Protein AF-A0A6P5A2D4-F1 (afdb_monomer)

Sequence (807 aa):
MSGSVPGTPRRVLPPIATDSDRAALDELENSIQVELARLRASSRGPNELSYTVFKDAFDQLIQHASAYTNLLTAIKAEYEAVIEDLQEGQREAFYLEGRLKATAAEPTTVVNYRRRAEELQQKMSVIQRDNARLAAELERVRAAREAMLKKDEDDKSTQKPRRTDFRPLPGLTLEESTDVKTLTRYHNKLEHQLRELHISRNTKYAPKVRKQELKDTLTKQVNMRHHLADRTARLKNRCQKLKVAVEVAGIYKEDPPENHSLSEVITMALTTQSMGFAFRGVSGQRDTPFSFEDDDPNKEKEAEMLLEYIDKFHELFDDECYQDAAIHAANSPKGILRTPETMAKFKDVGSEALLAYCEALMSSVSALSHLPSPEVCLECVRCALSQHRLDLVTHWIAQNSLQLTEEIANALCEYADQNPLSGPVCLALAQAVFTAIQAHREAAVCMCRQGKVYNMVEYAYGTGAFHTADWSHVLQTCPSLELARSLIQPYNDQPPALQLGQAVSTLLQTEDYLIGLQLLQETHDKFPTEGDTKYQSPLRSARTKKPGQPSSNSVSTIAENVTPKKLVIGTHVRNKICQTRNYNEGCGNPVPPHKCPANISEDTVIGDERQAGRDMGKKLLSGPVKTLVSETTTDGDGDFAAGLQEVMMEEAGQKSRATWSKQMFPGNDQQERNRNRDRFGNDLSKRLNAEHKAARKKIGDNKRKMEKKMKRLMQALPYCYEGDHSRCYEGSLICRHPRKWTFPDLPEKVKGNIHPNDTDLKVLAGIMEVRLGKKALKRTRKSRTTNRVESVNRQLAKTCPKNVVVL

Mean predicted aligned error: 23.92 Å

Foldseek 3Di:
DDDDDDDDDPPPDPDDDDVVVVVVVVVLVVVLVVVLVVLVVDPPDNPPVNLVSVLVSLVVVLVVPVVCNVVSVVVSVVSVVVVVVVVVVVVVVVVVVVVVVVVVCVVVVVVVVVVVVVVVVVVVVVVVVVVVVVVVVVVVVVVVVVVVVVVVVVVVVDDDDDDDDPDQDPPDDPVLSPDPVSVVVVVVVVVVVVVVVVVCCPVVDDDPVVVVVVVVVVVVVVVVVVVVVVVVVVVVLVVVLVVLLVVLVVVCVVPPDPPDDSVRSSVVSSVCVVDDDDDDDDDDDDDDDDDDDPDDVVVVVVVVVLVVLVVVLVVCVVVVVLLVSLLSCLQRVVSPSLDVVVLVSQVVVHLVSSQSNLLNNLVCCVVPVDARDQVSLLVNLLSCLVVVNVVSVVVSVVVVNHPQDLSSLVSLCVSLVVDVVCNLVSLVSSLVSCVVVVVLLVNLLSCVVNVNLVVSVVSQVVVVPDALVSLLVSCLSRPDLVNLVQQCDDDPPHHRSDHLVSSLVSCCPHPNNVSSVVSVVVVVLAFAKEKDKDALAPLPPPPDDDNPAGHQKMKMWMFTDPDPVRHTPDIDMAGADFPQVVVCVVVVHDRDDDDGPHPDHPPDRNPQLLVVLQVGLVCCCPDPDRRAYNFYDYLLLGNSRVSVVVSNVVVVPDDDDDDFDQQQADDPDPVNSVLQVVLVVVLLSVQLSVQLVLCCVVPPLPLVSLLVLLVLLLVQVVQQQLVHCVSCCRNGRQDHPPGHDPSVSHDPVRRNRGDGDPSRSVVSSVVSCCCSNSVNCVVCSPVDDPVVVVVVVVVVSVPDDPDDPPD

Radius of gyration: 50.77 Å; Cα contacts (8 Å, |Δi|>4): 695; chains: 1; bounding box: 153×67×151 Å

Nearest PDB structures (foldseek):
  8c7g-assembly1_A  TM=6.753E-01  e=4.047E-02  Drosophila melanogaster

Structure (mmCIF, N/CA/C/O backbone):
data_AF-A0A6P5A2D4-F1
#
_entry.id   AF-A0A6P5A2D4-F1
#
loop_
_atom_site.group_PDB
_atom_site.id
_atom_site.type_symbol
_atom_site.label_atom_id
_atom_site.label_alt_id
_atom_site.label_comp_id
_atom_site.label_asym_id
_atom_site.label_entity_id
_atom_site.label_seq_id
_atom_site.pdbx_PDB_ins_code
_atom_site.Cartn_x
_atom_site.Cartn_y
_atom_site.Cartn_z
_atom_site.occupancy
_atom_site.B_iso_or_equiv
_atom_site.auth_seq_id
_atom_site.auth_comp_id
_atom_site.auth_asym_id
_atom_site.auth_atom_id
_atom_site.pdbx_PDB_model_num
ATOM 1 N N . MET A 1 1 ? 105.550 -22.060 -10.108 1.00 36.25 1 MET A N 1
ATOM 2 C CA . MET A 1 1 ? 106.212 -20.933 -9.424 1.00 36.25 1 MET A CA 1
ATOM 3 C C . MET A 1 1 ? 105.272 -20.394 -8.366 1.00 36.25 1 MET A C 1
ATOM 5 O O . MET A 1 1 ? 104.082 -20.274 -8.611 1.00 36.25 1 MET A O 1
ATOM 9 N N . SER A 1 2 ? 105.831 -20.210 -7.181 1.00 35.12 2 SER A N 1
ATOM 10 C CA . SER A 1 2 ? 105.242 -19.803 -5.906 1.00 35.12 2 SER A CA 1
ATOM 11 C C . SER A 1 2 ? 104.634 -18.397 -5.907 1.00 35.12 2 SER A C 1
ATOM 13 O O . SER A 1 2 ? 105.204 -17.486 -6.499 1.00 35.12 2 SER A O 1
ATOM 15 N N . GLY A 1 3 ? 103.546 -18.217 -5.153 1.00 31.55 3 GLY A N 1
ATOM 16 C CA . GLY A 1 3 ? 102.967 -16.911 -4.829 1.00 31.55 3 GLY A CA 1
ATOM 17 C C . GLY A 1 3 ? 101.712 -17.039 -3.966 1.00 31.55 3 GLY A C 1
ATOM 18 O O . GLY A 1 3 ? 100.600 -17.040 -4.474 1.00 31.55 3 GLY A O 1
ATOM 19 N N . SER A 1 4 ? 101.914 -17.205 -2.663 1.00 32.53 4 SER A N 1
ATOM 20 C CA . SER A 1 4 ? 100.918 -17.296 -1.589 1.00 32.53 4 SER A CA 1
ATOM 21 C C . SER A 1 4 ? 99.994 -16.071 -1.494 1.00 32.53 4 SER A C 1
ATOM 23 O O . SER A 1 4 ? 100.476 -14.949 -1.343 1.00 32.53 4 SER A O 1
ATOM 25 N N . VAL A 1 5 ? 98.676 -16.302 -1.497 1.00 36.66 5 VAL A N 1
ATOM 26 C CA . VAL A 1 5 ? 97.627 -15.299 -1.229 1.00 36.66 5 VAL A CA 1
ATOM 27 C C . VAL A 1 5 ? 97.384 -15.206 0.288 1.00 36.66 5 VAL A C 1
ATOM 29 O O . VAL A 1 5 ? 97.122 -16.240 0.908 1.00 36.66 5 VAL A O 1
ATOM 32 N N . PRO A 1 6 ? 97.438 -14.015 0.916 1.00 39.44 6 PRO A N 1
ATOM 33 C CA . PRO A 1 6 ? 97.024 -13.836 2.305 1.00 39.44 6 PRO A CA 1
ATOM 34 C C . PRO A 1 6 ? 95.497 -13.911 2.422 1.00 39.44 6 PRO A C 1
ATOM 36 O O . PRO A 1 6 ? 94.771 -13.286 1.650 1.00 39.44 6 PRO A O 1
ATOM 39 N N . GLY A 1 7 ? 95.017 -14.685 3.395 1.00 41.28 7 GLY A N 1
ATOM 40 C CA . GLY A 1 7 ? 93.599 -14.931 3.629 1.00 41.28 7 GLY A CA 1
ATOM 41 C C . GLY A 1 7 ? 92.805 -13.669 3.967 1.00 41.28 7 GLY A C 1
ATOM 42 O O . GLY A 1 7 ? 93.124 -12.942 4.905 1.00 41.28 7 GLY A O 1
ATOM 43 N N . THR A 1 8 ? 91.713 -13.460 3.236 1.00 38.88 8 THR A N 1
ATOM 44 C CA . THR A 1 8 ? 90.594 -12.631 3.678 1.00 38.88 8 THR A CA 1
ATOM 45 C C . THR A 1 8 ? 89.816 -13.380 4.769 1.00 38.88 8 THR A C 1
ATOM 47 O O . THR A 1 8 ? 89.564 -14.581 4.632 1.00 38.88 8 THR A O 1
ATOM 50 N N . PRO A 1 9 ? 89.424 -12.723 5.874 1.00 41.38 9 PRO A N 1
ATOM 51 C CA . PRO A 1 9 ? 88.630 -13.376 6.904 1.00 41.38 9 PRO A CA 1
ATOM 52 C C . PRO A 1 9 ? 87.260 -13.734 6.319 1.00 41.38 9 PRO A C 1
ATOM 54 O O . PRO A 1 9 ? 86.537 -12.862 5.832 1.00 41.38 9 PRO A O 1
ATOM 57 N N . ARG A 1 10 ? 86.889 -15.022 6.368 1.00 40.75 10 ARG A N 1
ATOM 58 C CA . ARG A 1 10 ? 85.506 -15.463 6.135 1.00 40.75 10 ARG A CA 1
ATOM 59 C C . ARG A 1 10 ? 84.607 -14.671 7.087 1.00 40.75 10 ARG A C 1
ATOM 61 O O . ARG A 1 10 ? 84.651 -14.902 8.294 1.00 40.75 10 ARG A O 1
ATOM 68 N N . ARG A 1 11 ? 83.791 -13.753 6.556 1.00 41.00 11 ARG A N 1
ATOM 69 C CA . ARG A 1 11 ? 82.643 -13.210 7.292 1.00 41.00 11 ARG A CA 1
ATOM 70 C C . ARG A 1 11 ? 81.697 -14.378 7.540 1.00 41.00 11 ARG A C 1
ATOM 72 O O . ARG A 1 11 ? 80.980 -14.804 6.642 1.00 41.00 11 ARG A O 1
ATOM 79 N N . VAL A 1 12 ? 81.770 -14.944 8.738 1.00 47.59 12 VAL A N 1
ATOM 80 C CA . VAL A 1 12 ? 80.751 -15.859 9.242 1.00 47.59 12 VAL A CA 1
ATOM 81 C C . VAL A 1 12 ? 79.470 -15.034 9.331 1.00 47.59 12 VAL A C 1
ATOM 83 O O . VAL A 1 12 ? 79.423 -14.050 10.068 1.00 47.59 12 VAL A O 1
ATOM 86 N N . LEU A 1 13 ? 78.480 -15.374 8.503 1.00 50.22 13 LEU A N 1
ATOM 87 C CA . LEU A 1 13 ? 77.145 -14.790 8.589 1.00 50.22 13 LEU A CA 1
ATOM 88 C C . LEU A 1 13 ? 76.593 -15.064 10.000 1.00 50.22 13 LEU A C 1
ATOM 90 O O . LEU A 1 13 ? 76.760 -16.184 10.494 1.00 50.22 13 LEU A O 1
ATOM 94 N N . PRO A 1 14 ? 75.986 -14.071 10.674 1.00 55.38 14 PRO A N 1
ATOM 95 C CA . PRO A 1 14 ? 75.370 -14.292 11.977 1.00 55.38 14 PRO A CA 1
ATOM 96 C C . PRO A 1 14 ? 74.231 -15.325 11.862 1.00 55.38 14 PRO A C 1
ATOM 98 O O . PRO A 1 14 ? 73.688 -15.509 10.767 1.00 55.38 14 PRO A O 1
ATOM 101 N N . PRO A 1 15 ? 73.871 -16.019 12.961 1.00 56.50 15 PRO A N 1
ATOM 102 C CA . PRO A 1 15 ? 72.855 -17.067 12.944 1.00 56.50 15 PRO A CA 1
ATOM 103 C C . PRO A 1 15 ? 71.540 -16.563 12.349 1.00 56.50 15 PRO A C 1
ATOM 105 O O . PRO A 1 15 ? 71.095 -15.454 12.640 1.00 56.50 15 PRO A O 1
ATOM 108 N N . ILE A 1 16 ? 70.931 -17.397 11.511 1.00 56.59 16 ILE A N 1
ATOM 109 C CA . ILE A 1 16 ? 69.660 -17.118 10.848 1.00 56.59 16 ILE A CA 1
ATOM 110 C C . ILE A 1 16 ? 68.556 -17.190 11.914 1.00 56.59 16 ILE A C 1
ATOM 112 O O . ILE A 1 16 ? 68.272 -18.267 12.433 1.00 56.59 16 ILE A O 1
ATOM 116 N N . ALA A 1 17 ? 67.955 -16.032 12.191 1.00 57.72 17 ALA A N 1
ATOM 117 C CA . ALA A 1 17 ? 66.828 -15.760 13.086 1.00 57.72 17 ALA A CA 1
ATOM 118 C C . ALA A 1 17 ? 67.144 -15.665 14.591 1.00 57.72 17 ALA A C 1
ATOM 120 O O . ALA A 1 17 ? 67.256 -16.666 15.300 1.00 57.72 17 ALA A O 1
ATOM 121 N N . THR A 1 18 ? 67.165 -14.429 15.098 1.00 65.88 18 THR A N 1
ATOM 122 C CA . THR A 1 18 ? 66.797 -14.153 16.494 1.00 65.88 18 THR A CA 1
ATOM 123 C C . THR A 1 18 ? 65.267 -14.182 16.639 1.00 65.88 18 THR A C 1
ATOM 125 O O . THR A 1 18 ? 64.551 -13.979 15.657 1.00 65.88 18 THR A O 1
ATOM 128 N N . ASP A 1 19 ? 64.731 -14.408 17.845 1.00 65.75 19 ASP A N 1
ATOM 129 C CA . ASP A 1 19 ? 63.270 -14.374 18.075 1.00 65.75 19 ASP A CA 1
ATOM 130 C C . ASP A 1 19 ? 62.647 -13.021 17.677 1.00 65.75 19 ASP A C 1
ATOM 132 O O . ASP A 1 19 ? 61.492 -12.960 17.257 1.00 65.75 19 ASP A O 1
ATOM 136 N N . SER A 1 20 ? 63.440 -11.944 17.730 1.00 69.38 20 SER A N 1
ATOM 137 C CA . SER A 1 20 ? 63.055 -10.612 17.258 1.00 69.38 20 SER A CA 1
ATOM 138 C C . SER A 1 20 ? 62.895 -10.545 15.737 1.00 69.38 20 SER A C 1
ATOM 140 O O . SER A 1 20 ? 61.960 -9.911 15.258 1.00 69.38 20 SER A O 1
ATOM 142 N N . ASP A 1 21 ? 63.775 -11.200 14.973 1.00 70.81 21 ASP A N 1
ATOM 143 C CA . ASP A 1 21 ? 63.685 -11.222 13.506 1.00 70.81 21 ASP A CA 1
ATOM 144 C C . ASP A 1 21 ? 62.480 -12.041 13.040 1.00 70.81 21 ASP A C 1
ATOM 146 O O . ASP A 1 21 ? 61.828 -11.690 12.060 1.00 70.81 21 ASP A O 1
ATOM 150 N N . ARG A 1 22 ? 62.156 -13.123 13.760 1.00 73.12 22 ARG A N 1
ATOM 151 C CA . ARG A 1 22 ? 60.990 -13.960 13.455 1.00 73.12 22 ARG A CA 1
ATOM 152 C C . ARG A 1 22 ? 59.681 -13.206 13.719 1.00 73.12 22 ARG A C 1
ATOM 154 O O . ARG A 1 22 ? 58.810 -13.212 12.861 1.00 73.12 22 ARG A O 1
ATOM 161 N N . ALA A 1 23 ? 59.594 -12.477 14.833 1.00 76.62 23 ALA A N 1
ATOM 162 C CA . ALA A 1 23 ? 58.445 -11.622 15.129 1.00 76.62 23 ALA A CA 1
ATOM 163 C C . ALA A 1 23 ? 58.266 -10.484 14.102 1.00 76.62 23 ALA A C 1
ATOM 165 O O . ALA A 1 23 ? 57.141 -10.206 13.694 1.00 76.62 23 ALA A O 1
ATOM 166 N N . ALA A 1 24 ? 59.359 -9.858 13.647 1.00 76.69 24 ALA A N 1
ATOM 167 C CA . ALA A 1 24 ? 59.307 -8.803 12.631 1.00 76.69 24 ALA A CA 1
ATOM 168 C C . ALA A 1 24 ? 58.861 -9.325 11.252 1.00 76.69 24 ALA A C 1
ATOM 170 O O . ALA A 1 24 ? 58.122 -8.647 10.539 1.00 76.69 24 ALA A O 1
ATOM 171 N N . LEU A 1 25 ? 59.275 -10.541 10.878 1.00 78.81 25 LEU A N 1
ATOM 172 C CA . LEU A 1 25 ? 58.812 -11.200 9.654 1.00 78.81 25 LEU A CA 1
ATOM 173 C C . LEU A 1 25 ? 57.328 -11.579 9.732 1.00 78.81 25 LEU A C 1
ATOM 175 O O . LEU A 1 25 ? 56.606 -11.341 8.767 1.00 78.81 25 LEU A O 1
ATOM 179 N N . ASP A 1 26 ? 56.866 -12.091 10.877 1.00 80.12 26 ASP A N 1
ATOM 180 C CA . ASP A 1 26 ? 55.448 -12.400 11.098 1.00 80.12 26 ASP A CA 1
ATOM 181 C C . ASP A 1 26 ? 54.582 -11.123 11.037 1.00 80.12 26 ASP A C 1
ATOM 183 O O . ASP A 1 26 ? 53.473 -11.131 10.499 1.00 80.12 26 ASP A O 1
ATOM 187 N N . GLU A 1 27 ? 55.074 -9.991 11.554 1.00 82.25 27 GLU A N 1
ATOM 188 C CA . GLU A 1 27 ? 54.386 -8.695 11.462 1.00 82.25 27 GLU A CA 1
ATOM 189 C C . GLU A 1 27 ? 54.335 -8.170 10.017 1.00 82.25 27 GLU A C 1
ATOM 191 O O . GLU A 1 27 ? 53.281 -7.716 9.558 1.00 82.25 27 GLU A O 1
ATOM 196 N N . LEU A 1 28 ? 55.434 -8.304 9.267 1.00 84.38 28 LEU A N 1
ATOM 197 C CA . LEU A 1 28 ? 55.495 -7.942 7.851 1.00 84.38 28 LEU A CA 1
ATOM 198 C C . LEU A 1 28 ? 54.552 -8.809 7.002 1.00 84.38 28 LEU A C 1
ATOM 200 O O . LEU A 1 28 ? 53.820 -8.281 6.165 1.00 84.38 28 LEU A O 1
ATOM 204 N N . GLU A 1 29 ? 54.513 -10.122 7.239 1.00 83.31 29 GLU A N 1
ATOM 205 C CA . GLU A 1 29 ? 53.613 -11.043 6.538 1.00 83.31 29 GLU A CA 1
ATOM 206 C C . GLU A 1 29 ? 52.140 -10.709 6.815 1.00 83.31 29 GLU A C 1
ATOM 208 O O . GLU A 1 29 ? 51.331 -10.637 5.884 1.00 83.31 29 GLU A O 1
ATOM 213 N N . ASN A 1 30 ? 51.797 -10.406 8.070 1.00 84.12 30 ASN A N 1
ATOM 214 C CA . ASN A 1 30 ? 50.454 -9.952 8.429 1.00 84.12 30 ASN A CA 1
ATOM 215 C C . ASN A 1 30 ? 50.089 -8.626 7.738 1.00 84.12 30 ASN A C 1
ATOM 217 O O . ASN A 1 30 ? 48.971 -8.484 7.240 1.00 84.12 30 ASN A O 1
ATOM 221 N N . SER A 1 31 ? 51.025 -7.675 7.652 1.00 82.69 31 SER A N 1
ATOM 222 C CA . SER A 1 31 ? 50.825 -6.397 6.953 1.00 82.69 31 SER A CA 1
ATOM 223 C C . SER A 1 31 ? 50.536 -6.598 5.458 1.00 82.69 31 SER A C 1
ATOM 225 O O . SER A 1 31 ? 49.550 -6.070 4.935 1.00 82.69 31 SER A O 1
ATOM 227 N N . ILE A 1 32 ? 51.318 -7.453 4.786 1.00 84.06 32 ILE A N 1
ATOM 228 C CA . ILE A 1 32 ? 51.104 -7.811 3.375 1.00 84.06 32 ILE A CA 1
ATOM 229 C C . ILE A 1 32 ? 49.725 -8.455 3.184 1.00 84.06 32 ILE A C 1
ATOM 231 O O . ILE A 1 32 ? 48.992 -8.081 2.267 1.00 84.06 32 ILE A O 1
ATOM 235 N N . GLN A 1 33 ? 49.332 -9.401 4.046 1.00 83.19 33 GLN A N 1
ATOM 236 C CA . GLN A 1 33 ? 48.028 -10.061 3.929 1.00 83.19 33 GLN A CA 1
ATOM 237 C C . GLN A 1 33 ? 46.855 -9.088 4.112 1.00 83.19 33 GLN A C 1
ATOM 239 O O . GLN A 1 33 ? 45.862 -9.187 3.385 1.00 83.19 33 GLN A O 1
ATOM 244 N N . VAL A 1 34 ? 46.967 -8.129 5.036 1.00 82.69 34 VAL A N 1
ATOM 245 C CA . VAL A 1 34 ? 45.941 -7.100 5.263 1.00 82.69 34 VAL A CA 1
ATOM 246 C C . VAL A 1 34 ? 45.812 -6.166 4.058 1.00 82.69 34 VAL A C 1
ATOM 248 O O . VAL A 1 34 ? 44.691 -5.896 3.620 1.00 82.69 34 VAL A O 1
ATOM 251 N N . GLU A 1 35 ? 46.923 -5.703 3.484 1.00 78.50 35 GLU A N 1
ATOM 252 C CA . GLU A 1 35 ? 46.893 -4.816 2.314 1.00 78.50 35 GLU A CA 1
ATOM 253 C C . GLU A 1 35 ? 46.401 -5.537 1.048 1.00 78.50 35 GLU A C 1
ATOM 255 O O . GLU A 1 35 ? 45.547 -5.016 0.326 1.00 78.50 35 GLU A O 1
ATOM 260 N N . LEU A 1 36 ? 46.803 -6.793 0.824 1.00 77.81 36 LEU A N 1
ATOM 261 C CA . LEU A 1 36 ? 46.256 -7.606 -0.269 1.00 77.81 36 LEU A CA 1
ATOM 262 C C . LEU A 1 36 ? 44.752 -7.882 -0.094 1.00 77.81 36 LEU A C 1
ATOM 264 O O . LEU A 1 36 ? 44.007 -7.905 -1.078 1.00 77.81 36 LEU A O 1
ATOM 268 N N . ALA A 1 37 ? 44.271 -8.062 1.141 1.00 77.56 37 ALA A N 1
ATOM 269 C CA . ALA A 1 37 ? 42.843 -8.207 1.422 1.00 77.56 37 ALA A CA 1
ATOM 270 C C . ALA A 1 37 ? 42.058 -6.908 1.156 1.00 77.56 37 ALA A C 1
ATOM 272 O O . ALA A 1 37 ? 40.949 -6.969 0.621 1.00 77.56 37 ALA A O 1
ATOM 273 N N . ARG A 1 38 ? 42.635 -5.735 1.461 1.00 73.81 38 ARG A N 1
ATOM 274 C CA . ARG A 1 38 ? 42.049 -4.419 1.135 1.00 73.81 38 ARG A CA 1
ATOM 275 C C . ARG A 1 38 ? 41.946 -4.191 -0.371 1.00 73.81 38 ARG A C 1
ATOM 277 O O . ARG A 1 38 ? 40.905 -3.737 -0.846 1.00 73.81 38 ARG A O 1
ATOM 284 N N . LEU A 1 39 ? 42.986 -4.546 -1.124 1.00 69.38 39 LEU A N 1
ATOM 285 C CA . LEU A 1 39 ? 43.000 -4.405 -2.582 1.00 69.38 39 LEU A CA 1
ATOM 286 C C . LEU A 1 39 ? 41.969 -5.317 -3.265 1.00 69.38 39 LEU A C 1
ATOM 288 O O . LEU A 1 39 ? 41.306 -4.880 -4.201 1.00 69.38 39 LEU A O 1
ATOM 292 N N . ARG A 1 40 ? 41.732 -6.532 -2.746 1.00 61.91 40 ARG A N 1
ATOM 293 C CA . ARG A 1 40 ? 40.678 -7.444 -3.243 1.00 61.91 40 ARG A CA 1
ATOM 294 C C . ARG A 1 40 ? 39.248 -6.920 -3.052 1.00 61.91 40 ARG A C 1
ATOM 296 O O . ARG A 1 40 ? 38.349 -7.377 -3.752 1.00 61.91 40 ARG A O 1
ATOM 303 N N . ALA A 1 41 ? 39.025 -5.986 -2.126 1.00 57.09 41 ALA A N 1
ATOM 304 C CA . ALA A 1 41 ? 37.712 -5.388 -1.873 1.00 57.09 41 ALA A CA 1
ATOM 305 C C . ALA A 1 41 ? 37.384 -4.200 -2.802 1.00 57.09 41 ALA A C 1
ATOM 307 O O . ALA A 1 41 ? 36.226 -3.793 -2.887 1.00 57.09 41 ALA A O 1
ATOM 308 N N . SER A 1 42 ? 38.378 -3.642 -3.504 1.00 54.44 42 SER A N 1
ATOM 309 C CA . SER A 1 42 ? 38.184 -2.549 -4.463 1.00 54.44 42 SER A CA 1
ATOM 310 C C . SER A 1 42 ? 38.038 -3.104 -5.882 1.00 54.44 42 SER A C 1
ATOM 312 O O . SER A 1 42 ? 38.849 -3.899 -6.337 1.00 54.44 42 SER A O 1
ATOM 314 N N . SER A 1 43 ? 37.020 -2.666 -6.624 1.00 47.19 43 SER A N 1
ATOM 315 C CA . SER A 1 43 ? 36.659 -3.168 -7.963 1.00 47.19 43 SER A CA 1
ATOM 316 C C . SER A 1 43 ? 37.623 -2.773 -9.102 1.00 47.19 43 SER A C 1
ATOM 318 O O . SER A 1 43 ? 37.216 -2.715 -10.263 1.00 47.19 43 SER A O 1
ATOM 320 N N . ARG A 1 44 ? 38.893 -2.475 -8.804 1.00 43.88 44 ARG A N 1
ATOM 321 C CA . ARG A 1 44 ? 39.956 -2.248 -9.796 1.00 43.88 44 ARG A CA 1
ATOM 322 C C . ARG A 1 44 ? 40.942 -3.411 -9.728 1.00 43.88 44 ARG A C 1
ATOM 324 O O . ARG A 1 44 ? 41.536 -3.633 -8.686 1.00 43.88 44 ARG A O 1
ATOM 331 N N . GLY A 1 45 ? 41.051 -4.120 -10.852 1.00 49.22 45 GLY A N 1
ATOM 332 C CA . GLY A 1 45 ? 41.960 -5.223 -11.199 1.00 49.22 45 GLY A CA 1
ATOM 333 C C . GLY A 1 45 ? 43.006 -5.694 -10.161 1.00 49.22 45 GLY A C 1
ATOM 334 O O . GLY A 1 45 ? 43.815 -4.891 -9.709 1.00 49.22 45 GLY A O 1
ATOM 335 N N . PRO A 1 46 ? 43.096 -7.008 -9.869 1.00 52.25 46 PRO A N 1
ATOM 336 C CA . PRO A 1 46 ? 43.933 -7.553 -8.790 1.00 52.25 46 PRO A CA 1
ATOM 337 C C . PRO A 1 46 ? 45.463 -7.490 -8.981 1.00 52.25 46 PRO A C 1
ATOM 339 O O . PRO A 1 46 ? 46.179 -7.782 -8.026 1.00 52.25 46 PRO A O 1
ATOM 342 N N . ASN A 1 47 ? 45.998 -7.133 -10.154 1.00 58.59 47 ASN A N 1
ATOM 343 C CA . ASN A 1 47 ? 47.419 -7.386 -10.443 1.00 58.59 47 ASN A CA 1
ATOM 344 C C . ASN A 1 47 ? 48.349 -6.179 -10.227 1.00 58.59 47 ASN A C 1
ATOM 346 O O . ASN A 1 47 ? 49.344 -6.327 -9.529 1.00 58.59 47 ASN A O 1
ATOM 350 N N . GLU A 1 48 ? 48.043 -4.984 -10.742 1.00 61.50 48 GLU A N 1
ATOM 351 C CA . GLU A 1 48 ? 49.020 -3.874 -10.743 1.00 61.50 48 GLU A CA 1
ATOM 352 C C . GLU A 1 48 ? 49.385 -3.357 -9.342 1.00 61.50 48 GLU A C 1
ATOM 354 O O . GLU A 1 48 ? 50.562 -3.177 -9.039 1.00 61.50 48 GLU A O 1
ATOM 359 N N . LEU A 1 49 ? 48.391 -3.176 -8.465 1.00 65.81 49 LEU A N 1
ATOM 360 C CA . LEU A 1 49 ? 48.604 -2.665 -7.102 1.00 65.81 49 LEU A CA 1
ATOM 361 C C . LEU A 1 49 ? 49.146 -3.732 -6.136 1.00 65.81 49 LEU A C 1
ATOM 363 O O . LEU A 1 49 ? 49.668 -3.403 -5.073 1.00 65.81 49 LEU A O 1
ATOM 367 N N . SER A 1 50 ? 49.055 -5.014 -6.495 1.00 69.75 50 SER A N 1
ATOM 368 C CA . SER A 1 50 ? 49.615 -6.099 -5.682 1.00 69.75 50 SER A CA 1
ATOM 369 C C . SER A 1 50 ? 51.144 -6.107 -5.748 1.00 69.75 50 SER A C 1
ATOM 371 O O . SER A 1 50 ? 51.798 -6.339 -4.736 1.00 69.75 50 SER A O 1
ATOM 373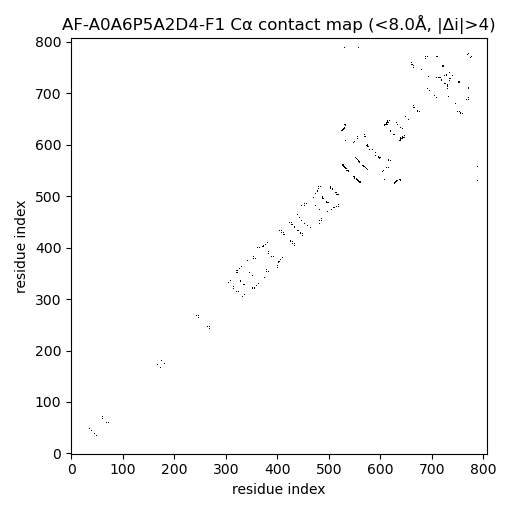 N N . TYR A 1 51 ? 51.728 -5.787 -6.908 1.00 79.25 51 TYR A N 1
ATOM 374 C CA . TYR A 1 51 ? 53.183 -5.711 -7.077 1.00 79.25 51 TYR A CA 1
ATOM 375 C C . TYR A 1 51 ? 53.811 -4.581 -6.253 1.00 79.25 51 TYR A C 1
ATOM 377 O O . TYR A 1 51 ? 54.897 -4.748 -5.698 1.00 79.25 51 TYR A O 1
ATOM 385 N N . THR A 1 52 ? 53.105 -3.457 -6.102 1.00 79.00 52 THR A N 1
ATOM 386 C CA . THR A 1 52 ? 53.558 -2.340 -5.262 1.00 79.00 52 THR A CA 1
ATOM 387 C C . THR A 1 52 ? 53.583 -2.699 -3.775 1.00 79.00 52 THR A C 1
ATOM 389 O O . THR A 1 52 ? 54.523 -2.321 -3.089 1.00 79.00 52 THR A O 1
ATOM 392 N N . VAL A 1 53 ? 52.639 -3.518 -3.290 1.00 83.88 53 VAL A N 1
ATOM 393 C CA . VAL A 1 53 ? 52.642 -3.994 -1.889 1.00 83.88 53 VAL A CA 1
ATOM 394 C C . VAL A 1 53 ? 53.887 -4.833 -1.593 1.00 83.88 53 VAL A C 1
ATOM 396 O O . VAL A 1 53 ? 54.534 -4.653 -0.563 1.00 83.88 53 VAL A O 1
ATOM 399 N N . PHE A 1 54 ? 54.263 -5.732 -2.506 1.00 82.69 54 PHE A N 1
ATOM 400 C CA . PHE A 1 54 ? 55.474 -6.539 -2.344 1.00 82.69 54 PHE A CA 1
ATOM 401 C C . PHE A 1 54 ? 56.755 -5.710 -2.495 1.00 82.69 54 PHE A C 1
ATOM 403 O O . PHE A 1 54 ? 57.720 -5.957 -1.773 1.00 82.69 54 PHE A O 1
ATOM 410 N N . LYS A 1 55 ? 56.762 -4.697 -3.369 1.00 83.62 55 LYS A N 1
ATOM 411 C CA . LYS A 1 55 ? 57.871 -3.738 -3.488 1.00 83.62 55 LYS A CA 1
ATOM 412 C C . LYS A 1 55 ? 58.126 -3.002 -2.168 1.00 83.62 55 LYS A C 1
ATOM 414 O O . LYS A 1 55 ? 59.267 -2.977 -1.704 1.00 83.62 55 LYS A O 1
ATOM 419 N N . ASP A 1 56 ? 57.069 -2.493 -1.538 1.00 82.75 56 ASP A N 1
ATOM 420 C CA . ASP A 1 56 ? 57.149 -1.797 -0.249 1.00 82.75 56 ASP A CA 1
ATOM 421 C C . ASP A 1 56 ? 57.586 -2.743 0.883 1.00 82.75 56 ASP A C 1
ATOM 423 O O . ASP A 1 56 ? 58.347 -2.356 1.774 1.00 82.75 56 ASP A O 1
ATOM 427 N N . ALA A 1 57 ? 57.164 -4.011 0.831 1.00 84.81 57 ALA A N 1
ATOM 428 C CA . ALA A 1 57 ? 57.609 -5.031 1.775 1.00 84.81 57 ALA A CA 1
ATOM 429 C C . ALA A 1 57 ? 59.107 -5.354 1.643 1.00 84.81 57 ALA A C 1
ATOM 431 O O . ALA A 1 57 ? 59.786 -5.522 2.658 1.00 84.81 57 ALA A O 1
ATOM 432 N N . PHE A 1 58 ? 59.652 -5.396 0.420 1.00 84.94 58 PHE A N 1
ATOM 433 C CA . PHE A 1 58 ? 61.095 -5.548 0.214 1.00 84.94 58 PHE A CA 1
ATOM 434 C C . PHE A 1 58 ? 61.879 -4.371 0.801 1.00 84.94 58 PHE A C 1
ATOM 436 O O . PHE A 1 58 ? 62.917 -4.596 1.420 1.00 84.94 58 PHE A O 1
ATOM 443 N N . ASP A 1 59 ? 61.381 -3.137 0.676 1.00 84.00 59 ASP A N 1
ATOM 444 C CA . ASP A 1 59 ? 62.031 -1.966 1.277 1.00 84.00 59 ASP A CA 1
ATOM 445 C C . ASP A 1 59 ? 62.062 -2.041 2.810 1.00 84.00 59 ASP A C 1
ATOM 447 O O . ASP A 1 59 ? 63.093 -1.755 3.423 1.00 84.00 59 ASP A O 1
ATOM 451 N N . GLN A 1 60 ? 60.975 -2.501 3.434 1.00 81.81 60 GLN A N 1
ATOM 452 C CA . GLN A 1 60 ? 60.918 -2.728 4.884 1.00 81.81 60 GLN A CA 1
ATOM 453 C C . GLN A 1 60 ? 61.868 -3.854 5.326 1.00 81.81 60 GLN A C 1
ATOM 455 O O . GLN A 1 60 ? 62.581 -3.717 6.324 1.00 81.81 60 GLN A O 1
ATOM 460 N N . LEU A 1 61 ? 61.951 -4.939 4.549 1.00 83.06 61 LEU A N 1
ATOM 461 C CA . LEU A 1 61 ? 62.849 -6.061 4.826 1.00 83.06 61 LEU A CA 1
ATOM 462 C C . LEU A 1 61 ? 64.329 -5.663 4.702 1.00 83.06 61 LEU A C 1
ATOM 464 O O . LEU A 1 61 ? 65.148 -6.051 5.537 1.00 83.06 61 LEU A O 1
ATOM 468 N N . ILE A 1 62 ? 64.674 -4.857 3.693 1.00 82.88 62 ILE A N 1
ATOM 469 C CA . ILE A 1 62 ? 66.032 -4.335 3.483 1.00 82.88 62 ILE A CA 1
ATOM 470 C C . ILE A 1 62 ? 66.449 -3.413 4.639 1.00 82.88 62 ILE A C 1
ATOM 472 O O . ILE A 1 62 ? 67.602 -3.463 5.075 1.00 82.88 62 ILE A O 1
ATOM 476 N N . GLN A 1 63 ? 65.525 -2.601 5.164 1.00 80.75 63 GLN A N 1
ATOM 477 C CA . GLN A 1 63 ? 65.785 -1.732 6.317 1.00 80.75 63 GLN A CA 1
ATOM 478 C C . GLN A 1 63 ? 66.045 -2.528 7.604 1.00 80.75 63 GLN A C 1
ATOM 480 O O . GLN A 1 63 ? 66.937 -2.165 8.373 1.00 80.75 63 GLN A O 1
ATOM 485 N N . HIS A 1 64 ? 65.310 -3.621 7.830 1.00 76.25 64 HIS A N 1
ATOM 486 C CA . HIS A 1 64 ? 65.447 -4.436 9.040 1.00 76.25 64 HIS A CA 1
ATOM 487 C C . HIS A 1 64 ? 66.677 -5.364 8.989 1.00 76.25 64 HIS A C 1
ATOM 489 O O . HIS A 1 64 ? 67.436 -5.468 9.953 1.00 76.25 64 HIS A O 1
ATOM 495 N N . ALA A 1 65 ? 66.935 -6.012 7.847 1.00 74.75 65 ALA A N 1
ATOM 496 C CA . ALA A 1 65 ? 68.004 -6.998 7.675 1.00 74.75 65 ALA A CA 1
ATOM 497 C C . ALA A 1 65 ? 69.276 -6.394 7.045 1.00 74.75 65 ALA A C 1
ATOM 499 O O . ALA A 1 65 ? 69.770 -6.865 6.018 1.00 74.75 65 ALA A O 1
ATOM 500 N N . SER A 1 66 ? 69.852 -5.380 7.700 1.00 70.44 66 SER A N 1
ATOM 501 C CA . SER A 1 66 ? 71.009 -4.609 7.195 1.00 70.44 66 SER A CA 1
ATOM 502 C C . SER A 1 66 ? 72.280 -5.429 6.890 1.00 70.44 66 SER A C 1
ATOM 504 O O . SER A 1 66 ? 73.161 -4.989 6.152 1.00 70.44 66 SER A O 1
ATOM 506 N N . ALA A 1 67 ? 72.395 -6.647 7.429 1.00 72.62 67 ALA A N 1
ATOM 507 C CA . ALA A 1 67 ? 73.490 -7.569 7.117 1.00 72.62 67 ALA A CA 1
ATOM 508 C C . ALA A 1 67 ? 73.372 -8.201 5.714 1.00 72.62 67 ALA A C 1
ATOM 510 O O . ALA A 1 67 ? 74.380 -8.628 5.148 1.00 72.62 67 ALA A O 1
ATOM 511 N N . TYR A 1 68 ? 72.158 -8.246 5.155 1.00 74.88 68 TYR A N 1
ATOM 512 C CA . TYR A 1 68 ? 71.825 -8.879 3.876 1.00 74.88 68 TYR A CA 1
ATOM 513 C C . TYR A 1 68 ? 71.393 -7.870 2.802 1.00 74.88 68 TYR A C 1
ATOM 515 O O . TYR A 1 68 ? 70.975 -8.284 1.721 1.00 74.88 68 TYR A O 1
ATOM 523 N N . THR A 1 69 ? 71.541 -6.564 3.060 1.00 80.12 69 THR A N 1
ATOM 524 C CA . THR A 1 69 ? 71.120 -5.460 2.178 1.00 80.12 69 THR A CA 1
ATOM 525 C C . THR A 1 69 ? 71.503 -5.694 0.723 1.00 80.12 69 THR A C 1
ATOM 527 O O . THR A 1 69 ? 70.643 -5.663 -0.142 1.00 80.12 69 THR A O 1
ATOM 530 N N . ASN A 1 70 ? 72.768 -6.012 0.436 1.00 79.25 70 ASN A N 1
ATOM 531 C CA . ASN A 1 70 ? 73.225 -6.178 -0.948 1.00 79.25 70 ASN A CA 1
ATOM 532 C C . ASN A 1 70 ? 72.512 -7.325 -1.683 1.00 79.25 70 ASN A C 1
ATOM 534 O O . ASN A 1 70 ? 72.253 -7.215 -2.877 1.00 79.25 70 ASN A O 1
ATOM 538 N N . LEU A 1 71 ? 72.191 -8.416 -0.979 1.00 83.69 71 LEU A N 1
ATOM 539 C CA . LEU A 1 71 ? 71.492 -9.562 -1.559 1.00 83.69 71 LEU A CA 1
ATOM 540 C C . LEU A 1 71 ? 70.003 -9.255 -1.756 1.00 83.69 71 LEU A C 1
ATOM 542 O O . LEU A 1 71 ? 69.455 -9.539 -2.815 1.00 83.69 71 LEU A O 1
ATOM 546 N N . LEU A 1 72 ? 69.360 -8.645 -0.759 1.00 83.50 72 LEU A N 1
ATOM 547 C CA . LEU A 1 72 ? 67.940 -8.297 -0.820 1.00 83.50 72 LEU A CA 1
ATOM 548 C C . LEU A 1 72 ? 67.658 -7.188 -1.842 1.00 83.50 72 LEU A C 1
ATOM 550 O O . LEU A 1 72 ? 66.669 -7.276 -2.561 1.00 83.50 72 LEU A O 1
ATOM 554 N N . THR A 1 73 ? 68.546 -6.200 -1.980 1.00 84.62 73 THR A N 1
ATOM 555 C CA . THR A 1 73 ? 68.446 -5.170 -3.024 1.00 84.62 73 THR A CA 1
ATOM 556 C C . THR A 1 73 ? 68.602 -5.770 -4.421 1.00 84.62 73 THR A C 1
ATOM 558 O O . THR A 1 73 ? 67.874 -5.375 -5.325 1.00 84.62 73 THR A O 1
ATOM 561 N N . ALA A 1 74 ? 69.497 -6.749 -4.606 1.00 87.12 74 ALA A N 1
ATOM 562 C CA . ALA A 1 74 ? 69.627 -7.451 -5.883 1.00 87.12 74 ALA A CA 1
ATOM 563 C C . ALA A 1 74 ? 68.361 -8.259 -6.218 1.00 87.12 74 ALA A C 1
ATOM 565 O O . ALA A 1 74 ? 67.852 -8.165 -7.328 1.00 87.12 74 ALA A O 1
ATOM 566 N N . ILE A 1 75 ? 67.799 -8.983 -5.243 1.00 86.25 75 ILE A N 1
ATOM 567 C CA . ILE A 1 75 ? 66.536 -9.721 -5.420 1.00 86.25 75 ILE A CA 1
ATOM 568 C C . ILE A 1 75 ? 65.377 -8.765 -5.729 1.00 86.25 75 ILE A C 1
ATOM 570 O O . ILE A 1 75 ? 64.564 -9.055 -6.604 1.00 86.25 75 ILE A O 1
ATOM 574 N N . LYS A 1 76 ? 65.309 -7.614 -5.049 1.00 87.00 76 LYS A N 1
ATOM 575 C CA . LYS A 1 76 ? 64.302 -6.583 -5.319 1.00 87.00 76 LYS A CA 1
ATOM 576 C C . LYS A 1 76 ? 64.438 -6.024 -6.737 1.00 87.00 76 LYS A C 1
ATOM 578 O O . LYS A 1 76 ? 63.429 -5.868 -7.410 1.00 87.00 76 LYS A O 1
ATOM 583 N N . ALA A 1 77 ? 65.659 -5.755 -7.199 1.00 87.44 77 ALA A N 1
ATOM 584 C CA . ALA A 1 77 ? 65.903 -5.252 -8.549 1.00 87.44 77 ALA A CA 1
ATOM 585 C C . ALA A 1 77 ? 65.466 -6.256 -9.631 1.00 87.44 77 ALA A C 1
ATOM 587 O O . ALA A 1 77 ? 64.803 -5.864 -10.584 1.00 87.44 77 ALA A O 1
ATOM 588 N N . GLU A 1 78 ? 65.759 -7.547 -9.450 1.00 88.88 78 GLU A N 1
ATOM 589 C CA . GLU A 1 78 ? 65.281 -8.613 -10.347 1.00 88.88 78 GLU A CA 1
ATOM 590 C C . GLU A 1 78 ? 63.748 -8.732 -10.324 1.00 88.88 78 GLU A C 1
ATOM 592 O O . GLU A 1 78 ? 63.111 -8.880 -11.364 1.00 88.88 78 GLU A O 1
ATOM 597 N N . TYR A 1 79 ? 63.129 -8.620 -9.143 1.00 87.00 79 TYR A N 1
ATOM 598 C CA . TYR A 1 79 ? 61.671 -8.615 -9.006 1.00 87.00 79 TYR A CA 1
ATOM 599 C C . TYR A 1 79 ? 61.027 -7.430 -9.744 1.00 87.00 79 TYR A C 1
ATOM 601 O O . TYR A 1 79 ? 60.051 -7.617 -10.468 1.00 87.00 79 TYR A O 1
ATOM 609 N N . GLU A 1 80 ? 61.583 -6.224 -9.590 1.00 85.00 80 GLU A N 1
ATOM 610 C CA . GLU A 1 80 ? 61.113 -5.016 -10.276 1.00 85.00 80 GLU A CA 1
ATOM 611 C C . GLU A 1 80 ? 61.275 -5.126 -11.800 1.00 85.00 80 GLU A C 1
ATOM 613 O O . GLU A 1 80 ? 60.317 -4.844 -12.518 1.00 85.00 80 GLU A O 1
ATOM 618 N N . ALA A 1 81 ? 62.413 -5.633 -12.287 1.00 86.31 81 ALA A N 1
ATOM 619 C CA . ALA A 1 81 ? 62.652 -5.852 -13.715 1.00 86.31 81 ALA A CA 1
ATOM 620 C C . ALA A 1 81 ? 61.650 -6.848 -14.330 1.00 86.31 81 ALA A C 1
ATOM 622 O O . ALA A 1 81 ? 61.048 -6.568 -15.363 1.00 86.31 81 ALA A O 1
ATOM 623 N N . VAL A 1 82 ? 61.384 -7.977 -13.660 1.00 84.94 82 VAL A N 1
ATOM 624 C CA . VAL A 1 82 ? 60.403 -8.971 -14.135 1.00 84.94 82 VAL A CA 1
ATOM 625 C C . VAL A 1 82 ? 58.982 -8.399 -14.173 1.00 84.94 82 VAL A C 1
ATOM 627 O O . VAL A 1 82 ? 58.202 -8.738 -15.063 1.00 84.94 82 VAL A O 1
ATOM 630 N N . ILE A 1 83 ? 58.612 -7.539 -13.219 1.00 83.19 83 ILE A N 1
ATOM 631 C CA . ILE A 1 83 ? 57.301 -6.877 -13.243 1.00 83.19 83 ILE A CA 1
ATOM 632 C C . ILE A 1 83 ? 57.211 -5.890 -14.403 1.00 83.19 83 ILE A C 1
ATOM 634 O O . ILE A 1 83 ? 56.179 -5.859 -15.072 1.00 83.19 83 ILE A O 1
ATOM 638 N N . GLU A 1 84 ? 58.255 -5.097 -14.641 1.00 83.69 84 GLU A N 1
ATOM 639 C CA . GLU A 1 84 ? 58.300 -4.158 -15.765 1.00 83.69 84 GLU A CA 1
ATOM 640 C C . GLU A 1 84 ? 58.157 -4.895 -17.102 1.00 83.69 84 GLU A C 1
ATOM 642 O O . GLU A 1 84 ? 57.282 -4.528 -17.891 1.00 83.69 84 GLU A O 1
ATOM 647 N N . ASP A 1 85 ? 58.883 -6.000 -17.290 1.00 82.88 85 ASP A N 1
ATOM 648 C CA . ASP A 1 85 ? 58.781 -6.865 -18.473 1.00 82.88 85 ASP A CA 1
ATOM 649 C C . ASP A 1 85 ? 57.372 -7.463 -18.636 1.00 82.88 85 ASP A C 1
ATOM 651 O O . ASP A 1 85 ? 56.817 -7.505 -19.736 1.00 82.88 85 ASP A O 1
ATOM 655 N N . LEU A 1 86 ? 56.739 -7.908 -17.543 1.00 79.81 86 LEU A N 1
ATOM 656 C CA . LEU A 1 86 ? 55.368 -8.434 -17.577 1.00 79.81 86 LEU A CA 1
ATOM 657 C C . LEU A 1 86 ? 54.341 -7.350 -17.919 1.00 79.81 86 LEU A C 1
ATOM 659 O O . LEU A 1 86 ? 53.393 -7.610 -18.664 1.00 79.81 86 LEU A O 1
ATOM 663 N N . GLN A 1 87 ? 54.504 -6.144 -17.378 1.00 78.62 87 GLN A N 1
ATOM 664 C CA . GLN A 1 87 ? 53.629 -5.012 -17.674 1.00 78.62 87 GLN A CA 1
ATOM 665 C C . GLN A 1 87 ? 53.809 -4.533 -19.117 1.00 78.62 87 GLN A C 1
ATOM 667 O O . GLN A 1 87 ? 52.825 -4.207 -19.781 1.00 78.62 87 GLN A O 1
ATOM 672 N N . GLU A 1 88 ? 55.042 -4.506 -19.621 1.00 78.00 88 GLU A N 1
ATOM 673 C CA . GLU A 1 88 ? 55.336 -4.193 -21.018 1.00 78.00 88 GLU A CA 1
ATOM 674 C C . GLU A 1 88 ? 54.755 -5.252 -21.955 1.00 78.00 88 GLU A C 1
ATOM 676 O O . GLU A 1 88 ? 53.992 -4.903 -22.855 1.00 78.00 88 GLU A O 1
ATOM 681 N N . GLY A 1 89 ? 54.953 -6.537 -21.654 1.00 73.44 89 GLY A N 1
ATOM 682 C CA . GLY A 1 89 ? 54.348 -7.639 -22.401 1.00 73.44 89 GLY A CA 1
ATOM 683 C C . GLY A 1 89 ? 52.815 -7.598 -22.419 1.00 73.44 89 GLY A C 1
ATOM 684 O O . GLY A 1 89 ? 52.203 -7.879 -23.448 1.00 73.44 89 GLY A O 1
ATOM 685 N N . GLN A 1 90 ? 52.162 -7.188 -21.325 1.00 73.19 90 GLN A N 1
ATOM 686 C CA . GLN A 1 90 ? 50.704 -6.991 -21.294 1.00 73.19 90 GLN A CA 1
ATOM 687 C C . GLN A 1 90 ? 50.252 -5.812 -22.166 1.00 73.19 90 GLN A C 1
ATOM 689 O O . GLN A 1 90 ? 49.251 -5.928 -22.880 1.00 73.19 90 GLN A O 1
ATOM 694 N N . ARG A 1 91 ? 50.987 -4.690 -22.145 1.00 72.25 91 ARG A N 1
ATOM 695 C CA . ARG A 1 91 ? 50.709 -3.526 -23.004 1.00 72.25 91 ARG A CA 1
ATOM 696 C C . ARG A 1 91 ? 50.884 -3.872 -24.482 1.00 72.25 91 ARG A C 1
ATOM 698 O O . ARG A 1 91 ? 50.026 -3.527 -25.296 1.00 72.25 91 ARG A O 1
ATOM 705 N N . GLU A 1 92 ? 51.955 -4.582 -24.822 1.00 72.62 92 GLU A N 1
ATOM 706 C CA . GLU A 1 92 ? 52.231 -5.030 -26.186 1.00 72.62 92 GLU A CA 1
ATOM 707 C C . GLU A 1 92 ? 51.205 -6.056 -26.672 1.00 72.62 92 GLU A C 1
ATOM 709 O O . GLU A 1 92 ? 50.694 -5.921 -27.783 1.00 72.62 92 GLU A O 1
ATOM 714 N N . ALA A 1 93 ? 50.831 -7.032 -25.839 1.00 67.69 93 ALA A N 1
ATOM 715 C CA . ALA A 1 93 ? 49.802 -8.015 -26.172 1.00 67.69 93 ALA A CA 1
ATOM 716 C C . ALA A 1 93 ? 48.445 -7.350 -26.438 1.00 67.69 93 ALA A C 1
ATOM 718 O O . ALA A 1 93 ? 47.804 -7.655 -27.441 1.00 67.69 93 ALA A O 1
ATOM 719 N N . PHE A 1 94 ? 48.038 -6.389 -25.602 1.00 62.62 94 PHE A N 1
ATOM 720 C CA . PHE A 1 94 ? 46.804 -5.627 -25.806 1.00 62.62 94 PHE A CA 1
ATOM 721 C C . PHE A 1 94 ? 46.835 -4.815 -27.111 1.00 62.62 94 PHE A C 1
ATOM 723 O O . PHE A 1 94 ? 45.868 -4.802 -27.876 1.00 62.62 94 PHE A O 1
ATOM 730 N N . TYR A 1 95 ? 47.964 -4.165 -27.405 1.00 69.06 95 TYR A N 1
ATOM 731 C CA . TYR A 1 95 ? 48.153 -3.406 -28.642 1.00 69.06 95 TYR A CA 1
ATOM 732 C C . TYR A 1 95 ? 48.130 -4.305 -29.889 1.00 69.06 95 TYR A C 1
ATOM 734 O O . TYR A 1 95 ? 47.490 -3.972 -30.892 1.00 69.06 95 TYR A O 1
ATOM 742 N N . LEU A 1 96 ? 48.790 -5.464 -29.827 1.00 63.34 96 LEU A N 1
ATOM 743 C CA . LEU A 1 96 ? 48.814 -6.448 -30.907 1.00 63.34 96 LEU A CA 1
ATOM 744 C C . LEU A 1 96 ? 47.442 -7.095 -31.110 1.00 63.34 96 LEU A C 1
ATOM 746 O O . LEU A 1 96 ? 47.013 -7.231 -32.253 1.00 63.34 96 LEU A O 1
ATOM 750 N N . GLU A 1 97 ? 46.715 -7.412 -30.040 1.00 52.38 97 GLU A N 1
ATOM 751 C CA . GLU A 1 97 ? 45.347 -7.930 -30.107 1.00 52.38 97 GLU A CA 1
ATOM 752 C C . GLU A 1 97 ? 44.392 -6.906 -30.740 1.00 52.38 97 GLU A C 1
ATOM 754 O O . GLU A 1 97 ? 43.600 -7.253 -31.619 1.00 52.38 97 GLU A O 1
ATOM 759 N N . GLY A 1 98 ? 44.510 -5.627 -30.366 1.00 55.25 98 GLY A N 1
ATOM 760 C CA . GLY A 1 98 ? 43.747 -4.534 -30.972 1.00 55.25 98 GLY A CA 1
ATOM 761 C C . GLY A 1 98 ? 44.039 -4.364 -32.466 1.00 55.25 98 GLY A C 1
ATOM 762 O O . GLY A 1 98 ? 43.117 -4.240 -33.274 1.00 55.25 98 GLY A O 1
ATOM 763 N N . ARG A 1 99 ? 45.316 -4.432 -32.864 1.00 59.59 99 ARG A N 1
ATOM 764 C CA . ARG A 1 99 ? 45.720 -4.377 -34.280 1.00 59.59 99 ARG A CA 1
ATOM 765 C C . ARG A 1 99 ? 45.269 -5.595 -35.076 1.00 59.59 99 ARG A C 1
ATOM 767 O O . ARG A 1 99 ? 44.856 -5.433 -36.223 1.00 59.59 99 ARG A O 1
ATOM 774 N N . LEU A 1 100 ? 45.333 -6.788 -34.492 1.00 52.28 100 LEU A N 1
ATOM 775 C CA . LEU A 1 100 ? 44.939 -8.041 -35.136 1.00 52.28 100 LEU A CA 1
ATOM 776 C C . LEU A 1 100 ? 43.418 -8.104 -35.328 1.00 52.28 100 LEU A C 1
ATOM 778 O O . LEU A 1 100 ? 42.952 -8.487 -36.395 1.00 52.28 100 LEU A O 1
ATOM 782 N N . LYS A 1 101 ? 42.639 -7.608 -34.357 1.00 54.62 101 LYS A N 1
ATOM 783 C CA . LYS A 1 101 ? 41.186 -7.418 -34.495 1.00 54.62 101 LYS A CA 1
ATOM 784 C C . LYS A 1 101 ? 40.832 -6.393 -35.579 1.00 54.62 101 LYS A C 1
ATOM 786 O O . LYS A 1 101 ? 39.921 -6.638 -36.365 1.00 54.62 101 LYS A O 1
ATOM 791 N N . ALA A 1 102 ? 41.565 -5.281 -35.665 1.00 52.94 102 ALA A N 1
ATOM 792 C CA . ALA A 1 102 ? 41.338 -4.257 -36.689 1.00 52.94 102 ALA A CA 1
ATOM 793 C C . ALA A 1 102 ? 41.665 -4.751 -38.111 1.00 52.94 102 ALA A C 1
ATOM 795 O O . ALA A 1 102 ? 40.896 -4.508 -39.037 1.00 52.94 102 ALA A O 1
ATOM 796 N N . THR A 1 103 ? 42.766 -5.489 -38.279 1.00 53.78 103 THR A N 1
ATOM 797 C CA . THR A 1 103 ? 43.170 -6.057 -39.580 1.00 53.78 103 THR A CA 1
ATOM 798 C C . THR A 1 103 ? 42.327 -7.266 -39.991 1.00 53.78 103 THR A C 1
ATOM 800 O O . THR A 1 103 ? 42.053 -7.443 -41.175 1.00 53.78 103 THR A O 1
ATOM 803 N N . ALA A 1 104 ? 41.827 -8.064 -39.042 1.00 51.31 104 ALA A N 1
ATOM 804 C CA . ALA A 1 104 ? 40.899 -9.160 -39.334 1.00 51.31 104 ALA A CA 1
ATOM 805 C C . ALA A 1 104 ? 39.500 -8.678 -39.774 1.00 51.31 104 ALA A C 1
ATOM 807 O O . ALA A 1 104 ? 38.817 -9.393 -40.504 1.00 51.31 104 ALA A O 1
ATOM 808 N N . ALA A 1 105 ? 39.077 -7.473 -39.369 1.00 47.78 105 ALA A N 1
ATOM 809 C CA . ALA A 1 105 ? 37.774 -6.888 -39.714 1.00 47.78 105 ALA A CA 1
ATOM 810 C C . ALA A 1 105 ? 37.756 -6.116 -41.055 1.00 47.78 105 ALA A C 1
ATOM 812 O O . ALA A 1 105 ? 36.691 -5.732 -41.552 1.00 47.78 105 ALA A O 1
ATOM 813 N N . GLU A 1 106 ? 38.923 -5.873 -41.653 1.00 49.12 106 GLU A N 1
ATOM 814 C CA . GLU A 1 106 ? 39.075 -5.111 -42.897 1.00 49.12 106 GLU A CA 1
ATOM 815 C C . GLU A 1 106 ? 38.432 -5.807 -44.123 1.00 49.12 106 GLU A C 1
ATOM 817 O O . GLU A 1 106 ? 37.690 -5.145 -44.858 1.00 49.12 106 GLU A O 1
ATOM 822 N N . PRO A 1 107 ? 38.575 -7.136 -44.329 1.00 56.97 107 PRO A N 1
ATOM 823 C CA . PRO A 1 107 ? 37.979 -7.826 -45.476 1.00 56.97 107 PRO A CA 1
ATOM 824 C C . PRO A 1 107 ? 36.445 -7.870 -45.428 1.00 56.97 107 PRO A C 1
ATOM 826 O O . PRO A 1 107 ? 35.789 -7.657 -46.447 1.00 56.97 107 PRO A O 1
ATOM 829 N N . THR A 1 108 ? 35.857 -8.096 -44.250 1.00 56.09 108 THR A N 1
ATOM 830 C CA . THR A 1 108 ? 34.396 -8.131 -44.054 1.00 56.09 108 THR A CA 1
ATOM 831 C C . THR A 1 108 ? 33.761 -6.760 -44.265 1.00 56.09 108 THR A C 1
ATOM 833 O O . THR A 1 108 ? 32.710 -6.653 -44.892 1.00 56.09 108 THR A O 1
ATOM 836 N N . THR A 1 109 ? 34.444 -5.695 -43.840 1.00 65.56 109 THR A N 1
ATOM 837 C CA . THR A 1 109 ? 33.986 -4.313 -44.039 1.00 65.56 109 THR A CA 1
ATOM 838 C C . THR A 1 109 ? 33.933 -3.945 -45.529 1.00 65.56 109 THR A C 1
ATOM 840 O O . THR A 1 109 ? 32.956 -3.363 -46.000 1.00 65.56 109 THR A O 1
ATOM 843 N N . VAL A 1 110 ? 34.943 -4.337 -46.314 1.00 68.88 110 VAL A N 1
ATOM 844 C CA . VAL A 1 110 ? 34.975 -4.084 -47.768 1.00 68.88 110 VAL A CA 1
ATOM 845 C C . VAL A 1 110 ? 33.900 -4.883 -48.513 1.00 68.88 110 VAL A C 1
ATOM 847 O O . VAL A 1 110 ? 33.301 -4.368 -49.460 1.00 68.88 110 VAL A O 1
ATOM 850 N N . VAL A 1 111 ? 33.625 -6.121 -48.092 1.00 70.00 111 VAL A N 1
ATOM 851 C CA . VAL A 1 111 ? 32.549 -6.945 -48.669 1.00 70.00 111 VAL A CA 1
ATOM 852 C C . VAL A 1 111 ? 31.179 -6.311 -48.417 1.00 70.00 111 VAL A C 1
ATOM 854 O O . VAL A 1 111 ? 30.388 -6.197 -49.354 1.00 70.00 111 VAL A O 1
ATOM 857 N N . ASN A 1 112 ? 30.928 -5.812 -47.204 1.00 69.50 112 ASN A N 1
ATOM 858 C CA . ASN A 1 112 ? 29.667 -5.149 -46.865 1.00 69.50 112 ASN A CA 1
ATOM 859 C C . ASN A 1 112 ? 29.451 -3.868 -47.683 1.00 69.50 112 ASN A C 1
ATOM 861 O O . ASN A 1 112 ? 28.372 -3.679 -48.246 1.00 69.50 112 ASN A O 1
ATOM 865 N N . TYR A 1 113 ? 30.483 -3.034 -47.854 1.00 75.19 113 TYR A N 1
ATOM 866 C CA . TYR A 1 113 ? 30.369 -1.832 -48.689 1.00 75.19 113 TYR A CA 1
ATOM 867 C C . TYR A 1 113 ? 30.122 -2.146 -50.167 1.00 75.19 113 TYR A C 1
ATOM 869 O O . TYR A 1 113 ? 29.364 -1.432 -50.826 1.00 75.19 113 TYR A O 1
ATOM 877 N N . ARG A 1 114 ? 30.713 -3.222 -50.702 1.00 75.69 114 ARG A N 1
ATOM 878 C CA . ARG A 1 114 ? 30.427 -3.664 -52.077 1.00 75.69 114 ARG A CA 1
ATOM 879 C C . ARG A 1 114 ? 28.984 -4.139 -52.225 1.00 75.69 114 ARG A C 1
ATOM 881 O O . ARG A 1 114 ? 28.307 -3.692 -53.147 1.00 75.69 114 ARG A O 1
ATOM 888 N N . ARG A 1 115 ? 28.488 -4.946 -51.281 1.00 76.38 115 ARG A N 1
ATOM 889 C CA . ARG A 1 115 ? 27.088 -5.402 -51.268 1.00 76.38 115 ARG A CA 1
ATOM 890 C C . ARG A 1 115 ? 26.117 -4.219 -51.200 1.00 76.38 115 ARG A C 1
ATOM 892 O O . ARG A 1 115 ? 25.184 -4.131 -51.992 1.00 76.38 115 ARG A O 1
ATOM 899 N N . ARG A 1 116 ? 26.397 -3.247 -50.328 1.00 80.69 116 ARG A N 1
ATOM 900 C CA . ARG A 1 116 ? 25.618 -2.006 -50.198 1.00 80.69 116 ARG A CA 1
ATOM 901 C C . ARG A 1 116 ? 25.610 -1.190 -51.495 1.00 80.69 116 ARG A C 1
ATOM 903 O O . ARG A 1 116 ? 24.569 -0.658 -51.876 1.00 80.69 116 ARG A O 1
ATOM 910 N N . ALA A 1 117 ? 26.744 -1.094 -52.189 1.00 79.06 117 ALA A N 1
ATOM 911 C CA . ALA A 1 117 ? 26.833 -0.391 -53.468 1.00 79.06 117 ALA A CA 1
ATOM 912 C C . ALA A 1 117 ? 25.976 -1.061 -54.559 1.00 79.06 117 ALA A C 1
ATOM 914 O O . ALA A 1 117 ? 25.289 -0.366 -55.310 1.00 79.06 117 ALA A O 1
ATOM 915 N N . GLU A 1 118 ? 25.964 -2.394 -54.613 1.00 85.69 118 GLU A N 1
ATOM 916 C CA . GLU A 1 118 ? 25.133 -3.166 -55.545 1.00 85.69 118 GLU A CA 1
ATOM 917 C C . GLU A 1 118 ? 23.634 -3.013 -55.240 1.00 85.69 118 GLU A C 1
ATOM 919 O O . GLU A 1 118 ? 22.838 -2.736 -56.141 1.00 85.69 118 GLU A O 1
ATOM 924 N N . GLU A 1 119 ? 23.241 -3.094 -53.966 1.00 86.50 119 GLU A N 1
ATOM 925 C CA . GLU A 1 119 ? 21.862 -2.846 -53.526 1.00 86.50 119 GLU A CA 1
ATOM 926 C C . GLU A 1 119 ? 21.391 -1.430 -53.886 1.00 86.50 119 GLU A C 1
ATOM 928 O O . GLU A 1 119 ? 20.267 -1.233 -54.361 1.00 86.50 119 GLU A O 1
ATOM 933 N N . LEU A 1 120 ? 22.249 -0.423 -53.690 1.00 84.94 120 LEU A N 1
ATOM 934 C CA . LEU A 1 120 ? 21.943 0.960 -54.050 1.00 84.94 120 LEU A CA 1
ATOM 935 C C . LEU A 1 120 ? 21.788 1.127 -55.562 1.00 84.94 120 LEU A C 1
ATOM 937 O O . LEU A 1 120 ? 20.845 1.789 -56.000 1.00 84.94 120 LEU A O 1
ATOM 941 N N . GLN A 1 121 ? 22.634 0.487 -56.371 1.00 88.81 121 GLN A N 1
ATOM 942 C CA . GLN A 1 121 ? 22.469 0.479 -57.826 1.00 88.81 121 GLN A CA 1
ATOM 943 C C . GLN A 1 121 ? 21.143 -0.165 -58.250 1.00 88.81 121 GLN A C 1
ATOM 945 O O . GLN A 1 121 ? 20.437 0.378 -59.107 1.00 88.81 121 GLN A O 1
ATOM 950 N N . GLN A 1 122 ? 20.747 -1.273 -57.619 1.00 90.50 122 GLN A N 1
ATOM 951 C CA . GLN A 1 122 ? 19.453 -1.901 -57.884 1.00 90.50 122 GLN A CA 1
ATOM 952 C C . GLN A 1 122 ? 18.291 -0.974 -57.515 1.00 90.50 122 GLN A C 1
ATOM 954 O O . GLN A 1 122 ? 17.391 -0.769 -58.335 1.00 90.50 122 GLN A O 1
ATOM 959 N N . LYS A 1 123 ? 18.327 -0.338 -56.338 1.00 89.25 123 LYS A N 1
ATOM 960 C CA . LYS A 1 123 ? 17.300 0.628 -55.910 1.00 89.25 123 LYS A CA 1
ATOM 961 C C . LYS A 1 123 ? 17.227 1.836 -56.844 1.00 89.25 123 LYS A C 1
ATOM 963 O O . LYS A 1 123 ? 16.129 2.243 -57.225 1.00 89.25 123 LYS A O 1
ATOM 968 N N . MET A 1 124 ? 18.367 2.362 -57.296 1.00 86.62 124 MET A N 1
ATOM 969 C CA . MET A 1 124 ? 18.408 3.428 -58.302 1.00 86.62 124 MET A CA 1
ATOM 970 C C . MET A 1 124 ? 17.723 3.004 -59.606 1.00 86.62 124 MET A C 1
ATOM 972 O O . MET A 1 124 ? 16.959 3.788 -60.169 1.00 86.62 124 MET A O 1
ATOM 976 N N . SER A 1 125 ? 17.921 1.761 -60.058 1.00 92.69 125 SER A N 1
ATOM 977 C CA . SER A 1 125 ? 17.269 1.245 -61.271 1.00 92.69 125 SER A CA 1
ATOM 978 C C . SER A 1 125 ? 15.742 1.144 -61.136 1.00 92.69 125 SER A C 1
ATOM 980 O O . SER A 1 125 ? 15.008 1.405 -62.092 1.00 92.69 125 SER A O 1
ATOM 982 N N . VAL A 1 126 ? 15.242 0.784 -59.947 1.00 90.62 126 VAL A N 1
ATOM 983 C CA . VAL A 1 126 ? 13.802 0.724 -59.651 1.00 90.62 126 VAL A CA 1
ATOM 984 C C . VAL A 1 126 ? 13.219 2.133 -59.669 1.00 90.62 126 VAL A C 1
ATOM 986 O O . VAL A 1 126 ? 12.262 2.388 -60.396 1.00 90.62 126 VAL A O 1
ATOM 989 N N . ILE A 1 127 ? 13.858 3.071 -58.965 1.00 88.31 127 ILE A N 1
ATOM 990 C CA . ILE A 1 127 ? 13.423 4.471 -58.902 1.00 88.31 127 ILE A CA 1
ATOM 991 C C . ILE A 1 127 ? 13.414 5.107 -60.294 1.00 88.31 127 ILE A C 1
ATOM 993 O O . ILE A 1 127 ? 12.485 5.832 -60.636 1.00 88.31 127 ILE A O 1
ATOM 997 N N . GLN A 1 128 ? 14.411 4.826 -61.134 1.00 91.19 128 GLN A N 1
ATOM 998 C CA . GLN A 1 128 ? 14.435 5.327 -62.509 1.00 91.19 128 GLN A CA 1
ATOM 999 C C . GLN A 1 128 ? 13.265 4.788 -63.343 1.00 91.19 128 GLN A C 1
ATOM 1001 O O . GLN A 1 128 ? 12.635 5.558 -64.071 1.00 91.19 128 GLN A O 1
ATOM 1006 N N . ARG A 1 129 ? 12.927 3.498 -63.206 1.00 93.31 129 ARG A N 1
ATOM 1007 C CA . ARG A 1 129 ? 11.754 2.906 -63.871 1.00 93.31 129 ARG A CA 1
ATOM 1008 C C . ARG A 1 129 ? 10.448 3.522 -63.380 1.00 93.31 129 ARG A C 1
ATOM 1010 O O . ARG A 1 129 ? 9.590 3.856 -64.196 1.00 93.31 129 ARG A O 1
ATOM 1017 N N . ASP A 1 130 ? 10.312 3.719 -62.075 1.00 90.38 130 ASP A N 1
ATOM 1018 C CA . ASP A 1 130 ? 9.124 4.336 -61.489 1.00 90.38 130 ASP A CA 1
ATOM 1019 C C . ASP A 1 130 ? 8.980 5.801 -61.892 1.00 90.38 130 ASP A C 1
ATOM 1021 O O . ASP A 1 130 ? 7.890 6.225 -62.273 1.00 90.38 130 ASP A O 1
ATOM 1025 N N . ASN A 1 131 ? 10.078 6.555 -61.917 1.00 90.31 131 ASN A N 1
ATOM 1026 C CA . ASN A 1 131 ? 10.090 7.929 -62.406 1.00 90.31 131 ASN A CA 1
ATOM 1027 C C . ASN A 1 131 ? 9.665 8.005 -63.877 1.00 90.31 131 ASN A C 1
ATOM 1029 O O . ASN A 1 131 ? 8.877 8.879 -64.236 1.00 90.31 131 ASN A O 1
ATOM 1033 N N . ALA A 1 132 ? 10.130 7.079 -64.721 1.00 92.50 132 ALA A N 1
ATOM 1034 C CA . ALA A 1 132 ? 9.710 7.011 -66.119 1.00 92.50 132 ALA A CA 1
ATOM 1035 C C . ALA A 1 132 ? 8.212 6.685 -66.252 1.00 92.50 132 ALA A C 1
ATOM 1037 O O . ALA A 1 132 ? 7.503 7.326 -67.031 1.00 92.50 132 ALA A O 1
ATOM 1038 N N . ARG A 1 133 ? 7.707 5.738 -65.450 1.00 93.50 133 ARG A N 1
ATOM 1039 C CA . ARG A 1 133 ? 6.280 5.388 -65.407 1.00 93.50 133 ARG A CA 1
ATOM 1040 C C . ARG A 1 133 ? 5.424 6.579 -64.976 1.00 93.50 133 ARG A C 1
ATOM 1042 O O . ARG A 1 133 ? 4.462 6.913 -65.663 1.00 93.50 133 ARG A O 1
ATOM 1049 N N . LEU A 1 134 ? 5.798 7.242 -63.884 1.00 88.62 134 LEU A N 1
ATOM 1050 C CA . LEU A 1 134 ? 5.085 8.402 -63.350 1.00 88.62 134 LEU A CA 1
ATOM 1051 C C . LEU A 1 134 ? 5.125 9.592 -64.313 1.00 88.62 134 LEU A C 1
ATOM 1053 O O . LEU A 1 134 ? 4.127 10.293 -64.456 1.00 88.62 134 LEU A O 1
ATOM 1057 N N . ALA A 1 135 ? 6.243 9.809 -65.011 1.00 90.19 135 ALA A N 1
ATOM 1058 C CA . ALA A 1 135 ? 6.335 10.833 -66.047 1.00 90.19 135 ALA A CA 1
ATOM 1059 C C . ALA A 1 135 ? 5.356 10.558 -67.200 1.00 90.19 135 ALA A C 1
ATOM 1061 O O . ALA A 1 135 ? 4.629 11.460 -67.617 1.00 90.19 135 ALA A O 1
ATOM 1062 N N . ALA A 1 136 ? 5.270 9.309 -67.669 1.00 91.25 136 ALA A N 1
ATOM 1063 C CA . ALA A 1 136 ? 4.314 8.923 -68.705 1.00 91.25 136 ALA A CA 1
ATOM 1064 C C . ALA A 1 136 ? 2.854 9.081 -68.241 1.00 91.25 136 ALA A C 1
ATOM 1066 O O . ALA A 1 136 ? 1.990 9.514 -69.004 1.00 91.25 136 ALA A O 1
ATOM 1067 N N . GLU A 1 137 ? 2.569 8.756 -66.982 1.00 88.12 137 GLU A N 1
ATOM 1068 C CA . GLU A 1 137 ? 1.238 8.902 -66.395 1.00 88.12 137 GLU A CA 1
ATOM 1069 C C . GLU A 1 137 ? 0.844 10.378 -66.228 1.00 88.12 137 GLU A C 1
ATOM 1071 O O . GLU A 1 137 ? -0.279 10.767 -66.556 1.00 88.12 137 GLU A O 1
ATOM 1076 N N . LEU A 1 138 ? 1.790 11.231 -65.825 1.00 85.19 138 LEU A N 1
ATOM 1077 C CA . LEU A 1 138 ? 1.613 12.682 -65.777 1.00 85.19 138 LEU A CA 1
ATOM 1078 C C . LEU A 1 138 ? 1.281 13.266 -67.150 1.00 85.19 138 LEU A C 1
ATOM 1080 O O . LEU A 1 138 ? 0.386 14.108 -67.240 1.00 85.19 138 LEU A O 1
ATOM 1084 N N . GLU A 1 139 ? 1.948 12.812 -68.210 1.00 89.62 139 GLU A N 1
ATOM 1085 C CA . GLU A 1 139 ? 1.635 13.244 -69.575 1.00 89.62 139 GLU A CA 1
ATOM 1086 C C . GLU A 1 139 ? 0.247 12.777 -70.024 1.00 89.62 139 GLU A C 1
ATOM 1088 O O . GLU A 1 139 ? -0.514 13.565 -70.585 1.00 89.62 139 GLU A O 1
ATOM 1093 N N . ARG A 1 140 ? -0.167 11.549 -69.678 1.00 89.56 140 ARG A N 1
ATOM 1094 C CA . ARG A 1 140 ? -1.545 11.086 -69.933 1.00 89.56 140 ARG A CA 1
ATOM 1095 C C . ARG A 1 140 ? -2.583 11.952 -69.224 1.00 89.56 140 ARG A C 1
ATOM 1097 O O . ARG A 1 140 ? -3.592 12.318 -69.824 1.00 89.56 140 ARG A O 1
ATOM 1104 N N . VAL A 1 141 ? -2.340 12.309 -67.964 1.00 85.38 141 VAL A N 1
ATOM 1105 C CA . VAL A 1 141 ? -3.243 13.170 -67.185 1.00 85.38 141 VAL A CA 1
ATOM 1106 C C . VAL A 1 141 ? -3.287 14.593 -67.751 1.00 85.38 141 VAL A C 1
ATOM 1108 O O . VAL A 1 141 ? -4.357 15.205 -67.783 1.00 85.38 141 VAL A O 1
ATOM 1111 N N . ARG A 1 142 ? -2.151 15.131 -68.213 1.00 84.25 142 ARG A N 1
ATOM 1112 C CA . ARG A 1 142 ? -2.089 16.438 -68.887 1.00 84.25 142 ARG A CA 1
ATOM 1113 C C . ARG A 1 142 ? -2.879 16.426 -70.192 1.00 84.25 142 ARG A C 1
ATOM 1115 O O . ARG A 1 142 ? -3.761 17.266 -70.348 1.00 84.25 142 ARG A O 1
ATOM 1122 N N . ALA A 1 143 ? -2.658 15.430 -71.046 1.00 86.12 143 ALA A N 1
ATOM 1123 C CA . ALA A 1 143 ? -3.385 15.270 -72.303 1.00 86.12 143 ALA A CA 1
ATOM 1124 C C . ALA A 1 143 ? -4.901 15.106 -72.082 1.00 86.12 143 ALA A C 1
ATOM 1126 O O . ALA A 1 143 ? -5.703 15.737 -72.769 1.00 86.12 143 ALA A O 1
ATOM 1127 N N . ALA A 1 144 ? -5.314 14.325 -71.077 1.00 81.75 144 ALA A N 1
ATOM 1128 C CA . ALA A 1 144 ? -6.725 14.175 -70.718 1.00 81.75 144 ALA A CA 1
ATOM 1129 C C . ALA A 1 144 ? -7.352 15.501 -70.249 1.00 81.75 144 ALA A C 1
ATOM 1131 O O . ALA A 1 144 ? -8.488 15.813 -70.610 1.00 81.75 144 ALA A O 1
ATOM 1132 N N . ARG A 1 145 ? -6.611 16.313 -69.483 1.00 78.56 145 ARG A N 1
ATOM 1133 C CA . ARG A 1 145 ? -7.058 17.653 -69.071 1.00 78.56 145 ARG A CA 1
ATOM 1134 C C . ARG A 1 145 ? -7.157 18.627 -70.238 1.00 78.56 145 ARG A C 1
ATOM 1136 O O . ARG A 1 145 ? -8.118 19.385 -70.286 1.00 78.56 145 ARG A O 1
ATOM 1143 N N . GLU A 1 146 ? -6.210 18.611 -71.169 1.00 80.75 146 GLU A N 1
ATOM 1144 C CA . GLU A 1 146 ? -6.272 19.447 -72.374 1.00 80.75 146 GLU A CA 1
ATOM 1145 C C . GLU A 1 146 ? -7.449 19.061 -73.275 1.00 80.75 146 GLU A C 1
ATOM 1147 O O . GLU A 1 146 ? -8.145 19.937 -73.787 1.00 80.75 146 GLU A O 1
ATOM 1152 N N . ALA A 1 147 ? -7.736 17.764 -73.406 1.00 79.06 147 ALA A N 1
ATOM 1153 C CA . ALA A 1 147 ? -8.911 17.281 -74.126 1.00 79.06 147 ALA A CA 1
ATOM 1154 C C . ALA A 1 147 ? -10.226 17.717 -73.453 1.00 79.06 147 ALA A C 1
ATOM 1156 O O . ALA A 1 147 ? -11.159 18.125 -74.143 1.00 79.06 147 ALA A O 1
ATOM 1157 N N . MET A 1 148 ? -10.298 17.683 -72.116 1.00 72.69 148 MET A N 1
ATOM 1158 C CA . MET A 1 148 ? -11.452 18.201 -71.367 1.00 72.69 148 MET A CA 1
ATOM 1159 C C . MET A 1 148 ? -11.623 19.713 -71.537 1.00 72.69 148 MET A C 1
ATOM 1161 O O . MET A 1 148 ? -12.739 20.170 -71.746 1.00 72.69 148 MET A O 1
ATOM 1165 N N . LEU A 1 149 ? -10.531 20.482 -71.498 1.00 72.25 149 LEU A N 1
ATOM 1166 C CA . LEU A 1 149 ? -10.570 21.935 -71.689 1.00 72.25 149 LEU A CA 1
ATOM 1167 C C . LEU A 1 149 ? -11.036 22.322 -73.097 1.00 72.25 149 LEU A C 1
ATOM 1169 O O . LEU A 1 149 ? -11.820 23.255 -73.229 1.00 72.25 149 LEU A O 1
ATOM 1173 N N . LYS A 1 150 ? -10.613 21.585 -74.133 1.00 73.62 150 LYS A N 1
ATOM 1174 C CA . LYS A 1 150 ? -11.134 21.767 -75.498 1.00 73.62 150 LYS A CA 1
ATOM 1175 C C . LYS A 1 150 ? -12.629 21.470 -75.586 1.00 73.62 150 LYS A C 1
ATOM 1177 O O . LYS A 1 150 ? -13.366 22.252 -76.170 1.00 73.62 150 LYS A O 1
ATOM 1182 N N . LYS A 1 151 ? -13.086 20.394 -74.939 1.00 66.75 151 LYS A N 1
ATOM 1183 C CA . LYS A 1 151 ? -14.508 20.029 -74.895 1.00 66.75 151 LYS A CA 1
ATOM 1184 C C . LYS A 1 151 ? -15.365 21.094 -74.189 1.00 66.75 151 LYS A C 1
ATOM 1186 O O . LYS A 1 151 ? -16.454 21.407 -74.654 1.00 66.75 151 LYS A O 1
ATOM 1191 N N . ASP A 1 152 ? -14.838 21.695 -73.121 1.00 59.47 152 ASP A N 1
ATOM 1192 C CA . ASP A 1 152 ? -15.463 22.816 -72.403 1.00 59.47 152 ASP A CA 1
ATOM 1193 C C . ASP A 1 152 ? -15.499 24.123 -73.224 1.00 59.47 152 ASP A C 1
ATOM 1195 O O . ASP A 1 152 ? -16.371 24.965 -72.993 1.00 59.47 152 ASP A O 1
ATOM 1199 N N . GLU A 1 153 ? -14.560 24.340 -74.154 1.00 59.56 153 GLU A N 1
ATOM 1200 C CA . GLU A 1 153 ? -14.620 25.469 -75.095 1.00 59.56 153 GLU A CA 1
ATOM 1201 C C . GLU A 1 153 ? -15.637 25.232 -76.217 1.00 59.56 153 GLU A C 1
ATOM 1203 O O . GLU A 1 153 ? -16.410 26.143 -76.526 1.00 59.56 153 GLU A O 1
ATOM 1208 N N . ASP A 1 154 ? -15.714 24.010 -76.749 1.00 57.38 154 ASP A N 1
ATOM 1209 C CA . ASP A 1 154 ? -16.707 23.631 -77.760 1.00 57.38 154 ASP A CA 1
ATOM 1210 C C . ASP A 1 154 ? -18.148 23.748 -77.207 1.00 57.38 154 ASP A C 1
ATOM 1212 O O . ASP A 1 154 ? -19.030 24.297 -77.871 1.00 57.38 154 ASP A O 1
ATOM 1216 N N . ASP A 1 155 ? -18.383 23.359 -75.945 1.00 54.25 155 ASP A N 1
ATOM 1217 C CA . ASP A 1 155 ? -19.691 23.479 -75.274 1.00 54.25 155 ASP A CA 1
ATOM 1218 C C . ASP A 1 155 ? -20.091 24.938 -74.943 1.00 54.25 155 ASP A C 1
ATOM 1220 O O . ASP A 1 155 ? -21.281 25.254 -74.793 1.00 54.25 155 ASP A O 1
ATOM 1224 N N . LYS A 1 156 ? -19.130 25.872 -74.865 1.00 49.25 156 LYS A N 1
ATOM 1225 C CA . LYS A 1 156 ? -19.401 27.309 -74.648 1.00 49.25 156 LYS A CA 1
ATOM 1226 C C . LYS A 1 156 ? -19.901 28.029 -75.901 1.00 49.25 156 LYS A C 1
ATOM 1228 O O . LYS A 1 156 ? -20.533 29.077 -75.767 1.00 49.25 156 LYS A O 1
ATOM 1233 N N . SER A 1 157 ? -19.692 27.472 -77.095 1.00 50.28 157 SER A N 1
ATOM 1234 C CA . SER A 1 157 ? -20.139 28.071 -78.362 1.00 50.28 157 SER A CA 1
ATOM 1235 C C . SER A 1 157 ? -21.658 27.966 -78.601 1.00 50.28 157 SER A C 1
ATOM 1237 O O . SER A 1 157 ? -22.173 28.601 -79.523 1.00 50.28 157 SER A O 1
ATOM 1239 N N . THR A 1 158 ? -22.403 27.202 -77.791 1.00 55.38 158 THR A N 1
ATOM 1240 C CA . THR A 1 158 ? -23.833 26.890 -78.024 1.00 55.38 158 THR A CA 1
ATOM 1241 C C . THR A 1 158 ? -24.788 27.271 -76.882 1.00 55.38 158 THR A C 1
ATOM 1243 O O . THR A 1 158 ? -25.835 26.647 -76.706 1.00 55.38 158 THR A O 1
ATOM 1246 N N . GLN A 1 159 ? -24.510 28.327 -76.110 1.00 46.91 159 GLN A N 1
ATOM 1247 C CA . GLN A 1 159 ? -25.446 28.777 -75.063 1.00 46.91 159 GLN A CA 1
ATOM 1248 C C . GLN A 1 159 ? -26.462 29.828 -75.550 1.00 46.91 159 GLN A C 1
ATOM 1250 O O . GLN A 1 159 ? -26.167 31.014 -75.678 1.00 46.91 159 GLN A O 1
ATOM 1255 N N . LYS A 1 160 ? -27.710 29.375 -75.749 1.00 45.69 160 LYS A N 1
ATOM 1256 C CA . LYS A 1 160 ? -28.934 30.205 -75.752 1.00 45.69 160 LYS A CA 1
ATOM 1257 C C . LYS A 1 160 ? -29.166 30.856 -74.367 1.00 45.69 160 LYS A C 1
ATOM 1259 O O . LYS A 1 160 ? -28.722 30.297 -73.362 1.00 45.69 160 LYS A O 1
ATOM 1264 N N . PRO A 1 161 ? -29.897 31.989 -74.275 1.00 45.25 161 PRO A N 1
ATOM 1265 C CA . PRO A 1 161 ? -30.085 32.704 -73.014 1.00 45.25 161 PRO A CA 1
ATOM 1266 C C . PRO A 1 161 ? -30.847 31.864 -71.981 1.00 45.25 161 PRO A C 1
ATOM 1268 O O . PRO A 1 161 ? -31.845 31.212 -72.295 1.00 45.25 161 PRO A O 1
ATOM 1271 N N . ARG A 1 162 ? -30.361 31.894 -70.734 1.00 47.53 162 ARG A N 1
ATOM 1272 C CA . ARG A 1 162 ? -30.903 31.149 -69.589 1.00 47.53 162 ARG A CA 1
ATOM 1273 C C . ARG A 1 162 ? -32.348 31.569 -69.297 1.00 47.53 162 ARG A C 1
ATOM 1275 O O . ARG A 1 162 ? -32.601 32.722 -68.959 1.00 47.53 162 ARG A O 1
ATOM 1282 N N . ARG A 1 163 ? -33.285 30.620 -69.379 1.00 46.47 163 ARG A N 1
ATOM 1283 C CA . ARG A 1 163 ? -34.634 30.758 -68.810 1.00 46.47 163 ARG A CA 1
ATOM 1284 C C . ARG A 1 163 ? -34.544 30.683 -67.285 1.00 46.47 163 ARG A C 1
ATOM 1286 O O . ARG A 1 163 ? -33.839 29.828 -66.756 1.00 46.47 163 ARG A O 1
ATOM 1293 N N . THR A 1 164 ? -35.258 31.560 -66.590 1.00 50.62 164 THR A N 1
ATOM 1294 C CA . THR A 1 164 ? -35.461 31.469 -65.142 1.00 50.62 164 THR A CA 1
ATOM 1295 C C . THR A 1 164 ? -36.307 30.236 -64.830 1.00 50.62 164 THR A C 1
ATOM 1297 O O . THR A 1 164 ? -37.457 30.136 -65.256 1.00 50.62 164 THR A O 1
ATOM 1300 N N . ASP A 1 165 ? -35.716 29.275 -64.126 1.00 52.59 165 ASP A N 1
ATOM 1301 C CA . ASP A 1 165 ? -36.381 28.052 -63.680 1.00 52.59 165 ASP A CA 1
ATOM 1302 C C . ASP A 1 165 ? -37.307 28.356 -62.491 1.00 52.59 165 ASP A C 1
ATOM 1304 O O . ASP A 1 165 ? -36.837 28.680 -61.405 1.00 52.59 165 ASP A O 1
ATOM 1308 N N . PHE A 1 166 ? -38.623 28.212 -62.677 1.00 51.47 166 PHE A N 1
ATOM 1309 C CA . PHE A 1 166 ? -39.641 28.302 -61.614 1.00 51.47 166 PHE A CA 1
ATOM 1310 C C . PHE A 1 166 ? -39.893 26.948 -60.922 1.00 51.47 166 PHE A C 1
ATOM 1312 O O . PHE A 1 166 ? -41.013 26.638 -60.519 1.00 51.47 166 PHE A O 1
ATOM 1319 N N . ARG A 1 167 ? -38.874 26.088 -60.830 1.00 64.00 167 ARG A N 1
ATOM 1320 C CA . ARG A 1 167 ? -39.036 24.763 -60.216 1.00 64.0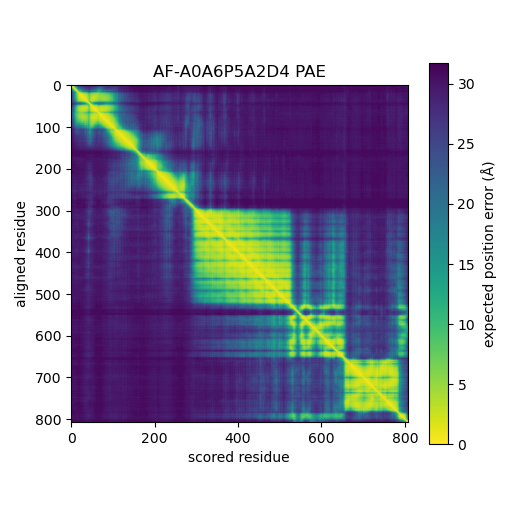0 167 ARG A CA 1
ATOM 1321 C C . ARG A 1 167 ? -39.115 24.883 -58.684 1.00 64.00 167 ARG A C 1
ATOM 1323 O O . ARG A 1 167 ? -38.366 25.680 -58.118 1.00 64.00 167 ARG A O 1
ATOM 1330 N N . PRO A 1 168 ? -39.983 24.099 -58.010 1.00 59.00 168 PRO A N 1
ATOM 1331 C CA . PRO A 1 168 ? -40.027 24.063 -56.551 1.00 59.00 168 PRO A CA 1
ATOM 1332 C C . PRO A 1 168 ? -38.658 23.672 -55.980 1.00 59.00 168 PRO A C 1
ATOM 1334 O O . PRO A 1 168 ? -37.943 22.864 -56.580 1.00 59.00 168 PRO A O 1
ATOM 1337 N N . LEU A 1 169 ? -38.292 24.255 -54.832 1.00 60.34 169 LEU A N 1
ATOM 1338 C CA . LEU A 1 169 ? -37.026 23.978 -54.148 1.00 60.34 169 LEU A CA 1
ATOM 1339 C C . LEU A 1 169 ? -36.880 22.459 -53.922 1.00 60.34 169 LEU A C 1
ATOM 1341 O O . LEU A 1 169 ? -37.744 21.866 -53.271 1.00 60.34 169 LEU A O 1
ATOM 1345 N N . PRO A 1 170 ? -35.824 21.813 -54.459 1.00 60.19 170 PRO A N 1
ATOM 1346 C CA . PRO A 1 170 ? -35.673 20.364 -54.387 1.00 60.19 170 PRO A CA 1
ATOM 1347 C C . PRO A 1 170 ? -35.704 19.861 -52.939 1.00 60.19 170 PRO A C 1
ATOM 1349 O O . PRO A 1 170 ? -34.869 20.249 -52.123 1.00 60.19 170 PRO A O 1
ATOM 1352 N N . GLY A 1 171 ? -36.658 18.980 -52.630 1.00 65.69 171 GLY A N 1
ATOM 1353 C CA . GLY A 1 171 ? -36.778 18.335 -51.320 1.00 65.69 171 GLY A CA 1
ATOM 1354 C C . GLY A 1 171 ? -37.709 19.015 -50.310 1.00 65.69 171 GLY A C 1
ATOM 1355 O O . GLY A 1 171 ? -37.771 18.531 -49.185 1.00 65.69 171 GLY A O 1
ATOM 1356 N N . LEU A 1 172 ? -38.435 20.080 -50.679 1.00 68.69 172 LEU A N 1
ATOM 1357 C CA . LEU A 1 172 ? -39.573 20.587 -49.895 1.00 68.69 172 LEU A CA 1
ATOM 1358 C C . LEU A 1 172 ? -40.901 20.236 -50.574 1.00 68.69 172 LEU A C 1
ATOM 1360 O O . LEU A 1 172 ? -41.012 20.265 -51.802 1.00 68.69 172 LEU A O 1
ATOM 1364 N N . THR A 1 173 ? -41.920 19.936 -49.771 1.00 72.75 173 THR A N 1
ATOM 1365 C CA . THR A 1 173 ? -43.296 19.785 -50.264 1.00 72.75 173 THR A CA 1
ATOM 1366 C C . THR A 1 173 ? -43.924 21.151 -50.582 1.00 72.75 173 THR A C 1
ATOM 1368 O O . THR A 1 173 ? -43.447 22.196 -50.136 1.00 72.75 173 THR A O 1
ATOM 1371 N N . LEU A 1 174 ? -45.002 21.169 -51.377 1.00 66.94 174 LEU A N 1
ATOM 1372 C CA . LEU A 1 174 ? -45.671 22.410 -51.804 1.00 66.94 174 LEU A CA 1
ATOM 1373 C C . LEU A 1 174 ? -46.179 23.243 -50.610 1.00 66.94 174 LEU A C 1
ATOM 1375 O O . LEU A 1 174 ? -46.054 24.464 -50.624 1.00 66.94 174 LEU A O 1
ATOM 1379 N N . GLU A 1 175 ? -46.650 22.590 -49.547 1.00 67.12 175 GLU A N 1
ATOM 1380 C CA . GLU A 1 175 ? -47.117 23.238 -48.313 1.00 67.12 175 GLU A CA 1
ATOM 1381 C C . GLU A 1 175 ? -45.957 23.877 -47.529 1.00 67.12 175 GLU A C 1
ATOM 1383 O O . GLU A 1 175 ? -46.013 25.051 -47.157 1.00 67.12 175 GLU A O 1
ATOM 1388 N N . GLU A 1 176 ? -44.842 23.159 -47.381 1.00 62.47 176 GLU A N 1
ATOM 1389 C CA . GLU A 1 176 ? -43.623 23.656 -46.724 1.00 62.47 176 GLU A CA 1
ATOM 1390 C C . GLU A 1 176 ? -42.937 24.779 -47.516 1.00 62.47 176 GLU A C 1
ATOM 1392 O O . GLU A 1 176 ? -42.274 25.637 -46.934 1.00 62.47 176 GLU A O 1
ATOM 1397 N N . SER A 1 177 ? -43.127 24.808 -48.840 1.00 66.00 177 SER A N 1
ATOM 1398 C CA . SER A 1 177 ? -42.645 25.878 -49.722 1.00 66.00 177 SER A CA 1
ATOM 1399 C C . SER A 1 177 ? -43.466 27.172 -49.639 1.00 66.00 177 SER A C 1
ATOM 1401 O O . SER A 1 177 ? -43.067 28.186 -50.208 1.00 66.00 177 SER A O 1
ATOM 1403 N N . THR A 1 178 ? -44.590 27.150 -48.915 1.00 68.81 178 THR A N 1
ATOM 1404 C CA . THR A 1 178 ? -45.436 28.324 -48.639 1.00 68.81 178 THR A CA 1
ATOM 1405 C C . THR A 1 178 ? -45.420 28.758 -47.169 1.00 68.81 178 THR A C 1
ATOM 1407 O O . THR A 1 178 ? -45.847 29.869 -46.856 1.00 68.81 178 THR A O 1
ATOM 1410 N N . ASP A 1 179 ? -44.868 27.940 -46.264 1.00 77.25 179 ASP A N 1
ATOM 1411 C CA . ASP A 1 179 ? -44.674 28.308 -44.860 1.00 77.25 179 ASP A CA 1
ATOM 1412 C C . ASP A 1 179 ? -43.394 29.140 -44.660 1.00 77.25 179 ASP A C 1
ATOM 1414 O O . ASP A 1 179 ? -42.260 28.656 -44.728 1.00 77.25 179 ASP A O 1
ATOM 1418 N N . VAL A 1 180 ? -43.590 30.417 -44.325 1.00 78.94 180 VAL A N 1
ATOM 1419 C CA . VAL A 1 180 ? -42.525 31.399 -44.073 1.00 78.94 180 VAL A CA 1
ATOM 1420 C C . VAL A 1 180 ? -41.564 30.941 -42.970 1.00 78.94 180 VAL A C 1
ATOM 1422 O O . VAL A 1 180 ? -40.364 31.223 -43.047 1.00 78.94 180 VAL A O 1
ATOM 1425 N N . LYS A 1 181 ? -42.040 30.204 -41.956 1.00 80.00 181 LYS A N 1
ATOM 1426 C CA . LYS A 1 181 ? -41.172 29.722 -40.867 1.00 80.00 181 LYS A CA 1
ATOM 1427 C C . LYS A 1 181 ? -40.248 28.606 -41.345 1.00 80.00 181 LYS A C 1
ATOM 1429 O O . LYS A 1 181 ? -39.065 28.609 -40.993 1.00 80.00 181 LYS A O 1
ATOM 1434 N N . THR A 1 182 ? -40.760 27.687 -42.156 1.00 78.50 182 THR A N 1
ATOM 1435 C CA . THR A 1 182 ? -39.982 26.580 -42.726 1.00 78.50 182 THR A CA 1
ATOM 1436 C C . THR A 1 182 ? -38.977 27.081 -43.765 1.00 78.50 182 THR A C 1
ATOM 1438 O O . THR A 1 182 ? -37.799 26.722 -43.694 1.00 78.50 182 THR A O 1
ATOM 1441 N N . LEU A 1 183 ? -39.374 28.024 -44.625 1.00 77.81 183 LEU A N 1
ATOM 1442 C CA . LEU A 1 183 ? -38.468 28.675 -45.576 1.00 77.81 183 LEU A CA 1
ATOM 1443 C C . LEU A 1 183 ? -37.344 29.459 -44.889 1.00 77.81 183 LEU A C 1
ATOM 1445 O O . LEU A 1 183 ? -36.188 29.344 -45.291 1.00 77.81 183 LEU A O 1
ATOM 1449 N N . THR A 1 184 ? -37.642 30.198 -43.815 1.00 82.12 184 THR A N 1
ATOM 1450 C CA . THR A 1 184 ? -36.614 30.929 -43.050 1.00 82.12 184 THR A CA 1
ATOM 1451 C C . THR A 1 184 ? -35.593 29.970 -42.428 1.00 82.12 184 THR A C 1
ATOM 1453 O O . THR A 1 184 ? -34.389 30.226 -42.470 1.00 82.12 184 THR A O 1
ATOM 1456 N N . ARG A 1 185 ? -36.036 28.822 -41.893 1.00 82.44 185 ARG A N 1
ATOM 1457 C CA . ARG A 1 185 ? -35.113 27.794 -41.375 1.00 82.44 185 ARG A CA 1
ATOM 1458 C C . ARG A 1 185 ? -34.256 27.188 -42.481 1.00 82.44 185 ARG A C 1
ATOM 1460 O O . ARG A 1 185 ? -33.061 26.991 -42.272 1.00 82.44 185 ARG A O 1
ATOM 1467 N N . TYR A 1 186 ? -34.843 26.908 -43.642 1.00 82.06 186 TYR A N 1
ATOM 1468 C CA . TYR A 1 186 ? -34.110 26.338 -44.770 1.00 82.06 186 TYR A CA 1
ATOM 1469 C C . TYR A 1 186 ? -33.094 27.333 -45.350 1.00 82.06 186 TYR A C 1
ATOM 1471 O O . TYR A 1 186 ? -31.953 26.960 -45.611 1.00 82.06 186 TYR A O 1
ATOM 1479 N N . HIS A 1 187 ? -33.457 28.615 -45.443 1.00 82.56 187 HIS A N 1
ATOM 1480 C CA . HIS A 1 187 ? -32.547 29.694 -45.823 1.00 82.56 187 HIS A CA 1
ATOM 1481 C C . HIS A 1 187 ? -31.367 29.806 -44.851 1.00 82.56 187 HIS A C 1
ATOM 1483 O O . HIS A 1 187 ? -30.218 29.769 -45.283 1.00 82.56 187 HIS A O 1
ATOM 1489 N N . ASN A 1 188 ? -31.629 29.820 -43.541 1.00 86.56 188 ASN A N 1
ATOM 1490 C CA . ASN A 1 188 ? -30.573 29.859 -42.526 1.00 86.56 188 ASN A CA 1
ATOM 1491 C C . ASN A 1 188 ? -29.662 28.623 -42.583 1.00 86.56 188 ASN A C 1
ATOM 1493 O O . ASN A 1 188 ? -28.452 28.735 -42.380 1.00 86.56 188 ASN A O 1
ATOM 1497 N N . LYS A 1 189 ? -30.219 27.444 -42.891 1.00 85.62 189 LYS A N 1
ATOM 1498 C CA . LYS A 1 189 ? -29.445 26.212 -43.090 1.00 85.62 189 LYS A CA 1
ATOM 1499 C C . LYS A 1 189 ? -28.536 26.315 -44.316 1.00 85.62 189 LYS A C 1
ATOM 1501 O O . LYS A 1 189 ? -27.356 25.991 -44.212 1.00 85.62 189 LYS A O 1
ATOM 1506 N N . LEU A 1 190 ? -29.054 26.800 -45.444 1.00 85.06 190 LEU A N 1
ATOM 1507 C CA . LEU A 1 190 ? -28.270 27.005 -46.663 1.00 85.06 190 LEU A CA 1
ATOM 1508 C C . LEU A 1 190 ? -27.197 28.081 -46.477 1.00 85.06 190 LEU A C 1
ATOM 1510 O O . LEU A 1 190 ? -26.064 27.880 -46.903 1.00 85.06 190 LEU A O 1
ATOM 1514 N N . GLU A 1 191 ? -27.506 29.185 -45.794 1.00 89.12 191 GLU A N 1
ATOM 1515 C CA . GLU A 1 191 ? -26.502 30.186 -45.432 1.00 89.12 191 GLU A CA 1
ATOM 1516 C C . GLU A 1 191 ? -25.405 29.587 -44.558 1.00 89.12 191 GLU A C 1
ATOM 1518 O O . GLU A 1 191 ? -24.224 29.862 -44.767 1.00 89.12 191 GLU A O 1
ATOM 1523 N N . HIS A 1 192 ? -25.774 28.759 -43.578 1.00 85.88 192 HIS A N 1
ATOM 1524 C CA . HIS A 1 192 ? -24.796 28.111 -42.720 1.00 85.88 192 HIS A CA 1
ATOM 1525 C C . HIS A 1 192 ? -23.908 27.147 -43.513 1.00 85.88 192 HIS A C 1
ATOM 1527 O O . HIS A 1 192 ? -22.688 27.205 -43.364 1.00 85.88 192 HIS A O 1
ATOM 1533 N N . GLN A 1 193 ? -24.487 26.336 -44.402 1.00 86.25 193 GLN A N 1
ATOM 1534 C CA . GLN A 1 193 ? -23.736 25.443 -45.288 1.00 86.25 193 GLN A CA 1
ATOM 1535 C C . GLN A 1 193 ? -22.823 26.220 -46.241 1.00 86.25 193 GLN A C 1
ATOM 1537 O O . GLN A 1 193 ? -21.679 25.830 -46.465 1.00 86.25 193 GLN A O 1
ATOM 1542 N N . LEU A 1 194 ? -23.285 27.353 -46.767 1.00 85.69 194 LEU A N 1
ATOM 1543 C CA . LEU A 1 194 ? -22.484 28.205 -47.636 1.00 85.69 194 LEU A CA 1
ATOM 1544 C C . LEU A 1 194 ? -21.330 28.853 -46.864 1.00 85.69 194 LEU A C 1
ATOM 1546 O O . LEU A 1 194 ? -20.212 28.892 -47.377 1.00 85.69 194 LEU A O 1
ATOM 1550 N N . ARG A 1 195 ? -21.562 29.298 -45.620 1.00 87.31 195 ARG A N 1
ATOM 1551 C CA . ARG A 1 195 ? -20.509 29.790 -44.717 1.00 87.31 195 ARG A CA 1
ATOM 1552 C C . ARG A 1 195 ? -19.484 28.699 -44.412 1.00 87.31 195 ARG A C 1
ATOM 1554 O O . ARG A 1 195 ? -18.291 28.959 -44.537 1.00 87.31 195 ARG A O 1
ATOM 1561 N N . GLU A 1 196 ? -19.919 27.483 -44.093 1.00 84.12 196 GLU A N 1
ATOM 1562 C CA . GLU A 1 196 ? -19.012 26.354 -43.848 1.00 84.12 196 GLU A CA 1
ATOM 1563 C C . GLU A 1 196 ? -18.200 25.976 -45.083 1.00 84.12 196 GLU A C 1
ATOM 1565 O O . GLU A 1 196 ? -16.995 25.760 -44.977 1.00 84.12 196 GLU A O 1
ATOM 1570 N N . LEU A 1 197 ? -18.811 25.958 -46.268 1.00 82.50 197 LEU A N 1
ATOM 1571 C CA . LEU A 1 197 ? -18.095 25.709 -47.518 1.00 82.50 197 LEU A CA 1
ATOM 1572 C C . LEU A 1 197 ? -17.104 26.832 -47.834 1.00 82.50 197 LEU A C 1
ATOM 1574 O O . LEU A 1 197 ? -16.000 26.554 -48.298 1.00 82.50 197 LEU A O 1
ATOM 1578 N N . HIS A 1 198 ? -17.448 28.089 -47.544 1.00 81.75 198 HIS A N 1
ATOM 1579 C CA . HIS A 1 198 ? -16.532 29.219 -47.697 1.00 81.75 198 HIS A CA 1
ATOM 1580 C C . HIS A 1 198 ? -15.335 29.116 -46.751 1.00 81.75 198 HIS A C 1
ATOM 1582 O O . HIS A 1 198 ? -14.195 29.303 -47.182 1.00 81.75 198 HIS A O 1
ATOM 1588 N N . ILE A 1 199 ? -15.589 28.785 -45.482 1.00 79.88 199 ILE A N 1
ATOM 1589 C CA . ILE A 1 199 ? -14.547 28.540 -44.485 1.00 79.88 199 ILE A CA 1
ATOM 1590 C C . ILE A 1 199 ? -13.694 27.360 -44.943 1.00 79.88 199 ILE A C 1
ATOM 1592 O O . ILE A 1 199 ? -12.489 27.521 -45.070 1.00 79.88 199 ILE A O 1
ATOM 1596 N N . SER A 1 200 ? -14.296 26.225 -45.306 1.00 78.88 200 SER A N 1
ATOM 1597 C CA . SER A 1 200 ? -13.591 25.037 -45.799 1.00 78.88 200 SER A CA 1
ATOM 1598 C C . SER A 1 200 ? -12.764 25.328 -47.051 1.00 78.88 200 SER A C 1
ATOM 1600 O O . SER A 1 200 ? -11.668 24.794 -47.189 1.00 78.88 200 SER A O 1
ATOM 1602 N N . ARG A 1 201 ? -13.246 26.165 -47.976 1.00 78.00 201 ARG A N 1
ATOM 1603 C CA . ARG A 1 201 ? -12.472 26.567 -49.155 1.00 78.00 201 ARG A CA 1
ATOM 1604 C C . ARG A 1 201 ? -11.248 27.377 -48.741 1.00 78.00 201 ARG A C 1
ATOM 1606 O O . ARG A 1 201 ? -10.154 27.101 -49.214 1.00 78.00 201 ARG A O 1
ATOM 1613 N N . ASN A 1 202 ? -11.434 28.350 -47.855 1.00 68.44 202 ASN A N 1
ATOM 1614 C CA . ASN A 1 202 ? -10.371 29.256 -47.433 1.00 68.44 202 ASN A CA 1
ATOM 1615 C C . ASN A 1 202 ? -9.378 28.601 -46.449 1.00 68.44 202 ASN A C 1
ATOM 1617 O O . ASN A 1 202 ? -8.232 29.034 -46.382 1.00 68.44 202 ASN A O 1
ATOM 1621 N N . THR A 1 203 ? -9.786 27.566 -45.706 1.00 72.19 203 THR A N 1
ATOM 1622 C CA . THR A 1 203 ? -8.915 26.815 -44.785 1.00 72.19 203 THR A CA 1
ATOM 1623 C C . THR A 1 203 ? -8.201 25.652 -45.466 1.00 72.19 203 THR A C 1
ATOM 1625 O O . THR A 1 203 ? -7.043 25.396 -45.149 1.00 72.19 203 THR A O 1
ATOM 1628 N N . LYS A 1 204 ? -8.846 24.955 -46.414 1.00 66.06 204 LYS A N 1
ATOM 1629 C CA . LYS A 1 204 ? -8.254 23.784 -47.089 1.00 66.06 204 LYS A CA 1
ATOM 1630 C C . LYS A 1 204 ? -7.502 24.125 -48.372 1.00 66.06 204 LYS A C 1
ATOM 1632 O O . LYS A 1 204 ? -6.650 23.345 -48.790 1.00 66.06 204 LYS A O 1
ATOM 1637 N N . TYR A 1 205 ? -7.783 25.267 -49.003 1.00 64.06 205 TYR A N 1
ATOM 1638 C CA . TYR A 1 205 ? -7.164 25.641 -50.274 1.00 64.06 205 TYR A CA 1
ATOM 1639 C C . TYR A 1 205 ? -6.528 27.030 -50.197 1.00 64.06 205 TYR A C 1
ATOM 1641 O O . TYR A 1 205 ? -7.191 28.033 -49.948 1.00 64.06 205 TYR A O 1
ATOM 1649 N N . ALA A 1 206 ? -5.224 27.093 -50.469 1.00 65.44 206 ALA A N 1
ATOM 1650 C CA . ALA A 1 206 ? -4.480 28.342 -50.586 1.00 65.44 206 ALA A CA 1
ATOM 1651 C C . ALA A 1 206 ? -4.247 28.706 -52.067 1.00 65.44 206 ALA A C 1
ATOM 1653 O O . ALA A 1 206 ? -4.010 27.810 -52.887 1.00 65.44 206 ALA A O 1
ATOM 1654 N N . PRO A 1 207 ? -4.255 30.003 -52.435 1.00 70.31 207 PRO A N 1
ATOM 1655 C CA . PRO A 1 207 ? -3.917 30.441 -53.786 1.00 70.31 207 PRO A CA 1
ATOM 1656 C C . PRO A 1 207 ? -2.516 29.969 -54.198 1.00 70.31 207 PRO A C 1
ATOM 1658 O O . PRO A 1 207 ? -1.567 30.062 -53.418 1.00 70.31 207 PRO A O 1
ATOM 1661 N N . LYS A 1 208 ? -2.357 29.509 -55.448 1.00 68.75 208 LYS A N 1
ATOM 1662 C CA . LYS A 1 208 ? -1.066 29.014 -55.970 1.00 68.75 208 LYS A CA 1
ATOM 1663 C C . LYS A 1 208 ? 0.070 30.039 -55.851 1.00 68.75 208 LYS A C 1
ATOM 1665 O O . LYS A 1 208 ? 1.208 29.639 -55.629 1.00 68.75 208 LYS A O 1
ATOM 1670 N N . VAL A 1 209 ? -0.243 31.333 -55.938 1.00 78.06 209 VAL A N 1
ATOM 1671 C CA . VAL A 1 209 ? 0.724 32.436 -55.797 1.00 78.06 209 VAL A CA 1
ATOM 1672 C C . VAL A 1 209 ? 1.392 32.410 -54.417 1.00 78.06 209 VAL A C 1
ATOM 1674 O O . VAL A 1 209 ? 2.615 32.405 -54.326 1.00 78.06 209 VAL A O 1
ATOM 1677 N N . ARG A 1 210 ? 0.607 32.217 -53.349 1.00 77.88 210 ARG A N 1
ATOM 1678 C CA . ARG A 1 210 ? 1.113 32.140 -51.970 1.00 77.88 210 ARG A CA 1
ATOM 1679 C C . ARG A 1 210 ? 2.023 30.930 -51.738 1.00 77.88 210 ARG A C 1
ATOM 1681 O O . ARG A 1 210 ? 2.963 30.997 -50.953 1.00 77.88 210 ARG A O 1
ATOM 1688 N N . LYS A 1 211 ? 1.782 29.816 -52.441 1.00 76.44 211 LYS A N 1
ATOM 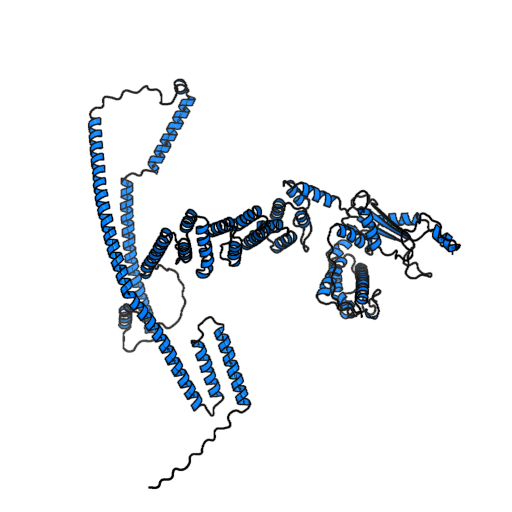1689 C CA . LYS A 1 211 ? 2.680 28.646 -52.418 1.00 76.44 211 LYS A CA 1
ATOM 1690 C C . LYS A 1 211 ? 4.037 28.972 -53.047 1.00 76.44 211 LYS A C 1
ATOM 1692 O O . LYS A 1 211 ? 5.051 28.487 -52.551 1.00 76.44 211 LYS A O 1
ATOM 1697 N N . GLN A 1 212 ? 4.055 29.761 -54.120 1.00 80.19 212 GLN A N 1
ATOM 1698 C CA . GLN A 1 212 ? 5.298 30.161 -54.775 1.00 80.19 212 GLN A CA 1
ATOM 1699 C C . GLN A 1 212 ? 6.089 31.151 -53.908 1.00 80.19 212 GLN A C 1
ATOM 1701 O O . GLN A 1 212 ? 7.264 30.918 -53.659 1.00 80.19 212 GLN A O 1
ATOM 1706 N N . GLU A 1 213 ? 5.427 32.151 -53.324 1.00 86.88 213 GLU A N 1
ATOM 1707 C CA . GLU A 1 213 ? 6.052 33.099 -52.386 1.00 86.88 213 GLU A CA 1
ATOM 1708 C C . GLU A 1 213 ? 6.682 32.399 -51.170 1.00 86.88 213 GLU A C 1
ATOM 1710 O O . GLU A 1 213 ? 7.793 32.734 -50.750 1.00 86.88 213 GLU A O 1
ATOM 1715 N N . LEU A 1 214 ? 6.002 31.389 -50.614 1.00 81.94 214 LEU A N 1
ATOM 1716 C CA . LEU A 1 214 ? 6.532 30.587 -49.509 1.00 81.94 214 LEU A CA 1
ATOM 1717 C C . LEU A 1 214 ? 7.736 29.741 -49.931 1.00 81.94 214 LEU A C 1
ATOM 1719 O O . LEU A 1 214 ? 8.692 29.637 -49.166 1.00 81.94 214 LEU A O 1
ATOM 1723 N N . LYS A 1 215 ? 7.725 29.169 -51.142 1.00 81.88 215 LYS A N 1
ATOM 1724 C CA . LYS A 1 215 ? 8.888 28.453 -51.687 1.00 81.88 215 LYS A CA 1
ATOM 1725 C C . LYS A 1 215 ? 10.081 29.382 -51.861 1.00 81.88 215 LYS A C 1
ATOM 1727 O O . LYS A 1 215 ? 11.181 29.040 -51.435 1.00 81.88 215 LYS A O 1
ATOM 1732 N N . ASP A 1 216 ? 9.868 30.563 -52.423 1.00 90.50 216 ASP A N 1
ATOM 1733 C CA . ASP A 1 216 ? 10.942 31.531 -52.642 1.00 90.50 216 ASP A CA 1
ATOM 1734 C C . ASP A 1 216 ? 11.502 32.029 -51.299 1.00 90.50 216 ASP A C 1
ATOM 1736 O O . ASP A 1 216 ? 12.717 32.140 -51.122 1.00 90.50 216 ASP A O 1
ATOM 1740 N N . THR A 1 217 ? 10.630 32.241 -50.308 1.00 90.44 217 THR A N 1
ATOM 1741 C CA . THR A 1 217 ? 11.021 32.591 -48.934 1.00 90.44 217 THR A CA 1
ATOM 1742 C C . THR A 1 217 ? 11.818 31.469 -48.270 1.00 90.44 217 THR A C 1
ATOM 1744 O O . THR A 1 217 ? 12.866 31.732 -47.683 1.00 90.44 217 THR A O 1
ATOM 1747 N N . LEU A 1 218 ? 11.374 30.216 -48.398 1.00 86.88 218 LEU A N 1
ATOM 1748 C CA . LEU A 1 218 ? 12.080 29.055 -47.860 1.00 86.88 218 LEU A CA 1
ATOM 1749 C C . LEU A 1 218 ? 13.473 28.925 -48.480 1.00 86.88 218 LEU A C 1
ATOM 1751 O O . LEU A 1 218 ? 14.453 28.760 -47.762 1.00 86.88 218 LEU A O 1
ATOM 1755 N N . THR A 1 219 ? 13.573 29.083 -49.798 1.00 88.81 219 THR A N 1
ATOM 1756 C CA . THR A 1 219 ? 14.850 29.003 -50.520 1.00 88.81 219 THR A CA 1
ATOM 1757 C C . THR A 1 219 ? 15.814 30.098 -50.051 1.00 88.81 219 THR A C 1
ATOM 1759 O O . THR A 1 219 ? 16.986 29.830 -49.791 1.00 88.81 219 THR A O 1
ATOM 1762 N N . LYS A 1 220 ? 15.315 31.326 -49.843 1.00 91.88 220 LYS A N 1
ATOM 1763 C CA . LYS A 1 220 ? 16.101 32.425 -49.257 1.00 91.88 220 LYS A CA 1
ATOM 1764 C C . LYS A 1 220 ? 16.590 32.102 -47.842 1.00 91.88 220 LYS A C 1
ATOM 1766 O O . LYS A 1 220 ? 17.756 32.347 -47.541 1.00 91.88 220 LYS A O 1
ATOM 1771 N N . GLN A 1 221 ? 15.731 31.545 -46.988 1.00 86.94 221 GLN A N 1
ATOM 1772 C CA . GLN A 1 221 ? 16.089 31.191 -45.609 1.00 86.94 221 GLN A CA 1
ATOM 1773 C C . GLN A 1 221 ? 17.110 30.049 -45.546 1.00 86.94 221 GLN A C 1
ATOM 1775 O O . GLN A 1 221 ? 18.066 30.121 -44.777 1.00 86.94 221 GLN A O 1
ATOM 1780 N N . VAL A 1 222 ? 16.962 29.028 -46.394 1.00 86.81 222 VAL A N 1
ATOM 1781 C CA . VAL A 1 222 ? 17.923 27.918 -46.502 1.00 86.81 222 VAL A CA 1
ATOM 1782 C C . VAL A 1 222 ? 19.293 28.433 -46.945 1.00 86.81 222 VAL A C 1
ATOM 1784 O O . VAL A 1 222 ? 20.297 28.137 -46.299 1.00 86.81 222 VAL A O 1
ATOM 1787 N N . ASN A 1 223 ? 19.343 29.291 -47.966 1.00 89.31 223 ASN A N 1
ATOM 1788 C CA . ASN A 1 223 ? 20.600 29.888 -48.423 1.00 89.31 223 ASN A CA 1
ATOM 1789 C C . ASN A 1 223 ? 21.250 30.774 -47.348 1.00 89.31 223 ASN A C 1
ATOM 1791 O O . ASN A 1 223 ? 22.464 30.719 -47.153 1.00 89.31 223 ASN A O 1
ATOM 1795 N N . MET A 1 224 ? 20.453 31.551 -46.607 1.00 87.88 224 MET A N 1
ATOM 1796 C CA . MET A 1 224 ? 20.954 32.339 -45.477 1.00 87.88 224 MET A CA 1
ATOM 1797 C C . MET A 1 224 ? 21.533 31.438 -44.382 1.00 87.88 224 MET A C 1
ATOM 1799 O O . MET A 1 224 ? 22.618 31.708 -43.868 1.00 87.88 224 MET A O 1
ATOM 1803 N N . ARG A 1 225 ? 20.855 30.332 -44.057 1.00 84.06 225 ARG A N 1
ATOM 1804 C CA . ARG A 1 225 ? 21.349 29.334 -43.104 1.00 84.06 225 ARG A CA 1
ATOM 1805 C C . ARG A 1 225 ? 22.679 28.733 -43.563 1.00 84.06 225 ARG A C 1
ATOM 1807 O O . ARG A 1 225 ? 23.589 28.637 -42.746 1.00 84.06 225 ARG A O 1
ATOM 1814 N N . HIS A 1 226 ? 22.820 28.377 -44.840 1.00 82.81 226 HIS A N 1
ATOM 1815 C CA . HIS A 1 226 ? 24.077 27.846 -45.385 1.00 82.81 226 HIS A CA 1
ATOM 1816 C C . HIS A 1 226 ? 25.214 28.869 -45.264 1.00 82.81 226 HIS A C 1
ATOM 1818 O O . HIS A 1 226 ? 26.299 28.542 -44.790 1.00 82.81 226 HIS A O 1
ATOM 1824 N N . HIS A 1 227 ? 24.946 30.131 -45.605 1.00 88.19 227 HIS A N 1
ATOM 1825 C CA . HIS A 1 227 ? 25.919 31.211 -45.463 1.00 88.19 227 HIS A CA 1
ATOM 1826 C C . HIS A 1 227 ? 26.326 31.449 -43.996 1.00 88.19 227 HIS A C 1
ATOM 1828 O O . HIS A 1 227 ? 27.505 31.635 -43.689 1.00 88.19 227 HIS A O 1
ATOM 1834 N N . LEU A 1 228 ? 25.369 31.427 -43.063 1.00 84.44 228 LEU A N 1
ATOM 1835 C CA . LEU A 1 228 ? 25.648 31.555 -41.630 1.00 84.44 228 LEU A CA 1
ATOM 1836 C C . LEU A 1 228 ? 26.441 30.361 -41.087 1.00 84.44 228 LEU A C 1
ATOM 1838 O O . LEU A 1 228 ? 27.328 30.563 -40.256 1.00 84.44 228 LEU A O 1
ATOM 1842 N N . ALA A 1 229 ? 26.166 29.147 -41.568 1.00 72.38 229 ALA A N 1
ATOM 1843 C CA . ALA A 1 229 ? 26.912 27.947 -41.203 1.00 72.38 229 ALA A CA 1
ATOM 1844 C C . ALA A 1 229 ? 28.376 28.046 -41.661 1.00 72.38 229 ALA A C 1
ATOM 1846 O O . ALA A 1 229 ? 29.277 27.873 -40.841 1.00 72.38 229 ALA A O 1
ATOM 1847 N N . ASP A 1 230 ? 28.618 28.443 -42.914 1.00 84.19 230 ASP A N 1
ATOM 1848 C CA . ASP A 1 230 ? 29.974 28.640 -43.444 1.00 84.19 230 ASP A CA 1
ATOM 1849 C C . ASP A 1 230 ? 30.727 29.744 -42.683 1.00 84.19 230 ASP A C 1
ATOM 1851 O O . ASP A 1 230 ? 31.862 29.567 -42.234 1.00 84.19 230 ASP A O 1
ATOM 1855 N N . ARG A 1 231 ? 30.062 30.876 -42.417 1.00 87.88 231 ARG A N 1
ATOM 1856 C CA . ARG A 1 231 ? 30.633 31.947 -41.590 1.00 87.88 231 ARG A CA 1
ATOM 1857 C C . ARG A 1 231 ? 30.965 31.460 -40.177 1.00 87.88 231 ARG A C 1
ATOM 1859 O O . ARG A 1 231 ? 32.012 31.823 -39.641 1.00 87.88 231 ARG A O 1
ATOM 1866 N N . THR A 1 232 ? 30.104 30.646 -39.575 1.00 75.81 232 THR A N 1
ATOM 1867 C CA . THR A 1 232 ? 30.333 30.075 -38.241 1.00 75.81 232 THR A CA 1
ATOM 1868 C C . THR A 1 232 ? 31.526 29.127 -38.246 1.00 75.81 232 THR A C 1
ATOM 1870 O O . THR A 1 232 ? 32.367 29.222 -37.356 1.00 75.81 232 THR A O 1
ATOM 1873 N N . ALA A 1 233 ? 31.661 28.276 -39.265 1.00 75.31 233 ALA A N 1
ATOM 1874 C CA . ALA A 1 233 ? 32.807 27.384 -39.423 1.00 75.31 233 ALA A CA 1
ATOM 1875 C C . ALA A 1 233 ? 34.125 28.168 -39.550 1.00 75.31 233 ALA A C 1
ATOM 1877 O O . ALA A 1 233 ? 35.094 27.885 -38.839 1.00 75.31 233 ALA A O 1
ATOM 1878 N N . ARG A 1 234 ? 34.145 29.230 -40.370 1.00 85.88 234 ARG A N 1
ATOM 1879 C CA . ARG A 1 234 ? 35.312 30.121 -40.510 1.00 85.88 234 ARG A CA 1
ATOM 1880 C C . ARG A 1 234 ? 35.672 30.816 -39.196 1.00 85.88 234 ARG A C 1
ATOM 1882 O O . ARG A 1 234 ? 36.849 30.889 -38.842 1.00 85.88 234 ARG A O 1
ATOM 1889 N N . LEU A 1 235 ? 34.676 31.317 -38.462 1.00 83.62 235 LEU A N 1
ATOM 1890 C CA . LEU A 1 235 ? 34.891 31.963 -37.165 1.00 83.62 235 LEU A CA 1
ATOM 1891 C C . LEU A 1 235 ? 35.395 30.969 -36.113 1.00 83.62 235 LEU A C 1
ATOM 1893 O O . LEU A 1 235 ? 36.339 31.296 -35.401 1.00 83.62 235 LEU A O 1
ATOM 1897 N N . LYS A 1 236 ? 34.850 29.747 -36.066 1.00 71.25 236 LYS A N 1
ATOM 1898 C CA . LYS A 1 236 ? 35.337 28.671 -35.189 1.00 71.25 236 LYS A CA 1
ATOM 1899 C C . LYS A 1 236 ? 36.803 28.342 -35.467 1.00 71.25 236 LYS A C 1
ATOM 1901 O O . LYS A 1 236 ? 37.603 28.346 -34.536 1.00 71.25 236 LYS A O 1
ATOM 1906 N N . ASN A 1 237 ? 37.176 28.159 -36.737 1.00 76.31 237 ASN A N 1
ATOM 1907 C CA . ASN A 1 237 ? 38.566 27.907 -37.129 1.00 76.31 237 ASN A CA 1
ATOM 1908 C C . ASN A 1 237 ? 39.492 29.051 -36.681 1.00 76.31 237 ASN A C 1
ATOM 1910 O O . ASN A 1 237 ? 40.568 28.817 -36.136 1.00 76.31 237 ASN A O 1
ATOM 1914 N N . ARG A 1 238 ? 39.046 30.304 -36.837 1.00 81.81 238 ARG A N 1
ATOM 1915 C CA . ARG A 1 238 ? 39.806 31.479 -36.394 1.00 81.81 238 ARG A CA 1
ATOM 1916 C C . ARG A 1 238 ? 39.946 31.548 -34.872 1.00 81.81 238 ARG A C 1
ATOM 1918 O O . ARG A 1 238 ? 41.040 31.822 -34.390 1.00 81.81 238 ARG A O 1
ATOM 1925 N N . CYS A 1 239 ? 38.879 31.284 -34.120 1.00 75.75 239 CYS A N 1
ATOM 1926 C CA . CYS A 1 239 ? 38.918 31.232 -32.658 1.00 75.75 239 CYS A CA 1
ATOM 1927 C C . CYS A 1 239 ? 39.849 30.126 -32.154 1.00 75.75 239 CYS A C 1
ATOM 1929 O O . CYS A 1 239 ? 40.607 30.364 -31.220 1.00 75.75 239 CYS A O 1
ATOM 1931 N N . GLN A 1 240 ? 39.839 28.952 -32.789 1.00 74.12 240 GLN A N 1
ATOM 1932 C CA . GLN A 1 240 ? 40.731 27.849 -32.438 1.00 74.12 240 GLN A CA 1
ATOM 1933 C C . GLN A 1 240 ? 42.197 28.225 -32.677 1.00 74.12 240 GLN A C 1
ATOM 1935 O O . GLN A 1 240 ? 43.004 28.113 -31.760 1.00 74.12 240 GLN A O 1
ATOM 1940 N N . LYS A 1 241 ? 42.524 28.790 -33.847 1.00 80.75 241 LYS A N 1
ATOM 1941 C CA . LYS A 1 241 ? 43.876 29.296 -34.143 1.00 80.75 241 LYS A CA 1
ATOM 1942 C C . LYS A 1 241 ? 44.329 30.369 -33.150 1.00 80.75 241 LYS A C 1
ATOM 1944 O O . LYS A 1 241 ? 45.459 30.337 -32.679 1.00 80.75 241 LYS A O 1
ATOM 1949 N N . LEU A 1 242 ? 43.449 31.305 -32.795 1.00 81.69 242 LEU A N 1
ATOM 1950 C CA . LEU A 1 242 ? 43.761 32.343 -31.808 1.00 81.69 242 LEU A CA 1
ATOM 1951 C C . LEU A 1 242 ? 43.975 31.766 -30.407 1.00 81.69 242 LEU A C 1
ATOM 1953 O O . LEU A 1 242 ? 44.887 32.203 -29.717 1.00 81.69 242 LEU A O 1
ATOM 1957 N N . LYS A 1 243 ? 43.173 30.780 -29.994 1.00 79.19 243 LYS A N 1
ATOM 1958 C CA . LYS A 1 243 ? 43.315 30.129 -28.687 1.00 79.19 243 LYS A CA 1
ATOM 1959 C C . LYS A 1 243 ? 44.682 29.461 -28.553 1.00 79.19 243 LYS A C 1
ATOM 1961 O O . LYS A 1 243 ? 45.360 29.669 -27.559 1.00 79.19 243 LYS A O 1
ATOM 1966 N N . VAL A 1 244 ? 45.101 28.756 -29.599 1.00 78.62 244 VAL A N 1
ATOM 1967 C CA . VAL A 1 244 ? 46.407 28.090 -29.676 1.00 78.62 244 VAL A CA 1
ATOM 1968 C C . VAL A 1 244 ? 47.538 29.108 -29.662 1.00 78.62 244 VAL A C 1
ATOM 1970 O O . VAL A 1 244 ? 48.483 28.958 -28.900 1.00 78.62 244 VAL A O 1
ATOM 1973 N N . ALA A 1 245 ? 47.417 30.193 -30.431 1.00 80.00 245 ALA A N 1
ATOM 1974 C CA . ALA A 1 245 ? 48.406 31.266 -30.417 1.00 80.00 245 ALA A CA 1
ATOM 1975 C C . ALA A 1 245 ? 48.539 31.931 -29.033 1.00 80.00 245 ALA A C 1
ATOM 1977 O O . ALA A 1 245 ? 49.650 32.242 -28.615 1.00 80.00 245 ALA A O 1
ATOM 1978 N N . VAL A 1 246 ? 47.429 32.130 -28.311 1.00 80.56 246 VAL A N 1
ATOM 1979 C CA . VAL A 1 246 ? 47.427 32.701 -26.951 1.00 80.56 246 VAL A CA 1
ATOM 1980 C C . VAL A 1 246 ? 48.032 31.736 -25.934 1.00 80.56 246 VAL A C 1
ATOM 1982 O O . VAL A 1 246 ? 48.803 32.166 -25.084 1.00 80.56 246 VAL A O 1
ATOM 1985 N N . GLU A 1 247 ? 47.707 30.449 -26.022 1.00 76.19 247 GLU A N 1
ATOM 1986 C CA . GLU A 1 247 ? 48.236 29.412 -25.132 1.00 76.19 247 GLU A CA 1
ATOM 1987 C C . GLU A 1 247 ? 49.753 29.259 -25.308 1.00 76.19 247 GLU A C 1
ATOM 1989 O O . GLU A 1 247 ? 50.500 29.325 -24.335 1.00 76.19 247 GLU A O 1
ATOM 1994 N N . VAL A 1 248 ? 50.224 29.208 -26.557 1.00 77.88 248 VAL A N 1
ATOM 1995 C CA . VAL A 1 248 ? 51.654 29.179 -26.901 1.00 77.88 248 VAL A CA 1
ATOM 1996 C C . VAL A 1 248 ? 52.370 30.457 -26.463 1.00 77.88 248 VAL A C 1
ATOM 1998 O O . VAL A 1 248 ? 53.471 30.387 -25.925 1.00 77.88 248 VAL A O 1
ATOM 2001 N N . ALA A 1 249 ? 51.753 31.629 -26.642 1.00 77.69 249 ALA A N 1
ATOM 2002 C CA . ALA A 1 249 ? 52.320 32.889 -26.160 1.00 77.69 249 ALA A CA 1
ATOM 2003 C C . ALA A 1 249 ? 52.379 32.966 -24.626 1.00 77.69 249 ALA A C 1
ATOM 2005 O O . ALA A 1 249 ? 53.288 33.593 -24.083 1.00 77.69 249 ALA A O 1
ATOM 2006 N N . GLY A 1 250 ? 51.431 32.327 -23.933 1.00 77.44 250 GLY A N 1
ATOM 2007 C CA . GLY A 1 250 ? 51.454 32.155 -22.482 1.00 77.44 250 GLY A CA 1
ATOM 2008 C C . GLY A 1 250 ? 52.646 31.314 -22.036 1.00 77.44 250 GLY A C 1
ATOM 2009 O O . GLY A 1 250 ? 53.422 31.772 -21.205 1.00 77.44 250 GLY A O 1
ATOM 2010 N N . ILE A 1 251 ? 52.844 30.149 -22.662 1.00 74.44 251 ILE A N 1
ATOM 2011 C CA . ILE A 1 251 ? 53.974 29.251 -22.376 1.00 74.44 251 ILE A CA 1
ATOM 2012 C C . ILE A 1 251 ? 55.312 29.947 -22.669 1.00 74.44 251 ILE A C 1
ATOM 2014 O O . ILE A 1 251 ? 56.198 29.950 -21.824 1.00 74.44 251 ILE A O 1
ATOM 2018 N N . TYR A 1 252 ? 55.436 30.629 -23.813 1.00 79.00 252 TYR A N 1
ATOM 2019 C CA . TYR A 1 252 ? 56.649 31.374 -24.181 1.00 79.00 252 TYR A CA 1
ATOM 2020 C C . TYR A 1 252 ? 56.990 32.498 -23.185 1.00 79.00 252 TYR A C 1
ATOM 2022 O O . TYR A 1 252 ? 58.155 32.841 -23.006 1.00 79.00 252 TYR A O 1
ATOM 2030 N N . LYS A 1 253 ? 55.980 33.109 -22.549 1.00 75.75 253 LYS A N 1
ATOM 2031 C CA . LYS A 1 253 ? 56.185 34.143 -21.524 1.00 75.75 253 LYS A CA 1
ATOM 2032 C C . LYS A 1 253 ? 56.724 33.558 -20.216 1.00 75.75 253 LYS A C 1
ATOM 2034 O O . LYS A 1 253 ? 57.429 34.268 -19.502 1.00 75.75 253 LYS A O 1
ATOM 2039 N N . GLU A 1 254 ? 56.354 32.322 -19.891 1.00 75.69 254 GLU A N 1
ATOM 2040 C CA . GLU A 1 254 ? 56.812 31.634 -18.682 1.00 75.69 254 GLU A CA 1
ATOM 2041 C C . GLU A 1 254 ? 58.192 30.987 -18.872 1.00 75.69 254 GLU A C 1
ATOM 2043 O O . GLU A 1 254 ? 59.004 31.074 -17.954 1.00 75.69 254 GLU A O 1
ATOM 2048 N N . ASP A 1 255 ? 58.484 30.423 -20.052 1.00 71.00 255 ASP A N 1
ATOM 2049 C CA . ASP A 1 255 ? 59.770 29.779 -20.363 1.00 71.00 255 ASP A CA 1
ATOM 2050 C C . ASP A 1 255 ? 60.174 29.981 -21.848 1.00 71.00 255 ASP A C 1
ATOM 2052 O O . ASP A 1 255 ? 59.724 29.239 -22.731 1.00 71.00 255 ASP A O 1
ATOM 2056 N N . PRO A 1 256 ? 60.956 31.030 -22.181 1.00 72.00 256 PRO A N 1
ATOM 2057 C CA . PRO A 1 256 ? 61.309 31.345 -23.562 1.00 72.00 256 PRO A CA 1
ATOM 2058 C C . PRO A 1 256 ? 62.471 30.465 -24.073 1.00 72.00 256 PRO A C 1
ATOM 2060 O O . PRO A 1 256 ? 63.575 30.533 -23.529 1.00 72.00 256 PRO A O 1
ATOM 2063 N N . PRO A 1 257 ? 62.291 29.693 -25.161 1.00 68.00 257 PRO A N 1
ATOM 2064 C CA . PRO A 1 257 ? 63.372 28.918 -25.764 1.00 68.00 257 PRO A CA 1
ATOM 2065 C C . PRO A 1 257 ? 64.433 29.832 -26.401 1.00 68.00 257 PRO A C 1
ATOM 2067 O O . PRO A 1 257 ? 64.102 30.757 -27.139 1.00 68.00 257 PRO A O 1
ATOM 2070 N N . GLU A 1 258 ? 65.718 29.533 -26.186 1.00 66.81 258 GLU A N 1
ATOM 2071 C CA . GLU A 1 258 ? 66.848 30.424 -26.523 1.00 66.81 258 GLU A CA 1
ATOM 2072 C C . GLU A 1 258 ? 66.994 30.776 -28.021 1.00 66.81 258 GLU A C 1
ATOM 2074 O O . GLU A 1 258 ? 67.607 31.789 -28.348 1.00 66.81 258 GLU A O 1
ATOM 2079 N N . ASN A 1 259 ? 66.417 29.982 -28.936 1.00 65.56 259 ASN A N 1
ATOM 2080 C CA . ASN A 1 259 ? 66.695 30.066 -30.381 1.00 65.56 259 ASN A CA 1
ATOM 2081 C C . ASN A 1 259 ? 65.468 30.237 -31.295 1.00 65.56 259 ASN A C 1
ATOM 2083 O O . ASN A 1 259 ? 65.619 30.157 -32.511 1.00 65.56 259 ASN A O 1
ATOM 2087 N N . HIS A 1 260 ? 64.263 30.447 -30.757 1.00 73.50 260 HIS A N 1
ATOM 2088 C CA . HIS A 1 260 ? 63.056 30.595 -31.584 1.00 73.50 260 HIS A CA 1
ATOM 2089 C C . HIS A 1 260 ? 62.290 31.853 -31.207 1.00 73.50 260 HIS A C 1
ATOM 2091 O O . HIS A 1 260 ? 61.998 32.084 -30.038 1.00 73.50 260 HIS A O 1
ATOM 2097 N N . SER A 1 261 ? 61.915 32.653 -32.203 1.00 80.75 261 SER A N 1
ATOM 2098 C CA . SER A 1 261 ? 61.062 33.816 -31.972 1.00 80.75 261 SER A CA 1
ATOM 2099 C C . SER A 1 261 ? 59.624 33.392 -31.653 1.00 80.75 261 SER A C 1
ATOM 2101 O O . SER A 1 261 ? 59.125 32.389 -32.165 1.00 80.75 261 SER A O 1
ATOM 2103 N N . LEU A 1 262 ? 58.900 34.196 -30.866 1.00 77.50 262 LEU A N 1
ATOM 2104 C CA . LEU A 1 262 ? 57.482 33.955 -30.552 1.00 77.50 262 LEU A CA 1
ATOM 2105 C C . LEU A 1 262 ? 56.630 33.711 -31.816 1.00 77.50 262 LEU A C 1
ATOM 2107 O O . LEU A 1 262 ? 55.741 32.859 -31.822 1.00 77.50 262 LEU A O 1
ATOM 2111 N N . SER A 1 263 ? 56.915 34.436 -32.902 1.00 76.81 263 SER A N 1
ATOM 2112 C CA . SER A 1 263 ? 56.237 34.250 -34.188 1.00 76.81 263 SER A CA 1
ATOM 2113 C C . SER A 1 263 ? 56.503 32.882 -34.814 1.00 76.81 263 SER A C 1
ATOM 2115 O O . SER A 1 263 ? 55.585 32.293 -35.385 1.00 76.81 263 SER A O 1
ATOM 2117 N N . GLU A 1 264 ? 57.721 32.353 -34.698 1.00 77.31 264 GLU A N 1
ATOM 2118 C CA . GLU A 1 264 ? 58.079 31.031 -35.222 1.00 77.31 264 GLU A CA 1
ATOM 2119 C C . GLU A 1 264 ? 57.430 29.923 -34.396 1.00 77.31 264 GLU A C 1
ATOM 2121 O O . GLU A 1 264 ? 56.832 29.022 -34.976 1.00 77.31 264 GLU A O 1
ATOM 2126 N N . VAL A 1 265 ? 57.421 30.038 -33.063 1.00 74.62 265 VAL A N 1
ATOM 2127 C CA . VAL A 1 265 ? 56.790 29.043 -32.176 1.00 74.62 265 VAL A CA 1
ATOM 2128 C C . VAL A 1 265 ? 55.272 28.978 -32.393 1.00 74.62 265 VAL A C 1
ATOM 2130 O O . VAL A 1 265 ? 54.709 27.889 -32.512 1.00 74.62 265 VAL A O 1
ATOM 2133 N N . ILE A 1 266 ? 54.594 30.125 -32.535 1.00 78.56 266 ILE A N 1
ATOM 2134 C CA . ILE A 1 266 ? 53.158 30.163 -32.868 1.00 78.56 266 ILE A CA 1
ATOM 2135 C C . ILE A 1 266 ? 52.905 29.551 -34.253 1.00 78.56 266 ILE A C 1
ATOM 2137 O O . ILE A 1 266 ? 51.957 28.786 -34.429 1.00 78.56 266 ILE A O 1
ATOM 2141 N N . THR A 1 267 ? 53.752 29.854 -35.239 1.00 79.94 267 THR A N 1
ATOM 2142 C CA . THR A 1 267 ? 53.606 29.313 -36.599 1.00 79.94 267 THR A CA 1
ATOM 2143 C C . THR A 1 267 ? 53.833 27.799 -36.626 1.00 79.94 267 THR A C 1
ATOM 2145 O O . THR A 1 267 ? 53.072 27.075 -37.272 1.00 79.94 267 THR A O 1
ATOM 2148 N N . MET A 1 268 ? 54.810 27.295 -35.872 1.00 71.94 268 MET A N 1
ATOM 2149 C CA . MET A 1 268 ? 55.062 25.862 -35.706 1.00 71.94 268 MET A CA 1
ATOM 2150 C C . MET A 1 268 ? 53.888 25.161 -35.016 1.00 71.94 268 MET A C 1
ATOM 2152 O O . MET A 1 268 ? 53.439 24.127 -35.502 1.00 71.94 268 MET A O 1
ATOM 2156 N N . ALA A 1 269 ? 53.311 25.739 -33.958 1.00 69.50 269 ALA A N 1
ATOM 2157 C CA . ALA A 1 269 ? 52.150 25.171 -33.263 1.00 69.50 269 ALA A CA 1
ATOM 2158 C C . ALA A 1 269 ? 50.872 25.148 -34.129 1.00 69.50 269 ALA A C 1
ATOM 2160 O O . ALA A 1 269 ? 50.094 24.194 -34.091 1.00 69.50 269 ALA A O 1
ATOM 2161 N N . LEU A 1 270 ? 50.659 26.181 -34.951 1.00 73.94 270 LEU A N 1
ATOM 2162 C CA . LEU A 1 270 ? 49.512 26.260 -35.862 1.00 73.94 270 LEU A CA 1
ATOM 2163 C C . LEU A 1 270 ? 49.627 25.322 -37.073 1.00 73.94 270 LEU A C 1
ATOM 2165 O O . LEU A 1 270 ? 48.604 24.954 -37.648 1.00 73.94 270 LEU A O 1
ATOM 2169 N N . THR A 1 271 ? 50.846 24.950 -37.471 1.00 70.50 271 THR A N 1
ATOM 2170 C CA . THR A 1 271 ? 51.102 24.030 -38.594 1.00 70.50 271 THR A CA 1
ATOM 2171 C C . THR A 1 271 ? 51.165 22.567 -38.148 1.00 70.50 271 THR A C 1
ATOM 2173 O O . THR A 1 271 ? 50.666 21.696 -38.859 1.00 70.50 271 THR A O 1
ATOM 2176 N N . THR A 1 272 ? 51.678 22.286 -36.945 1.00 59.16 272 THR A N 1
ATOM 2177 C CA . THR A 1 272 ? 51.728 20.926 -36.369 1.00 59.16 272 THR A CA 1
ATOM 2178 C C . THR A 1 272 ? 50.368 20.401 -35.910 1.00 59.16 272 THR A C 1
ATOM 2180 O O . THR A 1 272 ? 50.163 19.193 -35.912 1.00 59.16 272 THR A O 1
ATOM 2183 N N . GLN A 1 273 ? 49.383 21.266 -35.640 1.00 49.94 273 GLN A N 1
ATOM 2184 C CA . GLN A 1 273 ? 48.015 20.858 -35.282 1.00 49.94 273 GLN A CA 1
ATOM 2185 C C . GLN A 1 273 ? 47.245 20.056 -36.346 1.00 49.94 273 GLN A C 1
ATOM 2187 O O . GLN A 1 273 ? 46.148 19.578 -36.061 1.00 49.94 273 GLN A O 1
ATOM 2192 N N . SER A 1 274 ? 47.795 19.882 -37.553 1.00 43.88 274 SER A N 1
ATOM 2193 C CA . SER A 1 274 ? 47.225 18.983 -38.563 1.00 43.88 274 SER A CA 1
ATOM 2194 C C . SER A 1 274 ? 47.595 17.502 -38.356 1.00 43.88 274 SER A C 1
ATOM 2196 O O . SER A 1 274 ? 47.061 16.660 -39.073 1.00 43.88 274 SER A O 1
ATOM 2198 N N . MET A 1 275 ? 48.467 17.167 -37.395 1.00 35.44 275 MET A N 1
ATOM 2199 C CA . MET A 1 275 ? 48.827 15.795 -37.004 1.00 35.44 275 MET A CA 1
ATOM 2200 C C . MET A 1 275 ? 48.797 15.690 -35.470 1.00 35.44 275 MET A C 1
ATOM 2202 O O . MET A 1 275 ? 49.374 16.513 -34.768 1.00 35.44 275 MET A O 1
ATOM 2206 N N . GLY A 1 276 ? 48.048 14.725 -34.937 1.00 37.44 276 GLY A N 1
ATOM 2207 C CA . GLY A 1 276 ? 47.642 14.685 -33.530 1.00 37.44 276 GLY A CA 1
ATOM 2208 C C . GLY A 1 276 ? 48.767 14.582 -32.483 1.00 37.44 276 GLY A C 1
ATOM 2209 O O . GLY A 1 276 ? 49.665 13.762 -32.613 1.00 37.44 276 GLY A O 1
ATOM 2210 N N . PHE A 1 277 ? 48.566 15.346 -31.397 1.00 33.94 277 PHE A N 1
ATOM 2211 C CA . PHE A 1 277 ? 49.078 15.215 -30.016 1.00 33.94 277 PHE A CA 1
ATOM 2212 C C . PHE A 1 277 ? 50.579 15.401 -29.709 1.00 33.94 277 PHE A C 1
ATOM 2214 O O . PHE A 1 277 ? 51.402 14.609 -30.143 1.00 33.94 277 PHE A O 1
ATOM 2221 N N . ALA A 1 278 ? 50.887 16.349 -28.797 1.00 34.03 278 ALA A N 1
ATOM 2222 C CA . ALA A 1 278 ? 51.632 16.114 -27.538 1.00 34.03 278 ALA A CA 1
ATOM 2223 C C . ALA A 1 278 ? 51.991 17.428 -26.795 1.00 34.03 278 ALA A C 1
ATOM 2225 O O . ALA A 1 278 ? 53.093 17.942 -26.934 1.00 34.03 278 ALA A O 1
ATOM 2226 N N . PHE A 1 279 ? 51.091 17.948 -25.952 1.00 29.14 279 PHE A N 1
ATOM 2227 C CA . PHE A 1 279 ? 51.484 18.655 -24.720 1.00 29.14 279 PHE A CA 1
ATOM 2228 C C . PHE A 1 279 ? 50.279 18.688 -23.775 1.00 29.14 279 PHE A C 1
ATOM 2230 O O . PHE A 1 279 ? 49.307 19.404 -24.008 1.00 29.14 279 PHE A O 1
ATOM 2237 N N . ARG A 1 280 ? 50.285 17.850 -22.735 1.00 33.97 280 ARG A N 1
ATOM 2238 C CA . ARG A 1 280 ? 49.304 17.922 -21.649 1.00 33.97 280 ARG A CA 1
ATOM 2239 C C . ARG A 1 280 ? 50.056 17.864 -20.332 1.00 33.97 280 ARG A C 1
ATOM 2241 O O . ARG A 1 280 ? 50.553 16.814 -19.946 1.00 33.97 280 ARG A O 1
ATOM 2248 N N . GLY A 1 281 ? 50.089 18.994 -19.647 1.00 32.66 281 GLY A N 1
ATOM 2249 C CA . GLY A 1 281 ? 50.514 19.106 -18.266 1.00 32.66 281 GLY A CA 1
ATOM 2250 C C . GLY A 1 281 ? 49.894 20.359 -17.670 1.00 32.66 281 GLY A C 1
ATOM 2251 O O . GLY A 1 281 ? 50.105 21.444 -18.191 1.00 32.66 281 GLY A O 1
ATOM 2252 N N . VAL A 1 282 ? 49.176 20.174 -16.562 1.00 30.50 282 VAL A N 1
ATOM 2253 C CA . VAL A 1 282 ? 48.638 21.192 -15.641 1.00 30.50 282 VAL A CA 1
ATOM 2254 C C . VAL A 1 282 ? 47.161 21.595 -15.834 1.00 30.50 282 VAL A C 1
ATOM 2256 O O . VAL A 1 282 ? 46.586 21.647 -16.914 1.00 30.50 282 VAL A O 1
ATOM 2259 N N . SER A 1 283 ? 46.544 21.720 -14.664 1.00 35.88 283 SER A N 1
ATOM 2260 C CA . SER A 1 283 ? 45.159 21.643 -14.214 1.00 35.88 283 SER A CA 1
ATOM 2261 C C . SER A 1 283 ? 44.269 22.858 -14.506 1.00 35.88 283 SER A C 1
ATOM 2263 O O . SER A 1 283 ? 44.738 23.982 -14.645 1.00 35.88 283 SER A O 1
ATOM 2265 N N . GLY A 1 284 ? 42.946 22.642 -14.453 1.00 29.25 284 GLY A N 1
ATOM 2266 C CA . GLY A 1 284 ? 41.976 23.719 -14.222 1.00 29.25 284 GLY A CA 1
ATOM 2267 C C . GLY A 1 284 ? 40.605 23.498 -14.858 1.00 29.25 284 GLY A C 1
ATOM 2268 O O . GLY A 1 284 ? 40.403 23.804 -16.028 1.00 29.25 284 GLY A O 1
ATOM 2269 N N . GLN A 1 285 ? 39.641 23.025 -14.065 1.00 40.28 285 GLN A N 1
ATOM 2270 C CA . GLN A 1 285 ? 38.205 23.101 -14.361 1.00 40.28 285 GLN A CA 1
ATOM 2271 C C . GLN A 1 285 ? 37.787 24.521 -14.780 1.00 40.28 285 GLN A C 1
ATOM 2273 O O . GLN A 1 285 ? 37.987 25.470 -14.022 1.00 40.28 285 GLN A O 1
ATOM 2278 N N . ARG A 1 286 ? 37.099 24.643 -15.922 1.00 33.12 286 ARG A N 1
ATOM 2279 C CA . ARG A 1 286 ? 36.040 25.640 -16.138 1.00 33.12 286 ARG A CA 1
ATOM 2280 C C . ARG A 1 286 ? 34.948 25.034 -17.011 1.00 33.12 286 ARG A C 1
ATOM 2282 O O . ARG A 1 286 ? 35.156 24.800 -18.198 1.00 33.12 286 ARG A O 1
ATOM 2289 N N . ASP A 1 287 ? 33.791 24.817 -16.399 1.00 35.56 287 ASP A N 1
ATOM 2290 C CA . ASP A 1 287 ? 32.534 24.553 -17.086 1.00 35.56 287 ASP A CA 1
ATOM 2291 C C . ASP A 1 287 ? 32.157 25.728 -17.998 1.00 35.56 287 ASP A C 1
ATOM 2293 O O . ASP A 1 287 ? 32.254 26.891 -17.607 1.00 35.56 287 ASP A O 1
ATOM 2297 N N . THR A 1 288 ? 31.690 25.435 -19.211 1.00 30.95 288 THR A N 1
ATOM 2298 C CA . THR A 1 288 ? 30.538 26.114 -19.833 1.00 30.95 288 THR A CA 1
ATOM 2299 C C . THR A 1 288 ? 30.028 25.298 -21.031 1.00 30.95 288 THR A C 1
ATOM 2301 O O . THR A 1 288 ? 30.816 24.633 -21.705 1.00 30.95 288 THR A O 1
ATOM 2304 N N . PRO A 1 289 ? 28.706 25.309 -21.288 1.00 44.41 289 PRO A N 1
ATOM 2305 C CA . PRO A 1 289 ? 27.999 24.237 -21.977 1.00 44.41 289 PRO A CA 1
ATOM 2306 C C . PRO A 1 289 ? 27.682 24.623 -23.419 1.00 44.41 289 PRO A C 1
ATOM 2308 O O . PRO A 1 289 ? 27.011 25.619 -23.621 1.00 44.41 289 PRO A O 1
ATOM 2311 N N . PHE A 1 290 ? 28.112 23.847 -24.411 1.00 27.98 290 PHE A N 1
ATOM 2312 C CA . PHE A 1 290 ? 27.508 23.808 -25.753 1.00 27.98 290 PHE A CA 1
ATOM 2313 C C . PHE A 1 290 ? 28.119 22.606 -26.492 1.00 27.98 290 PHE A C 1
ATOM 2315 O O . PHE A 1 290 ? 29.076 22.744 -27.251 1.00 27.98 290 PHE A O 1
ATOM 2322 N N . SER A 1 291 ? 27.595 21.408 -26.220 1.00 34.03 291 SER A N 1
ATOM 2323 C CA . SER A 1 291 ? 27.858 20.240 -27.062 1.00 34.03 291 SER A CA 1
ATOM 2324 C C . SER A 1 291 ? 26.909 20.293 -28.257 1.00 34.03 291 SER A C 1
ATOM 2326 O O . SER A 1 291 ? 25.694 20.285 -28.084 1.00 34.03 291 SER A O 1
ATOM 2328 N N . PHE A 1 292 ? 27.471 20.410 -29.456 1.00 37.03 292 PHE A N 1
ATOM 2329 C CA . PHE A 1 292 ? 26.792 20.105 -30.713 1.00 37.03 292 PHE A CA 1
ATOM 2330 C C . PHE A 1 292 ? 27.740 19.203 -31.496 1.00 37.03 292 PHE A C 1
ATOM 2332 O O . PHE A 1 292 ? 28.548 19.669 -32.300 1.00 37.03 292 PHE A O 1
ATOM 2339 N N . GLU A 1 293 ? 27.682 17.919 -31.164 1.00 43.69 293 GLU A N 1
ATOM 2340 C CA . GLU A 1 293 ? 28.273 16.827 -31.927 1.00 43.69 293 GLU A CA 1
ATOM 2341 C C . GLU A 1 293 ? 27.306 16.420 -33.040 1.00 43.69 293 GLU A C 1
ATOM 2343 O O . GLU A 1 293 ? 26.356 15.693 -32.774 1.00 43.69 293 GLU A O 1
ATOM 2348 N N . ASP A 1 294 ? 27.554 16.828 -34.281 1.00 45.66 294 ASP A N 1
ATOM 2349 C CA . ASP A 1 294 ? 26.967 16.185 -35.464 1.00 45.66 294 ASP A CA 1
ATOM 2350 C C . ASP A 1 294 ? 27.963 16.259 -36.625 1.00 45.66 294 ASP A C 1
ATOM 2352 O O . ASP A 1 294 ? 28.082 17.282 -37.296 1.00 45.66 294 ASP A O 1
ATOM 2356 N N . ASP A 1 295 ? 28.789 15.215 -36.717 1.00 46.38 295 ASP A N 1
ATOM 2357 C CA . ASP A 1 295 ? 29.034 14.376 -37.903 1.00 46.38 295 ASP A CA 1
ATOM 2358 C C . ASP A 1 295 ? 30.264 13.504 -37.601 1.00 46.38 295 ASP A C 1
ATOM 2360 O O . ASP A 1 295 ? 31.402 13.841 -37.925 1.00 46.38 295 ASP A O 1
ATOM 2364 N N . ASP A 1 296 ? 30.023 12.398 -36.890 1.00 50.03 296 ASP A N 1
ATOM 2365 C CA . ASP A 1 296 ? 31.033 11.391 -36.560 1.00 50.03 296 ASP A CA 1
ATOM 2366 C C . ASP A 1 296 ? 30.746 10.127 -37.400 1.00 50.03 296 ASP A C 1
ATOM 2368 O O . ASP A 1 296 ? 29.640 9.587 -37.285 1.00 50.03 296 ASP A O 1
ATOM 2372 N N . PRO A 1 297 ? 31.678 9.625 -38.236 1.00 55.22 297 PRO A N 1
ATOM 2373 C CA . PRO A 1 297 ? 31.510 8.390 -39.021 1.00 55.22 297 PRO A CA 1
ATOM 2374 C C . PRO A 1 297 ? 31.189 7.147 -38.171 1.00 55.22 297 PRO A C 1
ATOM 2376 O O . PRO A 1 297 ? 30.730 6.130 -38.693 1.00 55.22 297 PRO A O 1
ATOM 2379 N N . ASN A 1 298 ? 31.380 7.220 -36.852 1.00 54.38 298 ASN A N 1
ATOM 2380 C CA . ASN A 1 298 ? 30.933 6.191 -35.921 1.00 54.38 298 ASN A CA 1
ATOM 2381 C C . ASN A 1 298 ? 29.394 6.106 -35.801 1.00 54.38 298 ASN A C 1
ATOM 2383 O O . ASN A 1 298 ? 28.868 5.015 -35.587 1.00 54.38 298 ASN A O 1
ATOM 2387 N N . LYS A 1 299 ? 28.661 7.216 -35.998 1.00 56.12 299 LYS A N 1
ATOM 2388 C CA . LYS A 1 299 ? 27.182 7.248 -35.987 1.00 56.12 299 LYS A CA 1
ATOM 2389 C C . LYS A 1 299 ? 26.575 6.541 -37.209 1.00 56.12 299 LYS A C 1
ATOM 2391 O O . LYS A 1 299 ? 25.505 5.949 -37.099 1.00 56.12 299 LYS A O 1
ATOM 2396 N N . GLU A 1 300 ? 27.252 6.568 -38.360 1.00 55.75 300 GLU A N 1
ATOM 2397 C CA . GLU A 1 300 ? 26.796 5.891 -39.586 1.00 55.75 300 GLU A CA 1
ATOM 2398 C C . GLU A 1 300 ? 26.946 4.366 -39.475 1.00 55.75 300 GLU A C 1
ATOM 2400 O O . GLU A 1 300 ? 25.988 3.637 -39.719 1.00 55.75 300 GLU A O 1
ATOM 2405 N N . LYS A 1 301 ? 28.095 3.883 -38.981 1.00 63.78 301 LYS A N 1
ATOM 2406 C CA . LYS A 1 301 ? 28.293 2.453 -38.671 1.00 63.78 301 LYS A CA 1
ATOM 2407 C C . LYS A 1 301 ? 27.350 1.953 -37.585 1.00 63.78 301 LYS A C 1
ATOM 2409 O O . LYS A 1 301 ? 26.867 0.828 -37.644 1.00 63.78 301 LYS A O 1
ATOM 2414 N N . GLU A 1 302 ? 27.079 2.788 -36.588 1.00 68.25 302 GLU A N 1
ATOM 2415 C CA . GLU A 1 302 ? 26.088 2.475 -35.569 1.00 68.25 302 GLU A CA 1
ATOM 2416 C C . GLU A 1 302 ? 24.690 2.327 -36.182 1.00 68.25 302 GLU A C 1
ATOM 2418 O O . GLU A 1 302 ? 24.004 1.354 -35.886 1.00 68.25 302 GLU A O 1
ATOM 2423 N N . ALA A 1 303 ? 24.287 3.221 -37.090 1.00 66.50 303 ALA A N 1
ATOM 2424 C CA . ALA A 1 303 ? 23.017 3.098 -37.802 1.00 66.50 303 ALA A CA 1
ATOM 2425 C C . ALA A 1 303 ? 22.945 1.828 -38.672 1.00 66.50 303 ALA A C 1
ATOM 2427 O O . ALA A 1 303 ? 21.898 1.184 -38.708 1.00 66.50 303 ALA A O 1
ATOM 2428 N N . GLU A 1 304 ? 24.041 1.432 -39.327 1.00 72.25 304 GLU A N 1
ATOM 2429 C CA . GLU A 1 304 ? 24.115 0.166 -40.071 1.00 72.25 304 GLU A CA 1
ATOM 2430 C C . GLU A 1 304 ? 23.933 -1.050 -39.155 1.00 72.25 304 GLU A C 1
ATOM 2432 O O . GLU A 1 304 ? 23.083 -1.892 -39.441 1.00 72.25 304 GLU A O 1
ATOM 2437 N N . MET A 1 305 ? 24.631 -1.102 -38.015 1.00 73.62 305 MET A N 1
ATOM 2438 C CA . MET A 1 305 ? 24.459 -2.186 -37.037 1.00 73.62 305 MET A CA 1
ATOM 2439 C C . MET A 1 305 ? 23.027 -2.259 -36.490 1.00 73.62 305 MET A C 1
ATOM 2441 O O . MET A 1 305 ? 22.501 -3.351 -36.286 1.00 73.62 305 MET A O 1
ATOM 2445 N N . LEU A 1 306 ? 22.378 -1.114 -36.247 1.00 79.00 306 LEU A N 1
ATOM 2446 C CA . LEU A 1 306 ? 20.988 -1.086 -35.781 1.00 79.00 306 LEU A CA 1
ATOM 2447 C C . LEU A 1 306 ? 20.016 -1.599 -36.853 1.00 79.00 306 LEU A C 1
ATOM 2449 O O . LEU A 1 306 ? 19.072 -2.307 -36.511 1.00 79.00 306 LEU A O 1
ATOM 2453 N N . LEU A 1 307 ? 20.245 -1.283 -38.132 1.00 77.44 307 LEU A N 1
ATOM 2454 C CA . LEU A 1 307 ? 19.431 -1.798 -39.238 1.00 77.44 307 LEU A CA 1
ATOM 2455 C C . LEU A 1 307 ? 19.604 -3.310 -39.414 1.00 77.44 307 LEU A C 1
ATOM 2457 O O . LEU A 1 307 ? 18.602 -4.014 -39.486 1.00 77.44 307 LEU A O 1
ATOM 2461 N N . GLU A 1 308 ? 20.840 -3.820 -39.383 1.00 80.12 308 GLU A N 1
ATOM 2462 C CA . GLU A 1 308 ? 21.102 -5.269 -39.427 1.00 80.12 308 GLU A CA 1
ATOM 2463 C C . GLU A 1 308 ? 20.424 -6.003 -38.258 1.00 80.12 308 GLU A C 1
ATOM 2465 O O . GLU A 1 308 ? 19.895 -7.103 -38.422 1.00 80.12 308 GLU A O 1
ATOM 2470 N N . TYR A 1 309 ? 20.374 -5.377 -37.077 1.00 85.06 309 TYR A N 1
ATOM 2471 C CA . TYR A 1 309 ? 19.688 -5.938 -35.915 1.00 85.06 309 TYR A CA 1
ATOM 2472 C C . TYR A 1 309 ? 18.164 -6.036 -36.112 1.00 85.06 309 TYR A C 1
ATOM 2474 O O . TYR A 1 309 ? 17.561 -7.029 -35.693 1.00 85.06 309 TYR A O 1
ATOM 2482 N N . ILE A 1 310 ? 17.547 -5.028 -36.748 1.00 84.94 310 ILE A N 1
ATOM 2483 C CA . ILE A 1 310 ? 16.113 -5.018 -37.100 1.00 84.94 310 ILE A CA 1
ATOM 2484 C C . ILE A 1 310 ? 15.817 -6.063 -38.177 1.00 84.94 310 ILE A C 1
ATOM 2486 O O . ILE A 1 310 ? 14.838 -6.796 -38.055 1.00 84.94 310 ILE A O 1
ATOM 2490 N N . ASP A 1 311 ? 16.656 -6.157 -39.208 1.00 83.75 311 ASP A N 1
ATOM 2491 C CA . ASP A 1 311 ? 16.471 -7.130 -40.286 1.00 83.75 311 ASP A CA 1
ATOM 2492 C C . ASP A 1 311 ? 16.538 -8.558 -39.733 1.00 83.75 311 ASP A C 1
ATOM 2494 O O . ASP A 1 311 ? 15.654 -9.367 -40.009 1.00 83.75 311 ASP A O 1
ATOM 2498 N N . LYS A 1 312 ? 17.489 -8.838 -38.829 1.00 87.12 312 LYS A N 1
ATOM 2499 C CA . LYS A 1 312 ? 17.568 -10.137 -38.148 1.00 87.12 312 LYS A CA 1
ATOM 2500 C C . LYS A 1 312 ? 16.330 -10.447 -37.303 1.00 87.12 312 LYS A C 1
ATOM 2502 O O . LYS A 1 312 ? 15.924 -11.604 -37.221 1.00 87.12 312 LYS A O 1
ATOM 2507 N N . PHE A 1 313 ? 15.724 -9.436 -36.679 1.00 90.88 313 PHE A N 1
ATOM 2508 C CA . PHE A 1 313 ? 14.456 -9.612 -35.973 1.00 90.88 313 PHE A CA 1
ATOM 2509 C C . PHE A 1 313 ? 13.327 -10.004 -36.929 1.00 90.88 313 PHE A C 1
ATOM 2511 O O . PHE A 1 313 ? 12.579 -10.926 -36.619 1.00 90.88 313 PHE A O 1
ATOM 2518 N N . HIS A 1 314 ? 13.211 -9.337 -38.080 1.00 87.19 314 HIS A N 1
ATOM 2519 C CA . HIS A 1 314 ? 12.195 -9.677 -39.075 1.00 87.19 314 HIS A CA 1
ATOM 2520 C C . HIS A 1 314 ? 12.405 -11.078 -39.659 1.00 87.19 314 HIS A C 1
ATOM 2522 O O . HIS A 1 314 ? 11.435 -11.817 -39.738 1.00 87.19 314 HIS A O 1
ATOM 2528 N N . GLU A 1 315 ? 13.646 -11.488 -39.945 1.00 89.62 315 GLU A N 1
ATOM 2529 C CA . GLU A 1 315 ? 13.952 -12.866 -40.367 1.00 89.62 315 GLU A CA 1
ATOM 2530 C C . GLU A 1 315 ? 13.467 -13.901 -39.342 1.00 89.62 315 GLU A C 1
ATOM 2532 O O . GLU A 1 315 ? 12.734 -14.818 -39.689 1.00 89.62 315 GLU A O 1
ATOM 2537 N N . LEU A 1 316 ? 13.821 -13.732 -38.060 1.00 90.81 316 LEU A N 1
ATOM 2538 C CA . LEU A 1 316 ? 13.402 -14.659 -36.999 1.00 90.81 316 LEU A CA 1
ATOM 2539 C C . LEU A 1 316 ? 11.879 -14.692 -36.810 1.00 90.81 316 LEU A C 1
ATOM 2541 O O . LEU A 1 316 ? 11.334 -15.708 -36.384 1.00 90.81 316 LEU A O 1
ATOM 2545 N N . PHE A 1 317 ? 11.207 -13.574 -37.082 1.00 88.69 317 PHE A N 1
ATOM 2546 C CA . PHE A 1 317 ? 9.758 -13.462 -36.974 1.00 88.69 317 PHE A CA 1
ATOM 2547 C C . PHE A 1 317 ? 9.041 -14.113 -38.168 1.00 88.69 317 PHE A C 1
ATOM 2549 O O . PHE A 1 317 ? 8.023 -14.774 -37.967 1.00 88.69 317 PHE A O 1
ATOM 2556 N N . ASP A 1 318 ? 9.582 -13.958 -39.380 1.00 89.88 318 ASP A N 1
ATOM 2557 C CA . ASP A 1 318 ? 9.084 -14.588 -40.610 1.00 89.88 318 ASP A CA 1
ATOM 2558 C C . ASP A 1 318 ? 9.330 -16.110 -40.609 1.00 89.88 318 ASP A C 1
ATOM 2560 O O . ASP A 1 318 ? 8.501 -16.863 -41.116 1.00 89.88 318 ASP A O 1
ATOM 2564 N N . ASP A 1 319 ? 10.416 -16.567 -39.974 1.00 90.94 319 ASP A N 1
ATOM 2565 C CA . ASP A 1 319 ? 10.744 -17.986 -39.763 1.00 90.94 319 ASP A CA 1
ATOM 2566 C C . ASP A 1 319 ? 9.894 -18.659 -38.656 1.00 90.94 319 ASP A C 1
ATOM 2568 O O . ASP A 1 319 ? 10.134 -19.814 -38.305 1.00 90.94 319 ASP A O 1
ATOM 2572 N N . GLU A 1 320 ? 8.919 -17.949 -38.070 1.00 89.94 320 GLU A N 1
ATOM 2573 C CA . GLU A 1 320 ? 8.057 -18.403 -36.958 1.00 89.94 320 GLU A CA 1
ATOM 2574 C C . GLU A 1 320 ? 8.820 -18.796 -35.668 1.00 89.94 320 GLU A C 1
ATOM 2576 O O . GLU A 1 320 ? 8.255 -19.360 -34.724 1.00 89.94 320 GLU A O 1
ATOM 2581 N N . CYS A 1 321 ? 10.101 -18.433 -35.558 1.00 91.75 321 CYS A N 1
ATOM 2582 C CA . CYS A 1 321 ? 10.944 -18.647 -34.379 1.00 91.75 321 CYS A CA 1
ATOM 2583 C C . CYS A 1 321 ? 10.682 -17.576 -33.302 1.00 91.75 321 CYS A C 1
ATOM 2585 O O . CYS A 1 321 ? 11.577 -16.830 -32.893 1.00 91.75 321 CYS A O 1
ATOM 2587 N N . TYR A 1 322 ? 9.441 -17.492 -32.812 1.00 91.88 322 TYR A N 1
ATOM 2588 C CA . TYR A 1 322 ? 8.988 -16.400 -31.939 1.00 91.88 322 TYR A CA 1
ATOM 2589 C C . TYR A 1 322 ? 9.745 -16.295 -30.609 1.00 91.88 322 TYR A C 1
ATOM 2591 O O . TYR A 1 322 ? 9.923 -15.191 -30.096 1.00 91.88 322 TYR A O 1
ATOM 2599 N N . GLN A 1 323 ? 10.220 -17.410 -30.049 1.00 89.94 323 GLN A N 1
ATOM 2600 C CA . GLN A 1 323 ? 10.980 -17.404 -28.795 1.00 89.94 323 GLN A CA 1
ATOM 2601 C C . GLN A 1 323 ? 12.367 -16.765 -28.968 1.00 89.94 323 GLN A C 1
ATOM 2603 O O . GLN A 1 323 ? 12.777 -15.937 -28.152 1.00 89.94 323 GLN A O 1
ATOM 2608 N N . ASP A 1 324 ? 13.060 -17.079 -30.061 1.00 90.56 324 ASP A N 1
ATOM 2609 C CA . ASP A 1 324 ? 14.359 -16.482 -30.379 1.00 90.56 324 ASP A CA 1
ATOM 2610 C C . ASP A 1 324 ? 14.200 -15.025 -30.825 1.00 90.56 324 ASP A C 1
ATOM 2612 O O . ASP A 1 324 ? 14.965 -14.158 -30.399 1.00 90.56 324 ASP A O 1
ATOM 2616 N N . ALA A 1 325 ? 13.149 -14.722 -31.597 1.00 91.94 325 ALA A N 1
ATOM 2617 C CA . ALA A 1 325 ? 12.784 -13.353 -31.955 1.00 91.94 325 ALA A CA 1
ATOM 2618 C C . ALA A 1 325 ? 12.507 -12.495 -30.707 1.00 91.94 325 ALA A C 1
ATOM 2620 O O . ALA A 1 325 ? 12.908 -11.330 -30.653 1.00 91.94 325 ALA A O 1
ATOM 2621 N N . ALA A 1 326 ? 11.859 -13.066 -29.687 1.00 92.88 326 ALA A N 1
ATOM 2622 C CA . ALA A 1 326 ? 11.585 -12.413 -28.412 1.00 92.88 326 ALA A CA 1
ATOM 2623 C C . ALA A 1 326 ? 12.872 -12.081 -27.641 1.00 92.88 326 ALA A C 1
ATOM 2625 O O . ALA A 1 326 ? 13.050 -10.941 -27.205 1.00 92.88 326 ALA A O 1
ATOM 2626 N N . ILE A 1 327 ? 13.791 -13.045 -27.513 1.00 91.81 327 ILE A N 1
ATOM 2627 C CA . ILE A 1 327 ? 15.092 -12.844 -26.856 1.00 91.81 327 ILE A CA 1
ATOM 2628 C C . ILE A 1 327 ? 15.927 -11.805 -27.612 1.00 91.81 327 ILE A C 1
ATOM 2630 O O . ILE A 1 327 ? 16.541 -10.933 -26.991 1.00 91.81 327 ILE A O 1
ATOM 2634 N N . HIS A 1 328 ? 15.928 -11.864 -28.944 1.00 90.88 328 HIS A N 1
ATOM 2635 C CA . HIS A 1 328 ? 16.637 -10.912 -29.797 1.00 90.88 328 HIS A CA 1
ATOM 2636 C C . HIS A 1 328 ? 16.064 -9.495 -29.651 1.00 90.88 328 HIS A C 1
ATOM 2638 O O . HIS A 1 328 ? 16.796 -8.553 -29.361 1.00 90.88 328 HIS A O 1
ATOM 2644 N N . ALA A 1 329 ? 14.740 -9.323 -29.718 1.00 89.81 329 ALA A N 1
ATOM 2645 C CA . ALA A 1 329 ? 14.103 -8.019 -29.514 1.00 89.81 329 ALA A CA 1
ATOM 2646 C C . ALA A 1 329 ? 14.359 -7.441 -28.110 1.00 89.81 329 ALA A C 1
ATOM 2648 O O . ALA A 1 329 ? 14.664 -6.250 -27.961 1.00 89.81 329 ALA A O 1
ATOM 2649 N N . ALA A 1 330 ? 14.280 -8.284 -27.077 1.00 89.19 330 ALA A N 1
ATOM 2650 C CA . ALA A 1 330 ? 14.487 -7.894 -25.687 1.00 89.19 330 ALA A CA 1
ATOM 2651 C C . ALA A 1 330 ? 15.917 -7.402 -25.406 1.00 89.19 330 ALA A C 1
ATOM 2653 O O . ALA A 1 330 ? 16.089 -6.444 -24.648 1.00 89.19 330 ALA A O 1
ATOM 2654 N N . ASN A 1 331 ? 16.919 -8.003 -26.055 1.00 87.81 331 ASN A N 1
ATOM 2655 C CA . ASN A 1 331 ? 18.335 -7.642 -25.939 1.00 87.81 331 ASN A CA 1
ATOM 2656 C C . ASN A 1 331 ? 18.787 -6.586 -26.960 1.00 87.81 331 ASN A C 1
ATOM 2658 O O . ASN A 1 331 ? 19.989 -6.369 -27.133 1.00 87.81 331 ASN A O 1
ATOM 2662 N N . SER A 1 332 ? 17.841 -5.921 -27.628 1.00 85.31 332 SER A N 1
ATOM 2663 C CA . SER A 1 332 ? 18.174 -4.967 -28.678 1.00 85.31 332 SER A CA 1
ATOM 2664 C C . SER A 1 332 ? 19.047 -3.808 -28.177 1.00 85.31 332 SER A C 1
ATOM 2666 O O . SER A 1 332 ? 18.761 -3.205 -27.132 1.00 85.31 332 SER A O 1
ATOM 2668 N N . PRO A 1 333 ? 20.112 -3.449 -28.922 1.00 79.31 333 PRO A N 1
ATOM 2669 C CA . PRO A 1 333 ? 20.973 -2.322 -28.581 1.00 79.31 333 PRO A CA 1
ATOM 2670 C C . PRO A 1 333 ? 20.139 -1.044 -28.513 1.00 79.31 333 PRO A C 1
ATOM 2672 O O . PRO A 1 333 ? 19.233 -0.853 -29.316 1.00 79.31 333 PRO A O 1
ATOM 2675 N N . LYS A 1 334 ? 20.399 -0.178 -27.526 1.00 75.25 334 LYS A N 1
ATOM 2676 C CA . LYS A 1 334 ? 19.605 1.043 -27.258 1.00 75.25 334 LYS A CA 1
ATOM 2677 C C . LYS A 1 334 ? 18.089 0.814 -27.089 1.00 75.25 334 LYS A C 1
ATOM 2679 O O . LYS A 1 334 ? 17.335 1.781 -27.064 1.00 75.25 334 LYS A O 1
ATOM 2684 N N . GLY A 1 335 ? 17.636 -0.436 -26.972 1.00 77.19 335 GLY A N 1
ATOM 2685 C CA . GLY A 1 335 ? 16.224 -0.787 -26.895 1.00 77.19 335 GLY A CA 1
ATOM 2686 C C . GLY A 1 335 ? 15.413 -0.472 -28.155 1.00 77.19 335 GLY A C 1
ATOM 2687 O O . GLY A 1 335 ? 14.216 -0.235 -28.023 1.00 77.19 335 GLY A O 1
ATOM 2688 N N . ILE A 1 336 ? 16.008 -0.463 -29.360 1.00 82.94 336 ILE A N 1
ATOM 2689 C CA . ILE A 1 336 ? 15.280 -0.066 -30.590 1.00 82.94 336 ILE A CA 1
ATOM 2690 C C . ILE A 1 336 ? 14.051 -0.940 -30.876 1.00 82.94 336 ILE A C 1
ATOM 2692 O O . ILE A 1 336 ? 13.098 -0.468 -31.487 1.00 82.94 336 ILE A O 1
ATOM 2696 N N . LEU A 1 337 ? 14.081 -2.209 -30.453 1.00 85.25 337 LEU A N 1
ATOM 2697 C CA . LEU A 1 337 ? 12.981 -3.157 -30.636 1.00 85.25 337 LEU A CA 1
ATOM 2698 C C . LEU A 1 337 ? 12.108 -3.279 -29.383 1.00 85.25 337 LEU A C 1
ATOM 2700 O O . LEU A 1 337 ? 11.102 -3.978 -29.422 1.00 85.25 337 LEU A O 1
ATOM 2704 N N . ARG A 1 338 ? 12.428 -2.576 -28.289 1.00 84.62 338 ARG A N 1
ATOM 2705 C CA . ARG A 1 338 ? 11.626 -2.542 -27.055 1.00 84.62 338 ARG A CA 1
ATOM 2706 C C . ARG A 1 338 ? 10.487 -1.520 -27.163 1.00 84.62 338 ARG A C 1
ATOM 2708 O O . ARG A 1 338 ? 10.310 -0.672 -26.289 1.00 84.62 338 ARG A O 1
ATOM 2715 N N . THR A 1 339 ? 9.737 -1.569 -28.259 1.00 83.69 339 THR A N 1
ATOM 2716 C CA . THR A 1 339 ? 8.670 -0.612 -28.576 1.00 83.69 339 THR A CA 1
ATOM 2717 C C . THR A 1 339 ? 7.282 -1.243 -28.415 1.00 83.69 339 THR A C 1
ATOM 2719 O O . THR A 1 339 ? 7.140 -2.468 -28.505 1.00 83.69 339 THR A O 1
ATOM 2722 N N . PRO A 1 340 ? 6.228 -0.426 -28.217 1.00 82.94 340 PRO A N 1
ATOM 2723 C CA . PRO A 1 340 ? 4.848 -0.911 -28.236 1.00 82.94 340 PRO A CA 1
ATOM 2724 C C . PRO A 1 340 ? 4.474 -1.595 -29.559 1.00 82.94 340 PRO A C 1
ATOM 2726 O O . PRO A 1 340 ? 3.667 -2.518 -29.562 1.00 82.94 340 PRO A O 1
ATOM 2729 N N . GLU A 1 341 ? 5.088 -1.186 -30.674 1.00 84.75 341 GLU A N 1
ATOM 2730 C CA . GLU A 1 341 ? 4.876 -1.785 -31.997 1.00 84.75 341 GLU A CA 1
ATOM 2731 C C . GLU A 1 341 ? 5.403 -3.223 -32.069 1.00 84.75 341 GLU A C 1
ATOM 2733 O O . GLU A 1 341 ? 4.688 -4.113 -32.524 1.00 84.75 341 GLU A O 1
ATOM 2738 N N . THR A 1 342 ? 6.617 -3.484 -31.572 1.00 87.12 342 THR A N 1
ATOM 2739 C CA . THR A 1 342 ? 7.162 -4.850 -31.497 1.00 87.12 342 THR A CA 1
ATOM 2740 C C . THR A 1 342 ? 6.297 -5.738 -30.608 1.00 87.12 342 THR A C 1
ATOM 2742 O O . THR A 1 342 ? 5.996 -6.872 -30.968 1.00 87.12 342 THR A O 1
ATOM 2745 N N . MET A 1 343 ? 5.837 -5.208 -29.471 1.00 87.56 343 MET A N 1
ATOM 2746 C CA . MET A 1 343 ? 4.918 -5.919 -28.581 1.00 87.56 343 MET A CA 1
ATOM 2747 C C . MET A 1 343 ? 3.579 -6.234 -29.267 1.00 87.56 343 MET A C 1
ATOM 2749 O O . MET A 1 343 ? 3.055 -7.332 -29.096 1.00 87.56 343 MET A O 1
ATOM 2753 N N . ALA A 1 344 ? 3.042 -5.306 -30.068 1.00 88.31 344 ALA A N 1
ATOM 2754 C CA . ALA A 1 344 ? 1.824 -5.532 -30.844 1.00 88.31 344 ALA A CA 1
ATOM 2755 C C . ALA A 1 344 ? 1.997 -6.672 -31.860 1.00 88.31 344 ALA A C 1
ATOM 2757 O O . ALA A 1 344 ? 1.120 -7.525 -31.947 1.00 88.31 344 ALA A O 1
ATOM 2758 N N . LYS A 1 345 ? 3.158 -6.771 -32.530 1.00 89.31 345 LYS A N 1
ATOM 2759 C CA . LYS A 1 345 ? 3.458 -7.903 -33.428 1.00 89.31 345 LYS A CA 1
ATOM 2760 C C . LYS A 1 345 ? 3.382 -9.249 -32.699 1.00 89.31 345 LYS A C 1
ATOM 2762 O O . LYS A 1 345 ? 2.739 -10.169 -33.188 1.00 89.31 345 LYS A O 1
ATOM 2767 N N . PHE A 1 346 ? 3.983 -9.366 -31.511 1.00 91.81 346 PHE A N 1
ATOM 2768 C CA . PHE A 1 346 ? 3.886 -10.594 -30.706 1.00 91.81 346 PHE A CA 1
ATOM 2769 C C . PHE A 1 346 ? 2.460 -10.870 -30.210 1.00 91.81 346 PHE A C 1
ATOM 2771 O O . PHE A 1 346 ? 2.045 -12.025 -30.132 1.00 91.81 346 PHE A O 1
ATOM 2778 N N . LYS A 1 347 ? 1.697 -9.817 -29.901 1.00 90.25 347 LYS A N 1
ATOM 2779 C CA . LYS A 1 347 ? 0.295 -9.926 -29.488 1.00 90.25 347 LYS A CA 1
ATOM 2780 C C . LYS A 1 347 ? -0.608 -10.445 -30.611 1.00 90.25 347 LYS A C 1
ATOM 2782 O O . LYS A 1 347 ? -1.498 -11.241 -30.324 1.00 90.25 347 LYS A O 1
ATOM 2787 N N . ASP A 1 348 ? -0.364 -10.030 -31.853 1.00 90.25 348 ASP A N 1
ATOM 2788 C CA . ASP A 1 348 ? -1.121 -10.478 -33.029 1.00 90.25 348 ASP A CA 1
ATOM 2789 C C . ASP A 1 348 ? -0.891 -11.967 -33.345 1.00 90.25 348 ASP A C 1
ATOM 2791 O O . ASP A 1 348 ? -1.790 -12.629 -33.861 1.00 90.25 348 ASP A O 1
ATOM 2795 N N . VAL A 1 349 ? 0.284 -12.507 -32.998 1.00 91.19 349 VAL A N 1
ATOM 2796 C CA . VAL A 1 349 ? 0.604 -13.939 -33.145 1.00 91.19 349 VAL A CA 1
ATOM 2797 C C . VAL A 1 349 ? -0.147 -14.781 -32.113 1.00 91.19 349 VAL A C 1
ATOM 2799 O O . VAL A 1 349 ? -0.747 -15.798 -32.455 1.00 91.19 349 VAL A O 1
ATOM 2802 N N . GLY A 1 350 ? -0.126 -14.370 -30.842 1.00 88.81 350 GLY A N 1
ATOM 2803 C CA . GLY A 1 350 ? -0.861 -15.054 -29.782 1.00 88.81 350 GLY A CA 1
ATOM 2804 C C . GLY A 1 350 ? -0.290 -14.847 -28.380 1.00 88.81 350 GLY A C 1
ATOM 2805 O O . GLY A 1 350 ? 0.819 -14.350 -28.181 1.00 88.81 350 GLY A O 1
ATOM 2806 N N . SER A 1 351 ? -1.058 -15.272 -27.376 1.00 86.94 351 SER A N 1
ATOM 2807 C CA . SER A 1 351 ? -0.743 -15.052 -25.958 1.00 86.94 351 SER A CA 1
ATOM 2808 C C . SER A 1 351 ? 0.511 -15.788 -25.465 1.00 86.94 351 SER A C 1
ATOM 2810 O O . SER A 1 351 ? 1.096 -15.372 -24.469 1.00 86.94 351 SER A O 1
ATOM 2812 N N . GLU A 1 352 ? 0.934 -16.873 -26.118 1.00 87.81 352 GLU A N 1
ATOM 2813 C CA . GLU A 1 352 ? 2.176 -17.592 -25.780 1.00 87.81 352 GLU A CA 1
ATOM 2814 C C . GLU A 1 352 ? 3.418 -16.845 -26.288 1.00 87.81 352 GLU A C 1
ATOM 2816 O O . GLU A 1 352 ? 4.370 -16.643 -25.534 1.00 87.81 352 GLU A O 1
ATOM 2821 N N . ALA A 1 353 ? 3.378 -16.352 -27.530 1.00 89.56 353 ALA A N 1
ATOM 2822 C CA . ALA A 1 353 ? 4.452 -15.552 -28.117 1.00 89.56 353 ALA A CA 1
ATOM 2823 C C . ALA A 1 353 ? 4.634 -14.216 -27.372 1.00 89.56 353 ALA A C 1
ATOM 2825 O O . ALA A 1 353 ? 5.759 -13.801 -27.088 1.00 89.56 353 ALA A O 1
ATOM 2826 N N . LEU A 1 354 ? 3.525 -13.578 -26.974 1.00 92.19 354 LEU A N 1
ATOM 2827 C CA . LEU A 1 354 ? 3.549 -12.379 -26.135 1.00 92.19 354 LEU A CA 1
ATOM 2828 C C . LEU A 1 354 ? 4.163 -12.646 -24.751 1.00 92.19 354 LEU A C 1
ATOM 2830 O O . LEU A 1 354 ? 4.954 -11.834 -24.270 1.00 92.19 354 LEU A O 1
ATOM 2834 N N . LEU A 1 355 ? 3.843 -13.783 -24.122 1.00 93.00 355 LEU A N 1
ATOM 2835 C CA . LEU A 1 355 ? 4.421 -14.150 -22.829 1.00 93.00 355 LEU A CA 1
ATOM 2836 C C . LEU A 1 355 ? 5.937 -14.366 -22.935 1.00 93.00 355 LEU A C 1
ATOM 2838 O O . LEU A 1 355 ? 6.673 -13.840 -22.102 1.00 93.00 355 LEU A O 1
ATOM 2842 N N . ALA A 1 356 ? 6.405 -15.064 -23.975 1.00 91.50 356 ALA A N 1
ATOM 2843 C CA . ALA A 1 356 ? 7.832 -15.280 -24.222 1.00 91.50 356 ALA A CA 1
ATOM 2844 C C . ALA A 1 356 ? 8.595 -13.955 -24.403 1.00 91.50 356 ALA A C 1
ATOM 2846 O O . ALA A 1 356 ? 9.663 -13.762 -23.818 1.00 91.50 356 ALA A O 1
ATOM 2847 N N . TYR A 1 357 ? 8.017 -13.004 -25.149 1.00 93.19 357 TYR A N 1
ATOM 2848 C CA . TYR A 1 357 ? 8.564 -11.651 -25.271 1.00 93.19 357 TYR A CA 1
ATOM 2849 C C . TYR A 1 357 ? 8.616 -10.919 -23.927 1.00 93.19 357 TYR A C 1
ATOM 2851 O O . TYR A 1 357 ? 9.651 -10.350 -23.580 1.00 93.19 357 TYR A O 1
ATOM 2859 N N . CYS A 1 358 ? 7.543 -10.967 -23.137 1.00 92.38 358 CYS A N 1
ATOM 2860 C CA . CYS A 1 358 ? 7.498 -10.333 -21.823 1.00 92.38 358 CYS A CA 1
ATOM 2861 C C . CYS A 1 358 ? 8.505 -10.932 -20.830 1.00 92.38 358 CYS A C 1
ATOM 2863 O O . CYS A 1 358 ? 9.180 -10.179 -20.131 1.00 92.38 358 CYS A O 1
ATOM 2865 N N . GLU A 1 359 ? 8.663 -12.258 -20.787 1.00 92.69 359 GLU A N 1
ATOM 2866 C CA . GLU A 1 359 ? 9.687 -12.917 -19.967 1.00 92.69 359 GLU A CA 1
ATOM 2867 C C . GLU A 1 359 ? 11.097 -12.447 -20.360 1.00 92.69 359 GLU A C 1
ATOM 2869 O O . GLU A 1 359 ? 11.843 -11.954 -19.509 1.00 92.69 359 GLU A O 1
ATOM 2874 N N . ALA A 1 360 ? 11.435 -12.501 -21.653 1.00 91.12 360 ALA A N 1
ATOM 2875 C CA . ALA A 1 360 ? 12.734 -12.059 -22.156 1.00 91.12 360 ALA A CA 1
ATOM 2876 C C . ALA A 1 360 ? 12.993 -10.565 -21.885 1.00 91.12 360 ALA A C 1
ATOM 2878 O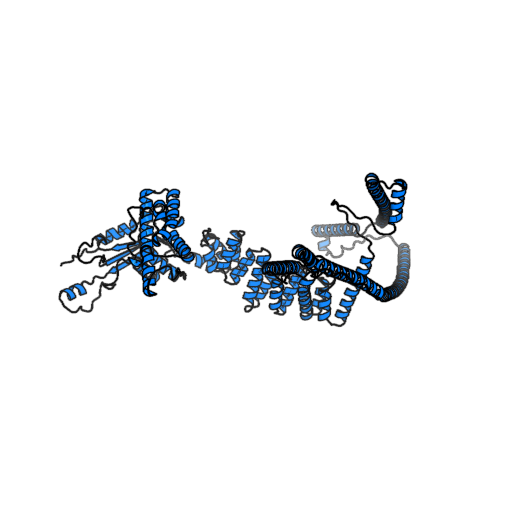 O . ALA A 1 360 ? 14.103 -10.168 -21.506 1.00 91.12 360 ALA A O 1
ATOM 2879 N N . LEU A 1 361 ? 11.965 -9.724 -22.038 1.00 90.12 361 LEU A N 1
ATOM 2880 C CA . LEU A 1 361 ? 12.041 -8.288 -21.785 1.00 90.12 361 LEU A CA 1
ATOM 2881 C C . LEU A 1 361 ? 12.342 -7.992 -20.313 1.00 90.12 361 LEU A C 1
ATOM 2883 O O . LEU A 1 361 ? 13.238 -7.197 -20.029 1.00 90.12 361 LEU A O 1
ATOM 2887 N N . MET A 1 362 ? 11.643 -8.651 -19.385 1.00 89.31 362 MET A N 1
ATOM 2888 C CA . MET A 1 362 ? 11.836 -8.446 -17.945 1.00 89.31 362 MET A CA 1
ATOM 2889 C C . MET A 1 362 ? 13.187 -8.982 -17.460 1.00 89.31 362 MET A C 1
ATOM 2891 O O . MET A 1 362 ? 13.827 -8.349 -16.619 1.00 89.31 362 MET A O 1
ATOM 2895 N N . SER A 1 363 ? 13.671 -10.093 -18.025 1.00 86.88 363 SER A N 1
ATOM 2896 C CA . SER A 1 363 ? 14.999 -10.641 -17.715 1.00 86.88 363 SER A CA 1
ATOM 2897 C C . SER A 1 363 ? 16.153 -9.774 -18.224 1.00 86.88 363 SER A C 1
ATOM 2899 O O . SER A 1 363 ? 17.222 -9.758 -17.621 1.00 86.88 363 SER A O 1
ATOM 2901 N N . SER A 1 364 ? 15.959 -9.021 -19.308 1.00 84.94 364 SER A N 1
ATOM 2902 C CA . SER A 1 364 ? 17.004 -8.160 -19.882 1.00 84.94 364 SER A CA 1
ATOM 2903 C C . SER A 1 364 ? 17.106 -6.781 -19.209 1.00 84.94 364 SER A C 1
ATOM 2905 O O . SER A 1 364 ? 18.079 -6.057 -19.431 1.00 84.94 364 SER A O 1
ATOM 2907 N N . VAL A 1 365 ? 16.158 -6.406 -18.334 1.00 83.38 365 VAL A N 1
ATOM 2908 C CA . VAL A 1 365 ? 16.200 -5.139 -17.567 1.00 83.38 365 VAL A CA 1
ATOM 2909 C C . VAL A 1 365 ? 17.448 -5.042 -16.686 1.00 83.38 365 VAL A C 1
ATOM 2911 O O . VAL A 1 365 ? 18.086 -3.989 -16.658 1.00 83.38 365 VAL A O 1
ATOM 2914 N N . SER A 1 366 ? 17.849 -6.132 -16.024 1.00 71.75 366 SER A N 1
ATOM 2915 C CA . SER A 1 366 ? 19.038 -6.144 -15.159 1.00 71.75 366 SER A CA 1
ATOM 2916 C C . SER A 1 366 ? 20.342 -5.917 -15.927 1.00 71.75 366 SER A C 1
ATOM 2918 O O . SER A 1 366 ? 21.286 -5.365 -15.373 1.00 71.75 366 SER A O 1
ATOM 2920 N N . ALA A 1 367 ? 20.399 -6.322 -17.199 1.00 70.38 367 ALA A N 1
ATOM 2921 C CA . ALA A 1 367 ? 21.577 -6.153 -18.047 1.00 70.38 367 ALA A CA 1
ATOM 2922 C C . ALA A 1 367 ? 21.660 -4.747 -18.667 1.00 70.38 367 ALA A C 1
ATOM 2924 O O . ALA A 1 367 ? 22.744 -4.178 -18.768 1.00 70.38 367 ALA A O 1
ATOM 2925 N N . LEU A 1 368 ? 20.519 -4.174 -19.068 1.00 67.00 368 LEU A N 1
ATOM 2926 C CA . LEU A 1 368 ? 20.456 -2.913 -19.820 1.00 67.00 368 LEU A CA 1
ATOM 2927 C C . LEU A 1 368 ? 20.230 -1.671 -18.942 1.00 67.00 368 LEU A C 1
ATOM 2929 O O . LEU A 1 368 ? 20.354 -0.555 -19.438 1.00 67.00 368 LEU A O 1
ATOM 2933 N N . SER A 1 369 ? 19.894 -1.839 -17.655 1.00 66.31 369 SER A N 1
ATOM 2934 C CA . SER A 1 369 ? 19.620 -0.746 -16.695 1.00 66.31 369 SER A CA 1
ATOM 2935 C C . SER A 1 369 ? 18.562 0.272 -17.158 1.00 66.31 369 SER A C 1
ATOM 2937 O O . SER A 1 369 ? 18.513 1.396 -16.663 1.00 66.31 369 SER A O 1
ATOM 2939 N N . HIS A 1 370 ? 17.698 -0.115 -18.100 1.00 74.19 370 HIS A N 1
ATOM 2940 C CA . HIS A 1 370 ? 16.602 0.699 -18.616 1.00 74.19 370 HIS A CA 1
ATOM 2941 C C . HIS A 1 370 ? 15.284 -0.057 -18.445 1.00 74.19 370 HIS A C 1
ATOM 2943 O O . HIS A 1 370 ? 15.096 -1.139 -19.017 1.00 74.19 370 HIS A O 1
ATOM 2949 N N . LEU A 1 371 ? 14.374 0.527 -17.665 1.00 79.69 371 LEU A N 1
ATOM 2950 C CA . LEU A 1 371 ? 13.040 -0.018 -17.426 1.00 79.69 371 LEU A CA 1
ATOM 2951 C C . LEU A 1 371 ? 12.166 0.117 -18.684 1.00 79.69 371 LEU A C 1
ATOM 2953 O O . LEU A 1 371 ? 12.283 1.117 -19.399 1.00 79.69 371 LEU A O 1
ATOM 2957 N N . PRO A 1 372 ? 11.302 -0.865 -18.993 1.00 82.69 372 PRO A N 1
ATOM 2958 C CA . PRO A 1 372 ? 10.313 -0.714 -20.053 1.00 82.69 372 PRO A CA 1
ATOM 2959 C C . PRO A 1 372 ? 9.322 0.409 -19.722 1.00 82.69 372 PRO A C 1
ATOM 2961 O O . PRO A 1 372 ? 9.152 0.775 -18.559 1.00 82.69 372 PRO A O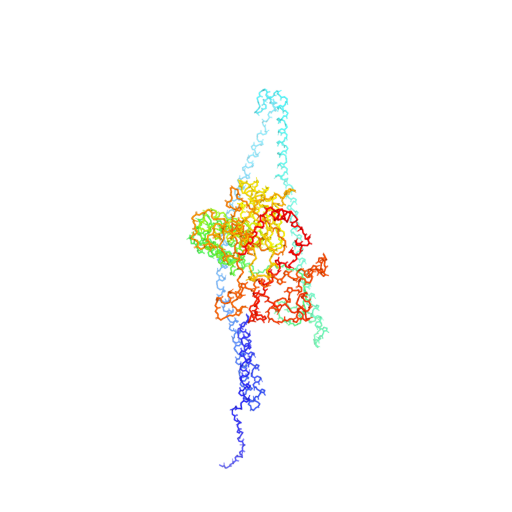 1
ATOM 2964 N N . SER A 1 373 ? 8.643 0.939 -20.741 1.00 83.75 373 SER A N 1
ATOM 2965 C CA . SER A 1 373 ? 7.587 1.934 -20.537 1.00 83.75 373 SER A CA 1
ATOM 2966 C C . SER A 1 373 ? 6.449 1.367 -19.664 1.00 83.75 373 SER A C 1
ATOM 2968 O O . SER A 1 373 ? 6.239 0.146 -19.637 1.00 83.75 373 SER A O 1
ATOM 2970 N N . PRO A 1 374 ? 5.682 2.220 -18.960 1.00 85.00 374 PRO A N 1
ATOM 2971 C CA . PRO A 1 374 ? 4.632 1.753 -18.053 1.00 85.00 374 PRO A CA 1
ATOM 2972 C C . PRO A 1 374 ? 3.519 0.994 -18.793 1.00 85.00 374 PRO A C 1
ATOM 2974 O O . PRO A 1 374 ? 2.995 0.011 -18.277 1.00 85.00 374 PRO A O 1
ATOM 2977 N N . GLU A 1 375 ? 3.217 1.386 -20.034 1.00 86.25 375 GLU A N 1
ATOM 2978 C CA . GLU A 1 375 ? 2.240 0.716 -20.904 1.00 86.25 375 GLU A CA 1
ATOM 2979 C C . GLU A 1 375 ? 2.656 -0.723 -21.238 1.00 86.25 375 GLU A C 1
ATOM 2981 O O . GLU A 1 375 ? 1.842 -1.642 -21.158 1.00 86.25 375 GLU A O 1
ATOM 2986 N N . VAL A 1 376 ? 3.938 -0.935 -21.556 1.00 87.25 376 VAL A N 1
ATOM 2987 C CA . VAL A 1 376 ? 4.492 -2.266 -21.848 1.00 87.25 376 VAL A CA 1
ATOM 2988 C C . VAL A 1 376 ? 4.535 -3.121 -20.579 1.00 87.25 376 VAL A C 1
ATOM 2990 O O . VAL A 1 376 ? 4.179 -4.297 -20.618 1.00 87.25 376 VAL A O 1
ATOM 2993 N N . CYS A 1 377 ? 4.904 -2.536 -19.433 1.00 90.50 377 CYS A N 1
ATOM 2994 C CA . CYS A 1 377 ? 4.878 -3.233 -18.144 1.00 90.50 377 CYS A CA 1
ATOM 2995 C C . CYS A 1 377 ? 3.465 -3.718 -17.787 1.00 90.50 377 CYS A C 1
ATOM 2997 O O . CYS A 1 377 ? 3.293 -4.874 -17.398 1.00 90.50 377 CYS A O 1
ATOM 2999 N N . LEU A 1 378 ? 2.455 -2.857 -17.948 1.00 91.62 378 LEU A N 1
ATOM 3000 C CA . LEU A 1 378 ? 1.057 -3.190 -17.683 1.00 91.62 378 LEU A CA 1
ATOM 3001 C C . LEU A 1 378 ? 0.566 -4.333 -18.576 1.00 91.62 378 LEU A C 1
ATOM 3003 O O . LEU A 1 378 ? -0.070 -5.268 -18.085 1.00 91.62 378 LEU A O 1
ATOM 3007 N N . GLU A 1 379 ? 0.878 -4.283 -19.869 1.00 90.75 379 GLU A N 1
ATOM 3008 C CA . GLU A 1 379 ? 0.455 -5.318 -20.810 1.00 90.75 379 GLU A CA 1
ATOM 3009 C C . GLU A 1 379 ? 1.139 -6.661 -20.528 1.00 90.75 379 GLU A C 1
ATOM 3011 O O . GLU A 1 379 ? 0.484 -7.703 -20.551 1.00 90.75 379 GLU A O 1
ATOM 3016 N N . CYS A 1 380 ? 2.421 -6.649 -20.152 1.00 91.44 380 CYS A N 1
ATOM 3017 C CA . CYS A 1 380 ? 3.122 -7.862 -19.741 1.00 91.44 380 CYS A CA 1
ATOM 3018 C C . CYS A 1 380 ? 2.547 -8.483 -18.467 1.00 91.44 380 CYS A C 1
ATOM 3020 O O . CYS A 1 380 ? 2.388 -9.704 -18.398 1.00 91.44 380 CYS A O 1
ATOM 3022 N N . VAL A 1 381 ? 2.177 -7.666 -17.476 1.00 93.12 381 VAL A N 1
ATOM 3023 C CA . VAL A 1 381 ? 1.496 -8.158 -16.270 1.00 93.12 381 VAL A CA 1
ATOM 3024 C C . VAL A 1 381 ? 0.135 -8.757 -16.630 1.00 93.12 381 VAL A C 1
ATOM 3026 O O . VAL A 1 381 ? -0.162 -9.870 -16.204 1.00 93.12 381 VAL A O 1
ATOM 3029 N N . ARG A 1 382 ? -0.674 -8.085 -17.460 1.00 93.12 382 ARG A N 1
ATOM 3030 C CA . ARG A 1 382 ? -1.970 -8.619 -17.919 1.00 93.12 382 ARG A CA 1
ATOM 3031 C C . ARG A 1 382 ? -1.819 -9.936 -18.673 1.00 93.12 382 ARG A C 1
ATOM 3033 O O . ARG A 1 382 ? -2.573 -10.869 -18.407 1.00 93.12 382 ARG A O 1
ATOM 3040 N N . CYS A 1 383 ? -0.830 -10.033 -19.559 1.00 92.62 383 CYS A N 1
ATOM 3041 C CA . CYS A 1 383 ? -0.529 -11.259 -20.290 1.00 92.62 383 CYS A CA 1
ATOM 3042 C C . CYS A 1 383 ? -0.171 -12.401 -19.327 1.00 92.62 383 CYS A C 1
ATOM 3044 O O . CYS A 1 383 ? -0.787 -13.465 -19.385 1.00 92.62 383 CYS A O 1
ATOM 3046 N N . ALA A 1 384 ? 0.753 -12.172 -18.389 1.00 92.88 384 ALA A N 1
ATOM 3047 C CA . ALA A 1 384 ? 1.146 -13.177 -17.401 1.00 92.88 384 ALA A CA 1
ATOM 3048 C C . ALA A 1 384 ? -0.029 -13.622 -16.512 1.00 92.88 384 ALA A C 1
ATOM 3050 O O . ALA A 1 384 ? -0.197 -14.817 -16.268 1.00 92.88 384 ALA A O 1
ATOM 3051 N N . LEU A 1 385 ? -0.883 -12.687 -16.081 1.00 92.06 385 LEU A N 1
ATOM 3052 C CA . LEU A 1 385 ? -2.085 -12.997 -15.302 1.00 92.06 385 LEU A CA 1
ATOM 3053 C C . LEU A 1 385 ? -3.110 -13.798 -16.118 1.00 92.06 385 LEU A C 1
ATOM 3055 O O . LEU A 1 385 ? -3.656 -14.770 -15.603 1.00 92.06 385 LEU A O 1
ATOM 3059 N N . SER A 1 386 ? -3.328 -13.457 -17.394 1.00 89.94 386 SER A N 1
ATOM 3060 C CA . SER A 1 386 ? -4.234 -14.206 -18.282 1.00 89.94 386 SER A CA 1
ATOM 3061 C C . SER A 1 386 ? -3.783 -15.652 -18.523 1.00 89.94 386 SER A C 1
ATOM 3063 O O . SER A 1 386 ? -4.616 -16.530 -18.713 1.00 89.94 386 SER A O 1
ATOM 3065 N N . GLN A 1 387 ? -2.473 -15.901 -18.441 1.00 89.44 387 GLN A N 1
ATOM 3066 C CA . GLN A 1 387 ? -1.852 -17.223 -18.554 1.00 89.44 387 GLN A CA 1
ATOM 3067 C C . GLN A 1 387 ? -1.691 -17.927 -17.193 1.00 89.44 387 GLN A C 1
ATOM 3069 O O . GLN A 1 387 ? -0.992 -18.932 -17.087 1.00 89.44 387 GLN A O 1
ATOM 3074 N N . HIS A 1 388 ? -2.294 -17.390 -16.125 1.00 89.31 388 HIS A N 1
ATOM 3075 C CA . HIS A 1 388 ? -2.203 -17.900 -14.751 1.00 89.31 388 HIS A CA 1
ATOM 3076 C C . HIS A 1 388 ? -0.770 -18.004 -14.186 1.00 89.31 388 HIS A C 1
ATOM 3078 O O . HIS A 1 388 ? -0.521 -18.735 -13.224 1.00 89.31 388 HIS A O 1
ATOM 3084 N N . ARG A 1 389 ? 0.179 -17.229 -14.727 1.00 90.75 389 ARG A N 1
ATOM 3085 C CA . ARG A 1 389 ? 1.587 -17.177 -14.299 1.00 90.75 389 ARG A CA 1
ATOM 3086 C C . ARG A 1 389 ? 1.831 -16.070 -13.270 1.00 90.75 389 ARG A C 1
ATOM 3088 O O . ARG A 1 389 ? 2.554 -15.100 -13.505 1.00 90.75 389 ARG A O 1
ATOM 3095 N N . LEU A 1 390 ? 1.206 -16.202 -12.097 1.00 91.69 390 LEU A N 1
ATOM 3096 C CA . LEU A 1 390 ? 1.404 -15.269 -10.973 1.00 91.69 390 LEU A CA 1
ATOM 3097 C C . LEU A 1 390 ? 2.839 -15.316 -10.414 1.00 91.69 390 LEU A C 1
ATOM 3099 O O . LEU A 1 390 ? 3.335 -14.326 -9.872 1.00 91.69 390 LEU A O 1
ATOM 3103 N N . ASP A 1 391 ? 3.509 -16.457 -10.557 1.00 91.62 391 ASP A N 1
ATOM 3104 C CA . ASP A 1 391 ? 4.915 -16.671 -10.212 1.00 91.62 391 ASP A CA 1
ATOM 3105 C C . ASP A 1 391 ? 5.835 -15.662 -10.913 1.00 91.62 391 ASP A C 1
ATOM 3107 O O . ASP A 1 391 ? 6.668 -15.035 -10.256 1.00 91.62 391 ASP A O 1
ATOM 3111 N N . LEU A 1 392 ? 5.622 -15.432 -12.213 1.00 92.12 392 LEU A N 1
ATOM 3112 C CA . LEU A 1 392 ? 6.392 -14.465 -12.996 1.00 92.12 392 LEU A CA 1
ATOM 3113 C C . LEU A 1 392 ? 6.183 -13.041 -12.498 1.00 92.12 392 LEU A C 1
ATOM 3115 O O . LEU A 1 392 ? 7.152 -12.328 -12.262 1.00 92.12 392 LEU A O 1
ATOM 3119 N N . VAL A 1 393 ? 4.931 -12.635 -12.280 1.00 92.81 393 VAL A N 1
ATOM 3120 C CA . VAL A 1 393 ? 4.619 -11.280 -11.800 1.00 92.81 393 VAL A CA 1
ATOM 3121 C C . VAL A 1 393 ? 5.224 -11.043 -10.416 1.00 92.81 393 VAL A C 1
ATOM 3123 O O . VAL A 1 393 ? 5.820 -9.997 -10.166 1.00 92.81 393 VAL A O 1
ATOM 3126 N N . THR A 1 394 ? 5.141 -12.041 -9.533 1.00 92.00 394 THR A N 1
ATOM 3127 C CA . THR A 1 394 ? 5.774 -12.004 -8.206 1.00 92.00 394 THR A CA 1
ATOM 3128 C C . THR A 1 394 ? 7.284 -11.808 -8.328 1.00 92.00 394 THR A C 1
ATOM 3130 O O . THR A 1 394 ? 7.865 -10.965 -7.643 1.00 92.00 394 THR A O 1
ATOM 3133 N N . HIS A 1 395 ? 7.916 -12.561 -9.227 1.00 92.12 395 HIS A N 1
ATOM 3134 C CA . HIS A 1 395 ? 9.345 -12.486 -9.488 1.00 92.12 395 HIS A CA 1
ATOM 3135 C C . HIS A 1 395 ? 9.761 -11.130 -10.078 1.00 92.12 395 HIS A C 1
ATOM 3137 O O . HIS A 1 395 ? 10.713 -10.521 -9.593 1.00 92.12 395 HIS A O 1
ATOM 3143 N N . TRP A 1 396 ? 9.026 -10.606 -11.061 1.00 92.62 396 TRP A N 1
ATOM 3144 C CA . TRP A 1 396 ? 9.316 -9.314 -11.688 1.00 92.62 396 TRP A CA 1
ATOM 3145 C C . TRP A 1 396 ? 9.177 -8.139 -10.713 1.00 92.62 396 TRP A C 1
ATOM 3147 O O . TRP A 1 396 ? 10.000 -7.222 -10.744 1.00 92.62 396 TRP A O 1
ATOM 3157 N N . ILE A 1 397 ? 8.187 -8.179 -9.812 1.00 90.81 397 ILE A N 1
ATOM 3158 C CA . ILE A 1 397 ? 8.049 -7.189 -8.732 1.00 90.81 397 ILE A CA 1
ATOM 3159 C C . ILE A 1 397 ? 9.226 -7.306 -7.754 1.00 90.81 397 ILE A C 1
ATOM 3161 O O . ILE A 1 397 ? 9.824 -6.294 -7.397 1.00 90.81 397 ILE A O 1
ATOM 3165 N N . ALA A 1 398 ? 9.599 -8.524 -7.348 1.00 89.56 398 ALA A N 1
ATOM 3166 C CA . ALA A 1 398 ? 10.705 -8.746 -6.414 1.00 89.56 398 ALA A CA 1
ATOM 3167 C C . ALA A 1 398 ? 12.069 -8.299 -6.972 1.00 89.56 398 ALA A C 1
ATOM 3169 O O . ALA A 1 398 ? 12.907 -7.806 -6.220 1.00 89.56 398 ALA A O 1
ATOM 3170 N N . GLN A 1 399 ? 12.283 -8.443 -8.283 1.00 87.94 399 GLN A N 1
ATOM 3171 C CA . GLN A 1 399 ? 13.500 -8.000 -8.972 1.00 87.94 399 GLN A CA 1
ATOM 3172 C C . GLN A 1 399 ? 13.502 -6.511 -9.340 1.00 87.94 399 GLN A C 1
ATOM 3174 O O . GLN A 1 399 ? 14.502 -6.020 -9.858 1.00 87.94 399 GLN A O 1
ATOM 3179 N N . ASN A 1 400 ? 12.411 -5.787 -9.066 1.00 87.31 400 ASN A N 1
ATOM 3180 C CA . ASN A 1 400 ? 12.232 -4.394 -9.471 1.00 87.31 400 ASN A CA 1
ATOM 3181 C C . ASN A 1 400 ? 12.410 -4.188 -10.993 1.00 87.31 400 ASN A C 1
ATOM 3183 O O . ASN A 1 400 ? 12.913 -3.156 -11.437 1.00 87.31 400 ASN A O 1
ATOM 3187 N N . SER A 1 401 ? 12.006 -5.186 -11.790 1.00 86.38 401 SER A N 1
ATOM 3188 C CA . SER A 1 401 ? 12.096 -5.163 -13.260 1.00 86.38 401 SER A CA 1
ATOM 3189 C C . SER A 1 401 ? 10.933 -4.412 -13.917 1.00 86.38 401 SER A C 1
ATOM 3191 O O . SER A 1 401 ? 10.971 -4.143 -15.115 1.00 86.38 401 SER A O 1
ATOM 3193 N N . LEU A 1 402 ? 9.895 -4.082 -13.143 1.00 88.25 402 LEU A N 1
ATOM 3194 C CA . LEU A 1 402 ? 8.700 -3.372 -13.593 1.00 88.25 402 LEU A CA 1
ATOM 3195 C C . LEU A 1 402 ? 8.737 -1.917 -13.136 1.00 88.25 402 LEU A C 1
ATOM 3197 O O . LEU A 1 402 ? 9.019 -1.630 -11.972 1.00 88.25 402 LEU A O 1
ATOM 3201 N N . GLN A 1 403 ? 8.339 -1.003 -14.018 1.00 88.81 403 GLN A N 1
ATOM 3202 C CA . GLN A 1 403 ? 7.930 0.323 -13.578 1.00 88.81 403 GLN A CA 1
ATOM 3203 C C . GLN A 1 403 ? 6.562 0.202 -12.897 1.00 88.81 403 GLN A C 1
ATOM 3205 O O . GLN A 1 403 ? 5.551 -0.037 -13.552 1.00 88.81 403 GLN A O 1
ATOM 3210 N N . LEU A 1 404 ? 6.543 0.323 -11.570 1.00 91.12 404 LEU A N 1
ATOM 3211 C CA . LEU A 1 404 ? 5.340 0.167 -10.756 1.00 91.12 404 LEU A CA 1
ATOM 3212 C C . LEU A 1 404 ? 4.362 1.331 -10.979 1.00 91.12 404 LEU A C 1
ATOM 3214 O O . LEU A 1 404 ? 4.731 2.490 -10.791 1.00 91.12 404 LEU A O 1
ATOM 3218 N N . THR A 1 405 ? 3.115 1.020 -11.344 1.00 93.00 405 THR A N 1
ATOM 3219 C CA . THR A 1 405 ? 2.033 2.001 -11.537 1.00 93.00 405 THR A CA 1
ATOM 3220 C C . THR A 1 405 ? 0.744 1.577 -10.831 1.00 93.00 405 THR A C 1
ATOM 3222 O O . THR A 1 405 ? 0.604 0.430 -10.393 1.00 93.00 405 THR A O 1
ATOM 3225 N N . GLU A 1 406 ? -0.209 2.506 -10.718 1.00 93.00 406 GLU A N 1
ATOM 3226 C CA . GLU A 1 406 ? -1.519 2.254 -10.108 1.00 93.00 406 GLU A CA 1
ATOM 3227 C C . GLU A 1 406 ? -2.314 1.197 -10.894 1.00 93.00 406 GLU A C 1
ATOM 3229 O O . GLU A 1 406 ? -2.930 0.306 -10.314 1.00 93.00 406 GLU A O 1
ATOM 3234 N N . GLU A 1 407 ? -2.231 1.225 -12.224 1.00 92.69 407 GLU A N 1
ATOM 3235 C CA . GLU A 1 407 ? -2.929 0.299 -13.117 1.00 92.69 407 GLU A CA 1
ATOM 3236 C C . GLU A 1 407 ? -2.451 -1.147 -12.948 1.00 92.69 407 GLU A C 1
ATOM 3238 O O . GLU A 1 407 ? -3.259 -2.072 -13.039 1.00 92.69 407 GLU A O 1
ATOM 3243 N N . ILE A 1 408 ? -1.160 -1.357 -12.661 1.00 93.06 408 ILE A N 1
ATOM 3244 C CA . ILE A 1 408 ? -0.605 -2.687 -12.366 1.00 93.06 408 ILE A CA 1
ATOM 3245 C C . ILE A 1 408 ? -1.202 -3.231 -11.064 1.00 93.06 408 ILE A C 1
ATOM 3247 O O . ILE A 1 408 ? -1.592 -4.398 -10.992 1.00 93.06 408 ILE A O 1
ATOM 3251 N N . ALA A 1 409 ? -1.305 -2.388 -10.034 1.00 93.44 409 ALA A N 1
ATOM 3252 C CA . ALA A 1 409 ? -1.900 -2.777 -8.761 1.00 93.44 409 ALA A CA 1
ATOM 3253 C C . ALA A 1 409 ? -3.410 -3.050 -8.891 1.00 93.44 409 ALA A C 1
ATOM 3255 O O . ALA A 1 409 ? -3.909 -4.025 -8.322 1.00 93.44 409 ALA A O 1
ATOM 3256 N N . ASN A 1 410 ? -4.121 -2.252 -9.691 1.00 93.25 410 ASN A N 1
ATOM 3257 C CA . ASN A 1 410 ? -5.532 -2.470 -10.008 1.00 93.25 410 ASN A CA 1
ATOM 3258 C C . ASN A 1 410 ? -5.745 -3.792 -10.764 1.00 93.25 410 ASN A C 1
ATOM 3260 O O . ASN A 1 410 ? -6.607 -4.574 -10.369 1.00 93.25 410 ASN A O 1
ATOM 3264 N N . ALA A 1 411 ? -4.905 -4.114 -11.755 1.00 92.62 411 ALA A N 1
ATOM 3265 C CA . ALA A 1 411 ? -4.967 -5.394 -12.468 1.00 92.62 411 ALA A CA 1
ATOM 3266 C C . ALA A 1 411 ? -4.749 -6.603 -11.533 1.00 92.62 411 ALA A C 1
ATOM 3268 O O . ALA A 1 411 ? -5.423 -7.626 -11.658 1.00 92.62 411 ALA A O 1
ATOM 3269 N N . LEU A 1 412 ? -3.847 -6.483 -10.551 1.00 93.75 412 LEU A N 1
ATOM 3270 C CA . LEU A 1 412 ? -3.657 -7.505 -9.515 1.00 93.75 412 LEU A CA 1
ATOM 3271 C C . LEU A 1 412 ? -4.886 -7.653 -8.606 1.00 93.75 412 LEU A C 1
ATOM 3273 O O . LEU A 1 412 ? -5.221 -8.772 -8.217 1.00 93.75 412 LEU A O 1
ATOM 3277 N N . CYS A 1 413 ? -5.563 -6.550 -8.274 1.00 92.31 413 CYS A N 1
ATOM 3278 C CA . CYS A 1 413 ? -6.799 -6.577 -7.491 1.00 92.31 413 CYS A CA 1
ATOM 3279 C C . CYS A 1 413 ? -7.950 -7.236 -8.263 1.00 92.31 413 CYS A C 1
ATOM 3281 O O . CYS A 1 413 ? -8.636 -8.087 -7.704 1.00 92.31 413 CYS A O 1
ATOM 3283 N N . GLU A 1 414 ? -8.123 -6.900 -9.543 1.00 92.31 414 GLU A N 1
ATOM 3284 C CA . GLU A 1 414 ? -9.128 -7.523 -10.415 1.00 92.31 414 GLU A CA 1
ATOM 3285 C C . GLU A 1 414 ? -8.895 -9.033 -10.551 1.00 92.31 414 GLU A C 1
ATOM 3287 O O . GLU A 1 414 ? -9.828 -9.829 -10.438 1.00 92.31 414 GLU A O 1
ATOM 3292 N N . TYR A 1 415 ? -7.637 -9.451 -10.726 1.00 91.62 415 TYR A N 1
ATOM 3293 C CA . TYR A 1 415 ? -7.290 -10.870 -10.778 1.00 91.62 415 TYR A CA 1
ATOM 3294 C C . TYR A 1 415 ? -7.557 -11.584 -9.444 1.00 91.62 415 TYR A C 1
ATOM 3296 O O . TYR A 1 415 ? -7.977 -12.745 -9.441 1.00 91.62 415 TYR A O 1
ATOM 3304 N N . ALA A 1 416 ? -7.348 -10.898 -8.314 1.00 90.81 416 ALA A N 1
ATOM 3305 C CA . ALA A 1 416 ? -7.655 -11.425 -6.986 1.00 90.81 416 ALA A CA 1
ATOM 3306 C C . ALA A 1 416 ? -9.156 -11.701 -6.799 1.00 90.81 416 ALA A C 1
ATOM 3308 O O . ALA A 1 416 ? -9.509 -12.715 -6.199 1.00 90.81 416 ALA A O 1
ATOM 3309 N N . ASP A 1 417 ? -10.019 -10.831 -7.333 1.00 88.56 417 ASP A N 1
ATOM 3310 C CA . ASP A 1 417 ? -11.477 -11.002 -7.288 1.00 88.56 417 ASP A CA 1
ATOM 3311 C C . ASP A 1 417 ? -11.950 -12.183 -8.139 1.00 88.56 417 ASP A C 1
ATOM 3313 O O . ASP A 1 417 ? -12.849 -12.925 -7.743 1.00 88.56 417 ASP A O 1
ATOM 3317 N N . GLN A 1 418 ? -11.311 -12.398 -9.289 1.00 88.81 418 GLN A N 1
ATOM 3318 C CA . GLN A 1 418 ? -11.635 -13.502 -10.193 1.00 88.81 418 GLN A CA 1
ATOM 3319 C C . GLN A 1 418 ? -11.114 -14.858 -9.688 1.00 88.81 418 GLN A C 1
ATOM 3321 O O . GLN A 1 418 ? -11.698 -15.894 -10.004 1.00 88.81 418 GLN A O 1
ATOM 3326 N N . ASN A 1 419 ? -10.034 -14.872 -8.894 1.00 87.38 419 ASN A N 1
ATOM 3327 C CA . ASN A 1 419 ? -9.346 -16.093 -8.465 1.00 87.38 419 ASN A CA 1
ATOM 3328 C C . ASN A 1 419 ? -9.168 -16.151 -6.934 1.00 87.38 419 ASN A C 1
ATOM 3330 O O . ASN A 1 419 ? -8.097 -15.808 -6.418 1.00 87.38 419 ASN A O 1
ATOM 3334 N N . PRO A 1 420 ? -10.162 -16.672 -6.184 1.00 82.31 420 PRO A N 1
ATOM 3335 C CA . PRO A 1 420 ? -10.140 -16.674 -4.718 1.00 82.31 420 PRO A CA 1
ATOM 3336 C C . PRO A 1 420 ? -8.948 -17.409 -4.080 1.00 82.31 420 PRO A C 1
ATOM 3338 O O . PRO A 1 420 ? -8.493 -17.019 -3.007 1.00 82.31 420 PRO A O 1
ATOM 3341 N N . LEU A 1 421 ? -8.415 -18.454 -4.729 1.00 82.81 421 LEU A N 1
ATOM 3342 C CA . LEU A 1 421 ? -7.279 -19.238 -4.215 1.00 82.81 421 LEU A CA 1
ATOM 3343 C C . LEU A 1 421 ? -5.965 -18.439 -4.204 1.00 82.81 421 LEU A C 1
ATOM 3345 O O . LEU A 1 421 ? -5.186 -18.542 -3.259 1.00 82.81 421 LEU A O 1
ATOM 3349 N N . SER A 1 422 ? -5.728 -17.624 -5.234 1.00 84.56 422 SER A N 1
ATOM 3350 C CA . SER A 1 422 ? -4.559 -16.739 -5.345 1.00 84.56 422 SER A CA 1
ATOM 3351 C C . SER A 1 422 ? -4.808 -15.331 -4.796 1.00 84.56 422 SER A C 1
ATOM 3353 O O . SER A 1 422 ? -3.862 -14.561 -4.632 1.00 84.56 422 SER A O 1
ATOM 3355 N N . GLY A 1 423 ? -6.061 -15.000 -4.474 1.00 85.81 423 GLY A N 1
ATOM 3356 C CA . GLY A 1 423 ? -6.494 -13.677 -4.029 1.00 85.81 423 GLY A CA 1
ATOM 3357 C C . GLY A 1 423 ? -5.644 -13.062 -2.909 1.00 85.81 423 GLY A C 1
ATOM 3358 O O . GLY A 1 423 ? -5.187 -11.930 -3.071 1.00 85.81 423 GLY A O 1
ATOM 3359 N N . PRO A 1 424 ? -5.336 -13.779 -1.808 1.00 88.00 424 PRO A N 1
ATOM 3360 C CA . PRO A 1 424 ? -4.519 -13.228 -0.726 1.00 88.00 424 PRO A CA 1
ATOM 3361 C C . PRO A 1 424 ? -3.105 -12.816 -1.159 1.00 88.00 424 PRO A C 1
ATOM 3363 O O . PRO A 1 424 ? -2.585 -11.809 -0.676 1.00 88.00 424 PRO A O 1
ATOM 3366 N N . VAL A 1 425 ? -2.485 -13.569 -2.075 1.00 89.75 425 VAL A N 1
ATOM 3367 C CA . VAL A 1 425 ? -1.142 -13.273 -2.600 1.00 89.75 425 VAL A CA 1
ATOM 3368 C C . VAL A 1 425 ? -1.201 -12.063 -3.529 1.00 89.75 425 VAL A C 1
ATOM 3370 O O . VAL A 1 425 ? -0.407 -11.137 -3.378 1.00 89.75 425 VAL A O 1
ATOM 3373 N N . CYS A 1 426 ? -2.182 -12.019 -4.431 1.00 91.88 426 CYS A N 1
ATOM 3374 C CA . CYS A 1 426 ? -2.388 -10.894 -5.343 1.00 91.88 426 CYS A CA 1
ATOM 3375 C C . CYS A 1 426 ? -2.677 -9.587 -4.596 1.00 91.88 426 CYS A C 1
ATOM 3377 O O . CYS A 1 426 ? -2.077 -8.564 -4.913 1.00 91.88 426 CYS A O 1
ATOM 3379 N N . LEU A 1 427 ? -3.514 -9.620 -3.553 1.00 92.94 427 LEU A N 1
ATOM 3380 C CA . LEU A 1 427 ? -3.784 -8.450 -2.711 1.00 92.94 427 LEU A CA 1
ATOM 3381 C C . LEU A 1 427 ? -2.546 -7.996 -1.928 1.00 92.94 427 LEU A C 1
ATOM 3383 O O . LEU A 1 427 ? -2.368 -6.797 -1.715 1.00 92.94 427 LEU A O 1
ATOM 3387 N N . ALA A 1 428 ? -1.682 -8.925 -1.503 1.00 92.50 428 ALA A N 1
ATOM 3388 C CA . ALA A 1 428 ? -0.422 -8.585 -0.844 1.00 92.50 428 ALA A CA 1
ATOM 3389 C C . ALA A 1 428 ? 0.579 -7.939 -1.817 1.00 92.50 428 ALA A C 1
ATOM 3391 O O . ALA A 1 428 ? 1.250 -6.973 -1.452 1.00 92.50 428 ALA A O 1
ATOM 3392 N N . LEU A 1 429 ? 0.643 -8.422 -3.062 1.00 93.44 429 LEU A N 1
ATOM 3393 C CA . LEU A 1 429 ? 1.444 -7.804 -4.120 1.00 93.44 429 LEU A CA 1
ATOM 3394 C C . LEU A 1 429 ? 0.902 -6.420 -4.487 1.00 93.44 429 LEU A C 1
ATOM 3396 O O . LEU A 1 429 ? 1.667 -5.461 -4.493 1.00 93.44 429 LEU A O 1
ATOM 3400 N N . ALA A 1 430 ? -0.410 -6.281 -4.696 1.00 94.69 430 ALA A N 1
ATOM 3401 C CA . ALA A 1 430 ? -1.046 -4.991 -4.964 1.00 94.69 430 ALA A CA 1
ATOM 3402 C C . ALA A 1 430 ? -0.782 -3.986 -3.831 1.00 94.69 430 ALA A C 1
ATOM 3404 O O . ALA A 1 430 ? -0.389 -2.852 -4.089 1.00 94.69 430 ALA A O 1
ATOM 3405 N N . GLN A 1 431 ? -0.889 -4.416 -2.568 1.00 94.50 431 GLN A N 1
ATOM 3406 C CA . GLN A 1 431 ? -0.528 -3.599 -1.406 1.00 94.50 431 GLN A CA 1
ATOM 3407 C C . GLN A 1 431 ? 0.931 -3.116 -1.466 1.00 94.50 431 GLN A C 1
ATOM 3409 O O . GLN A 1 431 ? 1.203 -1.953 -1.154 1.00 94.50 431 GLN A O 1
ATOM 3414 N N . ALA A 1 432 ? 1.874 -3.990 -1.832 1.00 93.06 432 ALA A N 1
ATOM 3415 C CA . ALA A 1 432 ? 3.284 -3.627 -1.960 1.00 93.06 432 ALA A CA 1
ATOM 3416 C C . ALA A 1 432 ? 3.495 -2.588 -3.074 1.00 93.06 432 ALA A C 1
ATOM 3418 O O . ALA A 1 432 ? 4.184 -1.592 -2.849 1.00 93.06 432 ALA A O 1
ATOM 3419 N N . VAL A 1 433 ? 2.836 -2.767 -4.224 1.00 94.06 433 VAL A N 1
ATOM 3420 C CA . VAL A 1 433 ? 2.880 -1.824 -5.351 1.00 94.06 433 VAL A CA 1
ATOM 3421 C C . VAL A 1 433 ? 2.292 -0.464 -4.957 1.00 94.06 433 VAL A C 1
ATOM 3423 O O . VAL A 1 433 ? 2.980 0.545 -5.099 1.00 94.06 433 VAL A O 1
ATOM 3426 N N . PHE A 1 434 ? 1.088 -0.420 -4.372 1.00 94.88 434 PHE A N 1
ATOM 3427 C CA . PHE A 1 434 ? 0.463 0.826 -3.899 1.00 94.88 434 PHE A CA 1
ATOM 3428 C C . PHE A 1 434 ? 1.320 1.558 -2.857 1.00 94.88 434 PHE A C 1
ATOM 3430 O O . PHE A 1 434 ? 1.432 2.783 -2.875 1.00 94.88 434 PHE A O 1
ATOM 3437 N N . THR A 1 435 ? 1.980 0.809 -1.969 1.00 92.62 435 THR A N 1
ATOM 3438 C CA . THR A 1 435 ? 2.899 1.383 -0.977 1.00 92.62 435 THR A CA 1
ATOM 3439 C C . THR A 1 435 ? 4.133 1.997 -1.641 1.00 92.62 435 THR A C 1
ATOM 3441 O O . THR A 1 435 ? 4.560 3.075 -1.231 1.00 92.62 435 THR A O 1
ATOM 3444 N N . ALA A 1 436 ? 4.694 1.346 -2.665 1.00 90.88 436 ALA A N 1
ATOM 3445 C CA . ALA A 1 436 ? 5.861 1.841 -3.392 1.00 90.88 436 ALA A CA 1
ATOM 3446 C C . ALA A 1 436 ? 5.565 3.138 -4.166 1.00 90.88 436 ALA A C 1
ATOM 3448 O O . ALA A 1 436 ? 6.400 4.041 -4.174 1.00 90.88 436 ALA A O 1
ATOM 3449 N N . ILE A 1 437 ? 4.366 3.265 -4.748 1.00 92.50 437 ILE A N 1
ATOM 3450 C CA . ILE A 1 437 ? 3.930 4.473 -5.475 1.00 92.50 437 ILE A CA 1
ATOM 3451 C C . ILE A 1 437 ? 3.346 5.572 -4.566 1.00 92.50 437 ILE A C 1
ATOM 3453 O O . ILE A 1 437 ? 2.888 6.594 -5.064 1.00 92.50 437 ILE A O 1
ATOM 3457 N N . GLN A 1 438 ? 3.354 5.379 -3.240 1.00 90.12 438 GLN A N 1
ATOM 3458 C CA . GLN A 1 438 ? 2.764 6.290 -2.241 1.00 90.12 438 GLN A CA 1
ATOM 3459 C C . GLN A 1 438 ? 1.237 6.497 -2.356 1.00 90.12 438 GLN A C 1
ATOM 3461 O O . GLN A 1 438 ? 0.686 7.452 -1.809 1.00 90.12 438 GLN A O 1
ATOM 3466 N N . ALA A 1 439 ? 0.523 5.562 -2.985 1.00 91.94 439 ALA A N 1
ATOM 3467 C CA . ALA A 1 439 ? -0.940 5.504 -3.010 1.00 91.94 439 ALA A CA 1
ATOM 3468 C C . ALA A 1 439 ? -1.467 4.872 -1.705 1.00 91.94 439 ALA A C 1
ATOM 3470 O O . ALA A 1 439 ? -1.884 3.712 -1.635 1.00 91.94 439 ALA A O 1
ATOM 3471 N N . HIS A 1 440 ? -1.352 5.623 -0.606 1.00 91.88 440 HIS A N 1
ATOM 3472 C CA . HIS A 1 440 ? -1.582 5.108 0.748 1.00 91.88 440 HIS A CA 1
ATOM 3473 C C . HIS A 1 440 ? -3.039 4.696 1.020 1.00 91.88 440 HIS A C 1
ATOM 3475 O O . HIS A 1 440 ? -3.285 3.793 1.825 1.00 91.88 440 HIS A O 1
ATOM 3481 N N . ARG A 1 441 ? -4.002 5.340 0.354 1.00 91.88 441 ARG A N 1
ATOM 3482 C CA . ARG A 1 441 ? -5.440 5.083 0.508 1.00 91.88 441 ARG A CA 1
ATOM 3483 C C . ARG A 1 441 ? -5.807 3.709 -0.052 1.00 91.88 441 ARG A C 1
ATOM 3485 O O . ARG A 1 441 ? -6.458 2.915 0.623 1.00 91.88 441 ARG A O 1
ATOM 3492 N N . GLU A 1 442 ? -5.312 3.395 -1.238 1.00 93.06 442 GLU A N 1
ATOM 3493 C CA . GLU A 1 442 ? -5.526 2.147 -1.966 1.00 93.06 442 GLU A CA 1
ATOM 3494 C C . GLU A 1 442 ? -4.756 0.990 -1.308 1.00 93.06 442 GLU A C 1
ATOM 3496 O O . GLU A 1 442 ? -5.285 -0.116 -1.153 1.00 93.06 442 GLU A O 1
ATOM 3501 N N . ALA A 1 443 ? -3.548 1.259 -0.794 1.00 93.81 443 ALA A N 1
ATOM 3502 C CA . ALA A 1 443 ? -2.802 0.306 0.029 1.00 93.81 443 ALA A CA 1
ATOM 3503 C C . ALA A 1 443 ? -3.593 -0.111 1.285 1.00 93.81 443 ALA A C 1
ATOM 3505 O O . ALA A 1 443 ? -3.648 -1.298 1.623 1.00 93.81 443 ALA A O 1
ATOM 3506 N N . ALA A 1 444 ? -4.248 0.842 1.957 1.00 93.12 444 ALA A N 1
ATOM 3507 C CA . ALA A 1 444 ? -5.084 0.567 3.124 1.00 93.12 444 ALA A CA 1
ATOM 3508 C C . ALA A 1 444 ? -6.332 -0.261 2.774 1.00 93.12 444 ALA A C 1
ATOM 3510 O O . ALA A 1 444 ? -6.682 -1.185 3.515 1.00 93.12 444 ALA A O 1
ATOM 3511 N N . VAL A 1 445 ? -6.965 0.008 1.627 1.00 94.12 445 VAL A N 1
ATOM 3512 C CA . VAL A 1 445 ? -8.067 -0.815 1.099 1.00 94.12 445 VAL A CA 1
ATOM 3513 C C . VAL A 1 445 ? -7.599 -2.258 0.875 1.00 94.12 445 VAL A C 1
ATOM 3515 O O . VAL A 1 445 ? -8.258 -3.191 1.335 1.00 94.12 445 VAL A O 1
ATOM 3518 N N . CYS A 1 446 ? -6.424 -2.467 0.271 1.00 94.00 446 CYS A N 1
ATOM 3519 C CA . CYS A 1 446 ? -5.861 -3.808 0.073 1.00 94.00 446 CYS A CA 1
ATOM 3520 C C . CYS A 1 446 ? -5.616 -4.547 1.397 1.00 94.00 446 CYS A C 1
ATOM 3522 O O . CYS A 1 446 ? -5.926 -5.734 1.507 1.00 94.00 446 CYS A O 1
ATOM 3524 N N . MET A 1 447 ? -5.105 -3.861 2.425 1.00 93.38 447 MET A N 1
ATOM 3525 C CA . MET A 1 447 ? -4.920 -4.455 3.756 1.00 93.38 447 MET A CA 1
ATOM 3526 C C . MET A 1 447 ? -6.256 -4.842 4.408 1.00 93.38 447 MET A C 1
ATOM 3528 O O . MET A 1 447 ? -6.342 -5.895 5.045 1.00 93.38 447 MET A O 1
ATOM 3532 N N . CYS A 1 448 ? -7.306 -4.034 4.225 1.00 93.06 448 CYS A N 1
ATOM 3533 C CA . CYS A 1 448 ? -8.650 -4.346 4.719 1.00 93.06 448 CYS A CA 1
ATOM 3534 C C . CYS A 1 448 ? -9.248 -5.563 4.007 1.00 93.06 448 CYS A C 1
ATOM 3536 O O . CYS A 1 448 ? -9.767 -6.454 4.675 1.00 93.06 448 CYS A O 1
ATOM 3538 N N . ARG A 1 449 ? -9.103 -5.654 2.678 1.00 90.88 449 ARG A N 1
ATOM 3539 C CA . ARG A 1 449 ? -9.548 -6.815 1.881 1.00 90.88 449 ARG A CA 1
ATOM 3540 C C . ARG A 1 449 ? -8.822 -8.110 2.256 1.00 90.88 449 ARG A C 1
ATOM 3542 O O . ARG A 1 449 ? -9.406 -9.181 2.170 1.00 90.88 449 ARG A O 1
ATOM 3549 N N . GLN A 1 450 ? -7.579 -8.020 2.734 1.00 90.31 450 GLN A N 1
ATOM 3550 C CA . GLN A 1 450 ? -6.836 -9.155 3.301 1.00 90.31 450 GLN A CA 1
ATOM 3551 C C . GLN A 1 450 ? -7.267 -9.533 4.735 1.00 90.31 450 GLN A C 1
ATOM 3553 O O . GLN A 1 450 ? -6.720 -10.482 5.296 1.00 90.31 450 GLN A O 1
ATOM 3558 N N . GLY A 1 451 ? -8.169 -8.778 5.372 1.00 88.50 451 GLY A N 1
ATOM 3559 C CA . GLY A 1 451 ? -8.557 -8.969 6.776 1.00 88.50 451 GLY A CA 1
ATOM 3560 C C . GLY A 1 451 ? -7.531 -8.456 7.797 1.00 88.50 451 GLY A C 1
ATOM 3561 O O . GLY A 1 451 ? -7.627 -8.758 8.982 1.00 88.50 451 GLY A O 1
ATOM 3562 N N . LYS A 1 452 ? -6.535 -7.665 7.376 1.00 90.38 452 LYS A N 1
ATOM 3563 C CA . LYS A 1 452 ? -5.460 -7.142 8.240 1.00 90.38 452 LYS A CA 1
ATOM 3564 C C . LYS A 1 452 ? -5.784 -5.735 8.754 1.00 90.38 452 LYS A C 1
ATOM 3566 O O . LYS A 1 452 ? -5.000 -4.802 8.583 1.00 90.38 452 LYS A O 1
ATOM 3571 N N . VAL A 1 453 ? -6.942 -5.582 9.399 1.00 91.25 453 VAL A N 1
ATOM 3572 C CA . VAL A 1 453 ? -7.475 -4.282 9.857 1.00 91.25 453 VAL A CA 1
ATOM 3573 C C . VAL A 1 453 ? -6.515 -3.563 10.811 1.00 91.25 453 VAL A C 1
ATOM 3575 O O . VAL A 1 453 ? -6.246 -2.377 10.640 1.00 91.25 453 VAL A O 1
ATOM 3578 N N . TYR A 1 454 ? -5.946 -4.272 11.789 1.00 89.44 454 TYR A N 1
ATOM 3579 C CA . TYR A 1 454 ? -5.020 -3.671 12.756 1.00 89.44 454 TYR A CA 1
ATOM 3580 C C . TYR A 1 454 ? -3.741 -3.138 12.102 1.00 89.44 454 TYR A C 1
ATOM 3582 O O . TYR A 1 454 ? -3.333 -2.013 12.389 1.00 89.44 454 TYR A O 1
ATOM 3590 N N . ASN A 1 455 ? -3.151 -3.905 11.180 1.00 89.56 455 ASN A N 1
ATOM 3591 C CA . ASN A 1 455 ? -1.948 -3.490 10.455 1.00 89.56 455 ASN A CA 1
ATOM 3592 C C . ASN A 1 455 ? -2.231 -2.281 9.557 1.00 89.56 455 ASN A C 1
ATOM 3594 O O . ASN A 1 455 ? -1.380 -1.407 9.429 1.00 89.56 455 ASN A O 1
ATOM 3598 N N . MET A 1 456 ? -3.429 -2.211 8.965 1.00 92.44 456 MET A N 1
ATOM 3599 C CA . MET A 1 456 ? -3.867 -1.044 8.198 1.00 92.44 456 MET A CA 1
ATOM 3600 C C . MET A 1 456 ? -3.904 0.211 9.068 1.00 92.44 456 MET A C 1
ATOM 3602 O O . MET A 1 456 ? -3.329 1.233 8.696 1.00 92.44 456 MET A O 1
ATOM 3606 N N . VAL A 1 457 ? -4.529 0.126 10.247 1.00 90.44 457 VAL A N 1
ATOM 3607 C CA . VAL A 1 457 ? -4.606 1.254 11.185 1.00 90.44 457 VAL A CA 1
ATOM 3608 C C . VAL A 1 457 ? -3.204 1.682 11.624 1.00 90.44 457 VAL A C 1
ATOM 3610 O O . VAL A 1 457 ? -2.892 2.872 11.600 1.00 90.44 457 VAL A O 1
ATOM 3613 N N . GLU A 1 458 ? -2.332 0.730 11.962 1.00 90.31 458 GLU A N 1
ATOM 3614 C CA . GLU A 1 458 ? -0.934 1.008 12.307 1.00 90.31 458 GLU A CA 1
ATOM 3615 C C . GLU A 1 458 ? -0.183 1.717 11.169 1.00 90.31 458 GLU A C 1
ATOM 3617 O O . GLU A 1 458 ? 0.467 2.737 11.404 1.00 90.31 458 GLU A O 1
ATOM 3622 N N . TYR A 1 459 ? -0.319 1.223 9.938 1.00 91.00 459 TYR A N 1
ATOM 3623 C CA . TYR A 1 459 ? 0.301 1.795 8.744 1.00 91.00 459 TYR A CA 1
ATOM 3624 C C . TYR A 1 459 ? -0.166 3.231 8.469 1.00 91.00 459 TYR A C 1
ATOM 3626 O O . TYR A 1 459 ? 0.650 4.131 8.255 1.00 91.00 459 TYR A O 1
ATOM 3634 N N . ALA A 1 460 ? -1.474 3.473 8.512 1.00 90.50 460 ALA A N 1
ATOM 3635 C CA . ALA A 1 460 ? -2.051 4.780 8.219 1.00 90.50 460 ALA A CA 1
ATOM 3636 C C . ALA A 1 460 ? -1.709 5.831 9.297 1.00 90.50 460 ALA A C 1
ATOM 3638 O O . ALA A 1 460 ? -1.429 6.984 8.969 1.00 90.50 460 ALA A O 1
ATOM 3639 N N . TYR A 1 461 ? -1.621 5.441 10.576 1.00 87.75 461 TYR A N 1
ATOM 3640 C CA . TYR A 1 461 ? -1.083 6.330 11.616 1.00 87.75 461 TYR A CA 1
ATOM 3641 C C . TYR A 1 461 ? 0.438 6.531 11.507 1.00 87.75 461 TYR A C 1
ATOM 3643 O O . TYR A 1 461 ? 0.925 7.613 11.834 1.00 87.75 461 TYR A O 1
ATOM 3651 N N . GLY A 1 462 ? 1.190 5.518 11.066 1.00 86.12 462 GLY A N 1
ATOM 3652 C CA . GLY A 1 462 ? 2.649 5.578 10.926 1.00 86.12 462 GLY A CA 1
ATOM 3653 C C . GLY A 1 462 ? 3.137 6.438 9.756 1.00 86.12 462 GLY A C 1
ATOM 3654 O O . GLY A 1 462 ? 4.195 7.055 9.853 1.00 86.12 462 GLY A O 1
ATOM 3655 N N . THR A 1 463 ? 2.362 6.517 8.673 1.00 82.75 463 THR A N 1
ATOM 3656 C CA . THR A 1 463 ? 2.686 7.317 7.475 1.00 82.75 463 THR A CA 1
ATOM 3657 C C . THR A 1 463 ? 2.411 8.813 7.652 1.00 82.75 463 THR A C 1
ATOM 3659 O O . THR A 1 463 ? 3.048 9.631 6.996 1.00 82.75 463 THR A O 1
ATOM 3662 N N . GLY A 1 464 ? 1.485 9.199 8.540 1.00 73.25 464 GLY A N 1
ATOM 3663 C CA . GLY A 1 464 ? 1.167 10.603 8.838 1.00 73.25 464 GLY A CA 1
ATOM 3664 C C . GLY A 1 464 ? 0.431 11.369 7.725 1.00 73.25 464 GLY A C 1
ATOM 3665 O O . GLY A 1 464 ? 0.164 12.556 7.897 1.00 73.25 464 GLY A O 1
ATOM 3666 N N . ALA A 1 465 ? 0.085 10.708 6.614 1.00 74.44 465 ALA A N 1
ATOM 3667 C CA . ALA A 1 465 ? -0.558 11.306 5.438 1.00 74.44 465 ALA A CA 1
ATOM 3668 C C . ALA A 1 465 ? -2.097 11.162 5.412 1.00 74.44 465 ALA A C 1
ATOM 3670 O O . ALA A 1 465 ? -2.755 11.743 4.552 1.00 74.44 465 ALA A O 1
ATOM 3671 N N . PHE A 1 466 ? -2.678 10.395 6.340 1.00 86.88 466 PHE A N 1
ATOM 3672 C CA . PHE A 1 466 ? -4.105 10.065 6.349 1.00 86.88 466 PHE A CA 1
ATOM 3673 C C . PHE A 1 466 ? -4.978 11.155 6.985 1.00 86.88 466 PHE A C 1
ATOM 3675 O O . PHE A 1 466 ? -4.841 11.477 8.170 1.00 86.88 466 PHE A O 1
ATOM 3682 N N . HIS A 1 467 ? -5.952 11.652 6.226 1.00 87.12 467 HIS A N 1
ATOM 3683 C CA . HIS A 1 467 ? -6.962 12.606 6.677 1.00 87.12 467 HIS A CA 1
ATOM 3684 C C . HIS A 1 467 ? -8.304 11.914 6.950 1.00 87.12 467 HIS A C 1
ATOM 3686 O O . HIS A 1 467 ? -8.551 10.779 6.551 1.00 87.12 467 HIS A O 1
ATOM 3692 N N . THR A 1 468 ? -9.233 12.619 7.606 1.00 87.00 468 THR A N 1
ATOM 3693 C CA . THR A 1 468 ? -10.590 12.114 7.911 1.00 87.00 468 THR A CA 1
ATOM 3694 C C . THR A 1 468 ? -11.339 11.607 6.668 1.00 87.00 468 THR A C 1
ATOM 3696 O O . THR A 1 468 ? -12.098 10.639 6.758 1.00 87.00 468 THR A O 1
ATOM 3699 N N . ALA A 1 469 ? -11.118 12.230 5.506 1.00 89.06 469 ALA A N 1
ATOM 3700 C CA . ALA A 1 469 ? -11.716 11.809 4.238 1.00 89.06 469 ALA A CA 1
ATOM 3701 C C . ALA A 1 469 ? -11.184 10.446 3.761 1.00 89.06 469 ALA A C 1
ATOM 3703 O O . ALA A 1 469 ? -11.961 9.627 3.274 1.00 89.06 469 ALA A O 1
ATOM 3704 N N . ASP A 1 470 ? -9.896 10.172 3.972 1.00 91.50 470 ASP A N 1
ATOM 3705 C CA . ASP A 1 470 ? -9.259 8.911 3.581 1.00 91.50 470 ASP A CA 1
ATOM 3706 C C . ASP A 1 470 ? -9.792 7.754 4.426 1.00 91.50 470 ASP A C 1
ATOM 3708 O O . ASP A 1 470 ? -10.202 6.729 3.889 1.00 91.50 470 ASP A O 1
ATOM 3712 N N . TRP A 1 471 ? -9.910 7.956 5.742 1.00 91.88 471 TRP A N 1
ATOM 3713 C CA . TRP A 1 471 ? -10.534 6.987 6.650 1.00 91.88 471 TRP A CA 1
ATOM 3714 C C . TRP A 1 471 ? -11.989 6.692 6.286 1.00 91.88 471 TRP A C 1
ATOM 3716 O O . TRP A 1 471 ? -12.423 5.541 6.326 1.00 91.88 471 TRP A O 1
ATOM 3726 N N . SER A 1 472 ? -12.740 7.734 5.918 1.00 91.88 472 SER A N 1
ATOM 3727 C CA . SER A 1 472 ? -14.128 7.588 5.474 1.00 91.88 472 SER A CA 1
ATOM 3728 C C . SER A 1 472 ? -14.196 6.794 4.173 1.00 91.88 472 SER A C 1
ATOM 3730 O O . SER A 1 472 ? -15.029 5.904 4.048 1.00 91.88 472 SER A O 1
ATOM 3732 N N . HIS A 1 473 ? -13.283 7.048 3.235 1.00 92.25 473 HIS A N 1
ATOM 3733 C CA . HIS A 1 473 ? -13.230 6.273 2.007 1.00 92.25 473 HIS A CA 1
ATOM 3734 C C . HIS A 1 473 ? -12.879 4.811 2.245 1.00 92.25 473 HIS A C 1
ATOM 3736 O O . HIS A 1 473 ? -13.551 3.958 1.695 1.00 92.25 473 HIS A O 1
ATOM 3742 N N . VAL A 1 474 ? -11.876 4.497 3.068 1.00 93.88 474 VAL A N 1
ATOM 3743 C CA . VAL A 1 474 ? -11.521 3.094 3.348 1.00 93.88 474 VAL A CA 1
ATOM 3744 C C . VAL A 1 474 ? -12.705 2.351 3.980 1.00 93.88 474 VAL A C 1
ATOM 3746 O O . VAL A 1 474 ? -12.959 1.199 3.639 1.00 93.88 474 VAL A O 1
ATOM 3749 N N . LEU A 1 475 ? -13.469 3.019 4.853 1.00 93.62 475 LEU A N 1
ATOM 3750 C CA . LEU A 1 475 ? -14.673 2.449 5.462 1.00 93.62 475 LEU A CA 1
ATOM 3751 C C . LEU A 1 475 ? -15.829 2.264 4.463 1.00 93.62 475 LEU A C 1
ATOM 3753 O O . LEU A 1 475 ? -16.586 1.308 4.597 1.00 93.62 475 LEU A O 1
ATOM 3757 N N . GLN A 1 476 ? -15.958 3.155 3.478 1.00 92.56 476 GLN A N 1
ATOM 3758 C CA . GLN A 1 476 ? -16.941 3.053 2.393 1.00 92.56 476 GLN A CA 1
ATOM 3759 C C . GLN A 1 476 ? -16.561 1.937 1.399 1.00 92.56 476 GLN A C 1
ATOM 3761 O O . GLN A 1 476 ? -17.367 1.064 1.106 1.00 92.56 476 GLN A O 1
ATOM 3766 N N . THR A 1 477 ? -15.297 1.969 0.980 1.00 91.69 477 THR A N 1
ATOM 3767 C CA . THR A 1 477 ? -14.376 0.916 0.533 1.00 91.69 477 THR A CA 1
ATOM 3768 C C . THR A 1 477 ? -14.729 -0.524 0.889 1.00 91.69 477 THR A C 1
ATOM 3770 O O . THR A 1 477 ? -15.084 -1.380 0.083 1.00 91.69 477 THR A O 1
ATOM 3773 N N . CYS A 1 478 ? -14.520 -0.797 2.174 1.00 91.56 478 CYS A N 1
ATOM 3774 C CA . CYS A 1 478 ? -14.567 -2.120 2.765 1.00 91.56 478 CYS A CA 1
ATOM 3775 C C . CYS A 1 478 ? -15.390 -2.056 4.054 1.00 91.56 478 CYS A C 1
ATOM 3777 O O . CYS A 1 478 ? -14.809 -2.026 5.147 1.00 91.56 478 CYS A O 1
ATOM 3779 N N . PRO A 1 479 ? -16.731 -2.023 3.954 1.00 92.31 479 PRO A N 1
ATOM 3780 C CA . PRO A 1 479 ? -17.598 -1.958 5.119 1.00 92.31 479 PRO A CA 1
ATOM 3781 C C . PRO A 1 479 ? -17.387 -3.191 5.999 1.00 92.31 479 PRO A C 1
ATOM 3783 O O . PRO A 1 479 ? -17.662 -4.325 5.622 1.00 92.31 479 PRO A O 1
ATOM 3786 N N . SER A 1 480 ? -16.856 -2.975 7.198 1.00 91.25 480 SER A N 1
ATOM 3787 C CA . SER A 1 480 ? -16.612 -4.037 8.170 1.00 91.25 480 SER A CA 1
ATOM 3788 C C . SER A 1 480 ? -16.839 -3.504 9.573 1.00 91.25 480 SER A C 1
ATOM 3790 O O . SER A 1 480 ? -16.385 -2.412 9.924 1.00 91.25 480 SER A O 1
ATOM 3792 N N . LEU A 1 481 ? -17.516 -4.297 10.405 1.00 87.38 481 LEU A N 1
ATOM 3793 C CA . LEU A 1 481 ? -17.737 -3.961 11.808 1.00 87.38 481 LEU A CA 1
ATOM 3794 C C . LEU A 1 481 ? -16.412 -3.862 12.580 1.00 87.38 481 LEU A C 1
ATOM 3796 O O . LEU A 1 481 ? -16.254 -2.992 13.435 1.00 87.38 481 LEU A O 1
ATOM 3800 N N . GLU A 1 482 ? -15.446 -4.730 12.272 1.00 88.31 482 GLU A N 1
ATOM 3801 C CA . GLU A 1 482 ? -14.117 -4.727 12.894 1.00 88.31 482 GLU A CA 1
ATOM 3802 C C . GLU A 1 482 ? -13.323 -3.468 12.524 1.00 88.31 482 GLU A C 1
ATOM 3804 O O . GLU A 1 482 ? -12.712 -2.835 13.395 1.00 88.31 482 GLU A O 1
ATOM 3809 N N . LEU A 1 483 ? -13.405 -3.057 11.255 1.00 91.50 483 LEU A N 1
ATOM 3810 C CA . LEU A 1 483 ? -12.826 -1.804 10.780 1.00 91.50 483 LEU A CA 1
ATOM 3811 C C . LEU A 1 483 ? -13.481 -0.608 11.472 1.00 91.50 483 LEU A C 1
ATOM 3813 O O . LEU A 1 483 ? -12.789 0.204 12.083 1.00 91.50 483 LEU A O 1
ATOM 3817 N N . ALA A 1 484 ? -14.812 -0.533 11.454 1.00 90.06 484 ALA A N 1
ATOM 3818 C CA . ALA A 1 484 ? -15.550 0.564 12.065 1.00 90.06 484 ALA A CA 1
ATOM 3819 C C . ALA A 1 484 ? -15.223 0.714 13.562 1.00 90.06 484 ALA A C 1
ATOM 3821 O O . ALA A 1 484 ? -14.960 1.823 14.029 1.00 90.06 484 ALA A O 1
ATOM 3822 N N . ARG A 1 485 ? -15.152 -0.403 14.305 1.00 86.44 485 ARG A N 1
ATOM 3823 C CA . ARG A 1 485 ? -14.739 -0.429 15.720 1.00 86.44 485 ARG A CA 1
ATOM 3824 C C . ARG A 1 485 ? -13.319 0.093 15.918 1.00 86.44 485 ARG A C 1
ATOM 3826 O O . ARG A 1 485 ? -13.088 0.851 16.859 1.00 86.44 485 ARG A O 1
ATOM 3833 N N . SER A 1 486 ? -12.389 -0.304 15.055 1.00 87.06 486 SER A N 1
ATOM 3834 C CA . SER A 1 486 ? -10.991 0.124 15.138 1.00 87.06 486 SER A CA 1
ATOM 3835 C C . SER A 1 486 ? -10.831 1.625 14.874 1.00 87.06 486 SER A C 1
ATOM 3837 O O . SER A 1 486 ? -10.043 2.276 15.553 1.00 87.06 486 SER A O 1
ATOM 3839 N N . LEU A 1 487 ? -11.625 2.203 13.964 1.00 89.75 487 LEU A N 1
ATOM 3840 C CA . LEU A 1 487 ? -11.546 3.627 13.608 1.00 89.75 487 LEU A CA 1
ATOM 3841 C C . LEU A 1 487 ? -12.149 4.573 14.662 1.00 89.75 487 LEU A C 1
ATOM 3843 O O . LEU A 1 487 ? -11.686 5.707 14.797 1.00 89.75 487 LEU A O 1
ATOM 3847 N N . ILE A 1 488 ? -13.164 4.131 15.415 1.00 87.38 488 ILE A N 1
ATOM 3848 C CA . ILE A 1 488 ? -13.794 4.941 16.479 1.00 87.38 488 ILE A CA 1
ATOM 3849 C C . ILE A 1 488 ? -13.064 4.852 17.828 1.00 87.38 488 ILE A C 1
ATOM 3851 O O . ILE A 1 488 ? -13.384 5.595 18.761 1.00 87.38 488 ILE A O 1
ATOM 3855 N N . GLN A 1 489 ? -12.097 3.941 17.956 1.00 81.75 489 GLN A N 1
ATOM 3856 C CA . GLN A 1 489 ? -11.290 3.773 19.160 1.00 81.75 489 GLN A CA 1
ATOM 3857 C C . GLN A 1 489 ? -9.946 4.508 19.034 1.00 81.75 489 GLN A C 1
ATOM 3859 O O . GLN A 1 489 ? -9.399 4.634 17.943 1.00 81.75 489 GLN A O 1
ATOM 3864 N N . PRO A 1 490 ? -9.389 5.026 20.143 1.00 78.94 490 PRO A N 1
ATOM 3865 C CA . PRO A 1 490 ? -8.067 5.642 20.124 1.00 78.94 490 PRO A CA 1
ATOM 3866 C C . PRO A 1 490 ? -6.968 4.584 19.940 1.00 78.94 490 PRO A C 1
ATOM 3868 O O . PRO A 1 490 ? -6.955 3.577 20.649 1.00 78.94 490 PRO A O 1
ATOM 3871 N N . TYR A 1 491 ? -6.001 4.860 19.064 1.00 78.94 491 TYR A N 1
ATOM 3872 C CA . TYR A 1 491 ? -4.839 4.005 18.801 1.00 78.94 491 TYR A CA 1
ATOM 3873 C C . TYR A 1 491 ? -3.553 4.653 19.340 1.00 78.94 491 TYR A C 1
ATOM 3875 O O . TYR A 1 491 ? -3.307 5.818 19.058 1.00 78.94 491 TYR A O 1
ATOM 3883 N N . ASN A 1 492 ? -2.739 3.944 20.138 1.00 74.94 492 ASN A N 1
ATOM 3884 C CA . ASN A 1 492 ? -1.429 4.408 20.652 1.00 74.94 492 ASN A CA 1
ATOM 3885 C C . ASN A 1 492 ? -1.362 5.901 21.052 1.00 74.94 492 ASN A C 1
ATOM 3887 O O . ASN A 1 492 ? -0.539 6.668 20.561 1.00 74.94 492 ASN A O 1
ATOM 3891 N N . ASP A 1 493 ? -2.252 6.322 21.957 1.00 70.31 493 ASP A N 1
ATOM 3892 C CA . ASP A 1 493 ? -2.381 7.704 22.452 1.00 70.31 493 ASP A CA 1
ATOM 3893 C C . ASP A 1 493 ? -2.854 8.768 21.437 1.00 70.31 493 ASP A C 1
ATOM 3895 O O . ASP A 1 493 ? -3.099 9.906 21.853 1.00 70.31 493 ASP A O 1
ATOM 3899 N N . GLN A 1 494 ? -3.078 8.403 20.173 1.00 74.19 494 GLN A N 1
ATOM 3900 C CA . GLN A 1 494 ? -3.699 9.247 19.150 1.00 74.19 494 GLN A CA 1
ATOM 3901 C C . GLN A 1 494 ? -5.228 9.302 19.316 1.00 74.19 494 GLN A C 1
ATOM 3903 O O . GLN A 1 494 ? -5.839 8.373 19.864 1.00 74.19 494 GLN A O 1
ATOM 3908 N N . PRO A 1 495 ? -5.876 10.405 18.894 1.00 79.31 495 PRO A N 1
ATOM 3909 C CA . PRO A 1 495 ? -7.331 10.472 18.850 1.00 79.31 495 PRO A CA 1
ATOM 3910 C C . PRO A 1 495 ? -7.900 9.439 17.859 1.00 79.31 495 PRO A C 1
ATOM 3912 O O . PRO A 1 495 ? -7.197 9.060 16.920 1.00 79.31 495 PRO A O 1
ATOM 3915 N N . PRO A 1 496 ? -9.163 9.007 18.043 1.00 85.31 496 PRO A N 1
ATOM 3916 C CA . PRO A 1 496 ? -9.860 8.161 17.076 1.00 85.31 496 PRO A CA 1
ATOM 3917 C C . PRO A 1 496 ? -9.798 8.739 15.662 1.00 85.31 496 PRO A C 1
ATOM 3919 O O . PRO A 1 496 ? -9.920 9.956 15.494 1.00 85.31 496 PRO A O 1
ATOM 3922 N N . ALA A 1 497 ? -9.637 7.869 14.666 1.00 87.25 497 ALA A N 1
ATOM 3923 C CA . ALA A 1 497 ? -9.565 8.252 13.259 1.00 87.25 497 ALA A CA 1
ATOM 3924 C C . ALA A 1 497 ? -10.884 8.873 12.770 1.00 87.25 497 ALA A C 1
ATOM 3926 O O . ALA A 1 497 ? -10.872 9.853 12.024 1.00 87.25 497 ALA A O 1
ATOM 3927 N N . LEU A 1 498 ? -12.018 8.337 13.237 1.00 89.62 498 LEU A N 1
ATOM 3928 C CA . LEU A 1 498 ? -13.360 8.841 12.948 1.00 89.62 498 LEU A CA 1
ATOM 3929 C C . LEU A 1 498 ? -14.175 9.017 14.229 1.00 89.62 498 LEU A C 1
ATOM 3931 O O . LEU A 1 498 ? -14.049 8.263 15.195 1.00 89.62 498 LEU A O 1
ATOM 3935 N N . GLN A 1 499 ? -15.072 10.003 14.229 1.00 88.75 499 GLN A N 1
ATOM 3936 C CA . GLN A 1 499 ? -16.111 10.089 15.255 1.00 88.75 499 GLN A CA 1
ATOM 3937 C C . GLN A 1 499 ? -17.219 9.067 14.976 1.00 88.75 499 GLN A C 1
ATOM 3939 O O . GLN A 1 499 ? -17.501 8.765 13.818 1.00 88.75 499 GLN A O 1
ATOM 3944 N N . LEU A 1 500 ? -17.913 8.598 16.022 1.00 86.25 500 LEU A N 1
ATOM 3945 C CA . LEU A 1 500 ? -19.016 7.635 15.882 1.00 86.25 500 LEU A CA 1
ATOM 3946 C C . LEU A 1 500 ? -20.061 8.096 14.854 1.00 86.25 500 LEU A C 1
ATOM 3948 O O . LEU A 1 500 ? -20.426 7.331 13.970 1.00 86.25 500 LEU A O 1
ATOM 3952 N N . GLY A 1 501 ? -20.490 9.361 14.924 1.00 83.50 501 GLY A N 1
ATOM 3953 C CA . GLY A 1 501 ? -21.466 9.909 13.977 1.00 83.50 501 GLY A CA 1
ATOM 3954 C C . GLY A 1 501 ? -20.972 9.916 12.527 1.00 83.50 501 GLY A C 1
ATOM 3955 O O . GLY A 1 501 ? -21.756 9.655 11.623 1.00 83.50 501 GLY A O 1
ATOM 3956 N N . GLN A 1 502 ? -19.674 10.151 12.305 1.00 89.12 502 GLN A N 1
ATOM 3957 C CA . GLN A 1 502 ? -19.073 10.118 10.968 1.00 89.12 502 GLN A CA 1
ATOM 3958 C C . GLN A 1 502 ? -18.989 8.686 10.441 1.00 89.12 502 GLN A C 1
ATOM 3960 O O . GLN A 1 502 ? -19.452 8.430 9.340 1.00 89.12 502 GLN A O 1
ATOM 3965 N N . ALA A 1 503 ? -18.481 7.745 11.244 1.00 89.44 503 ALA A N 1
ATOM 3966 C CA . ALA A 1 503 ? -18.382 6.339 10.854 1.00 89.44 503 ALA A CA 1
ATOM 3967 C C . ALA A 1 503 ? -19.756 5.747 10.501 1.00 89.44 503 ALA A C 1
ATOM 3969 O O . ALA A 1 503 ? -19.907 5.092 9.474 1.00 89.44 503 ALA A O 1
ATOM 3970 N N . VAL A 1 504 ? -20.774 6.035 11.316 1.00 90.38 504 VAL A N 1
ATOM 3971 C CA . VAL A 1 504 ? -22.153 5.609 11.055 1.00 90.38 504 VAL A CA 1
ATOM 3972 C C . VAL A 1 504 ? -22.706 6.289 9.808 1.00 90.38 504 VAL A C 1
ATOM 3974 O O . VAL A 1 504 ? -23.271 5.609 8.965 1.00 90.38 504 VAL A O 1
ATOM 3977 N N . SER A 1 505 ? -22.521 7.603 9.649 1.00 90.12 505 SER A N 1
ATOM 3978 C CA . SER A 1 505 ? -22.986 8.314 8.453 1.00 90.12 505 SER A CA 1
ATOM 3979 C C . SER A 1 505 ? -22.368 7.756 7.171 1.00 90.12 505 SER A C 1
ATOM 3981 O O . SER A 1 505 ? -23.074 7.656 6.174 1.00 90.12 505 SER A O 1
ATOM 3983 N N . THR A 1 506 ? -21.085 7.393 7.187 1.00 91.88 506 THR A N 1
ATOM 3984 C CA . THR A 1 506 ? -20.403 6.772 6.045 1.00 91.88 506 THR A CA 1
ATOM 3985 C C . THR A 1 506 ? -20.974 5.386 5.748 1.00 91.88 506 THR A C 1
ATOM 3987 O O . THR A 1 506 ? -21.267 5.084 4.598 1.00 91.88 506 THR A O 1
ATOM 3990 N N . LEU A 1 507 ? -21.199 4.560 6.774 1.00 91.88 507 LEU A N 1
ATOM 3991 C CA . LEU A 1 507 ? -21.790 3.225 6.613 1.00 91.88 507 LEU A CA 1
ATOM 3992 C C . LEU A 1 507 ? -23.257 3.273 6.166 1.00 91.88 507 LEU A C 1
ATOM 3994 O O . LEU A 1 507 ? -23.705 2.405 5.436 1.00 91.88 507 LEU A O 1
ATOM 3998 N N . LEU A 1 508 ? -24.022 4.292 6.560 1.00 89.31 508 LEU A N 1
ATOM 3999 C CA . LEU A 1 508 ? -25.399 4.472 6.084 1.00 89.31 508 LEU A CA 1
ATOM 4000 C C . LEU A 1 508 ? -25.473 4.838 4.591 1.00 89.31 508 LEU A C 1
ATOM 4002 O O . LEU A 1 508 ? -26.547 4.751 4.004 1.00 89.31 508 LEU A O 1
ATOM 4006 N N . GLN A 1 509 ? -24.360 5.273 3.991 1.00 88.38 509 GLN A N 1
ATOM 4007 C CA . GLN A 1 509 ? -24.258 5.561 2.559 1.00 88.38 509 GLN A CA 1
ATOM 4008 C C . GLN A 1 509 ? -23.846 4.334 1.733 1.00 88.38 509 GLN A C 1
ATOM 4010 O O . GLN A 1 509 ? -23.852 4.419 0.506 1.00 88.38 509 GLN A O 1
ATOM 4015 N N . THR A 1 510 ? -23.472 3.220 2.370 1.00 89.25 510 THR A N 1
ATOM 4016 C CA . THR A 1 510 ? -23.134 1.965 1.687 1.00 89.25 510 THR A CA 1
ATOM 4017 C C . THR A 1 510 ? -24.328 1.013 1.661 1.00 89.25 510 THR A C 1
ATOM 4019 O O . THR A 1 510 ? -25.304 1.178 2.397 1.00 89.25 510 THR A O 1
ATOM 4022 N N . GLU A 1 511 ? -24.254 -0.017 0.815 1.00 86.94 511 GLU A N 1
ATOM 4023 C CA . GLU A 1 511 ? -25.262 -1.087 0.776 1.00 86.94 511 GLU A CA 1
ATOM 4024 C C . GLU A 1 511 ? -25.296 -1.890 2.097 1.00 86.94 511 GLU A C 1
ATOM 4026 O O . GLU A 1 511 ? -26.339 -2.415 2.483 1.00 86.94 511 GLU A O 1
ATOM 4031 N N . ASP A 1 512 ? -24.195 -1.873 2.859 1.00 86.56 512 ASP A N 1
ATOM 4032 C CA . ASP A 1 512 ? -24.016 -2.538 4.157 1.00 86.56 512 ASP A CA 1
ATOM 4033 C C . ASP A 1 512 ? -24.412 -1.674 5.375 1.00 86.56 512 ASP A C 1
ATOM 4035 O O . ASP A 1 512 ? -23.809 -1.751 6.454 1.00 86.56 512 ASP A O 1
ATOM 4039 N N . TYR A 1 513 ? -25.456 -0.851 5.249 1.00 86.88 513 TYR A N 1
ATOM 4040 C CA . TYR A 1 513 ? -25.924 0.064 6.305 1.00 86.88 513 TYR A CA 1
ATOM 4041 C C . TYR A 1 513 ? -26.273 -0.626 7.639 1.00 86.88 513 TYR A C 1
ATOM 4043 O O . TYR A 1 513 ? -26.233 0.004 8.704 1.00 86.88 513 TYR A O 1
ATOM 4051 N N . LEU A 1 514 ? -26.573 -1.931 7.612 1.00 87.00 514 LEU A N 1
ATOM 4052 C CA . LEU A 1 514 ? -26.807 -2.755 8.803 1.00 87.00 514 LEU A CA 1
ATOM 4053 C C . LEU A 1 514 ? -25.603 -2.757 9.756 1.00 87.00 514 LEU A C 1
ATOM 4055 O O . LEU A 1 514 ? -25.793 -2.764 10.971 1.00 87.00 514 LEU A O 1
ATOM 4059 N N . ILE A 1 515 ? -24.377 -2.672 9.229 1.00 89.25 515 ILE A N 1
ATOM 4060 C CA . ILE A 1 515 ? -23.152 -2.580 10.035 1.00 89.25 515 ILE A CA 1
ATOM 4061 C C . ILE A 1 515 ? -23.152 -1.281 10.851 1.00 89.25 515 ILE A C 1
ATOM 4063 O O . ILE A 1 515 ? -22.791 -1.284 12.029 1.00 89.25 515 ILE A O 1
ATOM 4067 N N . GLY A 1 516 ? -23.605 -0.173 10.256 1.00 85.50 516 GLY A N 1
ATOM 4068 C CA . GLY A 1 516 ? -23.741 1.114 10.942 1.00 85.50 516 GLY A CA 1
ATOM 4069 C C . GLY A 1 516 ? -24.772 1.068 12.072 1.00 85.50 516 GLY A C 1
ATOM 4070 O O . GLY A 1 516 ? -24.516 1.579 13.164 1.00 85.50 516 GLY A O 1
ATOM 4071 N N . LEU A 1 517 ? -25.909 0.402 11.844 1.00 83.25 517 LEU A N 1
ATOM 4072 C CA . LEU A 1 517 ? -26.937 0.189 12.871 1.00 83.25 517 LEU A CA 1
ATOM 4073 C C . LEU A 1 517 ? -26.436 -0.715 14.003 1.00 83.25 517 LEU A C 1
ATOM 4075 O O . LEU A 1 517 ? -26.643 -0.399 15.174 1.00 83.25 517 LEU A O 1
ATOM 4079 N N . GLN A 1 518 ? -25.720 -1.791 13.674 1.00 84.12 518 GLN A N 1
ATOM 4080 C CA . GLN A 1 518 ? -25.104 -2.672 14.663 1.00 84.12 518 GLN A CA 1
ATOM 4081 C C . GLN A 1 518 ? -24.053 -1.930 15.500 1.00 84.12 518 GLN A C 1
ATOM 4083 O O . GLN A 1 518 ? -24.022 -2.072 16.722 1.00 84.12 518 GLN A O 1
ATOM 4088 N N . LEU A 1 519 ? -23.227 -1.086 14.872 1.00 83.81 519 LEU A N 1
ATOM 4089 C CA . LEU A 1 519 ? -22.246 -0.256 15.570 1.00 83.81 519 LEU A CA 1
ATOM 4090 C C . LEU A 1 519 ? -22.919 0.723 16.544 1.00 83.81 519 LEU A C 1
ATOM 4092 O O . LEU A 1 519 ? -22.452 0.886 17.675 1.00 83.81 519 LEU A O 1
ATOM 4096 N N . LEU A 1 520 ? -24.019 1.358 16.122 1.00 81.56 520 LEU A N 1
ATOM 4097 C CA . LEU A 1 520 ? -24.838 2.220 16.978 1.00 81.56 520 LEU A CA 1
ATOM 4098 C C . LEU A 1 520 ? -25.424 1.448 18.157 1.00 81.56 520 LEU A C 1
ATOM 4100 O O . LEU A 1 520 ? -25.339 1.919 19.286 1.00 81.56 520 LEU A O 1
ATOM 4104 N N . GLN A 1 521 ? -25.982 0.263 17.917 1.00 75.56 521 GLN A N 1
ATOM 4105 C CA . GLN A 1 521 ? -26.559 -0.569 18.967 1.00 75.56 521 GLN A CA 1
ATOM 4106 C C . GLN A 1 521 ? -25.491 -0.978 19.996 1.00 75.56 521 GLN A C 1
ATOM 4108 O O . GLN A 1 521 ? -25.662 -0.753 21.190 1.00 75.56 521 GLN A O 1
ATOM 4113 N N . GLU A 1 522 ? -24.322 -1.445 19.548 1.00 70.69 522 GLU A N 1
ATOM 4114 C CA . GLU A 1 522 ? -23.213 -1.830 20.434 1.00 70.69 522 GLU A CA 1
ATOM 4115 C C . GLU A 1 522 ? -22.634 -0.676 21.257 1.00 70.69 522 GLU A C 1
ATOM 4117 O O . GLU A 1 522 ? -22.071 -0.902 22.334 1.00 70.69 522 GLU A O 1
ATOM 4122 N N . THR A 1 523 ? -22.700 0.550 20.736 1.00 67.19 523 THR A N 1
ATOM 4123 C CA . THR A 1 523 ? -22.227 1.744 21.445 1.00 67.19 523 THR A CA 1
ATOM 4124 C C . THR A 1 523 ? -23.295 2.331 22.358 1.00 67.19 523 THR A C 1
ATOM 4126 O O . THR A 1 523 ? -22.952 2.808 23.438 1.00 67.19 523 THR A O 1
ATOM 4129 N N . HIS A 1 524 ? -24.569 2.253 21.975 1.00 63.69 524 HIS A N 1
ATOM 4130 C CA . HIS A 1 524 ? -25.704 2.697 22.780 1.00 63.69 524 HIS A CA 1
ATOM 4131 C C . HIS A 1 524 ? -25.974 1.769 23.976 1.00 63.69 524 HIS A C 1
ATOM 4133 O O . HIS A 1 524 ? -26.287 2.244 25.066 1.00 63.69 524 HIS A O 1
ATOM 4139 N N . ASP A 1 525 ? -25.774 0.459 23.815 1.00 63.66 525 ASP A N 1
ATOM 4140 C CA . ASP A 1 525 ? -26.001 -0.537 24.872 1.00 63.66 525 ASP A CA 1
ATOM 4141 C C . ASP A 1 525 ? -24.930 -0.515 25.978 1.00 63.66 525 ASP A C 1
ATOM 4143 O O . ASP A 1 525 ? -25.062 -1.206 26.989 1.00 63.66 525 ASP A O 1
ATOM 4147 N N . LYS A 1 526 ? -23.867 0.285 25.812 1.00 62.69 526 LYS A N 1
ATOM 4148 C CA . LYS A 1 526 ? -22.755 0.416 26.761 1.00 62.69 526 LYS A CA 1
ATOM 4149 C C . LYS A 1 526 ? -22.833 1.740 27.508 1.00 62.69 526 LYS A C 1
ATOM 4151 O O . LYS A 1 526 ? -22.561 2.797 26.943 1.00 62.69 526 LYS A O 1
ATOM 4156 N N . PHE A 1 527 ? -23.088 1.690 28.812 1.00 61.53 527 PHE A N 1
ATOM 4157 C CA . PHE A 1 527 ? -23.192 2.901 29.627 1.00 61.53 527 PHE A CA 1
ATOM 4158 C C . PHE A 1 527 ? -22.314 2.900 30.888 1.00 61.53 527 PHE A C 1
ATOM 4160 O O . PHE A 1 527 ? -22.010 1.837 31.440 1.00 61.53 527 PHE A O 1
ATOM 4167 N N . PRO A 1 528 ? -21.877 4.091 31.349 1.00 62.88 528 PRO A N 1
ATOM 4168 C CA . PRO A 1 528 ? -21.087 4.227 32.562 1.00 62.88 528 PRO A CA 1
ATOM 4169 C C . PRO A 1 528 ? -21.919 3.900 33.801 1.00 62.88 528 PRO A C 1
ATOM 4171 O O . PRO A 1 528 ? -23.108 4.215 33.893 1.00 62.88 528 PRO A O 1
ATOM 4174 N N . THR A 1 529 ? -21.260 3.324 34.797 1.00 70.19 529 THR A N 1
ATOM 4175 C CA . THR A 1 529 ? -21.857 2.896 36.063 1.00 70.19 529 THR A CA 1
ATOM 4176 C C . THR A 1 529 ? -20.999 3.319 37.255 1.00 70.19 529 THR A C 1
ATOM 4178 O O . THR A 1 529 ? -19.822 3.666 37.131 1.00 70.19 529 THR A O 1
ATOM 4181 N N . GLU A 1 530 ? -21.590 3.304 38.439 1.00 73.88 530 GLU A N 1
ATOM 4182 C CA . GLU A 1 530 ? -20.907 3.424 39.725 1.00 73.88 530 GLU A CA 1
ATOM 4183 C C . GLU A 1 530 ? -21.184 2.166 40.549 1.00 73.88 530 GLU A C 1
ATOM 4185 O O . GLU A 1 530 ? -22.312 1.678 40.567 1.00 73.88 530 GLU A O 1
ATOM 4190 N N . GLY A 1 531 ? -20.157 1.615 41.194 1.00 72.75 531 GLY A N 1
ATOM 4191 C CA . GLY A 1 531 ? -20.252 0.358 41.928 1.00 72.75 531 GLY A CA 1
ATOM 4192 C C . GLY A 1 531 ? -19.458 0.394 43.226 1.00 72.75 531 GLY A C 1
ATOM 4193 O O . GLY A 1 531 ? -18.394 1.002 43.277 1.00 72.75 531 GLY A O 1
ATOM 4194 N N . ASP A 1 532 ? -19.980 -0.248 44.267 1.00 72.56 532 ASP A N 1
ATOM 4195 C CA . ASP A 1 532 ? -19.345 -0.339 45.588 1.00 72.56 532 ASP A CA 1
ATOM 4196 C C . ASP A 1 532 ? -19.765 -1.643 46.282 1.00 72.56 532 ASP A C 1
ATOM 4198 O O . ASP A 1 532 ? -20.864 -2.158 46.039 1.00 72.56 532 ASP A O 1
ATOM 4202 N N . THR A 1 533 ? -18.912 -2.163 47.163 1.00 72.31 533 THR A N 1
ATOM 4203 C CA . THR A 1 533 ? -19.187 -3.337 47.995 1.00 72.31 533 THR A CA 1
ATOM 4204 C C . THR A 1 533 ? -19.119 -2.978 49.467 1.00 72.31 533 THR A C 1
ATOM 4206 O O . THR A 1 533 ? -18.095 -2.553 49.988 1.00 72.31 533 THR A O 1
ATOM 4209 N N . LYS A 1 534 ? -20.213 -3.231 50.184 1.00 71.19 534 LYS A N 1
ATOM 4210 C CA . LYS A 1 534 ? -20.298 -2.989 51.620 1.00 71.19 534 LYS A CA 1
ATOM 4211 C C . LYS A 1 534 ? -20.337 -4.280 52.426 1.00 71.19 534 LYS A C 1
ATOM 4213 O O . LYS A 1 534 ? -21.018 -5.237 52.069 1.00 71.19 534 LYS A O 1
ATOM 4218 N N . TYR A 1 535 ? -19.675 -4.253 53.577 1.00 68.50 535 TYR A N 1
ATOM 4219 C CA . TYR A 1 535 ? -19.628 -5.331 54.566 1.00 68.50 535 TYR A CA 1
ATOM 4220 C C . TYR A 1 535 ? -20.509 -5.003 55.788 1.00 68.50 535 TYR A C 1
ATOM 4222 O O . TYR A 1 535 ? -20.647 -3.832 56.155 1.00 68.50 535 TYR A O 1
ATOM 4230 N N . GLN A 1 536 ? -21.081 -6.018 56.447 1.00 61.66 536 GLN A N 1
ATOM 4231 C CA . GLN A 1 536 ? -21.865 -5.874 57.690 1.00 61.66 536 GLN A CA 1
ATOM 4232 C C . GLN A 1 536 ? -21.067 -5.222 58.817 1.00 61.66 536 GLN A C 1
ATOM 4234 O O . GLN A 1 536 ? -21.576 -4.358 59.531 1.00 61.66 536 GLN A O 1
ATOM 4239 N N . SER A 1 537 ? -19.817 -5.659 58.970 1.00 55.16 537 SER A N 1
ATOM 4240 C CA . SER A 1 537 ? -18.913 -5.229 60.031 1.00 55.16 537 SER A CA 1
ATOM 4241 C C . SER A 1 537 ? -17.687 -4.558 59.416 1.00 55.16 537 SER A C 1
ATOM 4243 O O . SER A 1 537 ? -17.119 -5.100 58.464 1.00 55.16 537 SER A O 1
ATOM 4245 N N . PRO A 1 538 ? -17.227 -3.407 59.943 1.00 46.03 538 PRO A N 1
ATOM 4246 C CA . PRO A 1 538 ? -16.005 -2.775 59.469 1.00 46.03 538 PRO A CA 1
ATOM 4247 C C . PRO A 1 538 ? -14.816 -3.727 59.617 1.00 46.03 538 PRO A C 1
ATOM 4249 O O . PRO A 1 538 ? -14.560 -4.229 60.714 1.00 46.03 538 PRO A O 1
ATOM 4252 N N . LEU A 1 539 ? -14.030 -3.883 58.551 1.00 44.25 539 LEU A N 1
ATOM 4253 C CA . LEU A 1 539 ? -12.759 -4.625 58.511 1.00 44.25 539 LEU A CA 1
ATOM 4254 C C . LEU A 1 539 ? -11.812 -4.323 59.693 1.00 44.25 539 LEU A C 1
ATOM 4256 O O . LEU A 1 539 ? -11.019 -5.165 60.099 1.00 44.25 539 LEU A O 1
ATOM 4260 N N . ARG A 1 540 ? -11.910 -3.118 60.270 1.00 36.59 540 ARG A N 1
ATOM 4261 C CA . ARG A 1 540 ? -11.075 -2.629 61.380 1.00 36.59 540 ARG A CA 1
ATOM 4262 C C . ARG A 1 540 ? -11.556 -3.024 62.782 1.00 36.59 540 ARG A C 1
ATOM 4264 O O . ARG A 1 540 ? -10.864 -2.726 63.748 1.00 36.59 540 ARG A O 1
ATOM 4271 N N . SER A 1 541 ? -12.726 -3.650 62.916 1.00 38.00 541 SER A N 1
ATOM 4272 C CA . SER A 1 541 ? -13.344 -3.953 64.221 1.00 38.00 541 SER A CA 1
ATOM 4273 C C . SER A 1 541 ? -13.010 -5.341 64.791 1.00 38.00 541 SER A C 1
ATOM 4275 O O . SER A 1 541 ? -13.506 -5.699 65.856 1.00 38.00 541 SER A O 1
ATOM 4277 N N . ALA A 1 542 ? -12.116 -6.106 64.156 1.00 36.88 542 ALA A N 1
ATOM 4278 C CA . ALA A 1 542 ? -11.675 -7.419 64.633 1.00 36.88 542 ALA A CA 1
ATOM 4279 C C . ALA A 1 542 ? -10.700 -7.310 65.826 1.00 36.88 542 ALA A C 1
ATOM 4281 O O . ALA A 1 542 ? -9.508 -7.582 65.704 1.00 36.88 542 ALA A O 1
ATOM 4282 N N . ARG A 1 543 ? -11.203 -6.894 66.996 1.00 33.72 543 ARG A N 1
ATOM 4283 C CA . ARG A 1 543 ? -10.463 -6.936 68.271 1.00 33.72 543 ARG A CA 1
ATOM 4284 C C . ARG A 1 543 ? -10.776 -8.186 69.106 1.00 33.72 543 ARG A C 1
ATOM 4286 O O . ARG A 1 543 ? -10.307 -8.290 70.233 1.00 33.72 543 ARG A O 1
ATOM 4293 N N . THR A 1 544 ? -11.514 -9.152 68.556 1.00 34.16 544 THR A N 1
ATOM 4294 C CA . THR A 1 544 ? -11.876 -10.401 69.241 1.00 34.16 544 THR A CA 1
ATOM 4295 C C . THR A 1 544 ? -11.768 -11.635 68.328 1.00 34.16 544 THR A C 1
ATOM 4297 O O . THR A 1 544 ? -12.343 -11.708 67.246 1.00 34.16 544 THR A O 1
ATOM 4300 N N . LYS A 1 545 ? -10.970 -12.599 68.810 1.00 35.50 545 LYS A N 1
ATOM 4301 C CA . LYS A 1 545 ? -10.825 -14.039 68.494 1.00 35.50 545 LYS A CA 1
ATOM 4302 C C . LYS A 1 545 ? -10.636 -14.564 67.053 1.00 35.50 545 LYS A C 1
ATOM 4304 O O . LYS A 1 545 ? -10.272 -15.730 66.950 1.00 35.50 545 LYS A O 1
ATOM 4309 N N . LYS A 1 546 ? -10.746 -13.785 65.967 1.00 37.72 546 LYS A N 1
ATOM 4310 C CA . LYS A 1 546 ? -10.283 -14.217 64.618 1.00 37.72 546 LYS A CA 1
ATOM 4311 C C . LYS A 1 546 ? -9.679 -13.050 63.807 1.00 37.72 546 LYS A C 1
ATOM 4313 O O . LYS A 1 546 ? -10.425 -12.289 63.192 1.00 37.72 546 LYS A O 1
ATOM 4318 N N . PRO A 1 547 ? -8.345 -12.867 63.786 1.00 31.58 547 PRO A N 1
ATOM 4319 C CA . PRO A 1 547 ? -7.699 -11.837 62.971 1.00 31.58 547 PRO A CA 1
ATOM 4320 C C . PRO A 1 547 ? -7.857 -12.157 61.475 1.00 31.58 547 PRO A C 1
ATOM 4322 O O . PRO A 1 547 ? -7.498 -13.246 61.042 1.00 31.58 547 PRO A O 1
ATOM 4325 N N . GLY A 1 548 ? -8.372 -11.216 60.675 1.00 40.22 548 GLY A N 1
ATOM 4326 C CA . GLY A 1 548 ? -8.352 -11.306 59.205 1.00 40.22 548 GLY A CA 1
ATOM 4327 C C . GLY A 1 548 ? -9.613 -11.832 58.505 1.00 40.22 548 GLY A C 1
ATOM 4328 O O . GLY A 1 548 ? -9.624 -11.864 57.279 1.00 40.22 548 GLY A O 1
ATOM 4329 N N . GLN A 1 549 ? -10.691 -12.179 59.219 1.00 48.44 549 GLN A N 1
ATOM 4330 C CA . GLN A 1 549 ? -11.996 -12.430 58.587 1.00 48.44 549 GLN A CA 1
ATOM 4331 C C . GLN A 1 549 ? -13.002 -11.318 58.915 1.00 48.44 549 GLN A C 1
ATOM 4333 O O . GLN A 1 549 ? -13.365 -11.155 60.080 1.00 48.44 549 GLN A O 1
ATOM 4338 N N . PRO A 1 550 ? -13.482 -10.557 57.916 1.00 45.72 550 PRO A N 1
ATOM 4339 C CA . PRO A 1 550 ? -14.374 -9.439 58.153 1.00 45.72 550 PRO A CA 1
ATOM 4340 C C . PRO A 1 550 ? -15.700 -9.666 57.425 1.00 45.72 550 PRO A C 1
ATOM 4342 O O . PRO A 1 550 ? -15.772 -9.616 56.201 1.00 45.72 550 PRO A O 1
ATOM 4345 N N . SER A 1 551 ? -16.755 -9.845 58.214 1.00 58.03 551 SER A N 1
ATOM 4346 C CA . SER A 1 551 ? -18.151 -9.928 57.783 1.00 58.03 551 SER A CA 1
ATOM 4347 C C . SER A 1 551 ? -18.614 -11.293 57.284 1.00 58.03 551 SER A C 1
ATOM 4349 O O . SER A 1 551 ? -17.997 -11.910 56.423 1.00 58.03 551 SER A O 1
ATOM 4351 N N . SER A 1 552 ? -19.746 -11.745 57.821 1.00 65.81 552 SER A N 1
ATOM 4352 C CA . SER A 1 552 ? -20.442 -12.959 57.385 1.00 65.81 552 SER A CA 1
ATOM 4353 C C . SER A 1 552 ? -21.325 -12.709 56.158 1.00 65.81 552 SER A C 1
ATOM 4355 O O . SER A 1 552 ? -21.816 -13.660 55.554 1.00 65.81 552 SER A O 1
ATOM 4357 N N . ASN A 1 553 ? -21.513 -11.441 55.774 1.00 70.44 553 ASN A N 1
ATOM 4358 C CA . ASN A 1 553 ?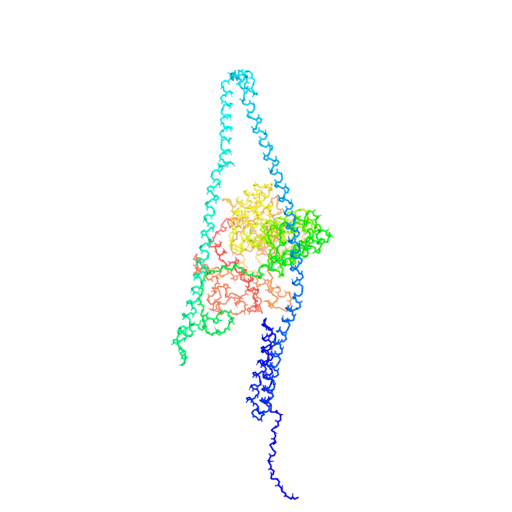 -22.158 -11.056 54.526 1.00 70.44 553 ASN A CA 1
ATOM 4359 C C . ASN A 1 553 ? -21.511 -9.819 53.865 1.00 70.44 553 ASN A C 1
ATOM 4361 O O . ASN A 1 553 ? -20.856 -9.005 54.518 1.00 70.44 553 ASN A O 1
ATOM 4365 N N . SER A 1 554 ? -21.686 -9.670 52.559 1.00 74.50 554 SER A N 1
ATOM 4366 C CA . SER A 1 554 ? -21.399 -8.442 51.820 1.00 74.50 554 SER A CA 1
ATOM 4367 C C . SER A 1 554 ? -22.494 -8.168 50.797 1.00 74.50 554 SER A C 1
ATOM 4369 O O . SER A 1 554 ? -23.161 -9.083 50.310 1.00 74.50 554 SER A O 1
ATOM 4371 N N . VAL A 1 555 ? -22.704 -6.889 50.501 1.00 79.25 555 VAL A N 1
ATOM 4372 C CA . VAL A 1 555 ? -23.657 -6.423 49.497 1.00 79.25 555 VAL A CA 1
ATOM 4373 C C . VAL A 1 555 ? -22.926 -5.503 48.537 1.00 79.25 555 VAL A C 1
ATOM 4375 O O . VAL A 1 555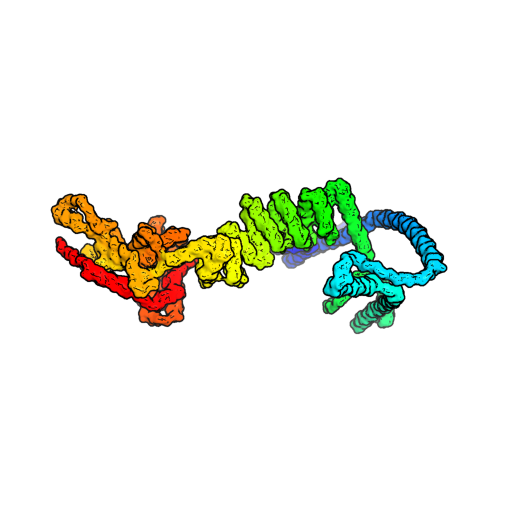 ? -22.443 -4.443 48.933 1.00 79.25 555 VAL A O 1
ATOM 4378 N N . SER A 1 556 ? -22.862 -5.914 47.279 1.00 80.69 556 SER A N 1
ATOM 4379 C CA . SER A 1 556 ? -22.367 -5.103 46.177 1.00 80.69 556 SER A CA 1
ATOM 4380 C C . SER A 1 556 ? -23.536 -4.465 45.443 1.00 80.69 556 SER A C 1
ATOM 4382 O O . SER A 1 556 ? -24.501 -5.149 45.091 1.00 80.69 556 SER A O 1
ATOM 4384 N N . THR A 1 557 ? -23.440 -3.167 45.190 1.00 81.69 557 THR A N 1
ATOM 4385 C CA . THR A 1 557 ? -24.470 -2.374 44.513 1.00 81.69 557 THR A CA 1
ATOM 4386 C C . THR A 1 557 ? -23.851 -1.709 43.295 1.00 81.69 557 THR A C 1
ATOM 4388 O O . THR A 1 557 ? -22.762 -1.152 43.400 1.00 81.69 557 THR A O 1
ATOM 4391 N N . ILE A 1 558 ? -24.550 -1.741 42.160 1.00 81.31 558 ILE A N 1
ATOM 4392 C CA . ILE A 1 558 ? -24.180 -1.012 40.945 1.00 81.31 558 ILE A CA 1
ATOM 4393 C C . ILE A 1 558 ? -25.344 -0.125 40.491 1.00 81.31 558 ILE A C 1
ATOM 4395 O O . ILE A 1 558 ? -26.502 -0.553 40.471 1.00 81.31 558 ILE A O 1
ATOM 4399 N N . ALA A 1 559 ? -25.043 1.121 40.142 1.00 80.69 559 ALA A N 1
ATOM 4400 C CA . ALA A 1 559 ? -26.001 2.090 39.627 1.00 80.69 559 ALA A CA 1
ATOM 4401 C C . ALA A 1 559 ? -25.536 2.664 38.287 1.00 80.69 559 ALA A C 1
ATOM 4403 O O . ALA A 1 559 ? -24.339 2.805 38.039 1.00 80.69 559 ALA A O 1
ATOM 4404 N N . GLU A 1 560 ? -26.487 2.984 37.414 1.00 78.69 560 GLU A N 1
ATOM 4405 C CA . GLU A 1 560 ? -26.200 3.686 36.165 1.00 78.69 560 GLU A CA 1
ATOM 4406 C C . GLU A 1 560 ? -25.781 5.135 36.441 1.00 78.69 560 GLU A C 1
ATOM 4408 O O . GLU A 1 560 ? -26.161 5.733 37.451 1.00 78.69 560 GLU A O 1
ATOM 4413 N N . ASN A 1 561 ? -24.954 5.689 35.558 1.00 69.12 561 ASN A N 1
ATOM 4414 C CA . ASN A 1 561 ? -24.404 7.034 35.697 1.00 69.12 561 ASN A CA 1
ATOM 4415 C C . ASN A 1 561 ? -24.661 7.900 34.449 1.00 69.12 561 ASN A C 1
ATOM 4417 O O . ASN A 1 561 ? -23.863 8.780 34.125 1.00 69.12 561 ASN A O 1
ATOM 4421 N N . VAL A 1 562 ? -25.762 7.632 33.746 1.00 64.81 562 VAL A N 1
ATOM 4422 C CA . VAL A 1 562 ? -26.209 8.331 32.530 1.00 64.81 562 VAL A CA 1
ATOM 4423 C C . VAL A 1 562 ? -27.386 9.246 32.826 1.00 64.81 562 VAL A C 1
ATOM 4425 O O . VAL A 1 562 ? -27.445 10.366 32.322 1.00 64.81 562 VAL A O 1
ATOM 4428 N N . THR A 1 563 ? -28.327 8.797 33.656 1.00 67.06 563 THR A N 1
ATOM 4429 C CA . THR A 1 563 ? -29.511 9.575 33.999 1.00 67.06 563 THR A CA 1
ATOM 4430 C C . THR A 1 563 ? -29.278 10.395 35.271 1.00 67.06 563 THR A C 1
ATOM 4432 O O . THR A 1 563 ? -28.561 9.969 36.184 1.00 67.06 563 THR A O 1
ATOM 4435 N N . PRO A 1 564 ? -29.948 11.554 35.420 1.00 61.41 564 PRO A N 1
ATOM 4436 C CA . PRO A 1 564 ? -29.898 12.339 36.656 1.00 61.41 564 PRO A CA 1
ATOM 4437 C C . PRO A 1 564 ? -30.346 11.557 37.902 1.00 61.41 564 PRO A C 1
ATOM 4439 O O . PRO A 1 564 ? -30.028 11.943 39.028 1.00 61.41 564 PRO A O 1
ATOM 4442 N N . LYS A 1 565 ? -31.108 10.467 37.717 1.00 67.00 565 LYS A N 1
ATOM 4443 C CA . LYS A 1 565 ? -31.666 9.655 38.803 1.00 67.00 565 LYS A CA 1
ATOM 4444 C C . LYS A 1 565 ? -30.680 8.621 39.351 1.00 67.00 565 LYS A C 1
ATOM 4446 O O . LYS A 1 565 ? -30.914 8.171 40.477 1.00 67.00 565 LYS A O 1
ATOM 4451 N N . LYS A 1 566 ? -29.611 8.277 38.621 1.00 72.75 566 LYS A N 1
ATOM 4452 C CA . LYS A 1 566 ? -28.633 7.236 38.983 1.00 72.75 566 LYS A CA 1
ATOM 4453 C C . LYS A 1 566 ? -29.298 5.971 39.531 1.00 72.75 566 LYS A C 1
ATOM 4455 O O . LYS A 1 566 ? -29.186 5.657 40.721 1.00 72.75 566 LYS A O 1
ATOM 4460 N N . LEU A 1 567 ? -30.117 5.329 38.706 1.00 76.75 567 LEU A N 1
ATOM 4461 C CA . LEU A 1 567 ? -30.906 4.162 39.099 1.00 76.75 567 LEU A CA 1
ATOM 4462 C C . LEU A 1 567 ? -29.997 2.975 39.447 1.00 76.75 567 LEU A C 1
ATOM 4464 O O . LEU A 1 567 ? -28.993 2.732 38.786 1.00 76.75 567 LEU A O 1
ATOM 4468 N N . VAL A 1 568 ? -30.357 2.214 40.484 1.00 79.31 568 VAL A N 1
ATOM 4469 C CA . VAL A 1 568 ? -29.661 0.963 40.816 1.00 79.31 568 VAL A CA 1
ATOM 4470 C C . VAL A 1 568 ? -30.040 -0.082 39.771 1.00 79.31 568 VAL A C 1
ATOM 4472 O O . VAL A 1 568 ? -31.214 -0.417 39.640 1.00 79.31 568 VAL A O 1
ATOM 4475 N N . ILE A 1 569 ? -29.048 -0.590 39.045 1.00 80.81 569 ILE A N 1
ATOM 4476 C CA . ILE A 1 569 ? -29.235 -1.574 37.967 1.00 80.81 569 ILE A CA 1
ATOM 4477 C C . ILE A 1 569 ? -28.900 -2.997 38.421 1.00 80.81 569 ILE A C 1
ATOM 4479 O O . ILE A 1 569 ? -29.249 -3.963 37.751 1.00 80.81 569 ILE A O 1
ATOM 4483 N N . GLY A 1 570 ? -28.233 -3.147 39.569 1.00 80.62 570 GLY A N 1
ATOM 4484 C CA . GLY A 1 570 ? -27.872 -4.457 40.086 1.00 80.62 570 GLY A CA 1
ATOM 4485 C C . GLY A 1 570 ? -27.471 -4.446 41.554 1.00 80.62 570 GLY A C 1
ATOM 4486 O O . GLY A 1 570 ? -26.829 -3.520 42.051 1.00 80.62 570 GLY A O 1
ATOM 4487 N N . THR A 1 571 ? -27.836 -5.522 42.244 1.00 82.62 571 THR A N 1
ATOM 4488 C CA . THR A 1 571 ? -27.358 -5.846 43.589 1.00 82.62 571 THR A CA 1
ATOM 4489 C C . THR A 1 571 ? -26.922 -7.306 43.643 1.00 82.62 571 THR A C 1
ATOM 4491 O O . THR A 1 571 ? -27.539 -8.192 43.035 1.00 82.62 571 THR A O 1
ATOM 4494 N N . HIS A 1 572 ? -25.837 -7.571 44.361 1.00 83.12 572 HIS A N 1
ATOM 4495 C CA . HIS A 1 572 ? -25.324 -8.912 44.589 1.00 83.12 572 HIS A CA 1
ATOM 4496 C C . HIS A 1 572 ? -24.987 -9.069 46.067 1.00 83.12 572 HIS A C 1
ATOM 4498 O O . HIS A 1 572 ? -24.271 -8.253 46.638 1.00 83.12 572 HIS A O 1
ATOM 4504 N N . VAL A 1 573 ? -25.538 -10.106 46.690 1.00 82.62 573 VAL A N 1
ATOM 4505 C CA . VAL A 1 573 ? -25.337 -10.398 48.110 1.00 82.62 573 VAL A CA 1
ATOM 4506 C C . VAL A 1 573 ? -24.476 -11.642 48.205 1.00 82.62 573 VAL A C 1
ATOM 4508 O O . VAL A 1 573 ? -24.834 -12.658 47.617 1.00 82.62 573 VAL A O 1
ATOM 4511 N N . ARG A 1 574 ? -23.383 -11.590 48.962 1.00 76.69 574 ARG A N 1
ATOM 4512 C CA . ARG A 1 574 ? -22.609 -12.772 49.359 1.00 76.69 574 ARG A CA 1
ATOM 4513 C C . ARG A 1 574 ? -22.866 -13.005 50.838 1.00 76.69 574 ARG A C 1
ATOM 4515 O O . ARG A 1 574 ? -22.647 -12.107 51.640 1.00 76.69 574 ARG A O 1
ATOM 4522 N N . ASN A 1 575 ? -23.370 -14.172 51.212 1.00 79.38 575 ASN A N 1
ATOM 4523 C CA . ASN A 1 575 ? -23.770 -14.490 52.577 1.00 79.38 575 ASN A CA 1
ATOM 4524 C C . ASN A 1 575 ? -23.268 -15.883 52.970 1.00 79.38 575 ASN A C 1
ATOM 4526 O O . ASN A 1 575 ? -23.502 -16.854 52.255 1.00 79.38 575 ASN A O 1
ATOM 4530 N N . LYS A 1 576 ? -22.612 -15.968 54.127 1.00 73.94 576 LYS A N 1
ATOM 4531 C CA . LYS A 1 576 ? -22.195 -17.219 54.780 1.00 73.94 576 LYS A CA 1
ATOM 4532 C C . LYS A 1 576 ? -23.173 -17.684 55.850 1.00 73.94 576 LYS A C 1
ATOM 4534 O O . LYS A 1 576 ? -23.093 -18.822 56.290 1.00 73.94 576 LYS A O 1
ATOM 4539 N N . ILE A 1 577 ? -24.059 -16.806 56.323 1.00 74.56 577 ILE A N 1
ATOM 4540 C CA . ILE A 1 577 ? -24.924 -17.123 57.459 1.00 74.56 577 ILE A CA 1
ATOM 4541 C C . ILE A 1 577 ? -26.072 -18.000 56.989 1.00 74.56 577 ILE A C 1
ATOM 4543 O O . ILE A 1 577 ? -26.889 -17.573 56.170 1.00 74.56 577 ILE A O 1
ATOM 4547 N N . CYS A 1 578 ? -26.195 -19.165 57.617 1.00 78.25 578 CYS A N 1
ATOM 4548 C CA . CYS A 1 578 ? -27.414 -19.945 57.618 1.00 78.25 578 CYS A CA 1
ATOM 4549 C C . CYS A 1 578 ? -27.952 -20.093 59.046 1.00 78.25 578 CYS A C 1
ATOM 4551 O O . CYS A 1 578 ? -27.335 -20.735 59.886 1.00 78.25 578 CYS A O 1
ATOM 4553 N N . GLN A 1 579 ? -29.128 -19.521 59.318 1.00 74.50 579 GLN A N 1
ATOM 4554 C CA . GLN A 1 579 ? -29.751 -19.597 60.646 1.00 74.50 579 GLN A CA 1
ATOM 4555 C C . GLN A 1 579 ? -30.112 -21.036 61.030 1.00 74.50 579 GLN A C 1
ATOM 4557 O O . GLN A 1 579 ? -29.843 -21.453 62.151 1.00 74.50 579 GLN A O 1
ATOM 4562 N N . THR A 1 580 ? -30.664 -21.809 60.090 1.00 75.62 580 THR A N 1
ATOM 4563 C CA . THR A 1 580 ? -31.028 -23.217 60.304 1.00 75.62 580 THR A CA 1
ATOM 4564 C C . THR A 1 580 ? -29.801 -24.073 60.601 1.00 75.62 580 THR A C 1
ATOM 4566 O O . THR A 1 580 ? -29.856 -24.936 61.469 1.00 75.62 580 THR A O 1
ATOM 4569 N N . ARG A 1 581 ? -28.681 -23.818 59.921 1.00 72.69 581 ARG A N 1
ATOM 4570 C CA . ARG A 1 581 ? -27.414 -24.508 60.164 1.00 72.69 581 ARG A CA 1
ATOM 4571 C C . ARG A 1 581 ? -26.836 -24.140 61.527 1.00 72.69 581 ARG A C 1
ATOM 4573 O O . ARG A 1 581 ? -26.624 -25.030 62.337 1.00 72.69 581 ARG A O 1
ATOM 4580 N N . ASN A 1 582 ? -26.693 -22.844 61.805 1.00 72.00 582 ASN A N 1
ATOM 4581 C CA . ASN A 1 582 ? -26.122 -22.348 63.058 1.00 72.00 582 ASN A CA 1
ATOM 4582 C C . ASN A 1 582 ? -26.904 -22.832 64.287 1.00 72.00 582 ASN A C 1
ATOM 4584 O O . ASN A 1 582 ? -26.305 -23.177 65.300 1.00 72.00 582 ASN A O 1
ATOM 4588 N N . TYR A 1 583 ? -28.238 -22.865 64.201 1.00 75.44 583 TYR A N 1
ATOM 4589 C CA . TYR A 1 583 ? -29.087 -23.363 65.281 1.00 75.44 583 TYR A CA 1
ATOM 4590 C C . TYR A 1 583 ? -28.887 -24.865 65.519 1.00 75.44 583 TYR A C 1
ATOM 4592 O O . TYR A 1 583 ? -28.672 -25.285 66.651 1.00 75.44 583 TYR A O 1
ATOM 4600 N N . ASN A 1 584 ? -28.913 -25.677 64.457 1.00 75.81 584 ASN A N 1
ATOM 4601 C CA . ASN A 1 584 ? -28.774 -27.127 64.592 1.00 75.81 584 ASN A CA 1
ATOM 4602 C C . ASN A 1 584 ? -27.357 -27.541 65.016 1.00 75.81 584 ASN A C 1
ATOM 4604 O O . ASN A 1 584 ? -27.226 -28.391 65.890 1.00 75.81 584 ASN A O 1
ATOM 4608 N N . GLU A 1 585 ? -26.313 -26.891 64.495 1.00 71.50 585 GLU A N 1
ATOM 4609 C CA . GLU A 1 585 ? -24.927 -27.109 64.932 1.00 71.50 585 GLU A CA 1
ATOM 4610 C C . GLU A 1 585 ? -24.715 -26.695 66.398 1.00 71.50 585 GLU A C 1
ATOM 4612 O O . GLU A 1 585 ? -24.065 -27.422 67.146 1.00 71.50 585 GLU A O 1
ATOM 4617 N N . GLY A 1 586 ? -25.324 -25.589 66.847 1.00 69.81 586 GLY A N 1
ATOM 4618 C CA . GLY A 1 586 ? -25.286 -25.158 68.251 1.00 69.81 586 GLY A CA 1
ATOM 4619 C C . GLY A 1 586 ? -26.009 -26.107 69.215 1.00 69.81 586 GLY A C 1
ATOM 4620 O O . GLY A 1 586 ? -25.658 -26.179 70.390 1.00 69.81 586 GLY A O 1
ATOM 4621 N N . CYS A 1 587 ? -26.985 -26.868 68.718 1.00 75.12 587 CYS A N 1
ATOM 4622 C CA . CYS A 1 587 ? -27.713 -27.882 69.482 1.00 75.12 587 CYS A CA 1
ATOM 4623 C C . CYS A 1 587 ? -27.178 -29.314 69.282 1.00 75.12 587 CYS A C 1
ATOM 4625 O O . CYS A 1 587 ? -27.743 -30.241 69.856 1.00 75.12 587 CYS A O 1
ATOM 4627 N N . GLY A 1 588 ? -26.126 -29.518 68.476 1.00 70.69 588 GLY A N 1
ATOM 4628 C CA . GLY A 1 588 ? -25.577 -30.846 68.167 1.00 70.69 588 GLY A CA 1
ATOM 4629 C C . GLY A 1 588 ? -26.468 -31.725 67.276 1.00 70.69 588 GLY A C 1
ATOM 4630 O O . GLY A 1 588 ? -26.260 -32.935 67.204 1.00 70.69 588 GLY A O 1
ATOM 4631 N N . ASN A 1 589 ? -27.455 -31.137 66.596 1.00 79.75 589 ASN A N 1
ATOM 4632 C CA . ASN A 1 589 ? -28.411 -31.843 65.748 1.00 79.75 589 ASN A CA 1
ATOM 4633 C C . ASN A 1 589 ? -27.977 -31.837 64.270 1.00 79.75 589 ASN A C 1
ATOM 4635 O O . ASN A 1 589 ? -27.408 -30.850 63.793 1.00 79.75 589 ASN A O 1
ATOM 4639 N N . PRO A 1 590 ? -28.289 -32.896 63.497 1.00 75.12 590 PRO A N 1
ATOM 4640 C CA . PRO A 1 590 ? -28.091 -32.886 62.052 1.00 75.12 590 PRO A CA 1
ATOM 4641 C C . PRO A 1 590 ? -28.972 -31.819 61.389 1.00 75.12 590 PRO A C 1
ATOM 4643 O O . PRO A 1 590 ? -30.143 -31.647 61.727 1.00 75.12 590 PRO A O 1
ATOM 4646 N N . VAL A 1 591 ? -28.401 -31.093 60.426 1.00 76.69 591 VAL A N 1
ATOM 4647 C CA . VAL A 1 591 ? -29.084 -29.994 59.734 1.00 76.69 591 VAL A CA 1
ATOM 4648 C C . VAL A 1 591 ? -30.130 -30.571 58.769 1.00 76.69 591 VAL A C 1
ATOM 4650 O O . VAL A 1 591 ? -29.755 -31.284 57.836 1.00 76.69 591 VAL A O 1
ATOM 4653 N N . PRO A 1 592 ? -31.429 -30.265 58.933 1.00 78.62 592 PRO A N 1
ATOM 4654 C CA . PRO A 1 592 ? -32.458 -30.746 58.024 1.00 78.62 592 PRO A CA 1
ATOM 4655 C C . PRO A 1 592 ? -32.341 -30.067 56.645 1.00 78.62 592 PRO A C 1
ATOM 4657 O O . PRO A 1 592 ? -31.812 -28.948 56.545 1.00 78.62 592 PRO A O 1
ATOM 4660 N N . PRO A 1 593 ? -32.867 -30.691 55.573 1.00 78.75 593 PRO A N 1
ATOM 4661 C CA . PRO A 1 593 ? -32.970 -30.054 54.265 1.00 78.75 593 PRO A CA 1
ATOM 4662 C C . PRO A 1 593 ? -33.744 -28.738 54.383 1.00 78.75 593 PRO A C 1
ATOM 4664 O O . PRO A 1 593 ? -34.872 -28.707 54.869 1.00 78.75 593 PRO A O 1
ATOM 4667 N N . HIS A 1 594 ? -33.138 -27.635 53.956 1.00 80.75 594 HIS A N 1
ATOM 4668 C CA . HIS A 1 594 ? -33.757 -26.315 54.015 1.00 80.75 594 HIS A CA 1
ATOM 4669 C C . HIS A 1 594 ? -33.233 -25.436 52.881 1.00 80.75 594 HIS A C 1
ATOM 4671 O O . HIS A 1 594 ? -32.182 -25.693 52.288 1.00 80.75 594 HIS A O 1
ATOM 4677 N N . LYS A 1 595 ? -33.956 -24.352 52.594 1.00 78.00 595 LYS A N 1
ATOM 4678 C CA . LYS A 1 595 ? -33.497 -23.327 51.658 1.00 78.00 595 LYS A CA 1
ATOM 4679 C C . LYS A 1 595 ? -32.399 -22.504 52.325 1.00 78.00 595 LYS A C 1
ATOM 4681 O O . LYS A 1 595 ? -32.683 -21.532 53.021 1.00 78.00 595 LYS A O 1
ATOM 4686 N N . CYS A 1 596 ? -31.158 -22.940 52.148 1.00 75.38 596 CYS A N 1
ATOM 4687 C CA . CYS A 1 596 ? -30.002 -22.316 52.772 1.00 75.38 596 CYS A CA 1
ATOM 4688 C C . CYS A 1 596 ? -29.843 -20.862 52.287 1.00 75.38 596 CYS A C 1
ATOM 4690 O O . CYS A 1 596 ? -29.682 -20.637 51.086 1.00 75.38 596 CYS A O 1
ATOM 4692 N N . PRO A 1 597 ? -29.884 -19.859 53.185 1.00 73.50 597 PRO A N 1
ATOM 4693 C CA . PRO A 1 597 ? -29.633 -18.470 52.817 1.00 73.50 597 PRO A CA 1
ATOM 4694 C C . PRO A 1 597 ? -28.134 -18.168 52.655 1.00 73.50 597 PRO A C 1
ATOM 4696 O O . PRO A 1 597 ? -27.787 -17.065 52.223 1.00 73.50 597 PRO A O 1
ATOM 4699 N N . ALA A 1 598 ? -27.246 -19.113 52.990 1.00 76.31 598 ALA A N 1
ATOM 4700 C CA . ALA A 1 598 ? -25.827 -19.018 52.679 1.00 76.31 598 ALA A CA 1
ATOM 4701 C C . ALA A 1 598 ? -25.589 -19.429 51.219 1.00 76.31 598 ALA A C 1
ATOM 4703 O O . ALA A 1 598 ? -25.958 -20.527 50.808 1.00 76.31 598 ALA A O 1
ATOM 4704 N N . ASN A 1 599 ? -24.975 -18.545 50.435 1.00 79.56 599 ASN A N 1
ATOM 4705 C CA . ASN A 1 599 ? -24.689 -18.762 49.013 1.00 79.56 599 ASN A CA 1
ATOM 4706 C C . ASN A 1 599 ? -23.190 -18.888 48.704 1.00 79.56 599 ASN A C 1
ATOM 4708 O O . ASN A 1 599 ? -22.810 -19.067 47.550 1.00 79.56 599 ASN A O 1
ATOM 4712 N N . ILE A 1 600 ? -22.345 -18.801 49.729 1.00 74.19 600 ILE A N 1
ATOM 4713 C CA . ILE A 1 600 ? -20.902 -19.023 49.659 1.00 74.19 600 ILE A CA 1
ATOM 4714 C C . ILE A 1 600 ? -20.458 -19.866 50.856 1.00 74.19 600 ILE A C 1
ATOM 4716 O O . ILE A 1 600 ? -21.072 -19.808 51.922 1.00 74.19 600 ILE A O 1
ATOM 4720 N N . SER A 1 601 ? -19.384 -20.642 50.684 1.00 70.31 601 SER A N 1
ATOM 4721 C CA . SER A 1 601 ? -18.823 -21.461 51.765 1.00 70.31 601 SER A CA 1
ATOM 4722 C C . SER A 1 601 ? -18.266 -20.585 52.895 1.00 70.31 601 SER A C 1
ATOM 4724 O O . SER A 1 601 ? -17.757 -19.483 52.658 1.00 70.31 601 SER A O 1
ATOM 4726 N N . GLU A 1 602 ? -18.308 -21.099 54.123 1.00 64.75 602 GLU A N 1
ATOM 4727 C CA . GLU A 1 602 ? -17.752 -20.458 55.319 1.00 64.75 602 GLU A CA 1
ATOM 4728 C C . GLU A 1 602 ? -16.259 -20.121 55.170 1.00 64.75 602 GLU A C 1
ATOM 4730 O O . GLU A 1 602 ? -15.811 -19.069 55.642 1.00 64.75 602 GLU A O 1
ATOM 4735 N N . ASP A 1 603 ? -15.520 -20.923 54.400 1.00 63.84 603 ASP A N 1
ATOM 4736 C CA . ASP A 1 603 ? -14.089 -20.738 54.132 1.00 63.84 603 ASP A CA 1
ATOM 4737 C C . ASP A 1 603 ? -13.794 -19.667 53.067 1.00 63.84 603 ASP A C 1
ATOM 4739 O O . ASP A 1 603 ? -12.664 -19.198 52.932 1.00 63.84 603 ASP A O 1
ATOM 4743 N N . THR A 1 604 ? -14.808 -19.230 52.310 1.00 64.06 604 THR A N 1
ATOM 4744 C CA . THR A 1 604 ? -14.630 -18.286 51.191 1.00 64.06 604 THR A CA 1
ATOM 4745 C C . THR A 1 604 ? -14.266 -16.892 51.707 1.00 64.06 604 THR A C 1
ATOM 4747 O O . THR A 1 604 ? -14.936 -16.350 52.584 1.00 64.06 604 THR A O 1
ATOM 4750 N N . VAL A 1 605 ? -13.237 -16.244 51.160 1.00 62.78 605 VAL A N 1
ATOM 4751 C CA . VAL A 1 605 ? -12.899 -14.858 51.530 1.00 62.78 605 VAL A CA 1
ATOM 4752 C C . VAL A 1 605 ? -13.984 -13.905 51.007 1.00 62.78 605 VAL A C 1
ATOM 4754 O O . VAL A 1 605 ? -14.173 -13.767 49.803 1.00 62.78 605 VAL A O 1
ATOM 4757 N N . ILE A 1 606 ? -14.712 -13.240 51.914 1.00 63.56 606 ILE A N 1
ATOM 4758 C CA . ILE A 1 606 ? -15.775 -12.279 51.552 1.00 63.56 606 ILE A CA 1
ATOM 4759 C C . ILE A 1 606 ? -15.206 -10.953 51.032 1.00 63.56 606 ILE A C 1
ATOM 4761 O O . ILE A 1 606 ? -15.838 -10.317 50.196 1.00 63.56 606 ILE A O 1
ATOM 4765 N N . GLY A 1 607 ? -14.010 -10.566 51.486 1.00 59.00 607 GLY A N 1
ATOM 4766 C CA . GLY A 1 607 ? -13.325 -9.324 51.103 1.00 59.00 607 GLY A CA 1
ATOM 4767 C C . GLY A 1 607 ? -12.739 -9.295 49.686 1.00 59.00 607 GLY A C 1
ATOM 4768 O O . GLY A 1 607 ? -11.971 -8.393 49.374 1.00 59.00 607 GLY A O 1
ATOM 4769 N N . ASP A 1 608 ? -13.035 -10.293 48.851 1.00 68.19 608 ASP A N 1
ATOM 4770 C CA . ASP A 1 608 ? -12.608 -10.323 47.451 1.00 68.19 608 ASP A CA 1
ATOM 4771 C C . ASP A 1 608 ? -13.599 -9.531 46.585 1.00 68.19 608 ASP A C 1
ATOM 4773 O O . ASP A 1 608 ? -14.559 -10.070 46.018 1.00 68.19 608 ASP A O 1
ATOM 4777 N N . GLU A 1 609 ? -13.378 -8.218 46.533 1.00 71.12 609 GLU A N 1
ATOM 4778 C CA . GLU A 1 609 ? -14.185 -7.278 45.750 1.00 71.12 609 GLU A CA 1
ATOM 4779 C C . GLU A 1 609 ? -14.079 -7.537 44.252 1.00 71.12 609 GLU A C 1
ATOM 4781 O O . GLU A 1 609 ? -15.061 -7.352 43.535 1.00 71.12 609 GLU A O 1
ATOM 4786 N N . ARG A 1 610 ? -12.932 -8.044 43.781 1.00 71.88 610 ARG A N 1
ATOM 4787 C CA . ARG A 1 610 ? -12.745 -8.451 42.385 1.00 71.88 610 ARG A CA 1
ATOM 4788 C C . ARG A 1 610 ? -13.695 -9.582 42.029 1.00 71.88 610 ARG A C 1
ATOM 4790 O O . ARG A 1 610 ? -14.381 -9.507 41.012 1.00 71.88 610 ARG A O 1
ATOM 4797 N N . GLN A 1 611 ? -13.791 -10.605 42.876 1.00 76.00 611 GLN A N 1
ATOM 4798 C CA . GLN A 1 611 ? -14.735 -11.698 42.659 1.00 76.00 611 GLN A CA 1
ATOM 4799 C C . GLN A 1 611 ? -16.188 -11.212 42.731 1.00 76.00 611 GLN A C 1
ATOM 4801 O O . GLN A 1 611 ? -16.993 -11.604 41.893 1.00 76.00 611 GLN A O 1
ATOM 4806 N N . ALA A 1 612 ? -16.514 -10.296 43.649 1.00 75.94 612 ALA A N 1
ATOM 4807 C CA . ALA A 1 612 ? -17.845 -9.688 43.697 1.00 75.94 612 ALA A CA 1
ATOM 4808 C C . ALA A 1 612 ? -18.174 -8.885 42.419 1.00 75.94 612 ALA A C 1
ATOM 4810 O O . ALA A 1 612 ? -19.299 -8.949 41.920 1.00 75.94 612 ALA A O 1
ATOM 4811 N N . GLY A 1 613 ? -17.188 -8.183 41.851 1.00 78.62 613 GLY A N 1
ATOM 4812 C CA . GLY A 1 613 ? -17.294 -7.508 40.555 1.00 78.62 613 GLY A CA 1
ATOM 4813 C C . GLY A 1 613 ? -17.524 -8.485 39.402 1.00 78.62 613 GLY A C 1
ATOM 4814 O O . GLY A 1 613 ? -18.390 -8.250 38.561 1.00 78.62 613 GLY A O 1
ATOM 4815 N N . ARG A 1 614 ? -16.819 -9.624 39.395 1.00 81.50 614 ARG A N 1
ATOM 4816 C CA . ARG A 1 614 ? -17.018 -10.690 38.398 1.00 81.50 614 ARG A CA 1
ATOM 4817 C C . ARG A 1 614 ? -18.412 -11.306 38.482 1.00 81.50 614 ARG A C 1
ATOM 4819 O O . ARG A 1 614 ? -19.074 -11.466 37.460 1.00 81.50 614 ARG A O 1
ATOM 4826 N N . ASP A 1 615 ? -18.864 -11.640 39.687 1.00 82.38 615 ASP A N 1
ATOM 4827 C CA . ASP A 1 615 ? -20.182 -12.240 39.912 1.00 82.38 615 ASP A CA 1
ATOM 4828 C C . ASP A 1 615 ? -21.303 -11.263 39.517 1.00 82.38 615 ASP A C 1
ATOM 4830 O O . ASP A 1 615 ? -22.294 -11.664 38.901 1.00 82.38 615 ASP A O 1
ATOM 4834 N N . MET A 1 616 ? -21.113 -9.964 39.784 1.00 83.50 616 MET A N 1
ATOM 4835 C CA . MET A 1 616 ? -22.001 -8.910 39.292 1.00 83.50 616 MET A CA 1
ATOM 4836 C C . MET A 1 616 ? -22.001 -8.832 37.760 1.00 83.50 616 MET A C 1
ATOM 4838 O O . MET A 1 616 ? -23.069 -8.777 37.158 1.00 83.50 616 MET A O 1
ATOM 4842 N N . GLY A 1 617 ? -20.829 -8.867 37.121 1.00 80.38 617 GLY A N 1
ATOM 4843 C CA . GLY A 1 617 ? -20.710 -8.816 35.660 1.00 80.38 617 GLY A CA 1
ATOM 4844 C C . GLY A 1 617 ? -21.420 -9.974 34.984 1.00 80.38 617 GLY A C 1
ATOM 4845 O O . GLY A 1 617 ? -22.232 -9.761 34.089 1.00 80.38 617 GLY A O 1
ATOM 4846 N N . LYS A 1 618 ? -21.210 -11.191 35.493 1.00 83.56 618 LYS A N 1
ATOM 4847 C CA . LYS A 1 618 ? -21.916 -12.386 35.019 1.00 83.56 618 LYS A CA 1
ATOM 4848 C C . LYS A 1 618 ? -23.425 -12.242 35.165 1.00 83.56 618 LYS A C 1
ATOM 4850 O O . LYS A 1 618 ? -24.145 -12.598 34.244 1.00 83.56 618 LYS A O 1
ATOM 4855 N N . LYS A 1 619 ? -23.902 -11.687 36.284 1.00 82.31 619 LYS A N 1
ATOM 4856 C CA . LYS A 1 619 ? -25.333 -11.459 36.536 1.00 82.31 619 LYS A CA 1
ATOM 4857 C C . LYS A 1 619 ? -25.951 -10.421 35.591 1.00 82.31 619 LYS A C 1
ATOM 4859 O O . LYS A 1 619 ? -27.103 -10.577 35.204 1.00 82.31 619 LYS A O 1
ATOM 4864 N N . LEU A 1 620 ? -25.211 -9.374 35.226 1.00 81.62 620 LEU A N 1
ATOM 4865 C CA . LEU A 1 620 ? -25.665 -8.369 34.254 1.00 81.62 620 LEU A CA 1
ATOM 4866 C C . LEU A 1 620 ? -25.725 -8.929 32.826 1.00 81.62 620 LEU A C 1
ATOM 4868 O O . LEU A 1 620 ? -26.594 -8.541 32.047 1.00 81.62 620 LEU A O 1
ATOM 4872 N N . LEU A 1 621 ? -24.832 -9.864 32.496 1.00 78.25 621 LEU A N 1
ATOM 4873 C CA . LEU A 1 621 ? -24.786 -10.518 31.189 1.00 78.25 621 LEU A CA 1
ATOM 4874 C C . LEU A 1 621 ? -25.797 -11.661 31.049 1.00 78.25 621 LEU A C 1
ATOM 4876 O O . LEU A 1 621 ? -26.322 -11.862 29.959 1.00 78.25 621 LEU A O 1
ATOM 4880 N N . SER A 1 622 ? -26.075 -12.394 32.132 1.00 78.19 622 SER A N 1
ATOM 4881 C CA . SER A 1 622 ? -27.045 -13.500 32.162 1.00 78.19 622 SER A CA 1
ATOM 4882 C C . SER A 1 622 ? -28.477 -13.066 32.487 1.00 78.19 622 SER A C 1
ATOM 4884 O O . SER A 1 622 ? -29.377 -13.903 32.558 1.00 78.19 622 SER A O 1
ATOM 4886 N N . GLY A 1 623 ? -28.694 -11.769 32.720 1.00 72.25 623 GLY A N 1
ATOM 4887 C CA . GLY A 1 623 ? -30.016 -11.201 32.947 1.00 72.25 623 GLY A CA 1
ATOM 4888 C C . GLY A 1 623 ? -30.914 -11.259 31.702 1.00 72.25 623 GLY A C 1
ATOM 4889 O O . GLY A 1 623 ? -30.431 -11.481 30.594 1.00 72.25 623 GLY A O 1
ATOM 4890 N N . PRO A 1 624 ? -32.229 -11.006 31.858 1.00 67.19 624 PRO A N 1
ATOM 4891 C CA . PRO A 1 624 ? -33.187 -11.006 30.746 1.00 67.19 624 PRO A CA 1
ATOM 4892 C C . PRO A 1 624 ? -32.870 -9.954 29.670 1.00 67.19 624 PRO A C 1
ATOM 4894 O O . PRO A 1 624 ? -33.285 -10.104 28.526 1.00 67.19 624 PRO A O 1
ATOM 4897 N N . VAL A 1 625 ? -32.121 -8.905 30.028 1.00 66.25 625 VAL A N 1
ATOM 4898 C CA . VAL A 1 625 ? -31.539 -7.931 29.101 1.00 66.25 625 VAL A CA 1
ATOM 4899 C C . VAL A 1 625 ? -30.029 -7.944 29.311 1.00 66.25 625 VAL A C 1
ATOM 4901 O O . VAL A 1 625 ? -29.559 -7.581 30.396 1.00 66.25 625 VAL A O 1
ATOM 4904 N N . LYS A 1 626 ? -29.271 -8.363 28.288 1.00 71.19 626 LYS A N 1
ATOM 4905 C CA . LYS A 1 626 ? -27.802 -8.387 28.325 1.00 71.19 626 LYS A CA 1
ATOM 4906 C C . LYS A 1 626 ? -27.293 -6.957 28.497 1.00 71.19 626 LYS A C 1
ATOM 4908 O O . LYS A 1 626 ? -27.315 -6.165 27.563 1.00 71.19 626 LYS A O 1
ATOM 4913 N N . THR A 1 627 ? -26.867 -6.621 29.710 1.00 72.38 627 THR A N 1
ATOM 4914 C CA . THR A 1 627 ? -26.491 -5.250 30.065 1.00 72.38 627 THR A CA 1
ATOM 4915 C C . THR A 1 627 ? -24.977 -5.104 29.991 1.00 72.38 627 THR A C 1
ATOM 4917 O O . THR A 1 627 ? -24.257 -5.658 30.825 1.00 72.38 627 THR A O 1
ATOM 4920 N N . LEU A 1 628 ? -24.488 -4.365 28.993 1.00 66.88 628 LEU A N 1
ATOM 4921 C CA . LEU A 1 628 ? -23.062 -4.109 28.811 1.00 66.88 628 LEU A CA 1
ATOM 4922 C C . LEU A 1 628 ? -22.659 -2.808 29.511 1.00 66.88 628 LEU A C 1
ATOM 4924 O O . LEU A 1 628 ? -23.290 -1.765 29.375 1.00 66.88 628 LEU A O 1
ATOM 4928 N N . VAL A 1 629 ? -21.570 -2.862 30.271 1.00 64.31 629 VAL A N 1
ATOM 4929 C CA . VAL A 1 629 ? -21.080 -1.716 31.044 1.00 64.31 629 VAL A CA 1
ATOM 4930 C C . VAL A 1 629 ? -19.841 -1.143 30.364 1.00 64.31 629 VAL A C 1
ATOM 4932 O O . VAL A 1 629 ? -18.897 -1.882 30.088 1.00 64.31 629 VAL A O 1
ATOM 4935 N N . SER A 1 630 ? -19.825 0.167 30.090 1.00 60.84 630 SER A N 1
ATOM 4936 C CA . SER A 1 630 ? -18.681 0.819 29.428 1.00 60.84 630 SER A CA 1
ATOM 4937 C C . SER A 1 630 ? -17.532 1.114 30.395 1.00 60.84 630 SER A C 1
ATOM 4939 O O . SER A 1 630 ? -16.369 0.847 30.097 1.00 60.84 630 SER A O 1
ATOM 4941 N N . GLU A 1 631 ? -17.855 1.662 31.564 1.00 63.25 631 GLU A N 1
ATOM 4942 C CA . GLU A 1 631 ? -16.910 1.992 32.628 1.00 63.25 631 GLU A CA 1
ATOM 4943 C C . GLU A 1 631 ? -17.605 1.955 33.994 1.00 63.25 631 GLU A C 1
ATOM 4945 O O . GLU A 1 631 ? -18.800 2.236 34.100 1.00 63.25 631 GLU A O 1
ATOM 4950 N N . THR A 1 632 ? -16.859 1.627 35.052 1.00 60.75 632 THR A N 1
ATOM 4951 C CA . THR A 1 632 ? -17.387 1.568 36.423 1.00 60.75 632 THR A CA 1
ATOM 4952 C C . THR A 1 632 ? -16.522 2.370 37.372 1.00 60.75 632 THR A C 1
ATOM 4954 O O . THR A 1 632 ? -15.310 2.175 37.452 1.00 60.75 632 THR A O 1
ATOM 4957 N N . THR A 1 633 ? -17.152 3.286 38.102 1.00 57.72 633 THR A N 1
ATOM 4958 C CA . THR A 1 633 ? -16.487 4.123 39.104 1.00 57.72 633 THR A CA 1
ATOM 4959 C C . THR A 1 633 ? -16.624 3.495 40.491 1.00 57.72 633 THR A C 1
ATOM 4961 O O . THR A 1 633 ? -17.745 3.253 40.931 1.00 57.72 633 THR A O 1
ATOM 4964 N N . THR A 1 634 ? -15.499 3.276 41.178 1.00 61.44 634 THR A N 1
ATOM 4965 C CA . THR A 1 634 ? -15.417 2.860 42.593 1.00 61.44 634 THR A CA 1
ATOM 4966 C C . THR A 1 634 ? -14.722 3.944 43.424 1.00 61.44 634 THR A C 1
ATOM 4968 O O . THR A 1 634 ? -14.084 4.853 42.876 1.00 61.44 634 THR A O 1
ATOM 4971 N N . ASP A 1 635 ? -14.794 3.851 44.749 1.00 49.88 635 ASP A N 1
ATOM 4972 C CA . ASP A 1 635 ? -14.130 4.715 45.734 1.00 49.88 635 ASP A CA 1
ATOM 4973 C C . ASP A 1 635 ? -12.601 4.519 45.807 1.00 49.88 635 ASP A C 1
ATOM 4975 O O . ASP A 1 635 ? -11.950 4.739 46.819 1.00 49.88 635 ASP A O 1
ATOM 4979 N N . GLY A 1 636 ? -11.953 4.242 44.676 1.00 40.31 636 GLY A N 1
ATOM 4980 C CA . GLY A 1 636 ? -10.510 4.396 44.517 1.00 40.31 636 GLY A CA 1
ATOM 4981 C C . GLY A 1 636 ? -9.636 3.368 45.243 1.00 40.31 636 GLY A C 1
ATOM 4982 O O . GLY A 1 636 ? -8.427 3.395 45.006 1.00 40.31 636 GLY A O 1
ATOM 4983 N N . ASP A 1 637 ? -10.196 2.472 46.048 1.00 47.50 637 ASP A N 1
ATOM 4984 C CA . ASP A 1 637 ? -9.571 1.270 46.614 1.00 47.50 637 ASP A CA 1
ATOM 4985 C C . ASP A 1 637 ? -10.193 -0.039 46.099 1.00 47.50 637 ASP A C 1
ATOM 4987 O O . ASP A 1 637 ? -9.560 -1.084 46.240 1.00 47.50 637 ASP A O 1
ATOM 4991 N N . GLY A 1 638 ? -11.355 0.020 45.440 1.00 55.56 638 GLY A N 1
ATOM 4992 C CA . GLY A 1 638 ? -12.086 -1.185 45.060 1.00 55.56 638 GLY A CA 1
ATOM 4993 C C . GLY A 1 638 ? -11.618 -1.900 43.789 1.00 55.56 638 GLY A C 1
ATOM 4994 O O . GLY A 1 638 ? -11.749 -1.373 42.678 1.00 55.56 638 GLY A O 1
ATOM 4995 N N . ASP A 1 639 ? -11.200 -3.161 43.950 1.00 62.66 639 ASP A N 1
ATOM 4996 C CA . ASP A 1 639 ? -10.970 -4.136 42.868 1.00 62.66 639 ASP A CA 1
ATOM 4997 C C . ASP A 1 639 ? -12.287 -4.584 42.185 1.00 62.66 639 ASP A C 1
ATOM 4999 O O . ASP A 1 639 ? -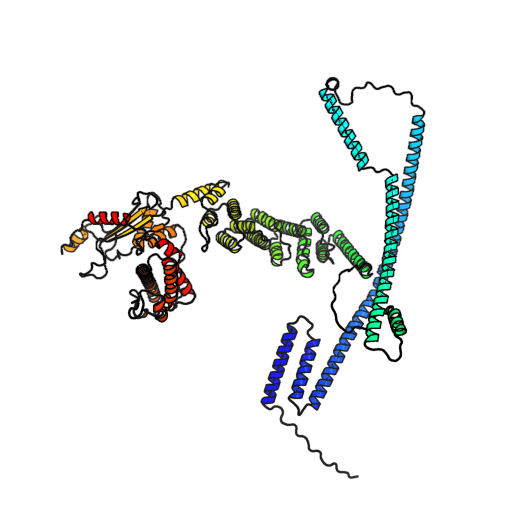12.269 -5.302 41.181 1.00 62.66 639 ASP A O 1
ATOM 5003 N N . PHE A 1 640 ? -13.440 -4.122 42.686 1.00 68.44 640 PHE A N 1
ATOM 5004 C CA . PHE A 1 640 ? -14.771 -4.374 42.123 1.00 68.44 640 PHE A CA 1
ATOM 5005 C C . PHE A 1 640 ? -14.892 -3.957 40.653 1.00 68.44 640 PHE A C 1
ATOM 5007 O O . PHE A 1 640 ? -15.362 -4.735 39.822 1.00 68.44 640 PHE A O 1
ATOM 5014 N N . ALA A 1 641 ? -14.416 -2.756 40.305 1.00 66.75 641 ALA A N 1
ATOM 5015 C CA . ALA A 1 641 ? -14.435 -2.277 38.923 1.00 66.75 641 ALA A CA 1
ATOM 5016 C C . ALA A 1 641 ? -13.555 -3.142 38.010 1.00 66.75 641 ALA A C 1
ATOM 5018 O O . ALA A 1 641 ? -13.946 -3.422 36.881 1.00 66.75 641 ALA A O 1
ATOM 5019 N N . ALA A 1 642 ? -12.403 -3.607 38.507 1.00 67.06 642 ALA A N 1
ATOM 5020 C CA . ALA A 1 642 ? -11.498 -4.465 37.747 1.00 67.06 642 ALA A CA 1
ATOM 5021 C C . ALA A 1 642 ? -12.129 -5.835 37.460 1.00 67.06 642 ALA A C 1
ATOM 5023 O O . ALA A 1 642 ? -12.103 -6.299 36.324 1.00 67.06 642 ALA A O 1
ATOM 5024 N N . GLY A 1 643 ? -12.756 -6.456 38.464 1.00 68.94 643 GLY A N 1
ATOM 5025 C CA . GLY A 1 643 ? -13.461 -7.726 38.288 1.00 68.94 643 GLY A CA 1
ATOM 5026 C C . GLY A 1 643 ? -14.656 -7.631 37.339 1.00 68.94 643 GLY A C 1
ATOM 5027 O O . GLY A 1 643 ? -14.877 -8.532 36.535 1.00 68.94 643 GLY A O 1
ATOM 5028 N N . LEU A 1 644 ? -15.402 -6.526 37.393 1.00 71.44 644 LEU A N 1
ATOM 5029 C CA . LEU A 1 644 ? -16.512 -6.280 36.478 1.00 71.44 644 LEU A CA 1
ATOM 5030 C C . LEU A 1 644 ? -16.017 -6.063 35.041 1.00 71.44 644 LEU A C 1
ATOM 5032 O O . LEU A 1 644 ? -16.537 -6.669 34.108 1.00 71.44 644 LEU A O 1
ATOM 5036 N N . GLN A 1 645 ? -14.980 -5.239 34.872 1.00 66.94 645 GLN A N 1
ATOM 5037 C CA . GLN A 1 645 ? -14.394 -4.936 33.570 1.00 66.94 645 GLN A CA 1
ATOM 5038 C C . GLN A 1 645 ? -13.769 -6.173 32.915 1.00 66.94 645 GLN A C 1
ATOM 5040 O O . GLN A 1 645 ? -13.890 -6.333 31.707 1.00 66.94 645 GLN A O 1
ATOM 5045 N N . GLU A 1 646 ? -13.171 -7.079 33.693 1.00 68.12 646 GLU A N 1
ATOM 5046 C CA . GLU A 1 646 ? -12.675 -8.365 33.189 1.00 68.12 646 GLU A CA 1
ATOM 5047 C C . GLU A 1 646 ? -13.761 -9.198 32.532 1.00 68.12 646 GLU A C 1
ATOM 5049 O O . GLU A 1 646 ? -13.547 -9.687 31.432 1.00 68.12 646 GLU A O 1
ATOM 5054 N N . VAL A 1 647 ? -14.924 -9.340 33.169 1.00 70.88 647 VAL A N 1
ATOM 5055 C CA . VAL A 1 647 ? -16.025 -10.127 32.599 1.00 70.88 647 VAL A CA 1
ATOM 5056 C C . VAL A 1 647 ? -16.578 -9.448 31.342 1.00 70.88 647 VAL A C 1
ATOM 5058 O O . VAL A 1 647 ? -16.873 -10.117 30.356 1.00 70.88 647 VAL A O 1
ATOM 5061 N N . MET A 1 648 ? -16.646 -8.113 31.335 1.00 69.00 648 MET A N 1
ATOM 5062 C CA . MET A 1 648 ? -17.057 -7.350 30.150 1.00 69.00 648 MET A CA 1
ATOM 5063 C C . MET A 1 648 ? -16.042 -7.469 28.997 1.00 69.00 648 MET A C 1
ATOM 5065 O O . MET A 1 648 ? -16.436 -7.484 27.834 1.00 69.00 648 MET A O 1
ATOM 5069 N N . MET A 1 649 ? -14.743 -7.576 29.301 1.00 53.00 649 MET A N 1
ATOM 5070 C CA . MET A 1 649 ? -13.665 -7.785 28.322 1.00 53.00 649 MET A CA 1
ATOM 5071 C C . MET A 1 649 ? -13.546 -9.242 27.856 1.00 53.00 649 MET A C 1
ATOM 5073 O O . MET A 1 649 ? -13.193 -9.485 26.705 1.00 53.00 649 MET A O 1
ATOM 5077 N N . GLU A 1 650 ? -13.851 -10.207 28.726 1.00 56.47 650 GLU A N 1
ATOM 5078 C CA . GLU A 1 650 ? -13.929 -11.635 28.399 1.00 56.47 650 GLU A CA 1
ATOM 5079 C C . GLU A 1 650 ? -15.017 -11.904 27.356 1.00 56.47 650 GLU A C 1
ATOM 5081 O O . GLU A 1 650 ? -14.764 -12.625 26.396 1.00 56.47 650 GLU A O 1
ATOM 5086 N N . GLU A 1 651 ? -16.173 -11.248 27.479 1.00 52.53 651 GLU A N 1
ATOM 5087 C CA . GLU A 1 651 ? -17.211 -11.236 26.439 1.00 52.53 651 GLU A CA 1
ATOM 5088 C C . GLU A 1 651 ? -16.776 -10.507 25.157 1.00 52.53 651 GLU A C 1
ATOM 5090 O O . GLU A 1 651 ? -17.245 -10.833 24.071 1.00 52.53 651 GLU A O 1
ATOM 5095 N N . ALA A 1 652 ? -15.883 -9.518 25.264 1.00 37.19 652 ALA A N 1
ATOM 5096 C CA . ALA A 1 652 ? -15.377 -8.734 24.135 1.00 37.19 652 ALA A CA 1
ATOM 5097 C C . ALA A 1 652 ? -14.135 -9.347 23.447 1.00 37.19 652 ALA A C 1
ATOM 5099 O O . ALA A 1 652 ? -13.565 -8.723 22.554 1.00 37.19 652 ALA A O 1
ATOM 5100 N N . GLY A 1 653 ? -13.708 -10.554 23.836 1.00 34.00 653 GLY A N 1
ATOM 5101 C CA . GLY A 1 653 ? -12.697 -11.329 23.106 1.00 34.00 653 GLY A CA 1
ATOM 5102 C C . GLY A 1 653 ? -11.242 -10.855 23.227 1.00 34.00 653 GLY A C 1
ATOM 5103 O O . GLY A 1 653 ? -10.419 -11.243 22.404 1.00 34.00 653 GLY A O 1
ATOM 5104 N N . GLN A 1 654 ? -10.873 -10.060 24.237 1.00 33.75 654 GLN A N 1
ATOM 5105 C CA . GLN A 1 654 ? -9.485 -9.605 24.424 1.00 33.75 654 GLN A CA 1
ATOM 5106 C C . GLN A 1 654 ? -8.920 -10.025 25.785 1.00 33.75 654 GLN A C 1
ATOM 5108 O O . GLN A 1 654 ? -9.311 -9.520 26.835 1.00 33.75 654 GLN A O 1
ATOM 5113 N N . LYS A 1 655 ? -7.924 -10.921 25.771 1.00 26.06 655 LYS A N 1
ATOM 5114 C CA . LYS A 1 655 ? -7.057 -11.205 26.925 1.00 26.06 655 LYS A CA 1
ATOM 5115 C C . LYS A 1 655 ? -5.592 -11.076 26.528 1.00 26.06 655 LYS A C 1
ATOM 5117 O O . LYS A 1 655 ? -5.038 -11.975 25.908 1.00 26.06 655 LYS A O 1
ATOM 5122 N N . SER A 1 656 ? -4.929 -10.018 26.991 1.00 28.81 656 SER A N 1
ATOM 5123 C CA . SER A 1 656 ? -3.466 -9.986 27.083 1.00 28.81 656 SER A CA 1
ATOM 5124 C C . SER A 1 656 ? -3.053 -10.173 28.542 1.00 28.81 656 SER A C 1
ATOM 5126 O O . SER A 1 656 ? -3.223 -9.282 29.376 1.00 28.81 656 SER A O 1
ATOM 5128 N N . ARG A 1 657 ? -2.518 -11.349 28.874 1.00 37.59 657 ARG A N 1
ATOM 5129 C CA . ARG A 1 657 ? -1.905 -11.614 30.179 1.00 37.59 657 ARG A CA 1
ATOM 5130 C C . ARG A 1 657 ? -0.456 -11.129 30.131 1.00 37.59 657 ARG A C 1
ATOM 5132 O O . ARG A 1 657 ? 0.301 -11.563 29.269 1.00 37.59 657 ARG A O 1
ATOM 5139 N N . ALA A 1 658 ? -0.068 -10.245 31.049 1.00 43.72 658 ALA A N 1
ATOM 5140 C CA . ALA A 1 658 ? 1.322 -9.810 31.160 1.00 43.72 658 ALA A CA 1
ATOM 5141 C C . ALA A 1 658 ? 2.217 -11.015 31.495 1.00 43.72 658 ALA A C 1
ATOM 5143 O O . ALA A 1 658 ? 1.981 -11.723 32.481 1.00 43.72 658 ALA A O 1
ATOM 5144 N N . THR A 1 659 ? 3.208 -11.264 30.641 1.00 51.94 659 THR A N 1
ATOM 5145 C CA . THR A 1 659 ? 4.177 -12.352 30.800 1.00 51.94 659 THR A CA 1
ATOM 5146 C C . THR A 1 659 ? 5.409 -11.790 31.499 1.00 51.94 659 THR A C 1
ATOM 5148 O O . THR A 1 659 ? 5.999 -10.832 31.014 1.00 51.94 659 THR A O 1
ATOM 5151 N N . TRP A 1 660 ? 5.761 -12.365 32.649 1.00 66.19 660 TRP A N 1
ATOM 5152 C CA . TRP A 1 660 ? 6.921 -11.974 33.456 1.00 66.19 660 TRP A CA 1
ATOM 5153 C C . TRP A 1 660 ? 8.077 -12.945 33.237 1.00 66.19 660 TRP A C 1
ATOM 5155 O O . TRP A 1 660 ? 7.847 -14.135 32.986 1.00 66.19 660 TRP A O 1
ATOM 5165 N N . SER A 1 661 ? 9.311 -12.477 33.402 1.00 75.81 661 SER A N 1
ATOM 5166 C CA . SER A 1 661 ? 10.478 -13.353 33.370 1.00 75.81 661 SER A CA 1
ATOM 5167 C C . SER A 1 661 ? 10.513 -14.302 34.581 1.00 75.81 661 SER A C 1
ATOM 5169 O O . SER A 1 661 ? 10.070 -13.984 35.687 1.00 75.81 661 SER A O 1
ATOM 5171 N N . LYS A 1 662 ? 11.063 -15.510 34.388 1.00 70.44 662 LYS A N 1
ATOM 5172 C CA . LYS A 1 662 ? 11.168 -16.529 35.455 1.00 70.44 662 LYS A CA 1
ATOM 5173 C C . LYS A 1 662 ? 12.167 -16.155 36.559 1.00 70.44 662 LYS A C 1
ATOM 5175 O O . LYS A 1 662 ? 12.099 -16.735 37.641 1.00 70.44 662 LYS A O 1
ATOM 5180 N N . GLN A 1 663 ? 13.090 -15.237 36.269 1.00 77.44 663 GLN A N 1
ATOM 5181 C CA . GLN A 1 663 ? 14.179 -14.810 37.156 1.00 77.44 663 GLN A CA 1
ATOM 5182 C C . GLN A 1 663 ? 13.788 -13.655 38.089 1.00 77.44 663 GLN A C 1
ATOM 5184 O O . GLN A 1 663 ? 14.450 -13.447 39.099 1.00 77.44 663 GLN A O 1
ATOM 5189 N N . MET A 1 664 ? 12.697 -12.941 37.786 1.00 81.00 664 MET A N 1
ATOM 5190 C CA . MET A 1 664 ? 12.251 -11.782 38.566 1.00 81.00 664 MET A CA 1
ATOM 5191 C C . MET A 1 664 ? 11.864 -12.135 40.009 1.00 81.00 664 MET A C 1
ATOM 5193 O O . MET A 1 664 ? 12.062 -11.328 40.918 1.00 81.00 664 MET A O 1
ATOM 5197 N N . PHE A 1 665 ? 11.308 -13.331 40.231 1.00 85.38 665 PHE A N 1
ATOM 5198 C CA . PHE A 1 665 ? 10.804 -13.763 41.535 1.00 85.38 665 PHE A CA 1
ATOM 5199 C C . PHE A 1 665 ? 11.684 -14.873 42.125 1.00 85.38 665 PHE A C 1
ATOM 5201 O O . PHE A 1 665 ? 11.806 -15.932 41.502 1.00 85.38 665 PHE A O 1
ATOM 5208 N N . PRO A 1 666 ? 12.243 -14.697 43.336 1.00 80.19 666 PRO A N 1
ATOM 5209 C CA . PRO A 1 666 ? 12.991 -15.752 44.013 1.00 80.19 666 PRO A CA 1
ATOM 5210 C C . PRO A 1 666 ? 12.055 -16.882 44.474 1.00 80.19 666 PRO A C 1
ATOM 5212 O O . PRO A 1 666 ? 10.903 -16.639 44.846 1.00 80.19 666 PRO A O 1
ATOM 5215 N N . GLY A 1 667 ? 12.541 -18.124 44.452 1.00 80.94 667 GLY A N 1
ATOM 5216 C CA . GLY A 1 667 ? 11.817 -19.315 44.911 1.00 80.94 667 GLY A CA 1
ATOM 5217 C C . GLY A 1 667 ? 12.472 -20.603 44.410 1.00 80.94 667 GLY A C 1
ATOM 5218 O O . GLY A 1 667 ? 13.041 -20.616 43.318 1.00 80.94 667 GLY A O 1
ATOM 5219 N N . ASN A 1 668 ? 12.389 -21.673 45.200 1.00 76.75 668 ASN A N 1
ATOM 5220 C CA . ASN A 1 668 ? 13.053 -22.949 44.913 1.00 76.75 668 ASN A CA 1
ATOM 5221 C C . ASN A 1 668 ? 12.323 -23.757 43.829 1.00 76.75 668 ASN A C 1
ATOM 5223 O O . ASN A 1 668 ? 12.943 -24.530 43.103 1.00 76.75 668 ASN A O 1
ATOM 5227 N N . ASP A 1 669 ? 11.010 -23.556 43.689 1.00 80.69 669 ASP A N 1
ATOM 5228 C CA . ASP A 1 669 ? 10.177 -24.225 42.693 1.00 80.69 669 ASP A CA 1
ATOM 5229 C C . ASP A 1 669 ? 9.284 -23.236 41.913 1.00 80.69 669 ASP A C 1
ATOM 5231 O O . ASP A 1 669 ? 9.203 -22.033 42.186 1.00 80.69 669 ASP A O 1
ATOM 5235 N N . GLN A 1 670 ? 8.627 -23.723 40.857 1.00 71.88 670 GLN A N 1
ATOM 5236 C CA . GLN A 1 670 ? 7.751 -22.892 40.023 1.00 71.88 670 GLN A CA 1
ATOM 5237 C C . GLN A 1 670 ? 6.495 -22.409 40.775 1.00 71.88 670 GLN A C 1
ATOM 5239 O O . GLN A 1 670 ? 5.963 -21.340 40.468 1.00 71.88 670 GLN A O 1
ATOM 5244 N N . GLN A 1 671 ? 6.013 -23.168 41.760 1.00 71.38 671 GLN A N 1
ATOM 5245 C CA . GLN A 1 671 ? 4.795 -22.859 42.506 1.00 71.38 671 GLN A CA 1
ATOM 5246 C C . GLN A 1 671 ? 5.034 -21.745 43.535 1.00 71.38 671 GLN A C 1
ATOM 5248 O O . GLN A 1 671 ? 4.183 -20.881 43.736 1.00 71.38 671 GLN A O 1
ATOM 5253 N N . GLU A 1 672 ? 6.193 -21.734 44.183 1.00 77.06 672 GLU A N 1
ATOM 5254 C CA . GLU A 1 672 ? 6.680 -20.686 45.073 1.00 77.06 672 GLU A CA 1
ATOM 5255 C C . GLU A 1 672 ? 6.913 -19.385 44.302 1.00 77.06 672 GLU A C 1
ATOM 5257 O O . GLU A 1 672 ? 6.398 -18.342 44.705 1.00 77.06 672 GLU A O 1
ATOM 5262 N N . ARG A 1 673 ? 7.552 -19.451 43.126 1.00 77.94 673 ARG A N 1
ATOM 5263 C CA . ARG A 1 673 ? 7.722 -18.283 42.244 1.00 77.94 673 ARG A CA 1
ATOM 5264 C C . ARG A 1 673 ? 6.386 -17.688 41.795 1.00 77.94 673 ARG A C 1
ATOM 5266 O O . ARG A 1 673 ? 6.205 -16.474 41.845 1.00 77.94 673 ARG A O 1
ATOM 5273 N N . ASN A 1 674 ? 5.413 -18.530 41.441 1.00 70.44 674 ASN A N 1
ATOM 5274 C CA . ASN A 1 674 ? 4.061 -18.076 41.098 1.00 70.44 674 ASN A CA 1
ATOM 5275 C C . ASN A 1 674 ? 3.337 -17.428 42.295 1.00 70.44 674 ASN A C 1
ATOM 5277 O O . ASN A 1 674 ? 2.702 -16.389 42.131 1.00 70.44 674 ASN A O 1
ATOM 5281 N N . ARG A 1 675 ? 3.470 -17.990 43.505 1.00 71.56 675 ARG A N 1
ATOM 5282 C CA . ARG A 1 675 ? 2.913 -17.401 44.738 1.00 71.56 675 ARG A CA 1
ATOM 5283 C C . ARG A 1 675 ? 3.551 -16.048 45.066 1.00 71.56 675 ARG A C 1
ATOM 5285 O O . ARG A 1 675 ? 2.845 -15.126 45.469 1.00 71.56 675 ARG A O 1
ATOM 5292 N N . ASN A 1 676 ? 4.861 -15.917 44.869 1.00 77.62 676 ASN A N 1
ATOM 5293 C CA . ASN A 1 676 ? 5.593 -14.669 45.090 1.00 77.62 676 ASN A CA 1
ATOM 5294 C C . ASN A 1 676 ? 5.219 -13.594 44.060 1.00 77.62 676 ASN A C 1
ATOM 5296 O O . ASN A 1 676 ? 5.041 -12.439 44.443 1.00 77.62 676 ASN A O 1
ATOM 5300 N N . ARG A 1 677 ? 4.983 -13.974 42.797 1.00 75.12 677 ARG A N 1
ATOM 5301 C CA . ARG A 1 677 ? 4.420 -13.086 41.764 1.00 75.12 677 ARG A CA 1
ATOM 5302 C C . ARG A 1 677 ? 3.072 -12.503 42.184 1.00 75.12 677 ARG A C 1
ATOM 5304 O O . ARG A 1 677 ? 2.869 -11.294 42.101 1.00 75.12 677 ARG A O 1
ATOM 5311 N N . ASP A 1 678 ? 2.148 -13.349 42.635 1.00 67.75 678 ASP A N 1
ATOM 5312 C CA . ASP A 1 678 ? 0.795 -12.902 42.987 1.00 67.75 678 ASP A CA 1
ATOM 5313 C C . ASP A 1 678 ? 0.819 -11.984 44.225 1.00 67.75 678 ASP A C 1
ATOM 5315 O O . ASP A 1 678 ? 0.144 -10.953 44.264 1.00 67.75 678 ASP A O 1
ATOM 5319 N N . ARG A 1 679 ? 1.681 -12.291 45.205 1.00 69.19 679 ARG A N 1
ATOM 5320 C CA . ARG A 1 679 ? 1.930 -11.437 46.380 1.00 69.19 679 ARG A CA 1
ATOM 5321 C C . ARG A 1 679 ? 2.562 -10.094 46.019 1.00 69.19 679 ARG A C 1
ATOM 5323 O O . ARG A 1 679 ? 2.161 -9.074 46.572 1.00 69.19 679 ARG A O 1
ATOM 5330 N N . PHE A 1 680 ? 3.505 -10.081 45.079 1.00 77.69 680 PHE A N 1
ATOM 5331 C CA . PHE A 1 680 ? 4.101 -8.851 44.563 1.00 77.69 680 PHE A CA 1
ATOM 5332 C C . PHE A 1 680 ? 3.063 -7.946 43.896 1.00 77.69 680 PHE A C 1
ATOM 5334 O O . PHE A 1 680 ? 3.047 -6.749 44.168 1.00 77.69 680 PHE A O 1
ATOM 5341 N N . GLY A 1 681 ? 2.156 -8.505 43.087 1.00 64.69 681 GLY A N 1
ATOM 5342 C CA . GLY A 1 681 ? 1.068 -7.735 42.475 1.00 64.69 681 GLY A CA 1
ATOM 5343 C C . GLY A 1 681 ? 0.186 -7.028 43.513 1.00 64.69 681 GLY A C 1
ATOM 5344 O O . GLY A 1 681 ? -0.134 -5.846 43.361 1.00 64.69 681 GLY A O 1
ATOM 5345 N N . ASN A 1 682 ? -0.136 -7.722 44.607 1.00 61.28 682 ASN A N 1
ATOM 5346 C CA . ASN A 1 682 ? -0.909 -7.159 45.716 1.00 61.28 682 ASN A CA 1
ATOM 5347 C C . ASN A 1 682 ? -0.135 -6.063 46.469 1.00 61.28 682 ASN A C 1
ATOM 5349 O O . ASN A 1 682 ? -0.684 -4.981 46.706 1.00 61.28 682 ASN A O 1
ATOM 5353 N N . ASP A 1 683 ? 1.146 -6.302 46.782 1.00 78.31 683 ASP A N 1
ATOM 5354 C CA . ASP A 1 683 ? 1.999 -5.323 47.469 1.00 78.31 683 ASP A CA 1
ATOM 5355 C C . ASP A 1 683 ? 2.157 -4.044 46.639 1.00 78.31 683 ASP A C 1
ATOM 5357 O O . ASP A 1 683 ? 1.986 -2.933 47.148 1.00 78.31 683 ASP A O 1
ATOM 5361 N N . LEU A 1 684 ? 2.416 -4.210 45.338 1.00 77.00 684 LEU A N 1
ATOM 5362 C CA . LEU A 1 684 ? 2.568 -3.128 44.375 1.00 77.00 684 LEU A CA 1
ATOM 5363 C C . LEU A 1 684 ? 1.298 -2.277 44.302 1.00 77.00 684 LEU A C 1
ATOM 5365 O O . LEU A 1 684 ? 1.374 -1.053 44.405 1.00 77.00 684 LEU A O 1
ATOM 5369 N N . SER A 1 685 ? 0.121 -2.896 44.194 1.00 68.88 685 SER A N 1
ATOM 5370 C CA . SER A 1 685 ? -1.155 -2.169 44.177 1.00 68.88 685 SER A CA 1
ATOM 5371 C C . SER A 1 685 ? -1.345 -1.322 45.445 1.00 68.88 685 SER A C 1
ATOM 5373 O O . SER A 1 685 ? -1.592 -0.109 45.372 1.00 68.88 685 SER A O 1
ATOM 5375 N N . LYS A 1 686 ? -1.125 -1.915 46.628 1.00 73.31 686 LYS A N 1
ATOM 5376 C CA . LYS A 1 686 ? -1.201 -1.199 47.914 1.00 73.31 686 LYS A CA 1
ATOM 5377 C C . LYS A 1 686 ? -0.188 -0.062 47.992 1.00 73.31 686 LYS A C 1
ATOM 5379 O O . LYS A 1 686 ? -0.526 1.030 48.462 1.00 73.31 686 LYS A O 1
ATOM 5384 N N . ARG A 1 687 ? 1.031 -0.289 47.500 1.00 81.50 687 ARG A N 1
ATOM 5385 C CA . ARG A 1 687 ? 2.098 0.709 47.461 1.00 81.50 687 ARG A CA 1
ATOM 5386 C C . ARG A 1 687 ? 1.704 1.910 46.606 1.00 81.50 687 ARG A C 1
ATOM 5388 O O . ARG A 1 687 ? 1.766 3.040 47.091 1.00 81.50 687 ARG A O 1
ATOM 5395 N N . LEU A 1 688 ? 1.257 1.687 45.370 1.00 76.94 688 LEU A N 1
ATOM 5396 C CA . LEU A 1 688 ? 0.850 2.756 44.449 1.00 76.94 688 LEU A CA 1
ATOM 5397 C C . LEU A 1 688 ? -0.324 3.570 45.018 1.00 76.94 688 LEU A C 1
ATOM 5399 O O . LEU A 1 688 ? -0.327 4.801 44.945 1.00 76.94 688 LEU A O 1
ATOM 5403 N N . ASN A 1 689 ? -1.289 2.902 45.654 1.00 74.31 689 ASN A N 1
ATOM 5404 C CA . ASN A 1 689 ? -2.429 3.556 46.295 1.00 74.31 689 ASN A CA 1
ATOM 5405 C C . ASN A 1 689 ? -2.024 4.421 47.495 1.00 74.31 689 ASN A C 1
ATOM 5407 O O . ASN A 1 689 ? -2.484 5.563 47.624 1.00 74.31 689 ASN A O 1
ATOM 5411 N N . ALA A 1 690 ? -1.136 3.919 48.352 1.00 80.06 690 ALA A N 1
ATOM 5412 C CA . ALA A 1 690 ? -0.626 4.670 49.493 1.00 80.06 690 ALA A CA 1
ATOM 5413 C C . ALA A 1 690 ? 0.168 5.916 49.057 1.00 80.06 690 ALA A C 1
ATOM 5415 O O . ALA A 1 690 ? -0.005 6.992 49.636 1.00 80.06 690 ALA A O 1
ATOM 5416 N N . GLU A 1 691 ? 0.975 5.805 48.000 1.00 85.38 691 GLU A N 1
ATOM 5417 C CA . GLU A 1 691 ? 1.734 6.928 47.439 1.00 85.38 691 GLU A CA 1
ATOM 5418 C C . GLU A 1 691 ? 0.818 7.998 46.847 1.00 85.38 691 GLU A C 1
ATOM 5420 O O . GLU A 1 691 ? 0.978 9.185 47.139 1.00 85.38 691 GLU A O 1
ATOM 5425 N N . HIS A 1 692 ? -0.178 7.592 46.057 1.00 81.25 692 HIS A N 1
ATOM 5426 C CA . HIS A 1 692 ? -1.142 8.517 45.469 1.00 81.25 692 HIS A CA 1
ATOM 5427 C C . HIS A 1 692 ? -1.938 9.262 46.554 1.00 81.25 692 HIS A C 1
ATOM 5429 O O . HIS A 1 692 ? -2.104 10.484 46.486 1.00 81.25 692 HIS A O 1
ATOM 5435 N N . LYS A 1 693 ? -2.358 8.561 47.616 1.00 80.56 693 LYS A N 1
ATOM 5436 C CA . LYS A 1 693 ? -3.046 9.163 48.770 1.00 80.56 693 LYS A CA 1
ATOM 5437 C C . LYS A 1 693 ? -2.153 10.153 49.527 1.00 80.56 693 LYS A C 1
ATOM 5439 O O . LYS A 1 693 ? -2.604 11.245 49.883 1.00 80.56 693 LYS A O 1
ATOM 5444 N N . ALA A 1 694 ? -0.884 9.811 49.748 1.00 84.56 694 ALA A N 1
ATOM 5445 C CA . ALA A 1 694 ? 0.084 10.710 50.374 1.00 84.56 694 ALA A CA 1
ATOM 5446 C C . ALA A 1 694 ? 0.373 11.944 49.499 1.00 84.56 694 ALA A C 1
ATOM 5448 O O . ALA A 1 694 ? 0.461 13.065 50.008 1.00 84.56 694 ALA A O 1
ATOM 5449 N N . ALA A 1 695 ? 0.460 11.758 48.180 1.00 84.25 695 ALA A N 1
ATOM 5450 C CA . ALA A 1 695 ? 0.675 12.829 47.214 1.00 84.25 695 ALA A CA 1
ATOM 5451 C C . ALA A 1 695 ? -0.489 13.810 47.177 1.00 84.25 695 ALA A C 1
ATOM 5453 O O . ALA A 1 695 ? -0.256 15.013 47.233 1.00 84.25 695 ALA A O 1
ATOM 5454 N N . ARG A 1 696 ? -1.730 13.317 47.195 1.00 76.88 696 ARG A N 1
ATOM 5455 C CA . ARG A 1 696 ? -2.934 14.149 47.339 1.00 76.88 696 ARG A CA 1
ATOM 5456 C C . ARG A 1 696 ? -2.870 15.024 48.581 1.00 76.88 696 ARG A C 1
ATOM 5458 O O . ARG A 1 696 ? -3.025 16.235 48.475 1.00 76.88 696 ARG A O 1
ATOM 5465 N N . LYS A 1 697 ? -2.578 14.426 49.741 1.00 81.69 697 LYS A N 1
ATOM 5466 C CA . LYS A 1 697 ? -2.521 15.153 51.018 1.00 81.69 697 LYS A CA 1
ATOM 5467 C C . LYS A 1 697 ? -1.460 16.262 51.017 1.00 81.69 697 LYS A C 1
ATOM 5469 O O . LYS A 1 697 ? -1.659 17.285 51.657 1.00 81.69 697 LYS A O 1
ATOM 5474 N N . LYS A 1 698 ? -0.334 16.058 50.323 1.00 83.38 698 LYS A N 1
ATOM 5475 C CA . LYS A 1 698 ? 0.808 16.988 50.329 1.00 83.38 698 LYS A CA 1
ATOM 5476 C C . LYS A 1 698 ? 0.806 18.006 49.179 1.00 83.38 698 LYS A C 1
ATOM 5478 O O . LYS A 1 698 ? 1.313 19.107 49.355 1.00 83.38 698 LYS A O 1
ATOM 5483 N N . ILE A 1 699 ? 0.313 17.632 47.998 1.00 84.12 699 ILE A N 1
ATOM 5484 C CA . ILE A 1 699 ? 0.404 18.423 46.755 1.00 84.12 699 ILE A CA 1
ATOM 5485 C C . ILE A 1 699 ? -0.941 19.077 46.394 1.00 84.12 699 ILE A C 1
ATOM 5487 O O . ILE A 1 699 ? -0.947 20.106 45.714 1.00 84.12 699 ILE A O 1
ATOM 5491 N N . GLY A 1 700 ? -2.067 18.514 46.848 1.00 74.94 700 GLY A N 1
ATOM 5492 C CA . GLY A 1 700 ? -3.410 18.961 46.473 1.00 74.94 700 GLY A CA 1
ATOM 5493 C C . GLY A 1 700 ? -3.714 18.724 44.989 1.00 74.94 700 GLY A C 1
ATOM 5494 O O . GLY A 1 700 ? -3.258 17.742 44.398 1.00 74.94 700 GLY A O 1
ATOM 5495 N N . ASP A 1 701 ? -4.447 19.653 44.368 1.00 71.12 701 ASP A N 1
ATOM 5496 C CA . ASP A 1 701 ? -4.969 19.518 42.995 1.00 71.12 701 ASP A CA 1
ATOM 5497 C C . ASP A 1 701 ? -4.038 20.074 41.899 1.00 71.12 701 ASP A C 1
ATOM 5499 O O . ASP A 1 701 ? -4.417 20.191 40.724 1.00 71.12 701 ASP A O 1
ATOM 5503 N N . ASN A 1 702 ? -2.797 20.426 42.252 1.00 80.69 702 ASN A N 1
ATOM 5504 C CA . ASN A 1 702 ? -1.834 20.961 41.294 1.00 80.69 702 ASN A CA 1
ATOM 5505 C C . ASN A 1 702 ? -1.340 19.864 40.334 1.00 80.69 702 ASN A C 1
ATOM 5507 O O . ASN A 1 702 ? -0.398 19.123 40.628 1.00 80.69 702 ASN A O 1
ATOM 5511 N N . LYS A 1 703 ? -1.958 19.818 39.146 1.00 75.69 703 LYS A N 1
ATOM 5512 C CA . LYS A 1 703 ? -1.697 18.832 38.085 1.00 75.69 703 LYS A CA 1
ATOM 5513 C C . LYS A 1 703 ? -0.205 18.654 37.780 1.00 75.69 703 LYS A C 1
ATOM 5515 O O . LYS A 1 703 ? 0.293 17.535 37.825 1.00 75.69 703 LYS A O 1
ATOM 5520 N N . ARG A 1 704 ? 0.517 19.747 37.498 1.00 81.62 704 ARG A N 1
ATOM 5521 C CA . ARG A 1 704 ? 1.928 19.683 37.069 1.00 81.62 704 ARG A CA 1
ATOM 5522 C C . ARG A 1 704 ? 2.832 19.126 38.171 1.00 81.62 704 ARG A C 1
ATOM 5524 O O . ARG A 1 704 ? 3.729 18.333 37.891 1.00 81.62 704 ARG A O 1
ATOM 5531 N N . LYS A 1 705 ? 2.591 19.514 39.429 1.00 84.12 705 LYS A N 1
ATOM 5532 C CA . LYS A 1 705 ? 3.360 19.010 40.580 1.00 84.12 705 LYS A CA 1
ATOM 5533 C C . LYS A 1 705 ? 3.053 17.535 40.867 1.00 84.12 705 LYS A C 1
ATOM 5535 O O . LYS A 1 705 ? 3.985 16.785 41.152 1.00 84.12 705 LYS A O 1
ATOM 5540 N N . MET A 1 706 ? 1.790 17.118 40.737 1.00 85.75 706 MET A N 1
ATOM 5541 C CA . MET A 1 706 ? 1.370 15.722 40.903 1.00 85.75 706 MET A CA 1
ATOM 5542 C C . MET A 1 706 ? 2.011 14.818 39.843 1.00 85.75 706 MET A C 1
ATOM 5544 O O . MET A 1 706 ? 2.684 13.854 40.195 1.00 85.75 706 MET A O 1
ATOM 5548 N N . GLU A 1 707 ? 1.891 15.170 38.559 1.00 86.50 707 GLU A N 1
ATOM 5549 C CA . GLU A 1 707 ? 2.470 14.399 37.447 1.00 86.50 707 GLU A CA 1
ATOM 5550 C C . GLU A 1 707 ? 3.995 14.276 37.576 1.00 86.50 707 GLU A C 1
ATOM 5552 O O . GLU A 1 707 ? 4.547 13.184 37.445 1.00 86.50 707 GLU A O 1
ATOM 5557 N N . LYS A 1 708 ? 4.691 15.374 37.909 1.00 88.25 708 LYS A N 1
ATOM 5558 C CA . LYS A 1 708 ? 6.149 15.358 38.106 1.00 88.25 708 LYS A CA 1
ATOM 5559 C C . LYS A 1 708 ? 6.559 14.465 39.280 1.00 88.25 708 LYS A C 1
ATOM 5561 O O . LYS A 1 708 ? 7.564 13.762 39.181 1.00 88.25 708 LYS A O 1
ATOM 5566 N N . LYS A 1 709 ? 5.807 14.484 40.386 1.00 88.31 709 LYS A N 1
ATOM 5567 C CA . LYS A 1 709 ? 6.109 13.655 41.561 1.00 88.31 709 LYS A CA 1
ATOM 5568 C C . LYS A 1 709 ? 5.835 12.176 41.290 1.00 88.31 709 LYS A C 1
ATOM 5570 O O . LYS A 1 709 ? 6.686 11.356 41.614 1.00 88.31 709 LYS A O 1
ATOM 5575 N N . MET A 1 710 ? 4.705 11.849 40.664 1.00 89.19 710 MET A N 1
ATOM 5576 C CA . MET A 1 710 ? 4.358 10.470 40.311 1.00 89.19 710 MET A CA 1
ATOM 5577 C C . MET A 1 710 ? 5.341 9.887 39.296 1.00 89.19 710 MET A C 1
ATOM 5579 O O . MET A 1 710 ? 5.804 8.772 39.488 1.00 89.19 710 MET A O 1
ATOM 5583 N N . LYS A 1 711 ? 5.794 10.664 38.303 1.00 89.38 711 LYS A N 1
ATOM 5584 C CA . LYS A 1 711 ? 6.846 10.217 37.375 1.00 89.38 711 LYS A CA 1
ATOM 5585 C C . LYS A 1 711 ? 8.147 9.834 38.096 1.00 89.38 711 LYS A C 1
ATOM 5587 O O . LYS A 1 711 ? 8.720 8.790 37.809 1.00 89.38 711 LYS A O 1
ATOM 5592 N N . ARG A 1 712 ? 8.596 10.649 39.058 1.00 88.94 712 ARG A N 1
ATOM 5593 C CA . ARG A 1 712 ? 9.801 10.358 39.862 1.00 88.94 712 ARG A CA 1
ATOM 5594 C C . ARG A 1 712 ? 9.626 9.140 40.763 1.00 88.94 712 ARG A C 1
ATOM 5596 O O . ARG A 1 712 ? 10.556 8.361 40.920 1.00 88.94 712 ARG A O 1
ATOM 5603 N N . LEU A 1 713 ? 8.439 8.969 41.342 1.00 90.12 713 LEU A N 1
ATOM 5604 C CA . LEU A 1 713 ? 8.097 7.763 42.089 1.00 90.12 713 LEU A CA 1
ATOM 5605 C C . LEU A 1 713 ? 8.202 6.528 41.196 1.00 90.12 713 LEU A C 1
ATOM 5607 O O . LEU A 1 713 ? 8.824 5.554 41.604 1.00 90.12 713 LEU A O 1
ATOM 5611 N N . MET A 1 714 ? 7.648 6.587 39.981 1.00 87.38 714 MET A N 1
ATOM 5612 C CA . MET A 1 714 ? 7.653 5.439 39.081 1.00 87.38 714 MET A CA 1
ATOM 5613 C C . MET A 1 714 ? 9.064 4.997 38.678 1.00 87.38 714 MET A C 1
ATOM 5615 O O . MET A 1 714 ? 9.310 3.808 38.534 1.00 87.38 714 MET A O 1
ATOM 5619 N N . GLN A 1 715 ? 10.007 5.937 38.600 1.00 88.75 715 GLN A N 1
ATOM 5620 C CA . GLN A 1 715 ? 11.424 5.655 38.348 1.00 88.75 715 GLN A CA 1
ATOM 5621 C C . GLN A 1 715 ? 12.173 5.097 39.569 1.00 88.75 715 GLN A C 1
ATOM 5623 O O . GLN A 1 715 ? 13.187 4.429 39.407 1.00 88.75 715 GLN A O 1
ATOM 5628 N N . ALA A 1 716 ? 11.712 5.386 40.789 1.00 88.88 716 ALA A N 1
ATOM 5629 C CA . ALA A 1 716 ? 12.361 4.954 42.029 1.00 88.88 716 ALA A CA 1
ATOM 5630 C C . ALA A 1 716 ? 11.814 3.623 42.574 1.00 88.88 716 ALA A C 1
ATOM 5632 O O . ALA A 1 716 ? 12.468 2.968 43.381 1.00 88.88 716 ALA A O 1
ATOM 5633 N N . LEU A 1 717 ? 10.597 3.246 42.180 1.00 88.19 717 LEU A N 1
ATOM 5634 C CA . LEU A 1 717 ? 9.874 2.102 42.732 1.00 88.19 717 LEU A CA 1
ATOM 5635 C C . LEU A 1 717 ? 10.503 0.735 42.396 1.00 88.19 717 LEU A C 1
ATOM 5637 O O . LEU A 1 717 ? 10.542 -0.079 43.313 1.00 88.19 717 LEU A O 1
ATOM 5641 N N . PRO A 1 718 ? 11.025 0.470 41.178 1.00 89.56 718 PRO A N 1
ATOM 5642 C CA . PRO A 1 718 ? 11.677 -0.809 40.871 1.00 89.56 718 PRO A CA 1
ATOM 5643 C C . PRO A 1 718 ? 12.888 -1.076 41.777 1.00 89.56 718 PRO A C 1
ATOM 5645 O O . PRO A 1 718 ? 12.904 -2.076 42.488 1.00 89.56 718 PRO A O 1
ATOM 5648 N N . TYR A 1 719 ? 13.792 -0.096 41.896 1.00 87.62 719 TYR A N 1
ATOM 5649 C CA . TYR A 1 719 ? 14.946 -0.140 42.807 1.00 87.62 719 TYR A CA 1
ATOM 5650 C C . TYR A 1 719 ? 14.541 -0.394 44.264 1.00 87.62 719 TYR A C 1
ATOM 5652 O O . TYR A 1 719 ? 15.193 -1.139 44.987 1.00 87.62 719 TYR A O 1
ATOM 5660 N N . CYS A 1 720 ? 13.402 0.161 44.695 1.00 88.81 720 CYS A N 1
ATOM 5661 C CA . CYS A 1 720 ? 12.877 -0.088 46.034 1.00 88.81 720 CYS A CA 1
ATOM 5662 C C . CYS A 1 720 ? 12.554 -1.573 46.274 1.00 88.81 720 CYS A C 1
ATOM 5664 O O . CYS A 1 720 ? 12.708 -2.032 47.402 1.00 88.81 720 CYS A O 1
ATOM 5666 N N . TYR A 1 721 ? 12.077 -2.308 45.264 1.00 88.75 721 TYR A N 1
ATOM 5667 C CA . TYR A 1 721 ? 11.771 -3.743 45.370 1.00 88.75 721 TYR A CA 1
ATOM 5668 C C . TYR A 1 721 ? 13.012 -4.639 45.218 1.00 88.75 721 TYR A C 1
ATOM 5670 O O . TYR A 1 721 ? 13.014 -5.747 45.754 1.00 88.75 721 TYR A O 1
ATOM 5678 N N . GLU A 1 722 ? 14.076 -4.127 44.599 1.00 86.69 722 GLU A N 1
ATOM 5679 C CA . GLU A 1 722 ? 15.432 -4.709 44.607 1.00 86.69 722 GLU A CA 1
ATOM 5680 C C . GLU A 1 722 ? 16.160 -4.500 45.949 1.00 86.69 722 GLU A C 1
ATOM 5682 O O . GLU A 1 722 ? 17.238 -5.040 46.164 1.00 86.69 722 GLU A O 1
ATOM 5687 N N . GLY A 1 723 ? 15.586 -3.707 46.864 1.00 84.06 723 GLY A N 1
ATOM 5688 C CA . GLY A 1 723 ? 16.165 -3.399 48.177 1.00 84.06 723 GLY A CA 1
ATOM 5689 C C . GLY A 1 723 ? 16.979 -2.101 48.224 1.00 84.06 723 GLY A C 1
ATOM 5690 O O . GLY A 1 723 ? 17.357 -1.657 49.313 1.00 84.06 723 GLY A O 1
ATOM 5691 N N . ASP A 1 724 ? 17.180 -1.432 47.084 1.00 85.25 724 ASP A N 1
ATOM 5692 C CA . ASP A 1 724 ? 17.819 -0.119 47.015 1.00 85.25 724 ASP A CA 1
ATOM 5693 C C . ASP A 1 724 ? 16.814 1.019 47.278 1.00 85.25 724 ASP A C 1
ATOM 5695 O O . ASP A 1 724 ? 15.927 1.354 46.488 1.00 85.25 724 ASP A O 1
ATOM 5699 N N . HIS A 1 725 ? 16.987 1.683 48.419 1.00 86.56 725 HIS A N 1
ATOM 5700 C CA . HIS A 1 725 ? 16.164 2.819 48.823 1.00 86.56 725 HIS A CA 1
ATOM 5701 C C . HIS A 1 725 ? 16.801 4.189 48.543 1.00 86.56 725 HIS A C 1
ATOM 5703 O O . HIS A 1 725 ? 16.213 5.205 48.926 1.00 86.56 725 HIS A O 1
ATOM 5709 N N . SER A 1 726 ? 17.953 4.252 47.871 1.00 83.94 726 SER A N 1
ATOM 5710 C CA . SER A 1 726 ? 18.674 5.497 47.560 1.00 83.94 726 SER A CA 1
ATOM 5711 C C . SER A 1 726 ? 17.773 6.527 46.859 1.00 83.94 726 SER A C 1
ATOM 5713 O O . SER A 1 726 ? 17.668 7.683 47.274 1.00 83.94 726 SER A O 1
ATOM 5715 N N . ARG A 1 727 ? 16.997 6.075 45.868 1.00 83.75 727 ARG A N 1
ATOM 5716 C CA . ARG A 1 727 ? 16.088 6.908 45.058 1.00 83.75 727 ARG A CA 1
ATOM 5717 C C . ARG A 1 727 ? 14.737 7.177 45.726 1.00 83.75 727 ARG A C 1
ATOM 5719 O O . ARG A 1 727 ? 13.978 8.050 45.293 1.00 83.75 727 ARG A O 1
ATOM 5726 N N . CYS A 1 728 ? 14.420 6.463 46.808 1.00 85.06 728 CYS A N 1
ATOM 5727 C CA . CYS A 1 728 ? 13.145 6.611 47.507 1.00 85.06 728 CYS A CA 1
ATOM 5728 C C . CYS A 1 728 ? 13.022 7.969 48.214 1.00 85.06 728 CYS A C 1
ATOM 5730 O O . CYS A 1 728 ? 11.921 8.514 48.277 1.00 85.06 728 CYS A O 1
ATOM 5732 N N . TYR A 1 729 ? 14.131 8.557 48.678 1.00 79.94 729 TYR A N 1
ATOM 5733 C CA . TYR A 1 729 ? 14.126 9.863 49.347 1.00 79.94 729 TYR A CA 1
ATOM 5734 C C . TYR A 1 729 ? 13.532 10.980 48.469 1.00 79.94 729 TYR A C 1
ATOM 5736 O O . TYR A 1 729 ? 12.775 11.825 48.957 1.00 79.94 729 TYR A O 1
ATOM 5744 N N . GLU A 1 730 ? 13.825 10.953 47.167 1.00 75.25 730 GLU A N 1
ATOM 5745 C CA . GLU A 1 730 ? 13.348 11.945 46.201 1.00 75.25 730 GLU A CA 1
ATOM 5746 C C . GLU A 1 730 ? 12.048 11.527 45.503 1.00 75.25 730 GLU A C 1
ATOM 5748 O O . GLU A 1 730 ? 11.182 12.371 45.229 1.00 75.25 730 GLU A O 1
ATOM 5753 N N . GLY A 1 731 ? 11.882 10.230 45.228 1.00 80.81 731 GLY A N 1
ATOM 5754 C CA . GLY A 1 731 ? 10.747 9.684 44.482 1.00 80.81 731 GLY A CA 1
ATOM 5755 C C . GLY A 1 731 ? 9.504 9.442 45.337 1.00 80.81 731 GLY A C 1
ATOM 5756 O O . GLY A 1 731 ? 8.415 9.892 44.981 1.00 80.81 731 GLY A O 1
ATOM 5757 N N . SER A 1 732 ? 9.662 8.816 46.501 1.00 87.69 732 SER A N 1
ATOM 5758 C CA . SER A 1 732 ? 8.563 8.343 47.348 1.00 87.69 732 SER A CA 1
ATOM 5759 C C . SER A 1 732 ? 8.084 9.389 48.359 1.00 87.69 732 SER A C 1
ATOM 5761 O O . SER A 1 732 ? 8.780 10.353 48.692 1.00 87.69 732 SER A O 1
ATOM 5763 N N . LEU A 1 733 ? 6.837 9.247 48.808 1.00 86.38 733 LEU A N 1
ATOM 5764 C CA . LEU A 1 733 ? 6.258 9.995 49.924 1.00 86.38 733 LEU A CA 1
ATOM 5765 C C . LEU A 1 733 ? 6.020 9.130 51.162 1.00 86.38 733 LEU A C 1
ATOM 5767 O O . LEU A 1 733 ? 5.879 9.687 52.250 1.00 86.38 733 LEU A O 1
ATOM 5771 N N . ILE A 1 734 ? 5.981 7.805 51.008 1.00 86.12 734 ILE A N 1
ATOM 5772 C CA . ILE A 1 734 ? 5.701 6.861 52.104 1.00 86.12 734 ILE A CA 1
ATOM 5773 C C . ILE A 1 734 ? 6.909 6.002 52.496 1.00 86.12 734 ILE A C 1
ATOM 5775 O O . ILE A 1 734 ? 6.920 5.446 53.588 1.00 86.12 734 ILE A O 1
ATOM 5779 N N . CYS A 1 735 ? 7.930 5.920 51.643 1.00 85.31 735 CYS A N 1
ATOM 5780 C CA . CYS A 1 735 ? 9.191 5.232 51.895 1.00 85.31 735 CYS A CA 1
ATOM 5781 C C . CYS A 1 735 ? 10.322 6.267 51.895 1.00 85.31 735 CYS A C 1
ATOM 5783 O O . CYS A 1 735 ? 10.912 6.563 50.861 1.00 85.31 735 CYS A O 1
ATOM 5785 N N . ARG A 1 736 ? 10.598 6.866 53.054 1.00 78.12 736 ARG A N 1
ATOM 5786 C CA . ARG A 1 736 ? 11.662 7.858 53.259 1.00 78.12 736 ARG A CA 1
ATOM 5787 C C . ARG A 1 736 ? 12.248 7.679 54.654 1.00 78.12 736 ARG A C 1
ATOM 5789 O O . ARG A 1 736 ? 11.495 7.602 55.620 1.00 78.12 736 ARG A O 1
ATOM 5796 N N . HIS A 1 737 ? 13.577 7.640 54.762 1.00 69.50 737 HIS A N 1
ATOM 5797 C CA . HIS A 1 737 ? 14.277 7.435 56.034 1.00 69.50 737 HIS A CA 1
ATOM 5798 C C . HIS A 1 737 ? 13.756 8.392 57.133 1.00 69.50 737 HIS A C 1
ATOM 5800 O O . HIS A 1 737 ? 13.602 9.585 56.851 1.00 69.50 737 HIS A O 1
ATOM 5806 N N . PRO A 1 738 ? 13.429 7.898 58.347 1.00 62.19 738 PRO A N 1
ATOM 5807 C CA . PRO A 1 738 ? 13.626 6.530 58.854 1.00 62.19 738 PRO A CA 1
ATOM 5808 C C . PRO A 1 738 ? 12.510 5.523 58.501 1.00 62.19 738 PRO A C 1
ATOM 5810 O O . PRO A 1 738 ? 12.645 4.336 58.780 1.00 62.19 738 PRO A O 1
ATOM 5813 N N . ARG A 1 739 ? 11.407 5.953 57.875 1.00 74.38 739 ARG A N 1
ATOM 5814 C CA . ARG A 1 739 ? 10.249 5.100 57.553 1.00 74.38 739 ARG A CA 1
ATOM 5815 C C . ARG A 1 739 ? 10.408 4.431 56.186 1.00 74.38 739 ARG A C 1
ATOM 5817 O O . ARG A 1 739 ? 10.218 5.068 55.152 1.00 74.38 739 ARG A O 1
ATOM 5824 N N . LYS A 1 740 ? 10.732 3.139 56.171 1.00 81.75 740 LYS A N 1
ATOM 5825 C CA . LYS A 1 740 ? 10.731 2.316 54.950 1.00 81.75 740 LYS A CA 1
ATOM 5826 C C . LYS A 1 740 ? 9.364 1.663 54.742 1.00 81.75 740 LYS A C 1
ATOM 5828 O O . LYS A 1 740 ? 8.647 1.395 55.705 1.00 81.75 740 LYS A O 1
ATOM 5833 N N . TRP A 1 741 ? 9.003 1.412 53.486 1.00 86.75 741 TRP A N 1
ATOM 5834 C CA . TRP A 1 741 ? 7.858 0.557 53.177 1.00 86.75 741 TRP A CA 1
ATOM 5835 C C . TRP A 1 741 ? 8.146 -0.860 53.666 1.00 86.75 741 TRP A C 1
ATOM 5837 O O . TRP A 1 741 ? 9.229 -1.383 53.428 1.00 86.75 741 TRP A O 1
ATOM 5847 N N . THR A 1 742 ? 7.197 -1.465 54.371 1.00 79.94 742 THR A N 1
ATOM 5848 C CA . THR A 1 742 ? 7.406 -2.734 55.084 1.00 79.94 742 THR A CA 1
ATOM 5849 C C . THR A 1 742 ? 7.131 -3.973 54.235 1.00 79.94 742 THR A C 1
ATOM 5851 O O . THR A 1 742 ? 7.253 -5.083 54.751 1.00 79.94 742 THR A O 1
ATOM 5854 N N . PHE A 1 743 ? 6.764 -3.785 52.960 1.00 83.62 743 PHE A N 1
ATOM 5855 C CA . PHE A 1 743 ? 6.384 -4.844 52.019 1.00 83.62 743 PHE A CA 1
ATOM 5856 C C . PHE A 1 743 ? 5.369 -5.825 52.636 1.00 83.62 743 PHE A C 1
ATOM 5858 O O . PHE A 1 743 ? 5.687 -7.001 52.830 1.00 83.62 743 PHE A O 1
ATOM 5865 N N . PRO A 1 744 ? 4.188 -5.330 53.054 1.00 73.94 744 PRO A N 1
ATOM 5866 C CA . PRO A 1 744 ? 3.235 -6.080 53.869 1.00 73.94 744 PRO A CA 1
ATOM 5867 C C . PRO A 1 744 ? 2.812 -7.434 53.290 1.00 73.94 744 PRO A C 1
ATOM 5869 O O . PRO A 1 744 ? 2.491 -8.323 54.074 1.00 73.94 744 PRO A O 1
ATOM 5872 N N . ASP A 1 745 ? 2.809 -7.604 51.964 1.00 74.12 745 ASP A N 1
ATOM 5873 C CA . ASP A 1 745 ? 2.364 -8.858 51.337 1.00 74.12 745 ASP A CA 1
ATOM 5874 C C . ASP A 1 745 ? 3.520 -9.783 50.916 1.00 74.12 745 ASP A C 1
ATOM 5876 O O . ASP A 1 745 ? 3.284 -10.938 50.546 1.00 74.12 745 ASP A O 1
ATOM 5880 N N . LEU A 1 746 ? 4.773 -9.318 50.989 1.00 78.75 746 LEU A N 1
ATOM 5881 C CA . LEU A 1 746 ? 5.942 -10.107 50.593 1.00 78.75 746 LEU A CA 1
ATOM 5882 C C . LEU A 1 746 ? 6.510 -10.930 51.768 1.00 78.75 746 LEU A C 1
ATOM 5884 O O . LEU A 1 746 ? 6.653 -10.408 52.876 1.00 78.75 746 LEU A O 1
ATOM 5888 N N . PRO A 1 747 ? 6.886 -12.209 51.550 1.00 82.31 747 PRO A N 1
ATOM 5889 C CA . PRO A 1 747 ? 7.637 -12.993 52.534 1.00 82.31 747 PRO A CA 1
ATOM 5890 C C . PRO A 1 747 ? 9.007 -12.376 52.829 1.00 82.31 747 PRO A C 1
ATOM 5892 O O . PRO A 1 747 ? 9.623 -11.809 51.932 1.00 82.31 747 PRO A O 1
ATOM 5895 N N . GLU A 1 748 ? 9.536 -12.577 54.040 1.00 80.88 748 GLU A N 1
ATOM 5896 C CA . GLU A 1 748 ? 10.803 -11.971 54.490 1.00 80.88 748 GLU A CA 1
ATOM 5897 C C . GLU A 1 748 ? 11.984 -12.230 53.537 1.00 80.88 748 GLU A C 1
ATOM 5899 O O . GLU A 1 748 ? 12.758 -11.326 53.259 1.00 80.88 748 GLU A O 1
ATOM 5904 N N . LYS A 1 749 ? 12.061 -13.431 52.947 1.00 79.06 749 LYS A N 1
ATOM 5905 C CA . LYS A 1 749 ? 13.109 -13.821 51.981 1.00 79.06 749 LYS A CA 1
ATOM 5906 C C . LYS A 1 749 ? 13.017 -13.116 50.615 1.00 79.06 749 LYS A C 1
ATOM 5908 O O . LYS A 1 749 ? 13.957 -13.183 49.829 1.00 79.06 749 LYS A O 1
ATOM 5913 N N . VAL A 1 750 ? 11.873 -12.500 50.309 1.00 83.06 750 VAL A N 1
ATOM 5914 C CA . VAL A 1 750 ? 11.571 -11.838 49.024 1.00 83.06 750 VAL A CA 1
ATOM 5915 C C . VAL A 1 750 ? 11.642 -10.313 49.155 1.00 83.06 750 VAL A C 1
ATOM 5917 O O . VAL A 1 750 ? 11.771 -9.606 48.156 1.00 83.06 750 VAL A O 1
ATOM 5920 N N . LYS A 1 751 ? 11.557 -9.779 50.381 1.00 84.69 751 LYS A N 1
ATOM 5921 C CA . LYS A 1 751 ? 11.620 -8.337 50.636 1.00 84.69 751 LYS A CA 1
ATOM 5922 C C . LYS A 1 751 ? 12.979 -7.793 50.208 1.00 84.69 751 LYS A C 1
ATOM 5924 O O . LYS A 1 751 ? 14.000 -8.185 50.760 1.00 84.69 751 LYS A O 1
ATOM 5929 N N . GLY A 1 752 ? 12.977 -6.875 49.244 1.00 80.88 752 GLY A N 1
ATOM 5930 C CA . GLY A 1 752 ? 14.213 -6.305 48.711 1.00 80.88 752 GLY A CA 1
ATOM 5931 C C . GLY A 1 752 ? 15.051 -7.300 47.903 1.00 80.88 752 GLY A C 1
ATOM 5932 O O . GLY A 1 752 ? 16.265 -7.169 47.877 1.00 80.88 752 GLY A O 1
ATOM 5933 N N . ASN A 1 753 ? 14.432 -8.325 47.310 1.00 85.50 753 ASN A N 1
ATOM 5934 C CA . ASN A 1 753 ? 15.120 -9.343 46.512 1.00 85.50 753 ASN A CA 1
ATOM 5935 C C . ASN A 1 753 ? 14.327 -9.701 45.239 1.00 85.50 753 ASN A C 1
ATOM 5937 O O . ASN A 1 753 ? 14.231 -10.866 44.856 1.00 85.50 753 ASN A O 1
ATOM 5941 N N . ILE A 1 754 ? 13.680 -8.705 44.629 1.00 85.81 754 ILE A N 1
ATOM 5942 C CA . ILE A 1 754 ? 12.974 -8.838 43.348 1.00 85.81 754 ILE A CA 1
ATOM 5943 C C . ILE A 1 754 ? 13.837 -8.177 42.282 1.00 85.81 754 ILE A C 1
ATOM 5945 O O . ILE A 1 754 ? 14.073 -6.980 42.381 1.00 85.81 754 ILE A O 1
ATOM 5949 N N . HIS A 1 755 ? 14.263 -8.940 41.273 1.00 86.50 755 HIS A N 1
ATOM 5950 C CA . HIS A 1 755 ? 15.250 -8.504 40.272 1.00 86.50 755 HIS A CA 1
ATOM 5951 C C . HIS A 1 755 ? 14.628 -8.443 38.869 1.00 86.50 755 HIS A C 1
ATOM 5953 O O . HIS A 1 755 ? 14.738 -9.406 38.104 1.00 86.50 755 HIS A O 1
ATOM 5959 N N . PRO A 1 756 ? 13.906 -7.361 38.527 1.00 85.00 756 PRO A N 1
ATOM 5960 C CA . PRO A 1 756 ? 13.314 -7.200 37.204 1.00 85.00 756 PRO A CA 1
ATOM 5961 C C . PRO A 1 756 ? 14.396 -7.008 36.132 1.00 85.00 756 PRO A C 1
ATOM 5963 O O . PRO A 1 756 ? 15.366 -6.284 36.336 1.00 85.00 756 PRO A O 1
ATOM 5966 N N . ASN A 1 757 ? 14.214 -7.619 34.961 1.00 84.94 757 ASN A N 1
ATOM 5967 C CA . ASN A 1 757 ? 15.036 -7.320 33.782 1.00 84.94 757 ASN A CA 1
ATOM 5968 C C . ASN A 1 757 ? 14.419 -6.190 32.933 1.00 84.94 757 ASN A C 1
ATOM 5970 O O . ASN A 1 757 ? 13.329 -5.702 33.229 1.00 84.94 757 ASN A O 1
ATOM 5974 N N . ASP A 1 758 ? 15.059 -5.812 31.825 1.00 83.50 758 ASP A N 1
ATOM 5975 C CA . ASP A 1 758 ? 14.569 -4.732 30.952 1.00 83.50 758 ASP A CA 1
ATOM 5976 C C . ASP A 1 758 ? 13.149 -4.963 30.408 1.00 83.50 758 ASP A C 1
ATOM 5978 O O . ASP A 1 758 ? 12.386 -4.011 30.218 1.00 83.50 758 ASP A O 1
ATOM 5982 N N . THR A 1 759 ? 12.761 -6.220 30.171 1.00 77.88 759 THR A N 1
ATOM 5983 C CA . THR A 1 759 ? 11.396 -6.554 29.739 1.00 77.88 759 THR A CA 1
ATOM 5984 C C . THR A 1 759 ? 10.388 -6.410 30.878 1.00 77.88 759 THR A C 1
ATOM 5986 O O . THR A 1 759 ? 9.334 -5.803 30.687 1.00 77.88 759 THR A O 1
ATOM 5989 N N . ASP A 1 760 ? 10.733 -6.861 32.084 1.00 79.12 760 ASP A N 1
ATOM 5990 C CA . ASP A 1 760 ? 9.891 -6.739 33.273 1.00 79.12 760 ASP A CA 1
ATOM 5991 C C . ASP A 1 760 ? 9.744 -5.276 33.703 1.00 79.12 760 ASP A C 1
ATOM 5993 O O . ASP A 1 760 ? 8.663 -4.863 34.114 1.00 79.12 760 ASP A O 1
ATOM 5997 N N . LEU A 1 761 ? 10.795 -4.461 33.553 1.00 82.19 761 LEU A N 1
ATOM 5998 C CA . LEU A 1 761 ? 10.760 -3.021 33.815 1.00 82.19 761 LEU A CA 1
ATOM 5999 C C . LEU A 1 761 ? 9.777 -2.299 32.886 1.00 82.19 761 LEU A C 1
ATOM 6001 O O . LEU A 1 761 ? 9.044 -1.419 33.343 1.00 82.19 761 LEU A O 1
ATOM 6005 N N . LYS A 1 762 ? 9.702 -2.690 31.605 1.00 76.81 762 LYS A N 1
ATOM 6006 C CA . LYS A 1 762 ? 8.701 -2.161 30.661 1.00 76.81 762 LYS A CA 1
ATOM 6007 C C . LYS A 1 762 ? 7.279 -2.552 31.071 1.00 76.81 762 LYS A C 1
ATOM 6009 O O . LYS A 1 762 ? 6.393 -1.698 31.081 1.00 76.81 762 LYS A O 1
ATOM 6014 N N . VAL A 1 763 ? 7.063 -3.810 31.462 1.00 71.12 763 VAL A N 1
ATOM 6015 C CA . VAL A 1 763 ? 5.756 -4.294 31.948 1.00 71.12 763 VAL A CA 1
ATOM 6016 C C . VAL A 1 763 ? 5.352 -3.574 33.239 1.00 71.12 763 VAL A C 1
ATOM 6018 O O . VAL A 1 763 ? 4.223 -3.095 33.361 1.00 71.12 763 VAL A O 1
ATOM 6021 N N . LEU A 1 764 ? 6.282 -3.432 34.183 1.00 75.62 764 LEU A N 1
ATOM 6022 C CA . LEU A 1 764 ? 6.079 -2.753 35.458 1.00 75.62 764 LEU A CA 1
ATOM 6023 C C . LEU A 1 764 ? 5.755 -1.267 35.252 1.00 75.62 764 LEU A C 1
ATOM 6025 O O . LEU A 1 764 ? 4.815 -0.759 35.862 1.00 75.62 764 LEU A O 1
ATOM 6029 N N . ALA A 1 765 ? 6.459 -0.592 34.338 1.00 76.38 765 ALA A N 1
ATOM 6030 C CA . ALA A 1 765 ? 6.150 0.779 33.944 1.00 76.38 765 ALA A CA 1
ATOM 6031 C C . ALA A 1 765 ? 4.729 0.898 33.369 1.00 76.38 765 ALA A C 1
ATOM 6033 O O . ALA A 1 765 ? 3.988 1.793 33.774 1.00 76.38 765 ALA A O 1
ATOM 6034 N N . GLY A 1 766 ? 4.314 -0.035 32.504 1.00 63.44 766 GLY A N 1
ATOM 6035 C CA . GLY A 1 766 ? 2.951 -0.086 31.967 1.00 63.44 766 GLY A CA 1
ATOM 6036 C C . GLY A 1 766 ? 1.887 -0.222 33.061 1.00 63.44 766 GLY A C 1
ATOM 6037 O O . GLY A 1 766 ? 0.933 0.554 33.098 1.00 63.44 766 GLY A O 1
ATOM 6038 N N . ILE A 1 767 ? 2.082 -1.142 34.011 1.00 64.50 767 ILE A N 1
ATOM 6039 C CA . ILE A 1 767 ? 1.166 -1.347 35.148 1.00 64.50 767 ILE A CA 1
ATOM 6040 C C . ILE A 1 767 ? 1.086 -0.099 36.032 1.00 64.50 767 ILE A C 1
ATOM 6042 O O . ILE A 1 767 ? 0.009 0.300 36.475 1.00 64.50 767 ILE A O 1
ATOM 6046 N N . MET A 1 768 ? 2.220 0.548 36.288 1.00 76.88 768 MET A N 1
ATOM 6047 C CA . MET A 1 768 ? 2.265 1.748 37.118 1.00 76.88 768 MET A CA 1
ATOM 6048 C C . MET A 1 768 ? 1.613 2.948 36.422 1.00 76.88 768 MET A C 1
ATOM 6050 O O . MET A 1 768 ? 0.935 3.734 37.088 1.00 76.88 768 MET A O 1
ATOM 6054 N N . GLU A 1 769 ? 1.716 3.050 35.094 1.00 71.62 769 GLU A N 1
ATOM 6055 C CA . GLU A 1 769 ? 1.064 4.089 34.290 1.00 71.62 769 GLU A CA 1
ATOM 6056 C C . GLU A 1 769 ? -0.474 3.971 34.335 1.00 71.62 769 GLU A C 1
ATOM 6058 O O . GLU A 1 769 ? -1.168 4.992 34.352 1.00 71.62 769 GLU A O 1
ATOM 6063 N N . VAL A 1 770 ? -1.028 2.755 34.473 1.00 62.47 770 VAL A N 1
ATOM 6064 C CA . VAL A 1 770 ? -2.482 2.539 34.652 1.00 62.47 770 VAL A CA 1
ATOM 6065 C C . VAL A 1 770 ? -3.016 3.274 35.884 1.00 62.47 770 VAL A C 1
ATOM 6067 O O . VAL A 1 770 ? -4.140 3.780 35.860 1.00 62.47 770 VAL A O 1
ATOM 6070 N N . ARG A 1 771 ? -2.222 3.374 36.959 1.00 66.88 771 ARG A N 1
ATOM 6071 C CA . ARG A 1 771 ? -2.657 4.000 38.218 1.00 66.88 771 ARG A CA 1
ATOM 6072 C C . ARG A 1 771 ? -2.112 5.410 38.430 1.00 66.88 771 ARG A C 1
ATOM 6074 O O . ARG A 1 771 ? -2.848 6.286 38.881 1.00 66.88 771 ARG A O 1
ATOM 6081 N N . LEU A 1 772 ? -0.834 5.627 38.137 1.00 75.12 772 LEU A N 1
ATOM 6082 C CA . LEU A 1 772 ? -0.097 6.861 38.430 1.00 75.12 772 LEU A CA 1
ATOM 6083 C C . LEU A 1 772 ? 0.245 7.678 37.177 1.00 75.12 772 LEU A C 1
ATOM 6085 O O . LEU A 1 772 ? 0.845 8.750 37.290 1.00 75.12 772 LEU A O 1
ATOM 6089 N N . GLY A 1 773 ? -0.145 7.196 35.998 1.00 72.50 773 GLY A N 1
ATOM 6090 C CA . GLY A 1 773 ? 0.109 7.856 34.729 1.00 72.50 773 GLY A CA 1
ATOM 6091 C C . GLY A 1 773 ? -0.717 9.116 34.511 1.00 72.50 773 GLY A C 1
ATOM 6092 O O . GLY A 1 773 ? -1.716 9.381 35.189 1.00 72.50 773 GLY A O 1
ATOM 6093 N N . LYS A 1 774 ? -0.337 9.914 33.509 1.00 73.50 774 LYS A N 1
ATOM 6094 C CA . LYS A 1 774 ? -0.971 11.226 33.243 1.00 73.50 774 LYS A CA 1
ATOM 6095 C C . LYS A 1 774 ? -2.484 11.111 33.014 1.00 73.50 774 LYS A C 1
ATOM 6097 O O . LYS A 1 774 ? -3.260 11.926 33.520 1.00 73.50 774 LYS A O 1
ATOM 6102 N N . LYS A 1 775 ? -2.915 10.091 32.261 1.00 59.75 775 LYS A N 1
ATOM 6103 C CA . LYS A 1 775 ? -4.335 9.820 31.973 1.00 59.75 775 LYS A CA 1
ATOM 6104 C C . LYS A 1 775 ? -5.094 9.418 33.243 1.00 59.75 775 LYS A C 1
ATOM 6106 O O . LYS A 1 775 ? -6.150 9.989 33.519 1.00 59.75 775 LYS A O 1
ATOM 6111 N N . ALA A 1 776 ? -4.534 8.514 34.045 1.00 58.38 776 ALA A N 1
ATOM 6112 C CA . ALA A 1 776 ? -5.119 8.048 35.302 1.00 58.38 776 ALA A CA 1
ATOM 6113 C C . ALA A 1 776 ? -5.240 9.171 36.345 1.00 58.38 776 ALA A C 1
ATOM 6115 O O . ALA A 1 776 ? -6.297 9.356 36.954 1.00 58.38 776 ALA A O 1
ATOM 6116 N N . LEU A 1 777 ? -4.203 10.004 36.479 1.00 68.75 777 LEU A N 1
ATOM 6117 C CA . LEU A 1 777 ? -4.218 11.186 37.341 1.00 68.75 777 LEU A CA 1
ATOM 6118 C C . LEU A 1 777 ? -5.242 12.221 36.873 1.00 68.75 777 LEU A C 1
ATOM 6120 O O . LEU A 1 777 ? -5.912 12.823 37.706 1.00 68.75 777 LEU A O 1
ATOM 6124 N N . LYS A 1 778 ? -5.423 12.415 35.557 1.00 62.84 778 LYS A N 1
ATOM 6125 C CA . LYS A 1 778 ? -6.463 13.300 34.999 1.00 62.84 778 LYS A CA 1
ATOM 6126 C C . LYS A 1 778 ? -7.878 12.774 35.281 1.00 62.84 778 LYS A C 1
ATOM 6128 O O . LYS A 1 778 ? -8.744 13.585 35.607 1.00 62.84 778 LYS A O 1
ATOM 6133 N N . ARG A 1 779 ? -8.101 11.455 35.184 1.00 55.34 779 ARG A N 1
ATOM 6134 C CA . ARG A 1 779 ? -9.387 10.784 35.478 1.00 55.34 779 ARG A CA 1
ATOM 6135 C C . ARG A 1 779 ? -9.743 10.856 36.963 1.00 55.34 779 ARG A C 1
ATOM 6137 O O . ARG A 1 779 ? -10.845 11.259 37.318 1.00 55.34 779 ARG A O 1
ATOM 6144 N N . THR A 1 780 ? -8.785 10.562 37.837 1.00 54.84 780 THR A N 1
ATOM 6145 C CA . THR A 1 780 ? -8.989 10.593 39.294 1.00 54.84 780 THR A CA 1
ATOM 6146 C C . THR A 1 780 ? -8.958 12.013 39.878 1.00 54.84 780 THR A C 1
ATOM 6148 O O . THR A 1 780 ? -9.441 12.216 40.993 1.00 54.84 780 THR A O 1
ATOM 6151 N N . ARG A 1 781 ? -8.468 13.017 39.126 1.00 49.97 781 ARG A N 1
ATOM 6152 C CA . ARG A 1 781 ? -8.248 14.420 39.547 1.00 49.97 781 ARG A CA 1
ATOM 6153 C C . ARG A 1 781 ? -9.412 15.068 40.289 1.00 49.97 781 ARG A C 1
ATOM 6155 O O . ARG A 1 781 ? -9.176 15.869 41.178 1.00 49.97 781 ARG A O 1
ATOM 6162 N N . LYS A 1 782 ? -10.653 14.777 39.892 1.00 49.09 782 LYS A N 1
ATOM 6163 C CA . LYS A 1 782 ? -11.839 15.478 40.405 1.00 49.09 782 LYS A CA 1
ATOM 6164 C C . LYS A 1 782 ? -12.450 14.859 41.665 1.00 49.09 782 LYS A C 1
ATOM 6166 O O . LYS A 1 782 ? -13.418 15.429 42.143 1.00 49.09 782 LYS A O 1
ATOM 6171 N N . SER A 1 783 ? -11.946 13.718 42.164 1.00 48.25 783 SER A N 1
ATOM 6172 C CA . SER A 1 783 ? -12.530 12.990 43.314 1.00 48.25 783 SER A CA 1
ATOM 6173 C C . SER A 1 783 ? -14.064 13.023 43.312 1.00 48.25 783 SER A C 1
ATOM 6175 O O . SER A 1 783 ? -14.697 13.495 44.252 1.00 48.25 783 SER A O 1
ATOM 6177 N N . ARG A 1 784 ? -14.664 12.590 42.196 1.00 48.44 784 ARG A N 1
ATOM 6178 C CA . ARG A 1 784 ? -16.123 12.537 42.075 1.00 48.44 784 ARG A CA 1
ATOM 6179 C C . ARG A 1 784 ? -16.638 11.495 43.060 1.00 48.44 784 ARG A C 1
ATOM 6181 O O . ARG A 1 784 ? -16.100 10.396 43.125 1.00 48.44 784 ARG A O 1
ATOM 6188 N N . THR A 1 785 ? -17.605 11.899 43.865 1.00 44.38 785 THR A N 1
ATOM 6189 C CA . THR A 1 785 ? -18.008 11.189 45.070 1.00 44.38 785 THR A CA 1
ATOM 6190 C C . THR A 1 785 ? -18.983 10.054 44.761 1.00 44.38 785 THR A C 1
ATOM 6192 O O . THR A 1 785 ? -19.952 10.231 44.024 1.00 44.38 785 THR A O 1
ATOM 6195 N N . THR A 1 786 ? -18.779 8.911 45.409 1.00 47.59 786 THR A N 1
ATOM 6196 C CA . THR A 1 786 ? -19.654 7.724 45.490 1.00 47.59 786 THR A CA 1
ATOM 6197 C C . THR A 1 786 ? -20.945 7.978 46.284 1.00 47.59 786 THR A C 1
ATOM 6199 O O . THR A 1 786 ? -21.612 7.050 46.730 1.00 47.59 786 THR A O 1
ATOM 6202 N N . ASN A 1 787 ? -21.349 9.243 46.451 1.00 50.53 787 ASN A N 1
ATOM 6203 C CA . ASN A 1 787 ? -22.353 9.692 47.420 1.00 50.53 787 ASN A CA 1
ATOM 6204 C C . ASN A 1 787 ? -23.696 8.948 47.330 1.00 50.53 787 ASN A C 1
ATOM 6206 O O . ASN A 1 787 ? -24.351 8.766 48.357 1.00 50.53 787 ASN A O 1
ATOM 6210 N N . ARG A 1 788 ? -24.130 8.545 46.127 1.00 53.94 788 ARG A N 1
ATOM 6211 C CA . ARG A 1 788 ? -25.428 7.887 45.910 1.00 53.94 788 ARG A CA 1
ATOM 6212 C C . ARG A 1 788 ? -25.368 6.393 46.213 1.00 53.94 788 ARG A C 1
ATOM 6214 O O . ARG A 1 788 ? -26.194 5.936 47.000 1.00 53.94 788 ARG A O 1
ATOM 6221 N N . VAL A 1 789 ? -24.360 5.675 45.716 1.00 54.19 789 VAL A N 1
ATOM 6222 C CA . VAL A 1 789 ? -24.104 4.283 46.126 1.00 54.19 789 VAL A CA 1
ATOM 6223 C C . VAL A 1 789 ? -23.842 4.203 47.630 1.00 54.19 789 VAL A C 1
ATOM 6225 O O . VAL A 1 789 ? -24.456 3.390 48.310 1.00 54.19 789 VAL A O 1
ATOM 6228 N N . GLU A 1 790 ? -23.064 5.125 48.200 1.00 57.09 790 GLU A N 1
ATOM 6229 C CA . GLU A 1 790 ? -22.876 5.230 49.650 1.00 57.09 790 GLU A CA 1
ATOM 6230 C C . GLU A 1 790 ? -24.175 5.543 50.403 1.00 57.09 790 GLU A C 1
ATOM 6232 O O . GLU A 1 790 ? -24.334 5.132 51.551 1.00 57.09 790 GLU A O 1
ATOM 6237 N N . SER A 1 791 ? -25.093 6.318 49.817 1.00 55.47 791 SER A N 1
ATOM 6238 C CA . SER A 1 791 ? -26.405 6.616 50.408 1.00 55.47 791 SER A CA 1
ATOM 6239 C C . SER A 1 791 ? -27.287 5.366 50.438 1.00 55.47 791 SER A C 1
ATOM 6241 O O . SER A 1 791 ? -27.819 5.015 51.492 1.00 55.47 791 SER A O 1
ATOM 6243 N N . VAL A 1 792 ? -27.352 4.625 49.326 1.00 59.16 792 VAL A N 1
ATOM 6244 C CA . VAL A 1 792 ? -28.048 3.330 49.238 1.00 59.16 792 VAL A CA 1
ATOM 6245 C C . VAL A 1 792 ? -27.425 2.326 50.209 1.00 59.16 792 VAL A C 1
ATOM 6247 O O . VAL A 1 792 ? -28.128 1.733 51.024 1.00 59.16 792 VAL A O 1
ATOM 6250 N N . ASN A 1 793 ? -26.098 2.219 50.228 1.00 61.06 793 ASN A N 1
ATOM 6251 C CA . ASN A 1 793 ? -25.346 1.369 51.145 1.00 61.06 793 ASN A CA 1
ATOM 6252 C C . ASN A 1 793 ? -25.539 1.792 52.618 1.00 61.06 793 ASN A C 1
ATOM 6254 O O . ASN A 1 793 ? -25.549 0.948 53.522 1.00 61.06 793 ASN A O 1
ATOM 6258 N N . ARG A 1 794 ? -25.708 3.089 52.915 1.00 58.09 794 ARG A N 1
ATOM 6259 C CA . ARG A 1 794 ? -26.069 3.600 54.253 1.00 58.09 794 ARG A CA 1
ATOM 6260 C C . ARG A 1 794 ? -27.489 3.204 54.649 1.00 58.09 794 ARG A C 1
ATOM 6262 O O . ARG A 1 794 ? -27.676 2.793 55.792 1.00 58.09 794 ARG A O 1
ATOM 6269 N N . GLN A 1 795 ? -28.449 3.287 53.733 1.00 59.69 795 GLN A N 1
ATOM 6270 C CA . GLN A 1 795 ? -29.834 2.894 53.985 1.00 59.69 795 GLN A CA 1
ATOM 6271 C C . GLN A 1 795 ? -29.963 1.375 54.167 1.00 59.69 795 GLN A C 1
ATOM 6273 O O . GLN A 1 795 ? -30.554 0.936 55.149 1.00 59.69 795 GLN A O 1
ATOM 6278 N N . LEU A 1 796 ? -29.297 0.578 53.323 1.00 57.75 796 LEU A N 1
ATOM 6279 C CA . LEU A 1 796 ? -29.230 -0.884 53.445 1.00 57.75 796 LEU A CA 1
ATOM 6280 C C . LEU A 1 796 ? -28.650 -1.337 54.792 1.00 57.75 796 LEU A C 1
ATOM 6282 O O . LEU A 1 796 ? -29.138 -2.290 55.393 1.00 57.75 796 LEU A O 1
ATOM 6286 N N . ALA A 1 797 ? -27.643 -0.635 55.317 1.00 54.47 797 ALA A N 1
ATOM 6287 C CA . ALA A 1 797 ? -27.072 -0.945 56.631 1.00 54.47 797 ALA A CA 1
ATOM 6288 C C . ALA A 1 797 ? -27.985 -0.582 57.814 1.00 54.47 797 ALA A C 1
ATOM 6290 O O . ALA A 1 797 ? -27.778 -1.089 58.916 1.00 54.47 797 ALA A O 1
ATOM 6291 N N . LYS A 1 798 ? -28.968 0.303 57.609 1.00 53.91 798 LYS A N 1
ATOM 6292 C CA . LYS A 1 798 ? -30.005 0.601 58.605 1.00 53.91 798 LYS A CA 1
ATOM 6293 C C . LYS A 1 798 ? -31.137 -0.426 58.565 1.00 53.91 798 LYS A C 1
ATOM 6295 O O . LYS A 1 798 ? -31.738 -0.676 59.601 1.00 53.91 798 LYS A O 1
ATOM 6300 N N . THR A 1 799 ? -31.414 -1.007 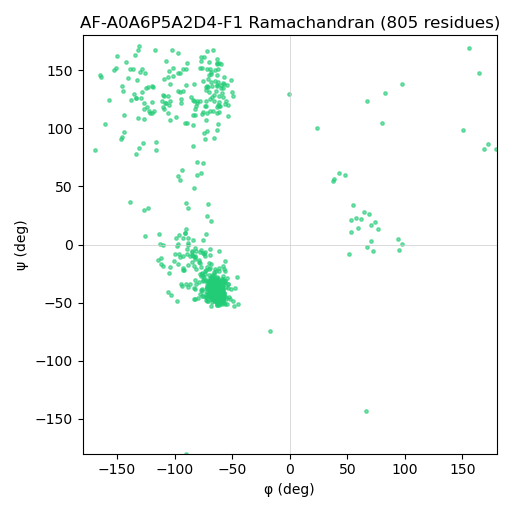57.397 1.00 52.16 799 THR A N 1
ATOM 6301 C CA . THR A 1 799 ? -32.508 -1.970 57.194 1.00 52.16 799 THR A CA 1
ATOM 6302 C C . THR A 1 799 ? -32.083 -3.429 57.361 1.00 52.16 799 THR A C 1
ATOM 6304 O O . THR A 1 799 ? -32.939 -4.276 57.589 1.00 52.16 799 THR A O 1
ATOM 6307 N N . CYS A 1 800 ? -30.788 -3.752 57.261 1.00 50.16 800 CYS A N 1
ATOM 6308 C CA . CYS A 1 800 ? -30.301 -5.103 57.538 1.00 50.16 800 CYS A CA 1
ATOM 6309 C C . CYS A 1 800 ? -30.332 -5.385 59.051 1.00 50.16 800 CYS A C 1
ATOM 6311 O O . CYS A 1 800 ? -29.691 -4.649 59.810 1.00 50.16 800 CYS A O 1
ATOM 6313 N N . PRO A 1 801 ? -31.016 -6.451 59.508 1.00 46.12 801 PRO A N 1
ATOM 6314 C CA . PRO A 1 801 ? -31.044 -6.806 60.918 1.00 46.12 801 PRO A CA 1
ATOM 6315 C C . PRO A 1 801 ? -29.624 -7.095 61.422 1.00 46.12 801 PRO A C 1
ATOM 6317 O O . PRO A 1 801 ? -28.932 -7.997 60.944 1.00 46.12 801 PRO A O 1
ATOM 6320 N N . LYS A 1 802 ? -29.173 -6.303 62.401 1.00 45.81 802 LYS A N 1
ATOM 6321 C CA . LYS A 1 802 ? -27.922 -6.520 63.141 1.00 45.81 802 LYS A CA 1
ATOM 6322 C C . LYS A 1 802 ? -28.144 -7.630 64.166 1.00 45.81 802 LYS A C 1
ATOM 6324 O O . LYS A 1 802 ? -28.102 -7.379 65.367 1.00 45.81 802 LYS A O 1
ATOM 6329 N N . ASN A 1 803 ? -28.467 -8.836 63.713 1.00 42.97 803 ASN A N 1
ATOM 6330 C CA . ASN A 1 803 ? -28.796 -9.911 64.640 1.00 42.97 803 ASN A CA 1
ATOM 6331 C C . ASN A 1 803 ? -27.521 -10.432 65.307 1.00 42.97 803 ASN A C 1
ATOM 6333 O O . ASN A 1 803 ? -26.755 -11.197 64.729 1.00 42.97 803 ASN A O 1
ATOM 6337 N N . VAL A 1 804 ? -27.292 -9.870 66.496 1.00 39.56 804 VAL A N 1
ATOM 6338 C CA . VAL A 1 804 ? -26.899 -10.510 67.752 1.00 39.56 804 VAL A CA 1
ATOM 6339 C C . VAL A 1 804 ? -26.196 -11.853 67.568 1.00 39.56 804 VAL A C 1
ATOM 6341 O O . VAL A 1 804 ? -26.825 -12.894 67.405 1.00 39.56 804 VAL A O 1
ATOM 6344 N N . VAL A 1 805 ? -24.869 -11.819 67.676 1.00 31.67 805 VAL A N 1
ATOM 6345 C CA . VAL A 1 805 ? -24.115 -12.964 68.183 1.00 31.67 805 VAL A CA 1
ATOM 6346 C C . VAL A 1 805 ? -24.535 -13.102 69.647 1.00 31.67 805 VAL A C 1
ATOM 6348 O O . VAL A 1 805 ? -24.006 -12.398 70.507 1.00 31.67 805 VAL A O 1
ATOM 6351 N N . VAL A 1 806 ? -25.562 -13.906 69.927 1.00 26.39 806 VAL A N 1
ATOM 6352 C CA . VAL A 1 806 ? -25.717 -14.459 71.274 1.00 26.39 806 VAL A CA 1
ATOM 6353 C C . VAL A 1 806 ? -24.683 -15.575 71.352 1.00 26.39 806 VAL A C 1
ATOM 6355 O O . VAL A 1 806 ? -24.753 -16.509 70.561 1.00 26.39 806 VAL A O 1
ATOM 6358 N N . LEU A 1 807 ? -23.693 -15.314 72.210 1.00 30.58 807 LEU A N 1
ATOM 6359 C CA . LEU A 1 807 ? -22.647 -16.165 72.792 1.00 30.58 807 LEU A CA 1
ATOM 6360 C C . LEU A 1 807 ? -22.466 -17.583 72.242 1.00 30.58 807 LEU A C 1
ATOM 6362 O O . LEU A 1 807 ? -23.398 -18.400 72.388 1.00 30.58 807 LEU A O 1
#

Solvent-accessible surface area (backbone atoms only — not comparable to full-atom values): 46131 Å² total; per-residue (Å²): 137,90,84,88,79,82,83,75,81,80,80,76,77,76,79,89,71,51,77,66,54,51,53,52,48,55,51,50,51,50,51,52,53,52,52,54,53,55,49,70,73,44,99,61,72,81,61,74,68,50,56,52,53,54,53,54,48,48,54,55,49,38,69,72,42,64,92,47,32,74,61,49,53,50,52,48,50,53,52,52,50,53,49,51,54,52,53,50,50,51,53,50,49,53,52,48,50,53,51,50,54,54,62,66,47,48,63,60,52,54,51,50,53,51,53,51,51,53,54,50,52,52,51,52,54,50,50,53,52,49,51,54,51,51,52,54,50,51,50,51,54,48,53,52,48,53,54,49,52,52,52,57,52,62,61,61,77,69,73,74,85,84,76,87,79,88,69,78,63,88,93,58,54,78,69,52,73,69,35,68,70,54,44,51,52,51,51,53,50,51,52,49,52,50,49,50,50,51,48,48,45,66,73,76,48,77,62,70,66,60,56,50,55,50,50,55,50,50,53,52,51,53,52,51,49,52,54,50,50,53,52,48,52,54,50,48,55,49,51,51,54,49,51,51,42,50,51,49,52,52,50,43,71,76,60,67,63,96,85,59,54,74,68,54,53,38,50,50,56,68,61,47,69,81,56,87,85,90,88,87,83,89,88,80,94,75,92,82,90,80,88,81,89,85,86,56,78,67,58,56,56,48,51,50,54,53,49,56,53,50,52,52,40,51,51,29,50,75,69,66,39,44,62,60,26,18,45,51,31,37,66,28,73,96,43,75,46,69,40,74,65,52,51,48,55,30,51,74,76,29,76,66,45,32,42,44,28,40,52,32,37,46,66,34,22,80,78,66,78,52,70,58,56,56,70,58,39,42,50,39,49,51,48,31,52,76,69,70,37,56,66,56,53,54,49,36,59,73,69,63,38,51,52,80,49,70,67,49,25,49,52,31,43,55,49,19,72,76,34,72,90,55,16,67,60,29,31,53,50,21,25,51,43,24,53,74,70,64,40,59,63,61,20,39,41,31,30,46,78,68,68,38,46,68,60,30,54,52,49,47,65,71,67,71,77,69,48,63,67,48,58,45,46,39,44,53,73,55,76,42,63,69,48,54,55,56,33,51,37,66,53,96,92,41,76,41,67,35,54,66,70,55,53,32,55,43,26,58,74,38,96,60,27,67,48,24,52,51,52,49,49,64,54,67,54,35,44,45,30,37,40,52,76,48,56,81,41,66,76,87,67,64,85,65,101,50,86,90,72,52,42,61,36,36,42,34,43,31,22,40,62,80,55,98,77,44,52,75,77,46,75,45,77,49,25,43,59,32,71,68,48,54,53,22,60,75,68,76,42,84,67,72,95,68,90,67,67,34,80,46,61,82,87,55,75,70,81,43,39,30,59,53,16,29,56,45,32,51,51,34,50,71,37,100,61,68,53,46,69,66,46,58,48,47,87,81,77,56,44,27,41,56,21,24,50,47,44,55,31,60,76,67,73,62,83,85,77,90,83,72,65,82,73,29,38,65,57,98,46,74,66,49,22,52,53,46,48,56,27,45,54,54,34,50,51,54,49,54,52,53,38,52,54,49,44,42,76,73,60,56,86,44,61,70,64,50,49,55,43,39,54,40,23,64,72,21,49,62,45,43,39,43,51,45,55,81,48,18,62,79,20,41,80,66,30,36,91,93,42,67,70,80,51,88,53,48,55,78,90,46,58,38,46,33,54,67,50,78,68,40,48,53,52,50,49,54,61,46,36,66,66,57,19,72,67,34,44,60,69,57,62,73,68,80,72,62,60,64,64,52,46,52,54,51,51,50,64,72,70,50,82,83,76,71,86,76,129

InterPro domains:
  IPR012331 Clathrin, heavy chain, linker [G3DSA:1.25.40.30] (294-448)
  IPR016024 Armadillo-type fold [SSF48371] (309-415)
  IPR032755 Translin-associated factor X-interacting protein 1, N-terminal [PF15739] (29-142)
  IPR049012 Mutator-like transposase domain [PF20700] (527-735)

pLDDT: mean 74.77, std 15.88, range [26.06, 94.88]

Secondary structure (DSSP, 8-state):
---PPPPPP---PPPS--HHHHHHHHHHHHHHHHHHHHHHTSSS-TTHHHHHHHHHHHHHHHHH-TTSHHHHHHHHHHHHHHHHHHHHHHHHHHHHHHHHHHHHTHHHHHHHHHHHHHHHHHHHHHHHHHHHHHHHHHHHHHHHHHHHHHHHHHHHTT-PPPP---PPPTT--TTTTT-HHHHHHHHHHHHHHHHHHHHHHHHH---HHHHHHHHHHHHHHHHHHHHHHHHHHHHHHHHHHHHHHHHHHHHHHHS--TT--HHHHHHHHHHHTTS---------------------HHHHHHHHHHHHHHHHHHHHHHTT-HHHHHHHHHT-GGGTT-SHHHHHHHHHH-HHHHHHHHHHHHHHHHHH--PPPHHHHHHHHHHHHHTT-HHHHHHHHHTT-S---HHHHHHHHHHHHH-TTTHHHHHHHHHHHHHHTT-HHHHHHHHHHTT-HHHHHHHHHHHS---HHHHHHHHHHS--HHHHHHHHS--TTSPPSS-HHHHHHHHTTSTTHHHHHHHHHHHHTEEEEEEEEEESS-GGG--SS-TT---SEEEEEEEESSSTT--EEEEEEEE---HHHHHHHHTTPPPPS---S--S-TTS-TT-HHHHHHHHHHHHHSSSS--EEEEEE--SS-THHHHHHHHHHHHTT---PPPPPTTSS--SSHHHHHHHHHHHHHHHHHHHHHHHHHHHHHHTT-HHHHHHHHHHHHHHHHHHHTT--TTHHHH-SSSBTTB----TTS-TTTTT-----HHHHHHHHHHHHHHHSHHHHHHHTT----HHHHHHHHHHHHHS-------

Organism: Branchiostoma belcheri (NCBI:txid7741)